Protein AF-A0A6C0F715-F1 (afdb_monomer_lite)

Organism: NCBI:txid1070528

Sequence (875 aa):
MSTIGTTNIKFSEIYNVINDNDHNGTDNIAISDFRGTDYYVGGAVPNTGAISIGTHFKNKNFQLAFSSHTFKSCGASKLETSGSSTGGRRYGPTLAECRAEYTPTWVDDDANFNIVTPGIQEWTVPETGIYKIIAKGAAGGYAGKSTSKEGGFGAVIEGNFSLIMNQKIQILVGQLGETYRDIYNIAGGGGGGGTFVVKKNSGGLSSTTINDVLIVAGGGGGSNHHGSDQTTPDMNAILGNTTSTVGGSTVSYGSGGGGGLIGNGIGAGKGYSFIGGGVGGIGGHSNNTLNYRNYGGFGGGGGNGAHAGGGGGGMSGGSTTQFQNYQGGYGGGSYNTGTSQSAIVNTTVADGEVTITLITNLYVFSSHTFKSCGASKLETSGSLTGGRRYGPTLAECRAEYTPTWVDDDANFNIVTPGIQEWTVPETGIYKIIAKGAAGGYAGKSTSKEGGFGAVIEGNFSLIMNQKIQILVGQLGETYRDIYNIAGGGGGGGTFVVKKNSGGLSSTTINDVLIVAGGGGGSNHHGSDQTTPDMNAILGNTTSTVGGSTVSYGSGGGGGLIGNGIGAGKGYSFIGGGVGGIGGHSNNTLNYRNYGGFGGGGGNGAHAGGGGGGMSGGSTTQFQNYQGGYGGGSYNTGTSQSAIVNTTVADGEVIITLIESGNLPGDISVIQNYGAHDIAYINCTSVTDFNNRTFLGYISKFGVTGTSTNNDSTQWQNGYSGTSATPISYDAKPLKSGNDYFLDNGDYGLRFIHGDGSADGPDWCVIDFGPLNNGDFDGLYQNTKGRFFGGENTASGGGGGIYTSSSNKGMLWGFNNSDGWKLLYQLPLGVRDSNYNKSTGKWFTSGGTYVTSGDGKRAEYDTMVLTHVGFSVGTP

InterPro domains:
  IPR055163 ALK/LTK-like, glycine-rich domain [PF12810] (127-340)

pLDDT: mean 75.3, std 18.55, range [21.02, 98.62]

Radius of gyration: 35.05 Å; chains: 1; bounding box: 97×72×90 Å

Structure (mmCIF, N/CA/C/O backbone):
data_AF-A0A6C0F715-F1
#
_entry.id   AF-A0A6C0F715-F1
#
loop_
_atom_site.group_PDB
_atom_site.id
_atom_site.type_symbol
_atom_site.label_atom_id
_atom_site.label_alt_id
_atom_site.label_comp_id
_atom_site.label_asym_id
_atom_site.label_entity_id
_atom_site.label_seq_id
_atom_site.pdbx_PDB_ins_code
_atom_site.Cartn_x
_atom_site.Cartn_y
_atom_site.Cartn_z
_atom_site.occupancy
_atom_site.B_iso_or_equiv
_atom_site.auth_seq_id
_atom_site.auth_comp_id
_atom_site.auth_asym_id
_atom_site.auth_atom_id
_atom_site.pdbx_PDB_model_num
ATOM 1 N N . MET A 1 1 ? -2.308 -1.753 43.679 1.00 34.59 1 MET A N 1
ATOM 2 C CA . MET A 1 1 ? -1.398 -2.458 44.607 1.00 34.59 1 MET A CA 1
ATOM 3 C C . MET A 1 1 ? -1.950 -3.846 44.880 1.00 34.59 1 MET A C 1
ATOM 5 O O . MET A 1 1 ? -2.945 -3.960 45.579 1.00 34.59 1 MET A O 1
ATOM 9 N N . SER A 1 2 ? -1.296 -4.869 44.342 1.00 21.02 2 SER A N 1
ATOM 10 C CA . SER A 1 2 ? -1.199 -6.218 44.908 1.00 21.02 2 SER A CA 1
ATOM 11 C C . SER A 1 2 ? 0.040 -6.852 44.269 1.00 21.02 2 SER A C 1
ATOM 13 O O . SER A 1 2 ? 0.192 -6.876 43.051 1.00 21.02 2 SER A O 1
ATOM 15 N N . THR A 1 3 ? 1.006 -7.216 45.102 1.00 24.25 3 THR A N 1
ATOM 16 C CA . THR A 1 3 ? 2.307 -7.782 44.730 1.00 24.25 3 THR A CA 1
ATOM 17 C C . THR A 1 3 ? 2.171 -9.259 44.348 1.00 24.25 3 THR A C 1
ATOM 19 O O . THR A 1 3 ? 1.438 -9.995 45.002 1.00 24.25 3 THR A O 1
ATOM 22 N N . ILE A 1 4 ? 2.914 -9.709 43.328 1.00 26.42 4 ILE A N 1
ATOM 23 C CA . ILE A 1 4 ? 3.040 -11.128 42.942 1.00 26.42 4 ILE A CA 1
ATOM 24 C C . ILE A 1 4 ? 4.401 -11.662 43.421 1.00 26.42 4 ILE A C 1
ATOM 26 O O . ILE A 1 4 ? 5.445 -11.087 43.112 1.00 26.42 4 ILE A O 1
ATOM 30 N N . GLY A 1 5 ? 4.364 -12.751 44.198 1.00 28.16 5 GLY A N 1
ATOM 31 C CA . GLY A 1 5 ? 5.509 -13.516 44.703 1.00 28.16 5 GLY A CA 1
ATOM 32 C C . GLY A 1 5 ? 5.964 -14.653 43.773 1.00 28.16 5 GLY A C 1
ATOM 33 O O . GLY A 1 5 ? 5.428 -14.876 42.695 1.00 28.16 5 GLY A O 1
ATOM 34 N N . THR A 1 6 ? 7.000 -15.366 44.200 1.00 35.28 6 THR A N 1
ATOM 35 C CA . THR A 1 6 ? 8.005 -16.078 43.395 1.00 35.28 6 THR A CA 1
ATOM 36 C C . THR A 1 6 ? 7.673 -17.497 42.880 1.00 35.28 6 THR A C 1
ATOM 38 O O . THR A 1 6 ? 8.613 -18.246 42.620 1.00 35.28 6 THR A O 1
ATOM 41 N N . THR A 1 7 ? 6.418 -17.895 42.625 1.00 38.41 7 THR A N 1
ATOM 42 C CA . THR A 1 7 ? 6.123 -19.242 42.060 1.00 38.41 7 THR A CA 1
ATOM 43 C C . THR A 1 7 ? 4.975 -19.289 41.031 1.00 38.41 7 THR A C 1
ATOM 45 O O . THR A 1 7 ? 3.850 -18.932 41.360 1.00 38.41 7 THR A O 1
ATOM 48 N N . ASN A 1 8 ? 5.286 -19.871 39.855 1.00 30.38 8 ASN A N 1
ATOM 49 C CA . ASN A 1 8 ? 4.435 -20.506 38.815 1.00 30.38 8 ASN A CA 1
ATOM 50 C C . ASN A 1 8 ? 3.892 -19.691 37.605 1.00 30.38 8 ASN A C 1
ATOM 52 O O . ASN A 1 8 ? 3.823 -18.469 37.614 1.00 30.38 8 ASN A O 1
ATOM 56 N N . ILE A 1 9 ? 3.632 -20.436 36.517 1.00 29.22 9 ILE A N 1
ATOM 57 C CA . ILE A 1 9 ? 3.453 -20.083 35.084 1.00 29.22 9 ILE A CA 1
ATOM 58 C C . ILE A 1 9 ? 2.005 -19.651 34.735 1.00 29.22 9 ILE A C 1
ATOM 60 O O . ILE A 1 9 ? 1.097 -19.864 35.526 1.00 29.22 9 ILE A O 1
ATOM 64 N N . LYS A 1 10 ? 1.845 -19.045 33.541 1.00 42.38 10 LYS A N 1
ATOM 65 C CA . LYS A 1 10 ? 0.753 -18.248 32.920 1.00 42.38 10 LYS A CA 1
ATOM 66 C C . LYS A 1 10 ? -0.640 -18.906 32.758 1.00 42.38 10 LYS A C 1
ATOM 68 O O . LYS A 1 10 ? -0.777 -20.120 32.772 1.00 42.38 10 LYS A O 1
ATOM 73 N N . PHE A 1 11 ? -1.671 -18.076 32.520 1.00 37.41 11 PHE A N 1
ATOM 74 C CA . PHE A 1 11 ? -3.095 -18.457 32.611 1.00 37.41 11 PHE A CA 1
ATOM 75 C C . PHE A 1 11 ? -3.720 -19.141 31.375 1.00 37.41 11 PHE A C 1
ATOM 77 O O . PHE A 1 11 ? -4.473 -20.093 31.551 1.00 37.41 11 PHE A O 1
ATOM 84 N N . SER A 1 12 ? -3.409 -18.752 30.133 1.00 35.66 12 SER A N 1
ATOM 85 C CA . SER A 1 12 ? -4.009 -19.397 28.942 1.00 35.66 12 SER A CA 1
ATOM 86 C C . SER A 1 12 ? -3.572 -20.858 28.732 1.00 35.66 12 SER A C 1
ATOM 88 O O . SER A 1 12 ? -4.209 -21.589 27.983 1.00 35.66 12 SER A O 1
ATOM 90 N N . GLU A 1 13 ? -2.528 -21.311 29.432 1.00 36.50 13 GLU A N 1
ATOM 91 C CA . GLU A 1 13 ? -1.945 -22.659 29.317 1.00 36.50 13 GLU A CA 1
ATOM 92 C C . GLU A 1 13 ? -2.236 -23.574 30.521 1.00 36.50 13 GLU A C 1
ATOM 94 O O . GLU A 1 13 ? -1.845 -24.735 30.518 1.00 36.50 13 GLU A O 1
ATOM 99 N N . ILE A 1 14 ? -2.981 -23.105 31.526 1.00 42.59 14 ILE A N 1
ATOM 100 C CA . ILE A 1 14 ? -3.722 -24.002 32.434 1.00 42.59 14 ILE A CA 1
ATOM 101 C C . ILE A 1 14 ? -5.156 -24.199 31.912 1.00 42.59 14 ILE A C 1
ATOM 103 O O . ILE A 1 14 ? -5.772 -25.240 32.126 1.00 42.59 14 ILE A O 1
ATOM 107 N N . TYR A 1 15 ? -5.693 -23.213 31.193 1.00 39.12 15 TYR A N 1
ATOM 108 C CA . TYR A 1 15 ? -7.131 -23.104 30.984 1.00 39.12 15 TYR A CA 1
ATOM 109 C C . TYR A 1 15 ? -7.725 -24.100 29.966 1.00 39.12 15 TYR A C 1
ATOM 111 O O . TYR A 1 15 ? -8.793 -24.642 30.232 1.00 39.12 15 TYR A O 1
ATOM 119 N N . ASN A 1 16 ? -7.036 -24.419 28.860 1.00 35.25 16 ASN A N 1
ATOM 120 C CA . ASN A 1 16 ? -7.559 -25.346 27.834 1.00 35.25 16 ASN A CA 1
ATOM 121 C C . ASN A 1 16 ? -7.245 -26.837 28.076 1.00 35.25 16 ASN A C 1
ATOM 123 O O . ASN A 1 16 ? -7.830 -27.681 27.413 1.00 35.25 16 ASN A O 1
ATOM 127 N N . VAL A 1 17 ? -6.359 -27.185 29.017 1.00 36.75 17 VAL A N 1
ATOM 128 C CA . VAL A 1 17 ? -5.997 -28.594 29.314 1.00 36.75 17 VAL A CA 1
ATOM 129 C C . VAL A 1 17 ? -6.802 -29.160 30.499 1.00 36.75 17 VAL A C 1
ATOM 131 O O . VAL A 1 17 ? -6.931 -30.369 30.637 1.00 36.75 17 VAL A O 1
ATOM 134 N N . ILE A 1 18 ? -7.387 -28.300 31.345 1.00 35.75 18 ILE A N 1
ATOM 135 C CA . ILE A 1 18 ? -8.217 -28.701 32.501 1.00 35.75 18 ILE A CA 1
ATOM 136 C C . ILE A 1 18 ? -9.719 -28.780 32.162 1.00 35.75 18 ILE A C 1
ATOM 138 O O . ILE A 1 18 ? -10.459 -29.445 32.881 1.00 35.75 18 ILE A O 1
ATOM 142 N N . ASN A 1 19 ? -10.184 -28.128 31.089 1.00 40.31 19 ASN A N 1
ATOM 143 C CA . ASN A 1 19 ? -11.619 -27.886 30.867 1.00 40.31 19 ASN A CA 1
ATOM 144 C C . ASN A 1 19 ? -12.204 -28.489 29.575 1.00 40.31 19 ASN A C 1
ATOM 146 O O . ASN A 1 19 ? -13.274 -28.055 29.144 1.00 40.31 19 ASN A O 1
ATOM 150 N N . ASP A 1 20 ? -11.563 -29.495 28.974 1.00 37.44 20 ASP A N 1
ATOM 151 C CA . ASP A 1 20 ? -12.309 -30.428 28.121 1.00 37.44 20 ASP A CA 1
ATOM 152 C C . ASP A 1 20 ? -13.061 -31.422 29.021 1.00 37.44 20 ASP A C 1
ATOM 154 O O . ASP A 1 20 ? -12.493 -32.002 29.948 1.00 37.44 20 ASP A O 1
ATOM 158 N N . ASN A 1 21 ? -14.359 -31.588 28.779 1.00 41.34 21 ASN A N 1
ATOM 159 C CA . ASN A 1 21 ? -15.237 -32.419 29.599 1.00 41.34 21 ASN A CA 1
ATOM 160 C C . ASN A 1 21 ? -15.067 -33.930 29.341 1.00 41.34 21 ASN A C 1
ATOM 162 O O . ASN A 1 21 ? -15.781 -34.709 29.980 1.00 41.34 21 ASN A O 1
ATOM 166 N N . ASP A 1 22 ? -14.184 -34.365 28.432 1.00 46.69 22 ASP A N 1
ATOM 167 C CA . ASP A 1 22 ? -14.036 -35.784 28.067 1.00 46.69 22 ASP A CA 1
ATOM 168 C C . ASP A 1 22 ? -12.709 -36.469 28.463 1.00 46.69 22 ASP A C 1
ATOM 170 O O . ASP A 1 22 ? -12.593 -37.691 28.318 1.00 46.69 22 ASP A O 1
ATOM 174 N N . HIS A 1 23 ? -11.740 -35.758 29.048 1.00 41.81 23 HIS A N 1
ATOM 175 C CA . HIS A 1 23 ? -10.400 -36.328 29.216 1.00 41.81 23 HIS A CA 1
ATOM 176 C C . HIS A 1 23 ? -10.258 -37.290 30.411 1.00 41.81 23 HIS A C 1
ATOM 178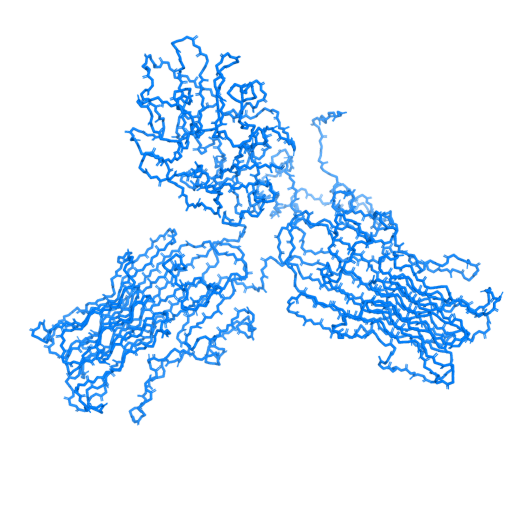 O O . HIS A 1 23 ? -10.208 -36.933 31.591 1.00 41.81 23 HIS A O 1
ATOM 184 N N . ASN A 1 24 ? -10.112 -38.566 30.063 1.00 43.28 24 ASN A N 1
ATOM 185 C CA . ASN A 1 24 ? -9.934 -39.737 30.912 1.00 43.28 24 ASN A CA 1
ATOM 186 C C . ASN A 1 24 ? -8.444 -40.068 31.148 1.00 43.28 24 ASN A C 1
ATOM 188 O O . ASN A 1 24 ? -7.984 -41.170 30.880 1.00 43.28 24 ASN A O 1
ATOM 192 N N . GLY A 1 25 ? -7.686 -39.132 31.722 1.00 37.84 25 GLY A N 1
ATOM 193 C CA . GLY A 1 25 ? -6.441 -39.442 32.442 1.00 37.84 25 GLY A CA 1
ATOM 194 C C . GLY A 1 25 ? -5.248 -40.002 31.645 1.00 37.84 25 GLY A C 1
ATOM 195 O O . GLY A 1 25 ? -4.316 -40.493 32.285 1.00 37.84 25 GLY A O 1
ATOM 196 N N . THR A 1 26 ? -5.223 -39.929 30.307 1.00 38.09 26 THR A N 1
ATOM 197 C CA . THR A 1 26 ? -4.077 -40.397 29.490 1.00 38.09 26 THR A CA 1
ATOM 198 C C . THR A 1 26 ? -3.322 -39.324 28.697 1.00 38.09 26 THR A C 1
ATOM 200 O O . THR A 1 26 ? -2.293 -39.646 28.104 1.00 38.09 26 THR A O 1
ATOM 203 N N . ASP A 1 27 ? -3.732 -38.056 28.731 1.00 42.84 27 ASP A N 1
ATOM 204 C CA . ASP A 1 27 ? -3.170 -37.011 27.861 1.00 42.84 27 ASP A CA 1
ATOM 205 C C . ASP A 1 27 ? -2.243 -36.060 28.631 1.00 42.84 27 ASP A C 1
ATOM 207 O O . ASP A 1 27 ? -2.684 -35.193 29.381 1.00 42.84 27 ASP A O 1
ATOM 211 N N . ASN A 1 28 ? -0.928 -36.236 28.462 1.00 39.66 28 ASN A N 1
ATOM 212 C CA . ASN A 1 28 ? 0.110 -35.404 29.079 1.00 39.66 28 ASN A CA 1
ATOM 213 C C . ASN A 1 28 ? 0.839 -34.576 28.005 1.00 39.66 28 ASN A C 1
ATOM 215 O O . ASN A 1 28 ? 1.662 -35.125 27.274 1.00 39.66 28 ASN A O 1
ATOM 219 N N . ILE A 1 29 ? 0.589 -33.262 27.945 1.00 40.66 29 ILE A N 1
ATOM 220 C CA . ILE A 1 29 ? 1.403 -32.294 27.180 1.00 40.66 29 ILE A CA 1
ATOM 221 C C . ILE A 1 29 ? 2.629 -31.896 28.019 1.00 40.66 29 ILE A C 1
ATOM 223 O O . ILE A 1 29 ? 2.509 -31.617 29.215 1.00 40.66 29 ILE A O 1
ATOM 227 N N . ALA A 1 30 ? 3.816 -31.855 27.410 1.00 47.31 30 ALA A N 1
ATOM 228 C CA . ALA A 1 30 ? 5.085 -31.535 28.061 1.00 47.31 30 ALA A CA 1
ATOM 229 C C . ALA A 1 30 ? 5.643 -30.168 27.612 1.00 47.31 30 ALA A C 1
ATOM 231 O O . ALA A 1 30 ? 5.411 -29.705 26.503 1.00 47.31 30 ALA A O 1
ATOM 232 N N . ILE A 1 31 ? 6.471 -29.518 28.444 1.00 47.16 31 ILE A N 1
ATOM 233 C CA . ILE A 1 31 ? 7.142 -28.232 28.119 1.00 47.16 31 ILE A CA 1
ATOM 234 C C . ILE A 1 31 ? 7.969 -28.315 26.814 1.00 47.16 31 ILE A C 1
ATOM 236 O O . ILE A 1 31 ? 8.204 -27.306 26.150 1.00 47.16 31 ILE A O 1
ATOM 240 N N . SER A 1 32 ? 8.408 -29.520 26.434 1.00 51.16 32 SER A N 1
ATOM 241 C CA . SER A 1 32 ? 9.076 -29.811 25.160 1.00 51.16 32 SER A CA 1
ATOM 242 C C . SER A 1 32 ? 8.231 -29.528 23.923 1.00 51.16 32 SER A C 1
ATOM 244 O O . SER A 1 32 ? 8.804 -29.387 22.846 1.00 51.16 32 SER A O 1
ATOM 246 N N . ASP A 1 33 ? 6.916 -29.432 24.068 1.00 49.19 33 ASP A N 1
ATOM 247 C CA . ASP A 1 33 ? 5.985 -29.308 22.948 1.00 49.19 33 ASP A CA 1
ATOM 248 C C . ASP A 1 33 ? 5.894 -27.853 22.448 1.00 49.19 33 ASP A C 1
ATOM 250 O O . ASP A 1 33 ? 5.390 -27.597 21.361 1.00 49.19 33 ASP A O 1
ATOM 254 N N . PHE A 1 34 ? 6.474 -26.898 23.191 1.00 52.25 34 PHE A N 1
ATOM 255 C CA . PHE A 1 34 ? 6.552 -25.468 22.854 1.00 52.25 34 PHE A CA 1
ATOM 256 C C . PHE A 1 34 ? 7.831 -25.070 22.098 1.00 52.25 34 PHE A C 1
ATOM 258 O O . PHE A 1 34 ? 8.153 -23.886 22.006 1.00 52.25 34 PHE A O 1
ATOM 265 N N . ARG A 1 35 ? 8.624 -26.033 21.611 1.00 58.75 35 ARG A N 1
ATOM 266 C CA . ARG A 1 35 ? 9.853 -25.743 20.851 1.00 58.75 35 ARG A CA 1
ATOM 267 C C . ARG A 1 35 ? 9.525 -25.043 19.533 1.00 58.75 35 ARG A C 1
ATOM 269 O O . ARG A 1 35 ? 8.660 -25.495 18.796 1.00 58.75 35 ARG A O 1
ATOM 276 N N . GLY A 1 36 ? 10.256 -23.972 19.233 1.00 48.44 36 GLY A N 1
ATOM 277 C CA . GLY A 1 36 ? 10.079 -23.179 18.017 1.00 48.44 36 GLY A CA 1
ATOM 278 C C . GLY A 1 36 ? 9.029 -22.065 18.106 1.00 48.44 36 GLY A C 1
ATOM 279 O O . GLY A 1 36 ? 8.896 -21.321 17.144 1.00 48.44 36 GLY A O 1
ATOM 280 N N . THR A 1 37 ? 8.315 -21.905 19.229 1.00 47.84 37 THR A N 1
ATOM 281 C CA . THR A 1 37 ? 7.298 -20.848 19.410 1.00 47.84 37 THR A CA 1
ATOM 282 C C . THR A 1 37 ? 7.923 -19.492 19.767 1.00 47.84 37 THR A C 1
ATOM 284 O O . THR A 1 37 ? 8.790 -19.432 20.645 1.00 47.84 37 THR A O 1
ATOM 287 N N . ASP A 1 38 ? 7.454 -18.410 19.132 1.00 44.44 38 ASP A N 1
ATOM 288 C CA . ASP A 1 38 ? 7.957 -17.032 19.284 1.00 44.44 38 ASP A CA 1
ATOM 289 C C . ASP A 1 38 ? 7.267 -16.203 20.392 1.00 44.44 38 ASP A C 1
ATOM 291 O O . ASP A 1 38 ? 6.131 -16.462 20.798 1.00 44.44 38 ASP A O 1
ATOM 295 N N . TYR A 1 39 ? 7.959 -15.162 20.875 1.00 46.38 39 TYR A N 1
ATOM 296 C CA . TYR A 1 39 ? 7.482 -14.209 21.892 1.00 46.38 39 TYR A CA 1
ATOM 297 C C . TYR A 1 39 ? 7.534 -12.764 21.379 1.00 46.38 39 TYR A C 1
ATOM 299 O O . TYR A 1 39 ? 8.429 -12.422 20.616 1.00 46.38 39 TYR A O 1
ATOM 307 N N . TYR A 1 40 ? 6.678 -11.895 21.932 1.00 34.25 40 TYR A N 1
ATOM 308 C CA . TYR A 1 40 ? 6.685 -10.432 21.752 1.00 34.25 40 TYR A CA 1
ATOM 309 C C . TYR A 1 40 ? 8.032 -9.799 22.163 1.00 34.25 40 TYR A C 1
ATOM 311 O O . TYR A 1 40 ? 8.409 -8.758 21.652 1.00 34.25 40 TYR A O 1
ATOM 319 N N . VAL A 1 41 ? 8.774 -10.434 23.088 1.00 36.69 41 VAL A N 1
ATOM 320 C CA . VAL A 1 41 ? 10.168 -10.098 23.441 1.00 36.69 41 VAL A CA 1
ATOM 321 C C . VAL A 1 41 ? 10.913 -11.378 23.845 1.00 36.69 41 VAL A C 1
ATOM 323 O O . VAL A 1 41 ? 10.457 -12.096 24.736 1.00 36.69 41 VAL A O 1
ATOM 326 N N . GLY A 1 42 ? 12.092 -11.641 23.261 1.00 41.56 42 GLY A N 1
ATOM 327 C CA . GLY A 1 42 ? 13.073 -12.596 23.807 1.00 41.56 42 GLY A CA 1
ATOM 328 C C . GLY A 1 42 ? 13.362 -13.882 23.018 1.00 41.56 42 GLY A C 1
ATOM 329 O O . GLY A 1 42 ? 13.909 -14.800 23.632 1.00 41.56 42 GLY A O 1
ATOM 330 N N . GLY A 1 43 ? 13.034 -13.950 21.721 1.00 45.56 43 GLY A N 1
ATOM 331 C CA . GLY A 1 43 ? 13.411 -15.035 20.793 1.00 45.56 43 GLY A CA 1
ATOM 332 C C . GLY A 1 43 ? 12.713 -16.386 21.025 1.00 45.56 43 GLY A C 1
ATOM 333 O O . GLY A 1 43 ? 12.330 -16.697 22.155 1.00 45.56 43 GLY A O 1
ATOM 334 N N . ALA A 1 44 ? 12.559 -17.180 19.957 1.00 51.03 44 ALA A N 1
ATOM 335 C CA . ALA A 1 44 ? 11.875 -18.477 19.961 1.00 51.03 44 ALA A CA 1
ATOM 336 C C . ALA A 1 44 ? 12.360 -19.431 21.066 1.00 51.03 44 ALA A C 1
ATOM 338 O O . ALA A 1 44 ? 13.539 -19.444 21.438 1.00 51.03 44 ALA A O 1
ATOM 339 N N . VAL A 1 45 ? 11.478 -20.307 21.552 1.00 55.75 45 VAL A N 1
ATOM 340 C CA . VAL A 1 45 ? 11.898 -21.428 22.408 1.00 55.75 45 VAL A CA 1
ATOM 341 C C . VAL A 1 45 ? 12.875 -22.326 21.624 1.00 55.75 45 VAL A C 1
ATOM 343 O O . VAL A 1 45 ? 12.525 -22.781 20.535 1.00 55.75 45 VAL A O 1
ATOM 346 N N . PRO A 1 46 ? 14.080 -22.636 22.145 1.00 57.06 46 PRO A N 1
ATOM 347 C CA . PRO A 1 46 ? 15.093 -23.388 21.408 1.00 57.06 46 PRO A CA 1
ATOM 348 C C . PRO A 1 46 ? 14.599 -24.741 20.877 1.00 57.06 46 PRO A C 1
ATOM 350 O O . PRO A 1 46 ? 14.089 -25.576 21.631 1.00 57.06 46 PRO A O 1
ATOM 353 N N . ASN A 1 47 ? 14.853 -25.000 19.591 1.00 49.31 47 ASN A N 1
ATOM 354 C CA . ASN A 1 47 ? 14.474 -26.242 18.902 1.00 49.31 47 ASN A CA 1
ATOM 355 C C . ASN A 1 47 ? 15.146 -27.502 19.477 1.00 49.31 47 ASN A C 1
ATOM 357 O O . ASN A 1 47 ? 14.669 -28.613 19.269 1.00 49.31 47 ASN A O 1
ATOM 361 N N . THR A 1 48 ? 16.234 -27.348 20.235 1.00 46.94 48 THR A N 1
ATOM 362 C CA . THR A 1 48 ? 16.965 -28.439 20.899 1.00 46.94 48 THR A CA 1
ATOM 363 C C . THR A 1 48 ? 17.556 -27.961 22.230 1.00 46.94 48 THR A C 1
ATOM 365 O O . THR A 1 48 ? 17.824 -26.773 22.388 1.00 46.94 48 THR A O 1
ATOM 368 N N . GLY A 1 49 ? 17.802 -28.870 23.181 1.00 59.53 49 GLY A N 1
ATOM 369 C CA . GLY A 1 49 ? 18.423 -28.553 24.482 1.00 59.53 49 GLY A CA 1
ATOM 370 C C . GLY A 1 49 ? 17.429 -28.340 25.633 1.00 59.53 49 GLY A C 1
ATOM 371 O O . GLY A 1 49 ? 16.218 -28.451 25.447 1.00 59.53 49 GLY A O 1
ATOM 372 N N . ALA A 1 50 ? 17.927 -28.092 26.848 1.00 43.72 50 ALA A N 1
ATOM 373 C CA . ALA A 1 50 ? 17.093 -27.988 28.050 1.00 43.72 50 ALA A CA 1
ATOM 374 C C . ALA A 1 50 ? 16.206 -26.727 28.036 1.00 43.72 50 ALA A C 1
ATOM 376 O O . ALA A 1 50 ? 16.703 -25.617 27.856 1.00 43.72 50 ALA A O 1
ATOM 377 N N . ILE A 1 51 ? 14.900 -26.900 28.263 1.00 50.31 51 ILE A N 1
ATOM 378 C CA . ILE A 1 51 ? 13.925 -25.804 28.341 1.00 50.31 51 ILE A CA 1
ATOM 379 C C . ILE A 1 51 ? 13.632 -25.511 29.814 1.00 50.31 51 ILE A C 1
ATOM 381 O O . ILE A 1 51 ? 13.392 -26.426 30.598 1.00 50.31 51 ILE A O 1
ATOM 385 N N . SER A 1 52 ? 13.638 -24.232 30.191 1.00 53.44 52 SER A N 1
ATOM 386 C CA . SER A 1 52 ? 13.345 -23.791 31.558 1.00 53.44 52 SER A CA 1
ATOM 387 C C . SER A 1 52 ? 12.369 -22.622 31.584 1.00 53.44 52 SER A C 1
ATOM 389 O O . SER A 1 52 ? 12.507 -21.648 30.847 1.00 53.44 52 SER A O 1
ATOM 391 N N . ILE A 1 53 ? 11.416 -22.711 32.503 1.00 47.03 53 ILE A N 1
ATOM 392 C CA . ILE A 1 53 ? 10.339 -21.753 32.756 1.00 47.03 53 ILE A CA 1
ATOM 393 C C . ILE A 1 53 ? 10.864 -20.348 33.066 1.00 47.03 53 ILE A C 1
ATOM 395 O O . ILE A 1 53 ? 10.361 -19.354 32.544 1.00 47.03 53 ILE A O 1
ATOM 399 N N . GLY A 1 54 ? 11.893 -20.265 33.913 1.00 47.47 54 GLY A N 1
ATOM 400 C CA . GLY A 1 54 ? 12.426 -18.994 34.402 1.00 47.47 54 GLY A CA 1
ATOM 401 C C . GLY A 1 54 ? 13.151 -18.182 33.332 1.00 47.47 54 GLY A C 1
ATOM 402 O O . GLY A 1 54 ? 13.139 -16.959 33.400 1.00 47.47 54 GLY A O 1
ATOM 403 N N . THR A 1 55 ? 13.755 -18.852 32.351 1.00 54.91 55 THR A N 1
ATOM 404 C CA . THR A 1 55 ? 14.542 -18.220 31.281 1.00 54.91 55 THR A CA 1
ATOM 405 C C . THR A 1 55 ? 13.772 -18.088 29.971 1.00 54.91 55 THR A C 1
ATOM 407 O O . THR A 1 55 ? 13.972 -17.119 29.240 1.00 54.91 55 THR A O 1
ATOM 410 N N . HIS A 1 56 ? 12.877 -19.031 29.670 1.00 55.84 56 HIS A N 1
ATOM 411 C CA . HIS A 1 56 ? 12.199 -19.076 28.376 1.00 55.84 56 HIS A CA 1
ATOM 412 C C . HIS A 1 56 ? 10.773 -18.525 28.417 1.00 55.84 56 HIS A C 1
ATOM 414 O O . HIS A 1 56 ? 10.332 -18.046 27.387 1.00 55.84 56 HIS A O 1
ATOM 420 N N . PHE A 1 57 ? 10.085 -18.507 29.569 1.00 50.94 57 PHE A N 1
ATOM 421 C CA . PHE A 1 57 ? 8.655 -18.150 29.635 1.00 50.94 57 PHE A CA 1
ATOM 422 C C . PHE A 1 57 ? 8.333 -16.978 30.580 1.00 50.94 57 PHE A C 1
ATOM 424 O O . PHE A 1 57 ? 7.376 -16.239 30.335 1.00 50.94 57 PHE A O 1
ATOM 431 N N . LYS A 1 58 ? 9.102 -16.791 31.661 1.00 44.78 58 LYS A N 1
ATOM 432 C CA . LYS A 1 58 ? 8.879 -15.742 32.673 1.00 44.78 58 LYS A CA 1
ATOM 433 C C . LYS A 1 58 ? 9.087 -14.341 32.075 1.00 44.78 58 LYS A C 1
ATOM 435 O O . LYS A 1 58 ? 10.112 -14.087 31.457 1.00 44.78 58 LYS A O 1
ATOM 440 N N . ASN A 1 59 ? 8.126 -13.435 32.285 1.00 40.75 59 ASN A N 1
ATOM 441 C CA . ASN A 1 59 ? 8.126 -12.035 31.814 1.00 40.75 59 ASN A CA 1
ATOM 442 C C . ASN A 1 59 ? 8.170 -11.822 30.286 1.00 40.75 59 ASN A C 1
ATOM 444 O O . ASN A 1 59 ? 8.362 -10.694 29.844 1.00 40.75 59 ASN A O 1
ATOM 448 N N . LYS A 1 60 ? 7.966 -12.868 29.478 1.00 41.50 60 LYS A N 1
ATOM 449 C CA . LYS A 1 60 ? 7.791 -12.741 28.025 1.00 41.50 60 LYS A CA 1
ATOM 450 C C . LYS A 1 60 ? 6.304 -12.789 27.688 1.00 41.50 60 LYS A C 1
ATOM 452 O O . LYS A 1 60 ? 5.623 -13.703 28.146 1.00 41.50 60 LYS A O 1
ATOM 457 N N . ASN A 1 61 ? 5.782 -11.858 26.897 1.00 39.34 61 ASN A N 1
ATOM 458 C CA . ASN A 1 61 ? 4.418 -11.967 26.370 1.00 39.34 61 ASN A CA 1
ATOM 459 C C . ASN A 1 61 ? 4.458 -12.808 25.098 1.00 39.34 61 ASN A C 1
ATOM 461 O O . ASN A 1 61 ? 5.319 -12.596 24.252 1.00 39.34 61 ASN A O 1
ATOM 465 N N . PHE A 1 62 ? 3.577 -13.796 24.978 1.00 37.31 62 PHE A N 1
ATOM 466 C CA . PHE A 1 62 ? 3.415 -14.485 23.703 1.00 37.31 62 PHE A CA 1
ATOM 467 C C . PHE A 1 62 ? 2.721 -13.530 22.734 1.00 37.31 62 PHE A C 1
ATOM 469 O O . PHE A 1 62 ? 1.754 -12.866 23.109 1.00 37.31 62 PHE A O 1
ATOM 476 N N . GLN A 1 63 ? 3.234 -13.438 21.512 1.00 38.72 63 GLN A N 1
ATOM 477 C CA . GLN A 1 63 ? 2.568 -12.707 20.449 1.00 38.72 63 GLN A CA 1
ATOM 478 C C . GLN A 1 63 ? 1.422 -13.586 19.950 1.00 38.72 63 GLN A C 1
ATOM 480 O O . GLN A 1 63 ? 1.623 -14.505 19.165 1.00 38.72 63 GLN A O 1
ATOM 485 N N . LEU A 1 64 ? 0.203 -13.312 20.403 1.00 41.72 64 LEU A N 1
ATOM 486 C CA . LEU A 1 64 ? -0.960 -13.648 19.591 1.00 41.72 64 LEU A CA 1
ATOM 487 C C . LEU A 1 64 ? -1.073 -12.521 18.570 1.00 41.72 64 LEU A C 1
ATOM 489 O O . LEU A 1 64 ? -1.789 -11.549 18.797 1.00 41.72 64 LEU A O 1
ATOM 493 N N . ALA A 1 65 ? -0.281 -12.607 17.495 1.00 51.53 65 ALA A N 1
ATOM 494 C CA . ALA A 1 65 ? -0.459 -11.739 16.339 1.00 51.53 65 ALA A CA 1
ATOM 495 C C . ALA A 1 65 ? -1.937 -11.823 15.957 1.00 51.53 65 ALA A C 1
ATOM 497 O O . ALA A 1 65 ? -2.473 -12.929 15.809 1.00 51.53 65 ALA A O 1
ATOM 498 N N . PHE A 1 66 ? -2.617 -10.680 15.871 1.00 62.78 66 PHE A N 1
ATOM 499 C CA . PHE A 1 66 ? -3.987 -10.685 15.389 1.00 62.78 66 PHE A CA 1
ATOM 500 C C . PHE A 1 66 ? -3.916 -11.018 13.903 1.00 62.78 66 PHE A C 1
ATOM 502 O O . PHE A 1 66 ? -3.710 -10.156 13.061 1.00 62.78 66 PHE A O 1
ATOM 509 N N . SER A 1 67 ? -4.033 -12.299 13.578 1.00 71.50 67 SER A N 1
ATOM 510 C CA . SER A 1 67 ? -4.067 -12.758 12.196 1.00 71.50 67 SER A CA 1
ATOM 511 C C . SER A 1 67 ? -5.470 -12.569 11.650 1.00 71.50 67 SER A C 1
ATOM 513 O O . SER A 1 67 ? -5.671 -11.917 10.630 1.00 71.50 67 SER A O 1
ATOM 515 N N . SER A 1 68 ? -6.468 -13.092 12.361 1.00 86.19 68 SER A N 1
ATOM 516 C CA . SER A 1 68 ? -7.865 -12.933 12.004 1.00 86.19 68 SER A CA 1
ATOM 517 C C . SER A 1 68 ? -8.803 -13.183 13.177 1.00 86.19 68 SER A C 1
ATOM 519 O O . SER A 1 68 ? -8.508 -13.961 14.084 1.00 86.19 68 SER A O 1
ATOM 521 N N . HIS A 1 69 ? -9.978 -12.567 13.120 1.00 89.31 69 HIS A N 1
ATOM 522 C CA . HIS A 1 69 ? -11.105 -12.909 13.968 1.00 89.31 69 HIS A CA 1
ATOM 523 C C . HIS A 1 69 ? -12.420 -12.787 13.199 1.00 89.31 69 HIS A C 1
ATOM 525 O O . HIS A 1 69 ? -12.554 -11.937 12.320 1.00 89.31 69 HIS A O 1
ATOM 531 N N . THR A 1 70 ? -13.395 -13.630 13.546 1.00 94.38 70 THR A N 1
ATOM 532 C CA . THR A 1 70 ? -14.754 -13.557 13.002 1.00 94.38 70 THR A CA 1
ATOM 533 C C . THR A 1 70 ? -15.725 -13.136 14.093 1.00 94.38 70 THR A C 1
ATOM 535 O O . THR A 1 70 ? -16.012 -13.913 15.001 1.00 94.38 70 THR A O 1
ATOM 538 N N . PHE A 1 71 ? -16.242 -11.918 13.965 1.00 95.06 71 PHE A N 1
ATOM 539 C CA . PHE A 1 71 ? -17.293 -11.374 14.807 1.00 95.06 71 PHE A CA 1
ATOM 540 C C . PHE A 1 71 ? -18.646 -11.950 14.377 1.00 95.06 71 PHE A C 1
ATOM 542 O O . PHE A 1 71 ? -18.996 -11.946 13.194 1.00 95.06 71 PHE A O 1
ATOM 549 N N . LYS A 1 72 ? -19.411 -12.440 15.346 1.00 92.62 72 LYS A N 1
ATOM 550 C CA . LYS A 1 72 ? -20.685 -13.142 15.190 1.00 92.62 72 LYS A CA 1
ATOM 551 C C . LYS A 1 72 ? -21.783 -12.460 16.003 1.00 92.62 72 LYS A C 1
ATOM 553 O O . LYS A 1 72 ? -21.536 -11.506 16.737 1.00 92.62 72 LYS A O 1
ATOM 558 N N . SER A 1 73 ? -23.002 -12.977 15.902 1.00 89.31 73 SER A N 1
ATOM 559 C CA . SER A 1 73 ? -24.131 -12.599 16.760 1.00 89.31 73 SER A CA 1
ATOM 560 C C . SER A 1 73 ? -23.987 -13.081 18.214 1.00 89.31 73 SER A C 1
ATOM 562 O O . SER A 1 73 ? -24.846 -12.766 19.033 1.00 89.31 73 SER A O 1
ATOM 564 N N . CYS A 1 74 ? -22.913 -13.810 18.546 1.00 86.88 74 CYS A N 1
ATOM 565 C CA . CYS A 1 74 ? -22.554 -14.259 19.894 1.00 86.88 74 CYS A CA 1
ATOM 566 C C . CYS A 1 74 ? -23.670 -15.026 20.626 1.00 86.88 74 CYS A C 1
ATOM 568 O O . CYS A 1 74 ? -23.903 -14.819 21.812 1.00 86.88 74 CYS A O 1
ATOM 570 N N . GLY A 1 75 ? -24.445 -15.849 19.921 1.00 67.62 75 GLY A N 1
ATOM 571 C CA . GLY A 1 75 ? -25.488 -16.644 20.564 1.00 67.62 75 GLY A CA 1
ATOM 572 C C . GLY A 1 75 ? -26.711 -15.847 21.030 1.00 67.62 75 GLY A C 1
ATOM 573 O O . GLY A 1 75 ? -27.577 -16.447 21.667 1.00 67.62 75 GLY A O 1
ATOM 574 N N . ALA A 1 76 ? -26.862 -14.574 20.621 1.00 64.38 76 ALA A N 1
ATOM 575 C CA . ALA A 1 76 ? -28.078 -13.765 20.819 1.00 64.38 76 ALA A CA 1
ATOM 576 C C . ALA A 1 76 ? -29.366 -14.439 20.274 1.00 64.38 76 ALA A C 1
ATOM 578 O O . ALA A 1 76 ? -30.486 -14.001 20.530 1.00 64.38 76 ALA A O 1
ATOM 579 N N . SER A 1 77 ? -29.224 -15.565 19.566 1.00 52.12 77 SER A N 1
ATOM 580 C CA . SER A 1 77 ? -30.300 -16.449 19.138 1.00 52.12 77 SER A CA 1
ATOM 581 C C . SER A 1 77 ? -30.025 -17.911 19.527 1.00 52.12 77 SER A C 1
ATOM 583 O O . SER A 1 77 ? -29.398 -18.656 18.771 1.00 52.12 77 SER A O 1
ATOM 585 N N . LYS A 1 78 ? -30.644 -18.400 20.608 1.00 50.03 78 LYS A N 1
ATOM 586 C CA . LYS A 1 78 ? -31.112 -19.797 20.657 1.00 50.03 78 LYS A CA 1
ATOM 587 C C . LYS A 1 78 ? -32.615 -19.825 20.925 1.00 50.03 78 LYS A C 1
ATOM 589 O O . LYS A 1 78 ? -33.073 -19.279 21.916 1.00 50.03 78 LYS A O 1
ATOM 594 N N . LEU A 1 79 ? -33.328 -20.427 19.964 1.00 46.59 79 LEU A N 1
ATOM 595 C CA . LEU A 1 79 ? -34.745 -20.815 19.924 1.00 46.59 79 LEU A CA 1
ATOM 596 C C . LEU A 1 79 ? -35.639 -20.266 21.050 1.00 46.59 79 LEU A C 1
ATOM 598 O O . LEU A 1 79 ? -35.572 -20.729 22.187 1.00 46.59 79 LEU A O 1
ATOM 602 N N . GLU A 1 80 ? -36.613 -19.426 20.696 1.00 47.97 80 GLU A N 1
ATOM 603 C CA . GLU A 1 80 ? -37.802 -19.327 21.538 1.00 47.97 80 GLU A CA 1
ATOM 604 C C . GLU A 1 80 ? -38.648 -20.584 21.341 1.00 47.97 80 GLU A C 1
ATOM 606 O O . GLU A 1 80 ? -39.290 -20.787 20.311 1.00 47.97 80 GLU A O 1
ATOM 611 N N . THR A 1 81 ? -38.633 -21.453 22.352 1.00 39.94 81 THR A N 1
ATOM 612 C CA . THR A 1 81 ? -39.674 -22.459 22.549 1.00 39.94 81 THR A CA 1
ATOM 613 C C . THR A 1 81 ? -41.036 -21.778 22.470 1.00 39.94 81 THR A C 1
ATOM 615 O O . THR A 1 81 ? -41.262 -20.749 23.114 1.00 39.94 81 THR A O 1
ATOM 618 N N . SER A 1 82 ? -41.932 -22.356 21.671 1.00 38.88 82 SER A N 1
ATOM 619 C CA . SER A 1 82 ? -43.309 -21.909 21.456 1.00 38.88 82 SER A CA 1
ATOM 620 C C . SER A 1 82 ? -43.979 -21.491 22.772 1.00 38.88 82 SER A C 1
ATOM 622 O O . SER A 1 82 ? -44.346 -22.350 23.573 1.00 38.88 82 SER A O 1
ATOM 624 N N . GLY A 1 83 ? -44.115 -20.181 23.004 1.00 42.41 83 GLY A N 1
ATOM 625 C CA . GLY A 1 83 ? -44.787 -19.625 24.183 1.00 42.41 83 GLY A CA 1
ATOM 626 C C . GLY A 1 83 ? -44.074 -18.464 24.884 1.00 42.41 83 GLY A C 1
ATOM 627 O O . GLY A 1 83 ? -44.742 -17.734 25.613 1.00 42.41 83 GLY A O 1
ATOM 628 N N . SER A 1 84 ? -42.773 -18.237 24.662 1.00 41.06 84 SER A N 1
ATOM 629 C CA . SER A 1 84 ? -42.126 -17.007 25.155 1.00 41.06 84 SER A CA 1
ATOM 630 C C . SER A 1 84 ? -42.477 -15.816 24.253 1.00 41.06 84 SER A C 1
ATOM 632 O O . SER A 1 84 ? -42.794 -15.992 23.080 1.00 41.06 84 SER A O 1
ATOM 634 N N . SER A 1 85 ? -42.510 -14.601 24.802 1.00 43.16 85 SER A N 1
ATOM 635 C CA . SER A 1 85 ? -42.905 -13.359 24.116 1.00 43.16 85 SER A CA 1
ATOM 636 C C . SER A 1 85 ? -41.742 -12.370 23.964 1.00 43.16 85 SER A C 1
ATOM 638 O O . SER A 1 85 ? -41.972 -11.164 23.856 1.00 43.16 85 SER A O 1
ATOM 640 N N . THR A 1 86 ? -40.496 -12.843 24.026 1.00 45.91 86 THR A N 1
ATOM 641 C CA . THR A 1 86 ? -39.313 -12.011 24.307 1.00 45.91 86 THR A CA 1
ATOM 642 C C . THR A 1 86 ? -38.322 -11.972 23.146 1.00 45.91 86 THR A C 1
ATOM 644 O O . THR A 1 86 ? -37.166 -12.304 23.341 1.00 45.91 86 THR A O 1
ATOM 647 N N . GLY A 1 87 ? -38.783 -11.538 21.965 1.00 52.22 87 GLY A N 1
ATOM 648 C CA . GLY A 1 87 ? -38.040 -11.246 20.722 1.00 52.22 87 GLY A CA 1
ATOM 649 C C . GLY A 1 87 ? -36.509 -11.399 20.671 1.00 52.22 87 GLY A C 1
ATOM 650 O O . GLY A 1 87 ? -35.836 -10.420 20.350 1.00 52.22 87 GLY A O 1
ATOM 651 N N . GLY A 1 88 ? -35.968 -12.602 20.896 1.00 61.44 88 GLY A N 1
ATOM 652 C CA . GLY A 1 88 ? -34.519 -12.836 21.043 1.00 61.44 88 GLY A CA 1
ATOM 653 C C . GLY A 1 88 ? -33.672 -12.357 19.858 1.00 61.44 88 GLY A C 1
ATOM 654 O O . GLY A 1 88 ? -32.654 -11.707 20.044 1.00 61.44 88 GLY A O 1
ATOM 655 N N . ARG A 1 89 ? -34.163 -12.534 18.625 1.00 76.44 89 ARG A N 1
ATOM 656 C CA . ARG A 1 89 ? -33.455 -12.144 17.385 1.00 76.44 89 ARG A CA 1
ATOM 657 C C . ARG A 1 89 ? -33.465 -10.650 17.068 1.00 76.44 89 ARG A C 1
ATOM 659 O O . ARG A 1 89 ? -32.837 -10.214 16.108 1.00 76.44 89 ARG A O 1
ATOM 666 N N . ARG A 1 90 ? -34.219 -9.859 17.832 1.00 87.06 90 ARG A N 1
ATOM 667 C CA . ARG A 1 90 ? -34.432 -8.425 17.592 1.00 87.06 90 ARG A CA 1
ATOM 668 C C . ARG A 1 90 ? -33.300 -7.564 18.155 1.00 87.06 90 ARG A C 1
ATOM 670 O O . ARG A 1 90 ? -33.090 -6.443 17.685 1.00 87.06 90 ARG A O 1
ATOM 677 N N . TYR A 1 91 ? -32.623 -8.065 19.182 1.00 90.19 91 TYR A N 1
ATOM 678 C CA . TYR A 1 91 ? -31.592 -7.362 19.936 1.00 90.19 91 TYR A CA 1
ATOM 679 C C . TYR A 1 91 ? -30.245 -8.035 19.715 1.00 90.19 91 TYR A C 1
ATOM 681 O O . TYR A 1 91 ? -30.179 -9.251 19.578 1.00 90.19 91 TYR A O 1
ATOM 689 N N . GLY A 1 92 ? -29.181 -7.241 19.652 1.00 89.00 92 GLY A N 1
ATOM 690 C CA . GLY A 1 92 ? -27.831 -7.767 19.518 1.00 89.00 92 GLY A CA 1
ATOM 691 C C . GLY A 1 92 ? -27.299 -8.344 20.828 1.00 89.00 92 GLY A C 1
ATOM 692 O O . GLY A 1 92 ? -27.932 -8.181 21.874 1.00 89.00 92 GLY A O 1
ATOM 693 N N . PRO A 1 93 ? -26.123 -8.980 20.774 1.00 91.31 93 PRO A N 1
ATOM 694 C CA . PRO A 1 93 ? -25.543 -9.640 21.930 1.00 91.31 93 PRO A CA 1
ATOM 695 C C . PRO A 1 93 ? -25.109 -8.680 23.037 1.00 91.31 93 PRO A C 1
ATOM 697 O O . PRO A 1 93 ? -24.783 -7.507 22.831 1.00 91.31 93 PRO A O 1
ATOM 700 N N . THR A 1 94 ? -25.048 -9.229 24.237 1.00 91.12 94 THR A N 1
ATOM 701 C CA . THR A 1 94 ? -24.392 -8.654 25.404 1.00 91.12 94 THR A CA 1
ATOM 702 C C . THR A 1 94 ? -22.892 -8.953 25.388 1.00 91.12 94 THR A C 1
ATOM 704 O O . THR A 1 94 ? -22.417 -9.876 24.726 1.00 91.12 94 THR A O 1
ATOM 707 N N . LEU A 1 95 ? -22.118 -8.180 26.156 1.00 90.00 95 LEU A N 1
ATOM 708 C CA . LEU A 1 95 ? -20.676 -8.411 26.295 1.00 90.00 95 LEU A CA 1
ATOM 709 C C . LEU A 1 95 ? -20.371 -9.821 26.826 1.00 90.00 95 LEU A C 1
ATOM 711 O O . LEU A 1 95 ? -19.433 -10.463 26.364 1.00 90.00 95 LEU A O 1
ATOM 715 N N . ALA A 1 96 ? -21.185 -10.308 27.768 1.00 88.69 96 ALA A N 1
ATOM 716 C CA . ALA A 1 96 ? -21.031 -11.633 28.363 1.00 88.69 96 ALA A CA 1
ATOM 717 C C . ALA A 1 96 ? -21.270 -12.759 27.345 1.00 88.69 96 ALA A C 1
ATOM 719 O O . ALA A 1 96 ? -20.524 -13.731 27.326 1.00 88.69 96 ALA A O 1
ATOM 720 N N . GLU A 1 97 ? -22.271 -12.604 26.478 1.00 88.94 97 GLU A N 1
ATOM 721 C CA . GLU A 1 97 ? -22.553 -13.539 25.386 1.00 88.94 97 GLU A CA 1
ATOM 722 C C . GLU A 1 97 ? -21.379 -13.628 24.399 1.00 88.94 97 GLU A C 1
ATOM 724 O O . GLU A 1 97 ? -20.927 -14.725 24.080 1.00 88.94 97 GLU A O 1
ATOM 729 N N . CYS A 1 98 ? -20.802 -12.490 23.993 1.00 89.25 98 CYS A N 1
ATOM 730 C CA . CYS A 1 98 ? -19.625 -12.496 23.119 1.00 89.25 98 CYS A CA 1
ATOM 731 C C . CYS A 1 98 ? -18.371 -13.063 23.783 1.00 89.25 98 CYS A C 1
ATOM 733 O O . CYS A 1 98 ? -17.651 -13.824 23.145 1.00 89.25 98 CYS A O 1
ATOM 735 N N . ARG A 1 99 ? -18.123 -12.763 25.061 1.00 87.44 99 ARG A N 1
ATOM 736 C CA . ARG A 1 99 ? -16.994 -13.353 25.800 1.00 87.44 99 ARG A CA 1
ATOM 737 C C . ARG A 1 99 ? -17.136 -14.857 26.016 1.00 87.44 99 ARG A C 1
ATOM 739 O O . ARG A 1 99 ? -16.135 -15.552 26.095 1.00 87.44 99 ARG A O 1
ATOM 746 N N . ALA A 1 100 ? -18.364 -15.366 26.094 1.00 85.56 100 ALA A N 1
ATOM 747 C CA . ALA A 1 100 ? -18.610 -16.800 26.188 1.00 85.56 100 ALA A CA 1
ATOM 748 C C . ALA A 1 100 ? -18.441 -17.527 24.841 1.00 85.56 100 ALA A C 1
ATOM 750 O O . ALA A 1 100 ? -18.079 -18.701 24.829 1.00 85.56 100 ALA A O 1
ATOM 751 N N . GLU A 1 101 ? -18.723 -16.863 23.713 1.00 85.62 101 GLU A N 1
ATOM 752 C CA . GLU A 1 101 ? -18.600 -17.467 22.378 1.00 85.62 101 GLU A CA 1
ATOM 753 C C . GLU A 1 101 ? -17.192 -17.337 21.781 1.00 85.62 101 GLU A C 1
ATOM 755 O O . GLU A 1 101 ? -16.712 -18.249 21.103 1.00 85.62 101 GLU A O 1
ATOM 760 N N . TYR A 1 102 ? -16.524 -16.208 22.002 1.00 83.88 102 TYR A N 1
ATOM 761 C CA . TYR A 1 102 ? -15.193 -15.973 21.468 1.00 83.88 102 TYR A CA 1
ATOM 762 C C . TYR A 1 102 ? -14.127 -16.606 22.362 1.00 83.88 102 TYR A C 1
ATOM 764 O O . TYR A 1 102 ? -13.967 -16.256 23.521 1.00 83.88 102 TYR A O 1
ATOM 772 N N . THR A 1 103 ? -13.343 -17.511 21.782 1.00 69.19 103 THR A N 1
ATOM 773 C CA . THR A 1 103 ? -12.221 -18.196 22.435 1.00 69.19 103 THR A CA 1
ATOM 774 C C . THR A 1 103 ? -10.849 -17.474 22.477 1.00 69.19 103 THR A C 1
ATOM 776 O O . THR A 1 103 ? -9.925 -18.058 23.046 1.00 69.19 103 THR A O 1
ATOM 779 N N . PRO A 1 104 ? -10.616 -16.250 21.941 1.00 64.44 104 PRO A N 1
ATOM 780 C CA . PRO A 1 104 ? -9.361 -15.524 22.173 1.00 64.44 104 PRO A CA 1
ATOM 781 C C . PRO A 1 104 ? -9.326 -14.794 23.525 1.00 64.44 104 PRO A C 1
ATOM 783 O O . PRO A 1 104 ? -10.257 -14.079 23.867 1.00 64.44 104 PRO A O 1
ATOM 786 N N . THR A 1 105 ? -8.190 -14.795 24.226 1.00 59.22 105 THR A N 1
ATOM 787 C CA . THR A 1 105 ? -8.048 -14.069 25.509 1.00 59.22 105 THR A CA 1
ATOM 788 C C . THR A 1 105 ? -8.102 -12.541 25.391 1.00 59.22 105 THR A C 1
ATOM 790 O O . THR A 1 105 ? -8.245 -11.856 26.399 1.00 59.22 105 THR A O 1
ATOM 793 N N . TRP A 1 106 ? -7.961 -11.966 24.189 1.00 74.31 106 TRP A N 1
ATOM 794 C CA . TRP A 1 106 ? -8.036 -10.509 24.016 1.00 74.31 106 TRP A CA 1
ATOM 795 C C . TRP A 1 106 ? -9.464 -9.967 24.153 1.00 74.31 106 TRP A C 1
ATOM 797 O O . TRP A 1 106 ? -9.611 -8.782 24.438 1.00 74.31 106 TRP A O 1
ATOM 807 N N . VAL A 1 107 ? -10.508 -10.798 23.999 1.00 73.12 107 VAL A N 1
ATOM 808 C CA . VAL A 1 107 ? -11.907 -10.344 24.140 1.00 73.12 107 VAL A CA 1
ATOM 809 C C . VAL A 1 107 ? -12.303 -10.042 25.593 1.00 73.12 107 VAL A C 1
ATOM 811 O O . VAL A 1 107 ? -13.302 -9.360 25.844 1.00 73.12 107 VAL A O 1
ATOM 814 N N . ASP A 1 108 ? -11.505 -10.513 26.554 1.00 76.56 108 ASP A N 1
ATOM 815 C CA . ASP A 1 108 ? -11.705 -10.288 27.989 1.00 76.56 108 ASP A CA 1
ATOM 816 C C . ASP A 1 108 ? -11.168 -8.933 28.472 1.00 76.56 108 ASP A C 1
ATOM 818 O O . ASP A 1 108 ? -11.506 -8.490 29.570 1.00 76.56 108 ASP A O 1
ATOM 822 N N . ASP A 1 109 ? -10.366 -8.250 27.652 1.00 74.81 109 ASP A N 1
ATOM 823 C CA . ASP A 1 109 ? -9.827 -6.926 27.951 1.00 74.81 109 ASP A CA 1
ATOM 824 C C . ASP A 1 109 ? -10.719 -5.830 27.347 1.00 74.81 109 ASP A C 1
ATOM 826 O O . ASP A 1 109 ? -10.813 -5.693 26.126 1.00 74.81 109 ASP A O 1
ATOM 830 N N . ASP A 1 110 ? -11.334 -5.008 28.205 1.00 77.38 110 ASP A N 1
ATOM 831 C CA . ASP A 1 110 ? -12.181 -3.868 27.817 1.00 77.38 110 ASP A CA 1
ATOM 832 C C . ASP A 1 110 ? -11.455 -2.842 26.920 1.00 77.38 110 ASP A C 1
ATOM 834 O O . ASP A 1 110 ? -12.111 -2.053 26.229 1.00 77.38 110 ASP A O 1
ATOM 838 N N . ALA A 1 111 ? -10.115 -2.815 26.933 1.00 72.75 111 ALA A N 1
ATOM 839 C CA . ALA A 1 111 ? -9.318 -1.981 26.038 1.00 72.75 111 ALA A CA 1
ATOM 840 C C . ALA A 1 111 ? -9.289 -2.521 24.599 1.00 72.75 111 ALA A C 1
ATOM 842 O O . ALA A 1 111 ? -9.209 -1.723 23.662 1.00 72.75 111 ALA A O 1
ATOM 843 N N . ASN A 1 112 ? -9.405 -3.840 24.417 1.00 75.00 112 ASN A N 1
ATOM 844 C CA . ASN A 1 112 ? -9.353 -4.520 23.119 1.00 75.00 112 ASN A CA 1
ATOM 845 C C . ASN A 1 112 ? -10.748 -4.816 22.554 1.00 75.00 112 ASN A C 1
ATOM 847 O O . ASN A 1 112 ? -10.953 -4.725 21.342 1.00 75.00 112 ASN A O 1
ATOM 851 N N . PHE A 1 113 ? -11.700 -5.164 23.423 1.00 88.12 113 PHE A N 1
ATOM 852 C CA . PHE A 1 113 ? -13.062 -5.531 23.050 1.00 88.12 113 PHE A CA 1
ATOM 853 C C . PHE A 1 113 ? -14.090 -5.100 24.096 1.00 88.12 113 PHE A C 1
ATOM 855 O O . PHE A 1 113 ? -13.953 -5.401 25.281 1.00 88.12 113 PHE A O 1
ATOM 862 N N . ASN A 1 114 ? -15.169 -4.447 23.660 1.00 91.88 114 ASN A N 1
ATOM 863 C CA . ASN A 1 114 ? -16.263 -4.051 24.547 1.00 91.88 114 ASN A CA 1
ATOM 864 C C . ASN A 1 114 ? -17.613 -3.980 23.807 1.00 91.88 114 ASN A C 1
ATOM 866 O O . ASN A 1 114 ? -17.659 -3.951 22.583 1.00 91.88 114 ASN A O 1
ATOM 870 N N . ILE A 1 115 ? -18.724 -3.900 24.541 1.00 92.25 115 ILE A N 1
ATOM 871 C CA . ILE A 1 115 ? -20.062 -3.583 24.022 1.00 92.25 115 ILE A CA 1
ATOM 872 C C . ILE A 1 115 ? -20.625 -2.439 24.866 1.00 92.25 115 ILE A C 1
ATOM 874 O O . ILE A 1 115 ? -21.251 -2.653 25.903 1.00 92.25 115 ILE A O 1
ATOM 878 N N . VAL A 1 116 ? -20.378 -1.202 24.427 1.00 86.19 116 VAL A N 1
ATOM 879 C CA . VAL A 1 116 ? -20.865 0.007 25.120 1.00 86.19 116 VAL A CA 1
ATOM 880 C C . VAL A 1 116 ? -22.300 0.335 24.712 1.00 86.19 116 VAL A C 1
ATOM 882 O O . VAL A 1 116 ? -23.102 0.785 25.527 1.00 86.19 116 VAL A O 1
ATOM 885 N N . THR A 1 117 ? -22.633 0.107 23.440 1.00 87.75 117 THR A N 1
ATOM 886 C CA . THR A 1 117 ? -24.003 0.230 22.932 1.00 87.75 117 THR A CA 1
ATOM 887 C C . THR A 1 117 ? -24.592 -1.168 22.796 1.00 87.75 117 THR A C 1
ATOM 889 O O . THR A 1 117 ? -23.939 -2.004 22.174 1.00 87.75 117 THR A O 1
ATOM 892 N N . PRO A 1 118 ? -25.793 -1.448 23.340 1.00 85.62 118 PRO A N 1
ATOM 893 C CA . PRO A 1 118 ? -26.365 -2.792 23.323 1.00 85.62 118 PRO A CA 1
ATOM 894 C C . PRO A 1 118 ? -26.329 -3.426 21.927 1.00 85.62 118 PRO A C 1
ATOM 896 O O . PRO A 1 118 ? -26.846 -2.849 20.970 1.00 85.62 118 PRO A O 1
ATOM 899 N N . GLY A 1 119 ? -25.706 -4.601 21.814 1.00 89.12 119 GLY A N 1
ATOM 900 C CA . GLY A 1 119 ? -25.605 -5.348 20.564 1.00 89.12 119 GLY A CA 1
ATOM 901 C C . GLY A 1 119 ? -24.500 -4.936 19.593 1.00 89.12 119 GLY A C 1
ATOM 902 O O . GLY A 1 119 ? -24.282 -5.648 18.614 1.00 89.12 119 GLY A O 1
ATOM 903 N N . ILE A 1 120 ? -23.805 -3.819 19.828 1.00 95.38 120 ILE A N 1
ATOM 904 C CA . ILE A 1 120 ? -22.768 -3.304 18.926 1.00 95.38 120 ILE A CA 1
ATOM 905 C C . ILE A 1 120 ? -21.402 -3.504 19.563 1.00 95.38 120 ILE A C 1
ATOM 907 O O . ILE A 1 120 ? -21.080 -2.927 20.602 1.00 95.38 120 ILE A O 1
ATOM 911 N N . GLN A 1 121 ? -20.606 -4.325 18.897 1.00 96.56 121 GLN A N 1
ATOM 912 C CA . GLN A 1 121 ? -19.279 -4.722 19.322 1.00 96.56 121 GLN A CA 1
ATOM 913 C C . GLN A 1 121 ? -18.278 -3.617 18.995 1.00 96.56 121 GLN A C 1
ATOM 915 O O . GLN A 1 121 ? -18.305 -3.052 17.907 1.00 96.56 121 GLN A O 1
ATOM 920 N N . GLU A 1 122 ? -17.403 -3.285 19.936 1.00 95.06 122 GLU A N 1
ATOM 921 C CA . GLU A 1 122 ? -16.312 -2.335 19.757 1.00 95.06 122 GLU A CA 1
ATOM 922 C C . GLU A 1 122 ? -14.991 -3.086 19.831 1.00 95.06 122 GLU A C 1
ATOM 924 O O . GLU A 1 122 ? -14.644 -3.621 20.880 1.00 95.06 122 GLU A O 1
ATOM 929 N N . TRP A 1 123 ? -14.261 -3.112 18.723 1.00 94.62 123 TRP A N 1
ATOM 930 C CA . TRP A 1 123 ? -12.937 -3.711 18.628 1.00 94.62 123 TRP A CA 1
ATOM 931 C C . TRP A 1 123 ? -11.879 -2.624 18.466 1.00 94.62 123 TRP A C 1
ATOM 933 O O . TRP A 1 123 ? -12.054 -1.690 17.678 1.00 94.62 123 TRP A O 1
ATOM 943 N N . THR A 1 124 ? -10.787 -2.740 19.212 1.00 82.62 124 THR A N 1
ATOM 944 C CA . THR A 1 124 ? -9.627 -1.858 19.090 1.00 82.62 124 THR A CA 1
ATOM 945 C C . THR A 1 124 ? -8.589 -2.520 18.198 1.00 82.62 124 THR A C 1
ATOM 947 O O . THR A 1 124 ? -8.149 -3.636 18.463 1.00 82.62 124 THR A O 1
ATOM 950 N N . VAL A 1 125 ? -8.186 -1.813 17.146 1.00 77.25 125 VAL A N 1
ATOM 951 C CA . VAL A 1 125 ? -7.186 -2.281 16.185 1.00 77.25 125 VAL A CA 1
ATOM 952 C C . VAL A 1 125 ? -5.849 -2.515 16.913 1.00 77.25 125 VAL A C 1
ATOM 954 O O . VAL A 1 125 ? -5.298 -1.562 17.473 1.00 77.25 125 VAL A O 1
ATOM 957 N N . PRO A 1 126 ? -5.320 -3.752 16.930 1.00 65.94 126 PRO A N 1
ATOM 958 C CA . PRO A 1 126 ? -4.148 -4.110 17.727 1.00 65.94 126 PRO A CA 1
ATOM 959 C C . PRO A 1 126 ? -2.834 -3.625 17.109 1.00 65.94 126 PRO A C 1
ATOM 961 O O . PRO A 1 126 ? -1.870 -3.400 17.836 1.00 65.94 126 PRO A O 1
ATOM 964 N N . GLU A 1 127 ? -2.796 -3.426 15.789 1.00 60.66 127 GLU A N 1
ATOM 965 C CA . GLU A 1 127 ? -1.621 -2.945 15.063 1.00 60.66 127 GLU A CA 1
ATOM 966 C C . GLU A 1 127 ? -2.012 -2.154 13.809 1.00 60.66 127 GLU A C 1
ATOM 968 O O . GLU A 1 127 ? -3.076 -2.353 13.229 1.00 60.66 127 GLU A O 1
ATOM 973 N N . THR A 1 128 ? -1.176 -1.200 13.402 1.00 65.56 128 THR A N 1
ATOM 974 C CA . THR A 1 128 ? -1.412 -0.449 12.163 1.00 65.56 128 THR A CA 1
ATOM 975 C C . THR A 1 128 ? -1.132 -1.362 10.978 1.00 65.56 128 THR A C 1
ATOM 977 O O . THR A 1 128 ? -0.063 -1.959 10.898 1.00 65.56 128 THR A O 1
ATOM 980 N N . GLY A 1 129 ? -2.059 -1.447 10.030 1.00 62.97 129 GLY A N 1
ATOM 981 C CA . GLY A 1 129 ? -1.886 -2.318 8.877 1.00 62.97 129 GLY A CA 1
ATOM 982 C C . GLY A 1 129 ? -3.052 -2.272 7.906 1.00 62.97 129 GLY A C 1
ATOM 983 O O . GLY A 1 129 ? -4.024 -1.532 8.082 1.00 62.97 129 GLY A O 1
ATOM 984 N N . ILE A 1 130 ? -2.948 -3.081 6.855 1.00 71.12 130 ILE A N 1
ATOM 985 C CA . ILE A 1 130 ? -4.065 -3.313 5.945 1.00 71.12 130 ILE A CA 1
ATOM 986 C C . ILE A 1 130 ? -4.856 -4.502 6.462 1.00 71.12 130 ILE A C 1
ATOM 988 O O . ILE A 1 130 ? -4.303 -5.566 6.704 1.00 71.12 130 ILE A O 1
ATOM 992 N N . TYR A 1 131 ? -6.159 -4.331 6.592 1.00 84.12 131 TYR A N 1
ATOM 993 C CA . TYR A 1 131 ? -7.075 -5.360 7.036 1.00 84.12 131 TYR A CA 1
ATOM 994 C C . TYR A 1 131 ? -8.032 -5.719 5.912 1.00 84.12 131 TYR A C 1
ATOM 996 O O . TYR A 1 131 ? -8.716 -4.854 5.361 1.00 84.12 131 TYR A O 1
ATOM 1004 N N . LYS A 1 132 ? -8.110 -7.008 5.601 1.00 90.25 132 LYS A N 1
ATOM 1005 C CA . LYS A 1 132 ? -9.191 -7.565 4.799 1.00 90.25 132 LYS A CA 1
ATOM 1006 C C . LYS A 1 132 ? -10.416 -7.711 5.691 1.00 90.25 132 LYS A C 1
ATOM 1008 O O . LYS A 1 132 ? -10.337 -8.347 6.742 1.00 90.25 132 LYS A O 1
ATOM 1013 N N . ILE A 1 133 ? -11.539 -7.135 5.278 1.00 96.75 133 ILE A N 1
ATOM 1014 C CA . ILE A 1 133 ? -12.812 -7.250 5.988 1.00 96.75 133 ILE A CA 1
ATOM 1015 C C . ILE A 1 133 ? -13.838 -7.878 5.052 1.00 96.75 133 ILE A C 1
ATOM 1017 O O . ILE A 1 133 ? -14.112 -7.351 3.974 1.00 96.75 133 ILE A O 1
ATOM 1021 N N . ILE A 1 134 ? -14.414 -8.998 5.484 1.00 96.50 134 ILE A N 1
ATOM 1022 C CA . ILE A 1 134 ? -15.533 -9.673 4.826 1.00 96.50 134 ILE A CA 1
ATOM 1023 C C . ILE A 1 134 ? -16.744 -9.537 5.743 1.00 96.50 134 ILE A C 1
ATOM 1025 O O . ILE A 1 134 ? -16.736 -10.069 6.850 1.00 96.50 134 ILE A O 1
ATOM 1029 N N . ALA A 1 135 ? -17.781 -8.840 5.292 1.00 97.38 135 ALA A N 1
ATOM 1030 C CA . ALA A 1 135 ? -19.041 -8.689 6.010 1.00 97.38 135 ALA A CA 1
ATOM 1031 C C . ALA A 1 135 ? -20.144 -9.492 5.313 1.00 97.38 135 ALA A C 1
ATOM 1033 O O . ALA A 1 135 ? -20.346 -9.361 4.105 1.00 97.38 135 ALA A O 1
ATOM 1034 N N . LYS A 1 136 ? -20.890 -10.291 6.077 1.00 97.38 136 LYS A N 1
ATOM 1035 C CA . LYS A 1 136 ? -22.081 -11.010 5.614 1.00 97.38 136 LYS A CA 1
ATOM 1036 C C . LYS A 1 136 ? -23.320 -10.441 6.282 1.00 97.38 136 LYS A C 1
ATOM 1038 O O . LYS A 1 136 ? -23.359 -10.347 7.506 1.00 97.38 136 LYS A O 1
ATOM 1043 N N . GLY A 1 137 ? -24.321 -10.058 5.500 1.00 96.19 137 GLY A N 1
ATOM 1044 C CA . GLY A 1 137 ? -25.647 -9.694 5.985 1.00 96.19 137 GLY A CA 1
ATOM 1045 C C . GLY A 1 137 ? -26.476 -10.940 6.283 1.00 96.19 137 GLY A C 1
ATOM 1046 O O . GLY A 1 137 ? -26.252 -12.003 5.695 1.00 96.19 137 GLY A O 1
ATOM 1047 N N . ALA A 1 138 ? -27.443 -10.811 7.185 1.00 94.88 138 ALA A N 1
ATOM 1048 C CA . ALA A 1 138 ? -28.286 -11.933 7.573 1.00 94.88 138 ALA A CA 1
ATOM 1049 C C . ALA A 1 138 ? -29.413 -12.189 6.565 1.00 94.88 138 ALA A C 1
ATOM 1051 O O . ALA A 1 138 ? -29.894 -11.269 5.897 1.00 94.88 138 ALA A O 1
ATOM 1052 N N . ALA A 1 139 ? -29.875 -13.434 6.480 1.00 92.62 139 ALA A N 1
ATOM 1053 C CA . ALA A 1 139 ? -31.049 -13.775 5.679 1.00 92.62 139 ALA A CA 1
ATOM 1054 C C . ALA A 1 139 ? -32.364 -13.326 6.353 1.00 92.62 139 ALA A C 1
ATOM 1056 O O . ALA A 1 139 ? -32.430 -13.082 7.562 1.00 92.62 139 ALA A O 1
ATOM 1057 N N . GLY A 1 140 ? -33.427 -13.205 5.561 1.00 90.12 140 GLY A N 1
ATOM 1058 C CA . GLY A 1 140 ? -34.793 -13.033 6.044 1.00 90.12 140 GLY A CA 1
ATOM 1059 C C . GLY A 1 140 ? -35.416 -14.354 6.503 1.00 90.12 140 GLY A C 1
ATOM 1060 O O . GLY A 1 140 ? -34.992 -15.440 6.112 1.00 90.12 140 GLY A O 1
ATOM 1061 N N . GLY A 1 141 ? -36.453 -14.267 7.333 1.00 86.44 141 GLY A N 1
ATOM 1062 C CA . GLY A 1 141 ? -37.198 -15.426 7.820 1.00 86.44 141 GLY A CA 1
ATOM 1063 C C . GLY A 1 141 ? -38.147 -16.027 6.776 1.00 86.44 141 GLY A C 1
ATOM 1064 O O . GLY A 1 141 ? -38.630 -15.335 5.867 1.00 86.44 141 GLY A O 1
ATOM 1065 N N . TYR A 1 142 ? -38.461 -17.317 6.936 1.00 79.38 142 TYR A N 1
ATOM 1066 C CA . TYR A 1 142 ? -39.455 -18.019 6.116 1.00 79.38 142 TYR A CA 1
ATOM 1067 C C . TYR A 1 142 ? -40.884 -17.898 6.690 1.00 79.38 142 TYR A C 1
ATOM 1069 O O . TYR A 1 142 ? -41.083 -17.598 7.872 1.00 79.38 142 TYR A O 1
ATOM 1077 N N . ALA A 1 143 ? -41.894 -18.090 5.840 1.00 72.62 143 ALA A N 1
ATOM 1078 C CA . ALA A 1 143 ? -43.310 -17.946 6.176 1.00 72.62 143 ALA A CA 1
ATOM 1079 C C . ALA A 1 143 ? -44.019 -19.311 6.234 1.00 72.62 143 ALA A C 1
ATOM 1081 O O . ALA A 1 143 ? -43.965 -20.102 5.291 1.00 72.62 143 ALA A O 1
ATOM 1082 N N . GLY A 1 144 ? -44.764 -19.558 7.317 1.00 59.91 144 GLY A N 1
ATOM 1083 C CA . GLY A 1 144 ? -45.535 -20.791 7.527 1.00 59.91 144 GLY A CA 1
ATOM 1084 C C . GLY A 1 144 ? -44.698 -22.065 7.753 1.00 59.91 144 GLY A C 1
ATOM 1085 O O . GLY A 1 144 ? -43.479 -22.011 7.871 1.00 59.91 144 GLY A O 1
ATOM 1086 N N . LYS A 1 145 ? -45.356 -23.236 7.832 1.00 53.09 145 LYS A N 1
ATOM 1087 C CA . LYS A 1 145 ? -44.713 -24.553 8.087 1.00 53.09 145 LYS A CA 1
ATOM 1088 C C . LYS A 1 145 ? -43.871 -25.120 6.924 1.00 53.09 145 LYS A C 1
ATOM 1090 O O . LYS A 1 145 ? -43.344 -26.221 7.062 1.00 53.09 145 LYS A O 1
ATOM 1095 N N . SER A 1 146 ? -43.786 -24.445 5.773 1.00 49.66 146 SER A N 1
ATOM 1096 C CA . SER A 1 146 ? -43.063 -24.976 4.606 1.00 49.66 146 SER A CA 1
ATOM 1097 C C . SER A 1 146 ? -41.622 -24.483 4.577 1.00 49.66 146 SER A C 1
ATOM 1099 O O . SER A 1 146 ? -41.384 -23.281 4.507 1.00 49.66 146 SER A O 1
ATOM 1101 N N . THR A 1 147 ? -40.669 -25.413 4.531 1.00 50.16 147 THR A N 1
ATOM 1102 C CA . THR A 1 147 ? -39.237 -25.133 4.333 1.00 50.16 147 THR A CA 1
ATOM 1103 C C . THR A 1 147 ? -38.898 -24.701 2.902 1.00 50.16 147 THR A C 1
ATOM 1105 O O . THR A 1 147 ? -37.757 -24.362 2.636 1.00 50.16 147 THR A O 1
ATOM 1108 N N . SER A 1 148 ? -39.865 -24.699 1.974 1.00 51.06 148 SER A N 1
ATOM 1109 C CA . SER A 1 148 ? -39.669 -24.263 0.580 1.00 51.06 148 SER A CA 1
ATOM 1110 C C . SER A 1 148 ? -39.878 -22.753 0.352 1.00 51.06 148 SER A C 1
ATOM 1112 O O . SER A 1 148 ? -39.763 -22.274 -0.772 1.00 51.06 148 SER A O 1
ATOM 1114 N N . LYS A 1 149 ? -40.210 -21.987 1.405 1.00 61.28 149 LYS A N 1
ATOM 1115 C CA . LYS A 1 149 ? -40.546 -20.550 1.343 1.00 61.28 149 LYS A CA 1
ATOM 1116 C C . LYS A 1 149 ? -39.489 -19.675 2.023 1.00 61.28 149 LYS A C 1
ATOM 1118 O O . LYS A 1 149 ? -39.815 -18.907 2.928 1.00 61.28 149 LYS A O 1
ATOM 1123 N N . GLU A 1 150 ? -38.228 -19.834 1.636 1.00 72.69 150 GLU A N 1
ATOM 1124 C CA . GLU A 1 150 ? -37.110 -19.103 2.242 1.00 72.69 150 GLU A CA 1
ATOM 1125 C C . GLU A 1 150 ? -37.260 -17.581 2.085 1.00 72.69 150 GLU A C 1
ATOM 1127 O O . GLU A 1 150 ? -37.801 -17.080 1.095 1.00 72.69 150 GLU A O 1
ATOM 1132 N N . GLY A 1 151 ? -36.826 -16.835 3.105 1.00 81.25 151 GLY A N 1
ATOM 1133 C CA . GLY A 1 151 ? -36.633 -15.395 2.971 1.00 81.25 151 GLY A CA 1
ATOM 1134 C C . GLY A 1 151 ? -35.470 -15.099 2.028 1.00 81.25 151 GLY A C 1
ATOM 1135 O O . GLY A 1 151 ? -34.686 -15.980 1.685 1.00 81.25 151 GLY A O 1
ATOM 1136 N N . GLY A 1 152 ? -35.343 -13.844 1.616 1.00 88.75 152 GLY A N 1
ATOM 1137 C CA . GLY A 1 152 ? -34.198 -13.428 0.824 1.00 88.75 152 GLY A CA 1
ATOM 1138 C C . GLY A 1 152 ? -32.894 -13.567 1.599 1.00 88.75 152 GLY A C 1
ATOM 1139 O O . GLY A 1 152 ? -32.854 -13.448 2.826 1.00 88.75 152 GLY A O 1
ATOM 1140 N N . PHE A 1 153 ? -31.807 -13.787 0.878 1.00 91.81 153 PHE A N 1
ATOM 1141 C CA . PHE A 1 153 ? -30.484 -13.893 1.461 1.00 91.81 153 PHE A CA 1
ATOM 1142 C C . PHE A 1 153 ? -29.836 -12.523 1.688 1.00 91.81 153 PHE A C 1
ATOM 1144 O O . PHE A 1 153 ? -30.099 -11.561 0.962 1.00 91.81 153 PHE A O 1
ATOM 1151 N N . GLY A 1 154 ? -28.951 -12.436 2.682 1.00 93.62 154 GLY A N 1
ATOM 1152 C CA . GLY A 1 154 ? -28.093 -11.265 2.868 1.00 93.62 154 GLY A CA 1
ATOM 1153 C C . GLY A 1 154 ? -26.985 -11.164 1.813 1.00 93.62 154 GLY A C 1
ATOM 1154 O O . GLY A 1 154 ? -26.809 -12.053 0.984 1.00 93.62 154 GLY A O 1
ATOM 1155 N N . ALA A 1 155 ? -26.218 -10.078 1.833 1.00 95.19 155 ALA A N 1
ATOM 1156 C CA . ALA A 1 155 ? -25.057 -9.893 0.962 1.00 95.19 155 ALA A CA 1
ATOM 1157 C C . ALA A 1 155 ? -23.778 -10.437 1.614 1.00 95.19 155 ALA A C 1
ATOM 1159 O O . ALA A 1 155 ? -23.683 -10.483 2.834 1.00 95.19 155 ALA A O 1
ATOM 1160 N N . VAL A 1 156 ? -22.772 -10.783 0.818 1.00 96.25 156 VAL A N 1
ATOM 1161 C CA . VAL A 1 156 ? -21.379 -10.958 1.247 1.00 96.25 156 VAL A CA 1
ATOM 1162 C C . VAL A 1 156 ? -20.560 -9.897 0.533 1.00 96.25 156 VAL A C 1
ATOM 1164 O O . VAL A 1 156 ? -20.483 -9.908 -0.694 1.00 96.25 156 VAL A O 1
ATOM 1167 N N . ILE A 1 157 ? -19.982 -8.975 1.296 1.00 95.50 157 ILE A N 1
ATOM 1168 C CA . ILE A 1 157 ? -19.187 -7.859 0.786 1.00 95.50 157 ILE A CA 1
ATOM 1169 C C . ILE A 1 157 ? -17.771 -7.986 1.343 1.00 95.50 157 ILE A C 1
ATOM 1171 O O . ILE A 1 157 ? -17.590 -8.257 2.529 1.00 95.50 157 ILE A O 1
ATOM 1175 N N . GLU A 1 158 ? -16.770 -7.769 0.499 1.00 94.56 158 GLU A N 1
ATOM 1176 C CA . GLU A 1 158 ? -15.348 -7.879 0.832 1.00 94.56 158 GLU A CA 1
ATOM 1177 C C . GLU A 1 158 ? -14.588 -6.626 0.393 1.00 94.56 158 GLU A C 1
ATOM 1179 O O . GLU A 1 158 ? -14.829 -6.112 -0.700 1.00 94.56 158 GLU A O 1
ATOM 1184 N N . GLY A 1 159 ? -13.641 -6.158 1.210 1.00 86.81 159 GLY A N 1
ATOM 1185 C CA . GLY A 1 159 ? -12.677 -5.129 0.818 1.00 86.81 159 GLY A CA 1
ATOM 1186 C C . GLY A 1 159 ? -11.465 -5.044 1.749 1.00 86.81 159 GLY A C 1
ATOM 1187 O O . GLY A 1 159 ? -11.476 -5.583 2.857 1.00 86.81 159 GLY A O 1
ATOM 1188 N N . ASN A 1 160 ? -10.431 -4.338 1.294 1.00 84.19 160 ASN A N 1
ATOM 1189 C CA . ASN A 1 160 ? -9.210 -4.063 2.052 1.00 84.19 160 ASN A CA 1
ATOM 1190 C C . ASN A 1 160 ? -9.207 -2.625 2.592 1.00 84.19 160 ASN A C 1
ATOM 1192 O O . ASN A 1 160 ? -9.526 -1.678 1.867 1.00 84.19 160 ASN A O 1
ATOM 1196 N N . PHE A 1 161 ? -8.810 -2.458 3.855 1.00 83.75 161 PHE A N 1
ATOM 1197 C CA . PHE A 1 161 ? -8.884 -1.198 4.597 1.00 83.75 161 PHE A CA 1
ATOM 1198 C C . PHE A 1 161 ? -7.581 -0.912 5.337 1.00 83.75 161 PHE A C 1
ATOM 1200 O O . PHE A 1 161 ? -7.060 -1.785 6.018 1.00 83.75 161 PHE A O 1
ATOM 1207 N N . SER A 1 162 ? -7.076 0.319 5.257 1.00 75.62 162 SER A N 1
ATOM 1208 C CA . SER A 1 162 ? -5.976 0.760 6.122 1.00 75.62 162 SER A CA 1
ATOM 1209 C C . SER A 1 162 ? -6.532 1.166 7.482 1.00 75.62 162 SER A C 1
ATOM 1211 O O . SER A 1 162 ? -7.322 2.113 7.559 1.00 75.62 162 SER A O 1
ATOM 1213 N N . LEU A 1 163 ? -6.157 0.434 8.531 1.00 74.94 163 LEU A N 1
ATOM 1214 C CA . LEU A 1 163 ? -6.545 0.715 9.911 1.00 74.94 163 LEU A CA 1
ATOM 1215 C C . LEU A 1 163 ? -5.312 1.061 10.739 1.00 74.94 163 LEU A C 1
ATOM 1217 O O . LEU A 1 163 ? -4.216 0.555 10.502 1.00 74.94 163 LEU A O 1
ATOM 1221 N N . ILE A 1 164 ? -5.506 1.934 11.721 1.00 66.06 164 ILE A N 1
ATOM 1222 C CA . ILE A 1 164 ? -4.430 2.445 12.571 1.00 66.06 164 ILE A CA 1
ATOM 1223 C C . ILE A 1 164 ? -4.542 1.797 13.949 1.00 66.06 164 ILE A C 1
ATOM 1225 O O . ILE A 1 164 ? -5.644 1.684 14.482 1.00 66.06 164 ILE A O 1
ATOM 1229 N N . MET A 1 165 ? -3.414 1.410 14.548 1.00 61.78 165 MET A N 1
ATOM 1230 C CA . MET A 1 165 ? -3.363 0.911 15.924 1.00 61.78 165 MET A CA 1
ATOM 1231 C C . MET A 1 165 ? -4.153 1.823 16.877 1.00 61.78 165 MET A C 1
ATOM 1233 O O . MET A 1 165 ? -4.086 3.050 16.786 1.00 61.78 165 MET A O 1
ATOM 1237 N N . ASN A 1 166 ? -4.878 1.222 17.820 1.00 65.81 166 ASN A N 1
ATOM 1238 C CA . ASN A 1 166 ? -5.754 1.882 18.794 1.00 65.81 166 ASN A CA 1
ATOM 1239 C C . ASN A 1 166 ? -7.005 2.558 18.206 1.00 65.81 166 ASN A C 1
ATOM 1241 O O . ASN A 1 166 ? -7.822 3.100 18.957 1.00 65.81 166 ASN A O 1
ATOM 1245 N N . GLN A 1 167 ? -7.206 2.514 16.886 1.00 76.88 167 GLN A N 1
ATOM 1246 C CA . GLN A 1 167 ? -8.462 2.936 16.283 1.00 76.88 167 GLN A CA 1
ATOM 1247 C C . GLN A 1 167 ? -9.588 2.001 16.734 1.00 76.88 167 GLN A C 1
ATOM 1249 O O . GLN A 1 167 ? -9.440 0.780 16.733 1.00 76.88 167 GLN A O 1
ATOM 1254 N N . LYS A 1 168 ? -10.732 2.576 17.113 1.00 86.50 168 LYS A N 1
ATOM 1255 C CA . LYS A 1 168 ? -11.910 1.808 17.530 1.00 86.50 168 LYS A CA 1
ATOM 1256 C C . LYS A 1 168 ? -12.857 1.590 16.358 1.00 86.50 168 LYS A C 1
ATOM 1258 O O . LYS A 1 168 ? -13.243 2.546 15.683 1.00 86.50 168 LYS A O 1
ATOM 1263 N N . ILE A 1 169 ? -13.265 0.345 16.161 1.00 96.50 169 ILE A N 1
ATOM 1264 C CA . ILE A 1 169 ? -14.179 -0.095 15.109 1.00 96.50 169 ILE A CA 1
ATOM 1265 C C . ILE A 1 169 ? -15.464 -0.608 15.760 1.00 96.50 169 ILE A C 1
ATOM 1267 O O . ILE A 1 169 ? -15.418 -1.450 16.652 1.00 96.50 169 ILE A O 1
ATOM 1271 N N . GLN A 1 170 ? -16.607 -0.088 15.320 1.00 97.38 170 GLN A N 1
ATOM 1272 C CA . GLN A 1 170 ? -17.939 -0.535 15.714 1.00 97.38 170 GLN A CA 1
ATOM 1273 C C . GLN A 1 170 ? -18.457 -1.562 14.712 1.00 97.38 170 GLN A C 1
ATOM 1275 O O . GLN A 1 170 ? -18.510 -1.302 13.509 1.00 97.38 170 GLN A O 1
ATOM 1280 N N . ILE A 1 171 ? -18.842 -2.723 15.228 1.00 98.12 171 ILE A N 1
ATOM 1281 C CA . ILE A 1 171 ? -19.232 -3.902 14.471 1.00 98.12 171 ILE A CA 1
ATOM 1282 C C . ILE A 1 171 ? -20.627 -4.317 14.931 1.00 98.12 171 ILE A C 1
ATOM 1284 O O . ILE A 1 171 ? -20.841 -4.715 16.077 1.00 98.12 171 ILE A O 1
ATOM 1288 N N . LEU A 1 172 ? -21.592 -4.210 14.025 1.00 97.56 172 LEU A N 1
ATOM 1289 C CA . LEU A 1 172 ? -22.948 -4.701 14.221 1.00 97.56 172 LEU A CA 1
ATOM 1290 C C . LEU A 1 172 ? -23.131 -5.905 13.307 1.00 97.56 172 LEU A C 1
ATOM 1292 O O . LEU A 1 172 ? -23.121 -5.753 12.090 1.00 97.56 172 LEU A O 1
ATOM 1296 N N . VAL A 1 173 ? -23.308 -7.088 13.888 1.00 97.31 173 VAL A N 1
ATOM 1297 C CA . VAL A 1 173 ? -23.557 -8.316 13.129 1.00 97.31 173 VAL A CA 1
ATOM 1298 C C . VAL A 1 173 ? -25.060 -8.528 12.987 1.00 97.31 173 VAL A C 1
ATOM 1300 O O . VAL A 1 173 ? -25.765 -8.655 13.990 1.00 97.31 173 VAL A O 1
ATOM 1303 N N . GLY A 1 174 ? -25.552 -8.530 11.747 1.00 95.75 174 GLY A N 1
ATOM 1304 C CA . GLY A 1 174 ? -26.964 -8.737 11.455 1.00 95.75 174 GLY A CA 1
ATOM 1305 C C . GLY A 1 174 ? -27.440 -10.113 11.924 1.00 95.75 174 GLY A C 1
ATOM 1306 O O . GLY A 1 174 ? -26.695 -11.086 11.859 1.00 95.75 174 GLY A O 1
ATOM 1307 N N . GLN A 1 175 ? -28.686 -10.218 12.372 1.00 93.94 175 GLN A N 1
ATOM 1308 C CA . GLN A 1 175 ? -29.308 -11.484 12.763 1.00 93.94 175 GLN A CA 1
ATOM 1309 C C . GLN A 1 175 ? -30.399 -11.897 11.782 1.00 93.94 175 GLN A C 1
ATOM 1311 O O . GLN A 1 175 ? -31.047 -11.057 11.147 1.00 93.94 175 GLN A O 1
ATOM 1316 N N . LEU A 1 176 ? -30.595 -13.208 11.666 1.00 91.50 176 LEU A N 1
ATOM 1317 C CA . LEU A 1 176 ? -31.610 -13.827 10.830 1.00 91.50 176 LEU A CA 1
ATOM 1318 C C . LEU A 1 176 ? -33.001 -13.344 11.246 1.00 91.50 176 LEU A C 1
ATOM 1320 O O . LEU A 1 176 ? -33.360 -13.367 12.427 1.00 91.50 176 LEU A O 1
ATOM 1324 N N . GLY A 1 177 ? -33.805 -12.952 10.259 1.00 89.31 177 GLY A N 1
ATOM 1325 C CA . GLY A 1 177 ? -35.210 -12.623 10.474 1.00 89.31 177 GLY A CA 1
ATOM 1326 C C . GLY A 1 177 ? -35.955 -13.777 11.148 1.00 89.31 177 GLY A C 1
ATOM 1327 O O . GLY A 1 177 ? -35.689 -14.959 10.902 1.00 89.31 177 GLY A O 1
ATOM 1328 N N . GLU A 1 178 ? -36.884 -13.460 12.044 1.00 83.88 178 GLU A N 1
ATOM 1329 C CA . GLU A 1 178 ? -37.621 -14.503 12.737 1.00 83.88 178 GLU A CA 1
ATOM 1330 C C . GLU A 1 178 ? -38.498 -15.293 11.774 1.00 83.88 178 GLU A C 1
ATOM 1332 O O . GLU A 1 178 ? -39.057 -14.775 10.801 1.00 83.88 178 GLU A O 1
ATOM 1337 N N . THR A 1 179 ? -38.626 -16.570 12.108 1.00 76.50 179 THR A N 1
ATOM 1338 C CA . THR A 1 179 ? -39.494 -17.492 11.418 1.00 76.50 179 THR A CA 1
ATOM 1339 C C . THR A 1 179 ? -40.519 -18.103 12.369 1.00 76.50 179 THR A C 1
ATOM 1341 O O . THR A 1 179 ? -40.168 -18.523 13.466 1.00 76.50 179 THR A O 1
ATOM 1344 N N . TYR A 1 180 ? -41.756 -18.223 11.884 1.00 61.41 180 TYR A N 1
ATOM 1345 C CA . TYR A 1 180 ? -42.785 -19.143 12.366 1.00 61.41 180 TYR A CA 1
ATOM 1346 C C . TYR A 1 180 ? -43.093 -19.065 13.877 1.00 61.41 180 TYR A C 1
ATOM 1348 O O . TYR A 1 180 ? -42.763 -19.966 14.646 1.00 61.41 180 TYR A O 1
ATOM 1356 N N . ARG A 1 181 ? -43.847 -18.033 14.292 1.00 56.38 181 ARG A N 1
ATOM 1357 C CA . ARG A 1 181 ? -44.636 -18.048 15.552 1.00 56.38 181 ARG A CA 1
ATOM 1358 C C . ARG A 1 181 ? -46.153 -18.137 15.380 1.00 56.38 181 ARG A C 1
ATOM 1360 O O . ARG A 1 181 ? -46.886 -18.108 16.366 1.00 56.38 181 ARG A O 1
ATOM 1367 N N . ASP A 1 182 ? -46.651 -18.181 14.152 1.00 54.81 182 ASP A N 1
ATOM 1368 C CA . ASP A 1 182 ? -48.084 -18.038 13.901 1.00 54.81 182 ASP A CA 1
ATOM 1369 C C . ASP A 1 182 ? -48.848 -19.360 14.105 1.00 54.81 182 ASP A C 1
ATOM 1371 O O . ASP A 1 182 ? -48.548 -20.376 13.477 1.00 54.81 182 ASP A O 1
ATOM 1375 N N . ILE A 1 183 ? -49.873 -19.326 14.962 1.00 54.62 183 ILE A N 1
ATOM 1376 C CA . ILE A 1 183 ? -50.805 -20.436 15.226 1.00 54.62 183 ILE A CA 1
ATOM 1377 C C . ILE A 1 183 ? -51.750 -20.650 14.023 1.00 54.62 183 ILE A C 1
ATOM 1379 O O . ILE A 1 183 ? -52.240 -21.757 13.802 1.00 54.62 183 ILE A O 1
ATOM 1383 N N . TYR A 1 184 ? -51.970 -19.609 13.215 1.00 58.72 184 TYR A N 1
ATOM 1384 C CA . TYR A 1 184 ? -52.870 -19.569 12.061 1.00 58.72 184 TYR A CA 1
ATOM 1385 C C . TYR A 1 184 ? -52.160 -19.759 10.714 1.00 58.72 184 TYR A C 1
ATOM 1387 O O . TYR A 1 184 ? -52.836 -19.857 9.692 1.00 58.72 184 TYR A O 1
ATOM 1395 N N . ASN A 1 185 ? -50.825 -19.883 10.704 1.00 63.94 185 ASN A N 1
ATOM 1396 C CA . ASN A 1 185 ? -50.015 -20.179 9.516 1.00 63.94 185 ASN A CA 1
ATOM 1397 C C . ASN A 1 185 ? -50.199 -19.175 8.359 1.00 63.94 185 ASN A C 1
ATOM 1399 O O . ASN A 1 185 ? -50.062 -19.584 7.215 1.00 63.94 185 ASN A O 1
ATOM 1403 N N . ILE A 1 186 ? -50.496 -17.897 8.627 1.00 66.44 186 ILE A N 1
ATOM 1404 C CA . ILE A 1 186 ? -50.695 -16.866 7.592 1.00 66.44 186 ILE A CA 1
ATOM 1405 C C . ILE A 1 186 ? -49.630 -15.763 7.573 1.00 66.44 186 ILE A C 1
ATOM 1407 O O . ILE A 1 186 ? -49.527 -15.063 6.571 1.00 66.44 186 ILE A O 1
ATOM 1411 N N . ALA A 1 187 ? -48.821 -15.627 8.627 1.00 74.00 187 ALA A N 1
ATOM 1412 C CA . ALA A 1 187 ? -47.788 -14.599 8.766 1.00 74.00 187 ALA A CA 1
ATOM 1413 C C . ALA A 1 187 ? -46.606 -14.739 7.781 1.00 74.00 187 ALA A C 1
ATOM 1415 O O . ALA A 1 187 ? -46.030 -15.819 7.630 1.00 74.00 187 ALA A O 1
ATOM 1416 N N . GLY A 1 188 ? -46.191 -13.614 7.181 1.00 79.62 188 GLY A N 1
ATOM 1417 C CA . GLY A 1 188 ? -44.920 -13.499 6.446 1.00 79.62 188 GLY A CA 1
ATOM 1418 C C . GLY A 1 188 ? -43.692 -13.549 7.367 1.00 79.62 188 GLY A C 1
ATOM 1419 O O . GLY A 1 188 ? -43.823 -13.408 8.582 1.00 79.62 188 GLY A O 1
ATOM 1420 N N . GLY A 1 189 ? -42.494 -13.731 6.815 1.00 84.75 189 GLY A N 1
ATOM 1421 C CA . GLY A 1 189 ? -41.240 -13.758 7.579 1.00 84.75 189 GLY A CA 1
ATOM 1422 C C . GLY A 1 189 ? -40.733 -12.369 7.987 1.00 84.75 189 GLY A C 1
ATOM 1423 O O . GLY A 1 189 ? -41.033 -11.363 7.338 1.00 84.75 189 GLY A O 1
ATOM 1424 N N . GLY A 1 190 ? -39.947 -12.295 9.064 1.00 88.94 190 GLY A N 1
ATOM 1425 C CA . GLY A 1 190 ? -39.222 -11.069 9.421 1.00 88.94 190 GLY A CA 1
ATOM 1426 C C . GLY A 1 190 ? -38.066 -10.792 8.454 1.00 88.94 190 GLY A C 1
ATOM 1427 O O . GLY A 1 190 ? -37.476 -11.723 7.912 1.00 88.94 190 GLY A O 1
ATOM 1428 N N . GLY A 1 191 ? -37.722 -9.526 8.228 1.00 92.50 191 GLY A N 1
ATOM 1429 C CA . GLY A 1 191 ? -36.529 -9.153 7.463 1.00 92.50 191 GLY A CA 1
ATOM 1430 C C . GLY A 1 191 ? -35.246 -9.451 8.241 1.00 92.50 191 GLY A C 1
ATOM 1431 O O . GLY A 1 191 ? -35.217 -9.312 9.465 1.00 92.50 191 GLY A O 1
ATOM 1432 N N . GLY A 1 192 ? -34.191 -9.854 7.539 1.00 94.38 192 GLY A N 1
ATOM 1433 C CA . GLY A 1 192 ? -32.850 -10.040 8.086 1.00 94.38 192 GLY A CA 1
ATOM 1434 C C . GLY A 1 192 ? -32.165 -8.710 8.372 1.00 94.38 192 GLY A C 1
ATOM 1435 O O . GLY A 1 192 ? -32.424 -7.697 7.716 1.00 94.38 192 GLY A O 1
ATOM 1436 N N . GLY A 1 193 ? -31.290 -8.693 9.370 1.00 96.38 193 GLY A N 1
ATOM 1437 C CA . GLY A 1 193 ? -30.493 -7.516 9.688 1.00 96.38 193 GLY A CA 1
ATOM 1438 C C . GLY A 1 193 ? -29.320 -7.283 8.744 1.00 96.38 193 GLY A C 1
ATOM 1439 O O . GLY A 1 193 ? -28.696 -8.228 8.258 1.00 96.38 193 GLY A O 1
ATOM 1440 N N . GLY A 1 194 ? -28.990 -6.009 8.533 1.00 97.12 194 GLY A N 1
ATOM 1441 C CA . GLY A 1 194 ? -27.736 -5.614 7.903 1.00 97.12 194 GLY A CA 1
ATOM 1442 C C . GLY A 1 194 ? -26.555 -5.763 8.862 1.00 97.12 194 GLY A C 1
ATOM 1443 O O . GLY A 1 194 ? -26.708 -5.620 10.076 1.00 97.12 194 GLY A O 1
ATOM 1444 N N . THR A 1 195 ? -25.376 -6.015 8.302 1.00 98.12 195 THR A N 1
ATOM 1445 C CA . THR A 1 195 ? -24.111 -6.103 9.039 1.00 98.12 195 THR A CA 1
ATOM 1446 C C . THR A 1 195 ? -23.262 -4.876 8.736 1.00 98.12 195 THR A C 1
ATOM 1448 O O . THR A 1 195 ? -23.031 -4.572 7.568 1.00 98.12 195 THR A O 1
ATOM 1451 N N . PHE A 1 196 ? -22.798 -4.171 9.769 1.00 98.19 196 PHE A N 1
ATOM 1452 C CA . PHE A 1 196 ? -22.108 -2.884 9.661 1.00 98.19 196 PHE A CA 1
ATOM 1453 C C . PHE A 1 196 ? -20.724 -2.947 10.301 1.00 98.19 196 PHE A C 1
ATOM 1455 O O . PHE A 1 196 ? -20.582 -3.436 11.421 1.00 98.19 196 PHE A O 1
ATOM 1462 N N . VAL A 1 197 ? -19.732 -2.373 9.623 1.00 98.38 197 VAL A N 1
ATOM 1463 C CA . VAL A 1 197 ? -18.391 -2.125 10.158 1.00 98.38 197 VAL A CA 1
ATOM 1464 C C . VAL A 1 197 ? -18.055 -0.653 9.939 1.00 98.38 197 VAL A C 1
ATOM 1466 O O . VAL A 1 197 ? -17.943 -0.177 8.804 1.00 98.38 197 VAL A O 1
ATOM 1469 N N . VAL A 1 198 ? -17.934 0.090 11.035 1.00 97.00 198 VAL A N 1
ATOM 1470 C CA . VAL A 1 198 ? -17.883 1.557 11.036 1.00 97.00 198 VAL A CA 1
ATOM 1471 C C . VAL A 1 198 ? -16.786 2.037 11.981 1.00 97.00 198 VAL A C 1
ATOM 1473 O O . VAL A 1 198 ? -16.637 1.521 13.084 1.00 97.00 198 VAL A O 1
ATOM 1476 N N . LYS A 1 199 ? -16.009 3.043 11.581 1.00 93.50 199 LYS A N 1
ATOM 1477 C CA . LYS A 1 199 ? -15.047 3.710 12.469 1.00 93.50 199 LYS A CA 1
ATOM 1478 C C . LYS A 1 199 ? -15.797 4.446 13.580 1.00 93.50 199 LYS A C 1
ATOM 1480 O O . LYS A 1 199 ? -16.731 5.198 13.312 1.00 93.50 199 LYS A O 1
ATOM 1485 N N . LYS A 1 200 ? -15.380 4.264 14.833 1.00 89.62 200 LYS A N 1
ATOM 1486 C CA . LYS A 1 200 ? -15.968 4.992 15.961 1.00 89.62 200 LYS A CA 1
ATOM 1487 C C . LYS A 1 200 ? -15.492 6.443 15.963 1.00 89.62 200 LYS A C 1
ATOM 1489 O O . LYS A 1 200 ? -14.295 6.700 16.062 1.00 89.62 200 LYS A O 1
ATOM 1494 N N . ASN A 1 201 ? -16.439 7.376 15.974 1.00 79.69 201 ASN A N 1
ATOM 1495 C CA . ASN A 1 201 ? -16.167 8.795 16.194 1.00 79.69 201 ASN A CA 1
ATOM 1496 C C . ASN A 1 201 ? -16.303 9.192 17.666 1.00 79.69 201 ASN A C 1
ATOM 1498 O O . ASN A 1 201 ? -17.028 8.565 18.443 1.00 79.69 201 ASN A O 1
ATOM 1502 N N . SER A 1 202 ? -15.646 10.292 18.038 1.00 74.38 202 SER A N 1
ATOM 1503 C CA . SER A 1 202 ? -15.689 10.861 19.393 1.00 74.38 202 SER A CA 1
ATOM 1504 C C . SER A 1 202 ? -17.097 11.279 19.838 1.00 74.38 202 SER A C 1
ATOM 1506 O O . SER A 1 202 ? -17.388 11.244 21.029 1.00 74.38 202 SER A O 1
ATOM 1508 N N . GLY A 1 203 ? -17.993 11.608 18.899 1.00 74.56 203 GLY A N 1
ATOM 1509 C CA . GLY A 1 203 ? -19.403 11.923 19.166 1.00 74.56 203 GLY A CA 1
ATOM 1510 C C . GLY A 1 203 ? -20.323 10.704 19.336 1.00 74.56 203 GLY A C 1
ATOM 1511 O O . GLY A 1 203 ? -21.538 10.868 19.458 1.00 74.56 203 GLY A O 1
ATOM 1512 N N . GLY A 1 204 ? -19.782 9.479 19.316 1.00 80.94 204 GLY A N 1
ATOM 1513 C CA . GLY A 1 204 ? -20.553 8.240 19.443 1.00 80.94 204 GLY A CA 1
ATOM 1514 C C . GLY A 1 204 ? -21.469 7.956 18.244 1.00 80.94 204 GLY A C 1
ATOM 1515 O O . GLY A 1 204 ? -21.366 8.598 17.196 1.00 80.94 204 GLY A O 1
ATOM 1516 N N . LEU A 1 205 ? -22.398 7.003 18.403 1.00 85.00 205 LEU A N 1
ATOM 1517 C CA . LEU A 1 205 ? -23.229 6.495 17.300 1.00 85.00 205 LEU A CA 1
ATOM 1518 C C . LEU A 1 205 ? -24.014 7.584 16.568 1.00 85.00 205 LEU A C 1
ATOM 1520 O O . LEU A 1 205 ? -24.072 7.572 15.342 1.00 85.00 205 LEU A O 1
ATOM 1524 N N . SER A 1 206 ? -24.588 8.538 17.303 1.00 87.19 206 SER A N 1
ATOM 1525 C CA . SER A 1 206 ? -25.432 9.595 16.729 1.00 87.19 206 SER A CA 1
ATOM 1526 C C . SER A 1 206 ? -24.692 10.545 15.779 1.00 87.19 206 SER A C 1
ATOM 1528 O O . SER A 1 206 ? -25.333 11.218 14.979 1.00 87.19 206 SER A O 1
ATOM 1530 N N . SER A 1 207 ? -23.355 10.582 15.850 1.00 87.31 207 SER A N 1
ATOM 1531 C CA . SER A 1 207 ? -22.498 11.375 14.958 1.00 87.31 207 SER A CA 1
ATOM 1532 C C . SER A 1 207 ? -21.993 10.609 13.733 1.00 87.31 207 SER A C 1
ATOM 1534 O O . SER A 1 207 ? -21.244 11.169 12.938 1.00 87.31 207 SER A O 1
ATOM 1536 N N . THR A 1 208 ? -22.373 9.337 13.581 1.00 90.00 208 THR A N 1
ATOM 1537 C CA . THR A 1 208 ? -21.928 8.501 12.460 1.00 90.00 208 THR A CA 1
ATOM 1538 C C . THR A 1 208 ? -22.437 9.059 11.138 1.00 90.00 208 THR A C 1
ATOM 1540 O O . THR A 1 208 ? -23.634 9.292 10.957 1.00 90.00 208 THR A O 1
ATOM 1543 N N . THR A 1 209 ? -21.526 9.209 10.186 1.00 89.81 209 THR A N 1
ATOM 1544 C CA . THR A 1 209 ? -21.799 9.615 8.811 1.00 89.81 209 THR A CA 1
ATOM 1545 C C . THR A 1 209 ? -21.372 8.523 7.834 1.00 89.81 209 THR A C 1
ATOM 1547 O O . THR A 1 209 ? -20.726 7.541 8.197 1.00 89.81 209 THR A O 1
ATOM 1550 N N . ILE A 1 210 ? -21.689 8.706 6.552 1.00 88.50 210 ILE A N 1
ATOM 1551 C CA . ILE A 1 210 ? -21.249 7.792 5.491 1.00 88.50 210 ILE A CA 1
ATOM 1552 C C . ILE A 1 210 ? -19.714 7.680 5.373 1.00 88.50 210 ILE A C 1
ATOM 1554 O O . ILE A 1 210 ? -19.220 6.641 4.950 1.00 88.50 210 ILE A O 1
ATOM 1558 N N . ASN A 1 211 ? -18.949 8.700 5.784 1.00 87.31 211 ASN A N 1
ATOM 1559 C CA . ASN A 1 211 ? -17.477 8.711 5.691 1.00 87.31 211 ASN A CA 1
ATOM 1560 C C . ASN A 1 211 ? -16.790 7.824 6.744 1.00 87.31 211 ASN A C 1
ATOM 1562 O O . ASN A 1 211 ? -15.601 7.493 6.637 1.00 87.31 211 ASN A O 1
ATOM 1566 N N . ASP A 1 212 ? -17.540 7.444 7.773 1.00 91.94 212 ASP A N 1
ATOM 1567 C CA . ASP A 1 212 ? -17.061 6.597 8.860 1.00 91.94 212 ASP A CA 1
ATOM 1568 C C . ASP A 1 212 ? -17.214 5.116 8.521 1.00 91.94 212 ASP A C 1
ATOM 1570 O O . ASP A 1 212 ? -16.541 4.265 9.103 1.00 91.94 212 ASP A O 1
ATOM 1574 N N . VAL A 1 213 ? -18.072 4.808 7.550 1.00 94.94 213 VAL A N 1
ATOM 1575 C CA . VAL A 1 213 ? -18.385 3.450 7.125 1.00 94.94 213 VAL A CA 1
ATOM 1576 C C . VAL A 1 213 ? -17.204 2.841 6.371 1.00 94.94 213 VAL A C 1
ATOM 1578 O O . VAL A 1 213 ? -16.749 3.371 5.355 1.00 94.94 213 VAL A O 1
ATOM 1581 N N . LEU A 1 214 ? -16.738 1.689 6.854 1.00 95.75 214 LEU A N 1
ATOM 1582 C CA . LEU A 1 214 ? -15.800 0.846 6.120 1.00 95.75 214 LEU A CA 1
ATOM 1583 C C . LEU A 1 214 ? -16.587 -0.024 5.137 1.00 95.75 214 LEU A C 1
ATOM 1585 O O . LEU A 1 214 ? -16.425 0.078 3.920 1.00 95.75 214 LEU A O 1
ATOM 1589 N N . ILE A 1 215 ? -17.507 -0.829 5.670 1.00 97.56 215 ILE A N 1
ATOM 1590 C CA . ILE A 1 215 ? -18.259 -1.808 4.890 1.00 97.56 215 ILE A CA 1
ATOM 1591 C C . ILE A 1 215 ? -19.616 -2.112 5.534 1.00 97.56 215 ILE A C 1
ATOM 1593 O O . ILE A 1 215 ? -19.746 -2.154 6.759 1.00 97.56 215 ILE A O 1
ATOM 1597 N N . VAL A 1 216 ? -20.638 -2.307 4.702 1.00 98.00 216 VAL A N 1
ATOM 1598 C CA . VAL A 1 216 ? -21.989 -2.716 5.096 1.00 98.00 216 VAL A CA 1
ATOM 1599 C C . VAL A 1 216 ? -22.479 -3.788 4.140 1.00 98.00 216 VAL A C 1
ATOM 1601 O O . VAL A 1 216 ? -22.523 -3.570 2.929 1.00 98.00 216 VAL A O 1
ATOM 1604 N N . ALA A 1 217 ? -22.902 -4.920 4.689 1.00 97.62 217 ALA A N 1
ATOM 1605 C CA . ALA A 1 217 ? -23.580 -5.968 3.945 1.00 97.62 217 ALA A CA 1
ATOM 1606 C C . ALA A 1 217 ? -25.078 -5.922 4.257 1.00 97.62 217 ALA A C 1
ATOM 1608 O O . ALA A 1 217 ? -25.484 -6.076 5.412 1.00 97.62 217 ALA A O 1
ATOM 1609 N N . GLY A 1 218 ? -25.901 -5.681 3.235 1.00 97.25 218 GLY A N 1
ATOM 1610 C CA . GLY A 1 218 ? -27.354 -5.648 3.388 1.00 97.25 218 GLY A CA 1
ATOM 1611 C C . GLY A 1 218 ? -27.914 -7.000 3.842 1.00 97.25 218 GLY A C 1
ATOM 1612 O O . GLY A 1 218 ? -27.402 -8.054 3.465 1.00 97.25 218 GLY A O 1
ATOM 1613 N N . GLY A 1 219 ? -28.965 -6.973 4.653 1.00 96.12 219 GLY A N 1
ATOM 1614 C CA . GLY A 1 219 ? -29.754 -8.139 5.034 1.00 96.12 219 GLY A CA 1
ATOM 1615 C C . GLY A 1 219 ? -30.839 -8.447 4.003 1.00 96.12 219 GLY A C 1
ATOM 1616 O O . GLY A 1 219 ? -31.312 -7.558 3.291 1.00 96.12 219 GLY A O 1
ATOM 1617 N N . GLY A 1 220 ? -31.245 -9.708 3.917 1.00 93.88 220 GLY A N 1
ATOM 1618 C CA . GLY A 1 220 ? -32.328 -10.136 3.035 1.00 93.88 220 GLY A CA 1
ATOM 1619 C C . GLY A 1 220 ? -33.713 -9.785 3.584 1.00 93.88 220 GLY A C 1
ATOM 1620 O O . GLY A 1 220 ? -33.918 -9.659 4.790 1.00 93.88 220 GLY A O 1
ATOM 1621 N N . GLY A 1 221 ? -34.687 -9.601 2.703 1.00 91.56 221 GLY A N 1
ATOM 1622 C CA . GLY A 1 221 ? -36.079 -9.364 3.067 1.00 91.56 221 GLY A CA 1
ATOM 1623 C C . GLY A 1 221 ? -36.805 -10.641 3.495 1.00 91.56 221 GLY A C 1
ATOM 1624 O O . GLY A 1 221 ? -36.447 -11.754 3.117 1.00 91.56 221 GLY A O 1
ATOM 1625 N N . GLY A 1 222 ? -37.841 -10.493 4.315 1.00 89.25 222 GLY A N 1
ATOM 1626 C CA . GLY A 1 222 ? -38.664 -11.606 4.775 1.00 89.25 222 GLY A CA 1
ATOM 1627 C C . GLY A 1 222 ? -39.559 -12.158 3.666 1.00 89.25 222 GLY A C 1
ATOM 1628 O O . GLY A 1 222 ? -40.055 -11.414 2.820 1.00 89.25 222 GLY A O 1
ATOM 1629 N N . SER A 1 223 ? -39.809 -13.461 3.691 1.00 83.50 223 SER A N 1
ATOM 1630 C CA . SER A 1 223 ? -40.724 -14.127 2.751 1.00 83.50 223 SER A CA 1
ATOM 1631 C C . SER A 1 223 ? -42.200 -13.755 2.981 1.00 83.50 223 SER A C 1
ATOM 1633 O O . SER A 1 223 ? -42.586 -13.213 4.021 1.00 83.50 223 SER A O 1
ATOM 1635 N N . ASN A 1 224 ? -43.057 -14.076 2.012 1.00 79.25 224 ASN A N 1
ATOM 1636 C CA . ASN A 1 224 ? -44.509 -13.910 2.113 1.00 79.25 224 ASN A CA 1
ATOM 1637 C C . ASN A 1 224 ? -45.237 -15.247 2.351 1.00 79.25 224 ASN A C 1
ATOM 1639 O O . ASN A 1 224 ? -44.677 -16.323 2.160 1.00 79.25 224 ASN A O 1
ATOM 1643 N N . HIS A 1 225 ? -46.518 -15.176 2.718 1.00 69.25 225 HIS A N 1
ATOM 1644 C CA . HIS A 1 225 ? -47.340 -16.362 2.982 1.00 69.25 225 HIS A CA 1
ATOM 1645 C C . HIS A 1 225 ? -47.954 -17.038 1.735 1.00 69.25 225 HIS A C 1
ATOM 1647 O O . HIS A 1 225 ? -48.096 -18.267 1.711 1.00 69.25 225 HIS A O 1
ATOM 1653 N N . HIS A 1 226 ? -48.335 -16.275 0.707 1.00 61.72 226 HIS A N 1
ATOM 1654 C CA . HIS A 1 226 ? -49.138 -16.743 -0.429 1.00 61.72 226 HIS A CA 1
ATOM 1655 C C . HIS A 1 226 ? -48.305 -16.782 -1.722 1.00 61.72 226 HIS A C 1
ATOM 1657 O O . HIS A 1 226 ? -48.048 -15.735 -2.291 1.00 61.72 226 HIS A O 1
ATOM 1663 N N . GLY A 1 227 ? -47.960 -17.970 -2.233 1.00 49.81 227 GLY A N 1
ATOM 1664 C CA . GLY A 1 227 ? -47.348 -18.136 -3.565 1.00 49.81 227 GLY A CA 1
ATOM 1665 C C . GLY A 1 227 ? -46.155 -19.096 -3.585 1.00 49.81 227 GLY A C 1
ATOM 1666 O O . GLY A 1 227 ? -45.365 -19.127 -2.650 1.00 49.81 227 GLY A O 1
ATOM 1667 N N . SER A 1 228 ? -46.081 -19.923 -4.626 1.00 43.25 228 SER A N 1
ATOM 1668 C CA . SER A 1 228 ? -45.106 -20.999 -4.885 1.00 43.25 228 SER A CA 1
ATOM 1669 C C . SER A 1 228 ? -43.649 -20.531 -4.942 1.00 43.25 228 SER A C 1
ATOM 1671 O O . SER A 1 228 ? -43.414 -19.539 -5.622 1.00 43.25 228 SER A O 1
ATOM 1673 N N . ASP A 1 229 ? -42.716 -21.271 -4.323 1.00 47.91 229 ASP A N 1
ATOM 1674 C CA . ASP A 1 229 ? -41.245 -21.251 -4.500 1.00 47.91 229 ASP A CA 1
ATOM 1675 C C . ASP A 1 229 ? -40.691 -20.006 -5.232 1.00 47.91 229 ASP A C 1
ATOM 1677 O O . ASP A 1 229 ? -40.190 -20.082 -6.353 1.00 47.91 229 ASP A O 1
ATOM 1681 N N . GLN A 1 230 ? -40.837 -18.818 -4.635 1.00 50.00 230 GLN A N 1
ATOM 1682 C CA . GLN A 1 230 ? -40.312 -17.580 -5.213 1.00 50.00 230 GLN A CA 1
ATOM 1683 C C . GLN A 1 230 ? -38.885 -17.384 -4.695 1.00 50.00 230 GLN A C 1
ATOM 1685 O O . GLN A 1 230 ? -38.681 -16.763 -3.661 1.00 50.00 230 GLN A O 1
ATOM 1690 N N . THR A 1 231 ? -37.876 -17.863 -5.419 1.00 46.25 231 THR A N 1
ATOM 1691 C CA . THR A 1 231 ? -36.463 -17.499 -5.194 1.00 46.25 231 THR A CA 1
ATOM 1692 C C . THR A 1 231 ? -36.120 -16.157 -5.862 1.00 46.25 231 THR A C 1
ATOM 1694 O O . THR A 1 231 ? -35.053 -16.008 -6.461 1.00 46.25 231 THR A O 1
ATOM 1697 N N . THR A 1 232 ? -37.049 -15.192 -5.880 1.00 52.78 232 THR A N 1
ATOM 1698 C CA . THR A 1 232 ? -36.887 -13.969 -6.683 1.00 52.78 232 THR A CA 1
ATOM 1699 C C . THR A 1 232 ? -35.724 -13.119 -6.156 1.00 52.78 232 THR A C 1
ATOM 1701 O O . THR A 1 232 ? -35.701 -12.847 -4.952 1.00 52.78 232 THR A O 1
ATOM 1704 N N . PRO A 1 233 ? -34.810 -12.637 -7.027 1.00 51.59 233 PRO A N 1
ATOM 1705 C CA . PRO A 1 233 ? -33.656 -11.810 -6.646 1.00 51.59 233 PRO A CA 1
ATOM 1706 C C . PRO A 1 233 ? -34.003 -10.594 -5.779 1.00 51.59 233 PRO A C 1
ATOM 1708 O O . PRO A 1 233 ? -33.188 -10.166 -4.970 1.00 51.59 233 PRO A O 1
ATOM 1711 N N . ASP A 1 234 ? -35.222 -10.081 -5.917 1.00 57.03 234 ASP A N 1
ATOM 1712 C CA . ASP A 1 234 ? -35.714 -8.868 -5.267 1.00 57.03 234 ASP A CA 1
ATOM 1713 C C . ASP A 1 234 ? -35.818 -8.973 -3.735 1.00 57.03 234 ASP A C 1
ATOM 1715 O O . ASP A 1 234 ? -35.795 -7.959 -3.041 1.00 57.03 234 ASP A O 1
ATOM 1719 N N . MET A 1 235 ? -35.900 -10.187 -3.180 1.00 74.44 235 MET A N 1
ATOM 1720 C CA . MET A 1 235 ? -35.880 -10.379 -1.725 1.00 74.44 235 MET A CA 1
ATOM 1721 C C . MET A 1 235 ? -34.455 -10.382 -1.162 1.00 74.44 235 MET A C 1
ATOM 1723 O O . MET A 1 235 ? -34.270 -10.136 0.027 1.00 74.44 235 MET A O 1
ATOM 1727 N N . ASN A 1 236 ? -33.441 -10.643 -1.987 1.00 90.06 236 ASN A N 1
ATOM 1728 C CA . ASN A 1 236 ? -32.055 -10.656 -1.534 1.00 90.06 236 ASN A CA 1
ATOM 1729 C C . ASN A 1 236 ? -31.559 -9.235 -1.255 1.00 90.06 236 ASN A C 1
ATOM 1731 O O . ASN A 1 236 ? -32.112 -8.241 -1.727 1.00 90.06 236 ASN A O 1
ATOM 1735 N N . ALA A 1 237 ? -30.481 -9.142 -0.488 1.00 91.25 237 ALA A N 1
ATOM 1736 C CA . ALA A 1 237 ? -29.773 -7.892 -0.293 1.00 91.25 237 ALA A CA 1
ATOM 1737 C C . ALA A 1 237 ? -29.259 -7.310 -1.617 1.00 91.25 237 ALA A C 1
ATOM 1739 O O . ALA A 1 237 ? -28.836 -8.025 -2.530 1.00 91.25 237 ALA A O 1
ATOM 1740 N N . ILE A 1 238 ? -29.238 -5.983 -1.691 1.00 92.12 238 ILE A N 1
ATOM 1741 C CA . ILE A 1 238 ? -28.739 -5.249 -2.850 1.00 92.12 238 ILE A CA 1
ATOM 1742 C C . ILE A 1 238 ? -27.213 -5.171 -2.737 1.00 92.12 238 ILE A C 1
ATOM 1744 O O . ILE A 1 238 ? -26.684 -4.615 -1.774 1.00 92.12 238 ILE A O 1
ATOM 1748 N N . LEU A 1 239 ? -26.501 -5.713 -3.727 1.00 88.19 239 LEU A N 1
ATOM 1749 C CA . LEU A 1 239 ? -25.031 -5.803 -3.732 1.00 88.19 239 LEU A CA 1
ATOM 1750 C C . LEU A 1 239 ? -24.317 -4.494 -4.106 1.00 88.19 239 LEU A C 1
ATOM 1752 O O . LEU A 1 239 ? -23.126 -4.349 -3.850 1.00 88.19 239 LEU A O 1
ATOM 1756 N N . GLY A 1 240 ? -25.020 -3.552 -4.742 1.00 75.62 240 GLY A N 1
ATOM 1757 C CA . GLY A 1 240 ? -24.429 -2.301 -5.219 1.00 75.62 240 GLY A CA 1
ATOM 1758 C C . GLY A 1 240 ? -24.084 -1.327 -4.091 1.00 75.62 240 GLY A C 1
ATOM 1759 O O . GLY A 1 240 ? -24.771 -1.303 -3.071 1.00 75.62 240 GLY A O 1
ATOM 1760 N N . ASN A 1 241 ? -23.068 -0.482 -4.321 1.00 83.19 241 ASN A N 1
ATOM 1761 C CA . ASN A 1 241 ? -22.655 0.603 -3.422 1.00 83.19 241 ASN A CA 1
ATOM 1762 C C . ASN A 1 241 ? -23.764 1.651 -3.271 1.00 83.19 241 ASN A C 1
ATOM 1764 O O . ASN A 1 241 ? -23.831 2.651 -3.985 1.00 83.19 241 ASN A O 1
ATOM 1768 N N . THR A 1 242 ? -24.660 1.400 -2.327 1.00 84.75 242 THR A N 1
ATOM 1769 C CA . THR A 1 242 ? -25.824 2.234 -2.079 1.00 84.75 242 THR A CA 1
ATOM 1770 C C . THR A 1 242 ? -25.409 3.422 -1.227 1.00 84.75 242 THR A C 1
ATOM 1772 O O . THR A 1 242 ? -24.983 3.257 -0.093 1.00 84.75 242 THR A O 1
ATOM 1775 N N . THR A 1 243 ? -25.549 4.638 -1.749 1.00 86.44 243 THR A N 1
ATOM 1776 C CA . THR A 1 243 ? -25.248 5.868 -0.991 1.00 86.44 243 THR A CA 1
ATOM 1777 C C . THR A 1 243 ? -26.437 6.370 -0.173 1.00 86.44 243 THR A C 1
ATOM 1779 O O . THR A 1 243 ? -26.282 7.235 0.687 1.00 86.44 243 THR A O 1
ATOM 1782 N N . SER A 1 244 ? -27.632 5.825 -0.422 1.00 90.81 244 SER A N 1
ATOM 1783 C CA . SER A 1 244 ? -28.826 6.097 0.374 1.00 90.81 244 SER A CA 1
ATOM 1784 C C . SER A 1 244 ? -28.663 5.535 1.786 1.00 90.81 244 SER A C 1
ATOM 1786 O O . SER A 1 244 ? -28.368 4.355 1.951 1.00 90.81 244 SER A O 1
ATOM 1788 N N . THR A 1 245 ? -28.885 6.377 2.794 1.00 92.88 245 THR A N 1
ATOM 1789 C CA . THR A 1 245 ? -28.743 6.043 4.223 1.00 92.88 245 THR A CA 1
ATOM 1790 C C . THR A 1 245 ? -30.085 5.917 4.951 1.00 92.88 245 THR A C 1
ATOM 1792 O O . THR A 1 245 ? -30.126 5.773 6.179 1.00 92.88 245 THR A O 1
ATOM 1795 N N . VAL A 1 246 ? -31.199 6.033 4.220 1.00 93.81 246 VAL A N 1
ATOM 1796 C CA . VAL A 1 246 ? -32.554 6.040 4.787 1.00 93.81 246 VAL A CA 1
ATOM 1797 C C . VAL A 1 246 ? -33.100 4.625 4.977 1.00 93.81 246 VAL A C 1
ATOM 1799 O O . VAL A 1 246 ? -32.645 3.673 4.344 1.00 93.81 246 VAL A O 1
ATOM 1802 N N . GLY A 1 247 ? -34.094 4.485 5.853 1.00 92.12 247 GLY A N 1
ATOM 1803 C CA . GLY A 1 247 ? -34.821 3.232 6.022 1.00 92.12 247 GLY A CA 1
ATOM 1804 C C . GLY A 1 247 ? -35.807 2.969 4.884 1.00 92.12 247 GLY A C 1
ATOM 1805 O O . GLY A 1 247 ? -36.139 3.860 4.099 1.00 92.12 247 GLY A O 1
ATOM 1806 N N . GLY A 1 248 ? -36.286 1.733 4.814 1.00 90.25 248 GLY A N 1
ATOM 1807 C CA . GLY A 1 248 ? -37.229 1.284 3.800 1.00 90.25 248 GLY A CA 1
ATOM 1808 C C . GLY A 1 248 ? -38.658 1.755 4.053 1.00 90.25 248 GLY A C 1
ATOM 1809 O O . GLY A 1 248 ? -39.075 1.991 5.193 1.00 90.25 248 GLY A O 1
ATOM 1810 N N . SER A 1 249 ? -39.429 1.865 2.972 1.00 88.50 249 SER A N 1
ATOM 1811 C CA . SER A 1 249 ? -40.830 2.285 3.006 1.00 88.50 249 SER A CA 1
ATOM 1812 C C . SER A 1 249 ? -41.780 1.123 3.328 1.00 88.50 249 SER A C 1
ATOM 1814 O O . SER A 1 249 ? -41.423 -0.053 3.207 1.00 88.50 249 SER A O 1
ATOM 1816 N N . THR A 1 250 ? -43.015 1.455 3.712 1.00 78.00 250 THR A N 1
ATOM 1817 C CA . THR A 1 250 ? -44.104 0.491 3.931 1.00 78.00 250 THR A CA 1
ATOM 1818 C C . THR A 1 250 ? -45.282 0.769 3.003 1.00 78.00 250 THR A C 1
ATOM 1820 O O . THR A 1 250 ? -45.633 1.923 2.760 1.00 78.00 250 THR A O 1
ATOM 1823 N N . VAL A 1 251 ? -45.907 -0.292 2.493 1.00 68.25 251 VAL A N 1
ATOM 1824 C CA . VAL A 1 251 ? -47.107 -0.222 1.635 1.00 68.25 251 VAL A CA 1
ATOM 1825 C C . VAL A 1 251 ? -48.177 -1.250 2.030 1.00 68.25 251 VAL A C 1
ATOM 1827 O O . VAL A 1 251 ? -49.155 -1.419 1.306 1.00 68.25 251 VAL A O 1
ATOM 1830 N N . SER A 1 252 ? -48.012 -1.954 3.159 1.00 63.47 252 SER A N 1
ATOM 1831 C CA . SER A 1 252 ? -48.884 -3.068 3.561 1.00 63.47 252 SER A CA 1
ATOM 1832 C C . SER A 1 252 ? -49.248 -3.036 5.050 1.00 63.47 252 SER A C 1
ATOM 1834 O O . SER A 1 252 ? -48.517 -2.499 5.883 1.00 63.47 252 SER A O 1
ATOM 1836 N N . TYR A 1 253 ? -50.418 -3.593 5.379 1.00 63.06 253 TYR A N 1
ATOM 1837 C CA . TYR A 1 253 ? -51.080 -3.530 6.686 1.00 63.06 253 TYR A CA 1
ATOM 1838 C C . TYR A 1 253 ? -50.280 -4.247 7.795 1.00 63.06 253 TYR A C 1
ATOM 1840 O O . TYR A 1 253 ? -50.538 -5.404 8.127 1.00 63.06 253 TYR A O 1
ATOM 1848 N N . GLY A 1 254 ? -49.310 -3.544 8.389 1.00 65.50 254 GLY A N 1
ATOM 1849 C CA . GLY A 1 254 ? -48.587 -3.964 9.599 1.00 65.50 254 GLY A CA 1
ATOM 1850 C C . GLY A 1 254 ? -47.107 -4.313 9.406 1.00 65.50 254 GLY A C 1
ATOM 1851 O O . GLY A 1 254 ? -46.355 -4.247 10.375 1.00 65.50 254 GLY A O 1
ATOM 1852 N N . SER A 1 255 ? -46.652 -4.582 8.176 1.00 81.94 255 SER A N 1
ATOM 1853 C CA . SER A 1 255 ? -45.236 -4.859 7.889 1.00 81.94 255 SER A CA 1
ATOM 1854 C C . SER A 1 255 ? -44.372 -3.600 7.989 1.00 81.94 255 SER A C 1
ATOM 1856 O O . SER A 1 255 ? -44.793 -2.500 7.613 1.00 81.94 255 SER A O 1
ATOM 1858 N N . GLY A 1 256 ? -43.141 -3.758 8.472 1.00 89.44 256 GLY A N 1
ATOM 1859 C CA . GLY A 1 256 ? -42.173 -2.669 8.562 1.00 89.44 256 GLY A CA 1
ATOM 1860 C C . GLY A 1 256 ? -41.085 -2.727 7.502 1.00 89.44 256 GLY A C 1
ATOM 1861 O O . GLY A 1 256 ? -40.585 -3.802 7.169 1.00 89.44 256 GLY A O 1
ATOM 1862 N N . GLY A 1 257 ? -40.681 -1.553 7.018 1.00 93.31 257 GLY A N 1
ATOM 1863 C CA . GLY A 1 257 ? -39.426 -1.407 6.287 1.00 93.31 257 GLY A CA 1
ATOM 1864 C C . GLY A 1 257 ? -38.215 -1.624 7.200 1.00 93.31 257 GLY A C 1
ATOM 1865 O O . GLY A 1 257 ? -38.303 -1.446 8.423 1.00 93.31 257 GLY A O 1
ATOM 1866 N N . GLY A 1 258 ? -37.089 -2.004 6.602 1.00 95.44 258 GLY A N 1
ATOM 1867 C CA . GLY A 1 258 ? -35.817 -2.132 7.308 1.00 95.44 258 GLY A CA 1
ATOM 1868 C C . GLY A 1 258 ? -35.205 -0.773 7.667 1.00 95.44 258 GLY A C 1
ATOM 1869 O O . GLY A 1 258 ? -35.541 0.252 7.074 1.00 95.44 258 GLY A O 1
ATOM 1870 N N . GLY A 1 259 ? -34.309 -0.746 8.647 1.00 96.88 259 GLY A N 1
ATOM 1871 C CA . GLY A 1 259 ? -33.485 0.407 8.996 1.00 96.88 259 GLY A CA 1
ATOM 1872 C C . GLY A 1 259 ? -32.291 0.561 8.051 1.00 96.88 259 GLY A C 1
ATOM 1873 O O . GLY A 1 259 ? -31.721 -0.429 7.595 1.00 96.88 259 GLY A O 1
ATOM 1874 N N . GLY A 1 260 ? -31.935 1.813 7.759 1.00 96.56 260 GLY A N 1
ATOM 1875 C CA . GLY A 1 260 ? -30.715 2.191 7.044 1.00 96.56 260 GLY A CA 1
ATOM 1876 C C . GLY A 1 260 ? -29.537 2.462 7.992 1.00 96.56 260 GLY A C 1
ATOM 1877 O O . GLY A 1 260 ? -29.596 2.168 9.188 1.00 96.56 260 GLY A O 1
ATOM 1878 N N . LEU A 1 261 ? -28.496 3.140 7.499 1.00 96.31 261 LEU A N 1
ATOM 1879 C CA . LEU A 1 261 ? -27.435 3.692 8.352 1.00 96.31 261 LEU A CA 1
ATOM 1880 C C . LEU A 1 261 ? -27.986 4.762 9.311 1.00 96.31 261 LEU A C 1
ATOM 1882 O O . LEU A 1 261 ? -27.746 4.706 10.516 1.00 96.31 261 LEU A O 1
ATOM 1886 N N . ILE A 1 262 ? -28.750 5.724 8.776 1.00 94.94 262 ILE A N 1
ATOM 1887 C CA . ILE A 1 262 ? -29.232 6.911 9.502 1.00 94.94 262 ILE A CA 1
ATOM 1888 C C . ILE A 1 262 ? -30.738 6.809 9.767 1.00 94.94 262 ILE A C 1
ATOM 1890 O O . ILE A 1 262 ? -31.194 6.983 10.899 1.00 94.94 262 ILE A O 1
ATOM 1894 N N . GLY A 1 263 ? -31.530 6.509 8.735 1.00 95.19 263 GLY A N 1
ATOM 1895 C CA . GLY A 1 263 ? -32.991 6.518 8.823 1.00 95.19 263 GLY A CA 1
ATOM 1896 C C . GLY A 1 263 ? -33.579 5.194 9.310 1.00 95.19 263 GLY A C 1
ATOM 1897 O O . GLY A 1 263 ? -33.261 4.136 8.772 1.00 95.19 263 GLY A O 1
ATOM 1898 N N . ASN A 1 264 ? -34.479 5.245 10.293 1.00 96.25 264 ASN A N 1
ATOM 1899 C CA . ASN A 1 264 ? -35.303 4.089 10.661 1.00 96.25 264 ASN A CA 1
ATOM 1900 C C . ASN A 1 264 ? -36.238 3.705 9.505 1.00 96.25 264 ASN A C 1
ATOM 1902 O O . ASN A 1 264 ? -36.610 4.558 8.696 1.00 96.25 264 ASN A O 1
ATOM 1906 N N . GLY A 1 265 ? -36.671 2.447 9.470 1.00 92.88 265 GLY A N 1
ATOM 1907 C CA . GLY A 1 265 ? -37.727 2.011 8.564 1.00 92.88 265 GLY A CA 1
ATOM 1908 C C . GLY A 1 265 ? -39.068 2.692 8.851 1.00 92.88 265 GLY A C 1
ATOM 1909 O O . GLY A 1 265 ? -39.289 3.293 9.909 1.00 92.88 265 GLY A O 1
ATOM 1910 N N . ILE A 1 266 ? -39.998 2.574 7.908 1.00 90.75 266 ILE A N 1
ATOM 1911 C CA . ILE A 1 266 ? -41.356 3.117 8.022 1.00 90.75 266 ILE A CA 1
ATOM 1912 C C . ILE A 1 266 ? -42.344 1.972 8.306 1.00 90.75 266 ILE A C 1
ATOM 1914 O O . ILE A 1 266 ? -42.173 0.856 7.819 1.00 90.75 266 ILE A O 1
ATOM 1918 N N . GLY A 1 267 ? -43.384 2.239 9.106 1.00 83.56 267 GLY A N 1
ATOM 1919 C CA . GLY A 1 267 ? -44.454 1.286 9.439 1.00 83.56 267 GLY A CA 1
ATOM 1920 C C . GLY A 1 267 ? -44.481 0.842 10.904 1.00 83.56 267 GLY A C 1
ATOM 1921 O O . GLY A 1 267 ? -43.592 1.172 11.690 1.00 83.56 267 GLY A O 1
ATOM 1922 N N . ALA A 1 268 ? -45.533 0.107 11.280 1.00 77.06 268 ALA A N 1
ATOM 1923 C CA . ALA A 1 268 ? -45.748 -0.358 12.655 1.00 77.06 268 ALA A CA 1
ATOM 1924 C C . ALA A 1 268 ? -44.666 -1.352 13.115 1.00 77.06 268 ALA A C 1
ATOM 1926 O O . ALA A 1 268 ? -44.237 -1.299 14.265 1.00 77.06 268 ALA A O 1
ATOM 1927 N N . GLY A 1 269 ? -44.174 -2.190 12.199 1.00 83.12 269 GLY A N 1
ATOM 1928 C CA . GLY A 1 269 ? -43.072 -3.116 12.441 1.00 83.12 269 GLY A CA 1
ATOM 1929 C C . GLY A 1 269 ? -41.701 -2.620 11.995 1.00 83.12 269 GLY A C 1
ATOM 1930 O O . GLY A 1 269 ? -40.873 -3.442 11.626 1.00 83.12 269 GLY A O 1
ATOM 1931 N N . LYS A 1 270 ? -41.450 -1.307 11.938 1.00 91.62 270 LYS A N 1
ATOM 1932 C CA . LYS A 1 270 ? -40.178 -0.757 11.433 1.00 91.62 270 LYS A CA 1
ATOM 1933 C C . LYS A 1 270 ? -38.939 -1.303 12.154 1.00 91.62 270 LYS A C 1
ATOM 1935 O O . LYS A 1 270 ? -38.934 -1.401 13.382 1.00 91.62 270 LYS A O 1
ATOM 1940 N N . GLY A 1 271 ? -37.883 -1.581 11.393 1.00 94.50 271 GLY A N 1
ATOM 1941 C CA . GLY A 1 271 ? -36.535 -1.763 11.932 1.00 94.50 271 GLY A CA 1
ATOM 1942 C C . GLY A 1 271 ? -35.874 -0.418 12.250 1.00 94.50 271 GLY A C 1
ATOM 1943 O O . GLY A 1 271 ? -36.13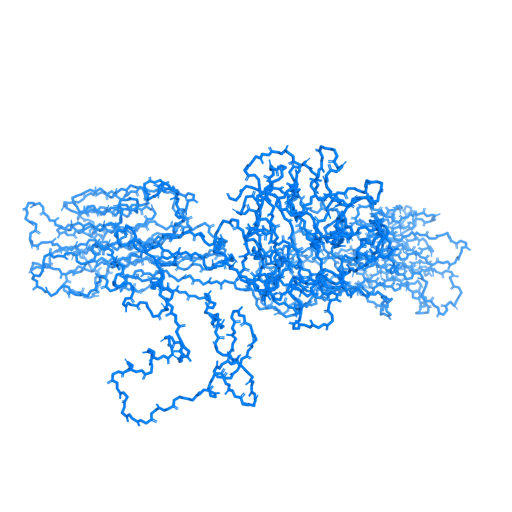9 0.591 11.589 1.00 94.50 271 GLY A O 1
ATOM 1944 N N . TYR A 1 272 ? -35.027 -0.385 13.275 1.00 96.00 272 TYR A N 1
ATOM 1945 C CA . TYR A 1 272 ? -34.246 0.797 13.637 1.00 96.00 272 TYR A CA 1
ATOM 1946 C C . TYR A 1 272 ? -32.928 0.845 12.859 1.00 96.00 272 TYR A C 1
ATOM 1948 O O . TYR A 1 272 ? -32.359 -0.191 12.525 1.00 96.00 272 TYR A O 1
ATOM 1956 N N . SER A 1 273 ? -32.458 2.053 12.552 1.00 97.00 273 SER A N 1
ATOM 1957 C CA . SER A 1 273 ? -31.193 2.282 11.848 1.00 97.00 273 SER A CA 1
ATOM 1958 C C . SER A 1 273 ? -29.979 1.922 12.696 1.00 97.00 273 SER A C 1
ATOM 1960 O O . SER A 1 273 ? -30.096 1.800 13.915 1.00 97.00 273 SER A O 1
ATOM 1962 N N . PHE A 1 274 ? -28.799 1.828 12.075 1.00 96.69 274 PHE A N 1
ATOM 1963 C CA . PHE A 1 274 ? -27.533 1.638 12.794 1.00 96.69 274 PHE A CA 1
ATOM 1964 C C . PHE A 1 274 ? -27.350 2.678 13.910 1.00 96.69 274 PHE A C 1
ATOM 1966 O O . PHE A 1 274 ? -27.159 2.300 15.063 1.00 96.69 274 PHE A O 1
ATOM 1973 N N . ILE A 1 275 ? -27.520 3.976 13.616 1.00 95.00 275 ILE A N 1
ATOM 1974 C CA . ILE A 1 275 ? -27.415 5.031 14.645 1.00 95.00 275 ILE A CA 1
ATOM 1975 C C . ILE A 1 275 ? -28.518 4.949 15.712 1.00 95.00 275 ILE A C 1
ATOM 1977 O O . ILE A 1 275 ? -28.343 5.445 16.822 1.00 95.00 275 ILE A O 1
ATOM 1981 N N . GLY A 1 276 ? -29.651 4.322 15.379 1.00 93.75 276 GLY A N 1
ATOM 1982 C CA . GLY A 1 276 ? -30.744 3.997 16.294 1.00 93.75 276 GLY A CA 1
ATOM 1983 C C . GLY A 1 276 ? -30.531 2.696 17.077 1.00 93.75 276 GLY A C 1
ATOM 1984 O O . GLY A 1 276 ? -31.469 2.219 17.714 1.00 93.75 276 GLY A O 1
ATOM 1985 N N . GLY A 1 277 ? -29.333 2.105 17.013 1.00 93.19 277 GLY A N 1
ATOM 1986 C CA . GLY A 1 277 ? -28.962 0.870 17.701 1.00 93.19 277 GLY A CA 1
ATOM 1987 C C . GLY A 1 277 ? -29.313 -0.413 16.945 1.00 93.19 277 GLY A C 1
ATOM 1988 O O . GLY A 1 277 ? -29.182 -1.488 17.510 1.00 93.19 277 GLY A O 1
ATOM 1989 N N . GLY A 1 278 ? -29.792 -0.330 15.700 1.00 94.44 278 GLY A N 1
ATOM 1990 C CA . GLY A 1 278 ? -30.026 -1.480 14.817 1.00 94.44 278 GLY A CA 1
ATOM 1991 C C . GLY A 1 278 ? -31.085 -2.474 15.300 1.00 94.44 278 GLY A C 1
ATOM 1992 O O . GLY A 1 278 ? -31.124 -3.607 14.831 1.00 94.44 278 GLY A O 1
ATOM 1993 N N . VAL A 1 279 ? -31.946 -2.097 16.243 1.00 94.81 279 VAL A N 1
ATOM 1994 C CA . VAL A 1 279 ? -32.969 -2.997 16.789 1.00 94.81 279 VAL A CA 1
ATOM 1995 C C . VAL A 1 279 ? -33.942 -3.430 15.686 1.00 94.81 279 VAL A C 1
ATOM 1997 O O . VAL A 1 279 ? -34.461 -2.599 14.941 1.00 94.81 279 VAL A O 1
ATOM 2000 N N . GLY A 1 280 ? -34.232 -4.727 15.600 1.00 93.19 280 GLY A N 1
ATOM 2001 C CA . GLY A 1 280 ? -35.190 -5.260 14.632 1.00 93.19 280 GLY A CA 1
ATOM 2002 C C . GLY A 1 280 ? -36.622 -4.740 14.832 1.00 93.19 280 GLY A C 1
ATOM 2003 O O . GLY A 1 280 ? -36.973 -4.120 15.840 1.00 93.19 280 GLY A O 1
ATOM 2004 N N . GLY A 1 281 ? -37.496 -4.987 13.868 1.00 90.25 281 GLY A N 1
ATOM 2005 C CA . GLY A 1 281 ? -38.894 -4.576 13.894 1.00 90.25 281 GLY A CA 1
ATOM 2006 C C . GLY A 1 281 ? -39.810 -5.548 14.632 1.00 90.25 281 GLY A C 1
ATOM 2007 O O . GLY A 1 281 ? -39.541 -6.745 14.701 1.00 90.25 281 GLY A O 1
ATOM 2008 N N . ILE A 1 282 ? -40.915 -5.043 15.187 1.00 86.19 282 ILE A N 1
ATOM 2009 C CA . ILE A 1 282 ? -41.949 -5.870 15.832 1.00 86.19 282 ILE A CA 1
ATOM 2010 C C . ILE A 1 282 ? -42.997 -6.268 14.794 1.00 86.19 282 ILE A C 1
ATOM 2012 O O . ILE A 1 282 ? -43.704 -5.407 14.285 1.00 86.19 282 ILE A O 1
ATOM 2016 N N . GLY A 1 283 ? -43.110 -7.562 14.493 1.00 77.19 283 GLY A N 1
ATOM 2017 C CA . GLY A 1 283 ? -44.149 -8.075 13.596 1.00 77.19 283 GLY A CA 1
ATOM 2018 C C . GLY A 1 283 ? -45.563 -7.984 14.184 1.00 77.19 283 GLY A C 1
ATOM 2019 O O . GLY A 1 283 ? -45.732 -8.013 15.408 1.00 77.19 283 GLY A O 1
ATOM 2020 N N . GLY A 1 284 ? -46.588 -7.892 13.331 1.00 69.81 284 GLY A N 1
ATOM 2021 C CA . GLY A 1 284 ? -47.994 -7.957 13.753 1.00 69.81 284 GLY A CA 1
ATOM 2022 C C . GLY A 1 284 ? -49.002 -7.259 12.831 1.00 69.81 284 GLY A C 1
ATOM 2023 O O . GLY A 1 284 ? -48.652 -6.445 11.980 1.00 69.81 284 GLY A O 1
ATOM 2024 N N . HIS A 1 285 ? -50.288 -7.561 13.041 1.00 61.41 285 HIS A N 1
ATOM 2025 C CA . HIS A 1 285 ? -51.434 -6.932 12.371 1.00 61.41 285 HIS A CA 1
ATOM 2026 C C . HIS A 1 285 ? -52.311 -6.186 13.396 1.00 61.41 285 HIS A C 1
ATOM 2028 O O . HIS A 1 285 ? -52.411 -6.618 14.544 1.00 61.41 285 HIS A O 1
ATOM 2034 N N . SER A 1 286 ? -52.918 -5.066 12.981 1.00 53.34 286 SER A N 1
ATOM 2035 C CA . SER A 1 286 ? -53.777 -4.143 13.755 1.00 53.34 286 SER A CA 1
ATOM 2036 C C . SER A 1 286 ? -54.307 -4.682 15.098 1.00 53.34 286 SER A C 1
ATOM 2038 O O . SER A 1 286 ? -55.095 -5.628 15.120 1.00 53.34 286 SER A O 1
ATOM 2040 N N . ASN A 1 287 ? -53.929 -4.031 16.205 1.00 47.59 287 ASN A N 1
ATOM 2041 C CA . ASN A 1 287 ? -54.493 -4.134 17.567 1.00 47.59 287 ASN A CA 1
ATOM 2042 C C . ASN A 1 287 ? -54.382 -5.509 18.258 1.00 47.59 287 ASN A C 1
ATOM 2044 O O . ASN A 1 287 ? -54.459 -5.576 19.481 1.00 47.59 287 ASN A O 1
ATOM 2048 N N . ASN A 1 288 ? -54.192 -6.598 17.513 1.00 50.91 288 ASN A N 1
ATOM 2049 C CA . ASN A 1 288 ? -54.080 -7.957 18.023 1.00 50.91 288 ASN A CA 1
ATOM 2050 C C . ASN A 1 288 ? -52.645 -8.425 17.846 1.00 50.91 288 ASN A C 1
ATOM 2052 O O . ASN A 1 288 ? -52.274 -9.129 16.907 1.00 50.91 288 ASN A O 1
ATOM 2056 N N . THR A 1 289 ? -51.819 -7.967 18.773 1.00 52.19 289 THR A N 1
ATOM 2057 C CA . THR A 1 289 ? -50.392 -8.174 18.678 1.00 52.19 289 THR A CA 1
ATOM 2058 C C . THR A 1 289 ? -50.040 -9.648 18.910 1.00 52.19 289 THR A C 1
ATOM 2060 O O . THR A 1 289 ? -49.062 -10.083 18.348 1.00 52.19 289 THR A O 1
ATOM 2063 N N . LEU A 1 290 ? -50.797 -10.469 19.641 1.00 54.59 290 LEU A N 1
ATOM 2064 C CA . LEU A 1 290 ? -50.311 -11.785 20.104 1.00 54.59 290 LEU A CA 1
ATOM 2065 C C . LEU A 1 290 ? -50.313 -12.931 19.070 1.00 54.59 290 LEU A C 1
ATOM 2067 O O . LEU A 1 290 ? -49.694 -13.952 19.343 1.00 54.59 290 LEU A O 1
ATOM 2071 N N . ASN A 1 291 ? -50.965 -12.786 17.910 1.00 53.59 291 ASN A N 1
ATOM 2072 C CA . ASN A 1 291 ? -51.265 -13.931 17.033 1.00 53.59 291 ASN A CA 1
ATOM 2073 C C . ASN A 1 291 ? -50.492 -13.983 15.693 1.00 53.59 291 ASN A C 1
ATOM 2075 O O . ASN A 1 291 ? -50.506 -15.029 15.064 1.00 53.59 291 ASN A O 1
ATOM 2079 N N . TYR A 1 292 ? -49.791 -12.916 15.266 1.00 59.50 292 TYR A N 1
ATOM 2080 C CA . TYR A 1 292 ? -49.154 -12.822 13.928 1.00 59.50 292 TYR A CA 1
ATOM 2081 C C . TYR A 1 292 ? -47.733 -12.214 13.949 1.00 59.50 292 TYR A C 1
ATOM 2083 O O . TYR A 1 292 ? -47.449 -11.295 13.177 1.00 59.50 292 TYR A O 1
ATOM 2091 N N . ARG A 1 293 ? -46.847 -12.640 14.865 1.00 74.19 293 ARG A N 1
ATOM 2092 C CA . ARG A 1 293 ? -45.547 -11.968 15.089 1.00 74.19 293 ARG A CA 1
ATOM 2093 C C . ARG A 1 293 ? -44.339 -12.775 14.621 1.00 74.19 293 ARG A C 1
ATOM 2095 O O . ARG A 1 293 ? -43.967 -13.731 15.281 1.00 74.19 293 ARG A O 1
ATOM 2102 N N . ASN A 1 294 ? -43.669 -12.298 13.584 1.00 79.19 294 ASN A N 1
ATOM 2103 C CA . ASN A 1 294 ? -42.277 -12.605 13.284 1.00 79.19 294 ASN A CA 1
ATOM 2104 C C . ASN A 1 294 ? -41.465 -11.297 13.361 1.00 79.19 294 ASN A C 1
ATOM 2106 O O . ASN A 1 294 ? -41.692 -10.339 12.612 1.00 79.19 294 ASN A O 1
ATOM 2110 N N . TYR A 1 295 ? -40.541 -11.233 14.315 1.00 87.44 295 TYR A N 1
ATOM 2111 C CA . TYR A 1 295 ? -39.623 -10.114 14.499 1.00 87.44 295 TYR A CA 1
ATOM 2112 C C . TYR A 1 295 ? -38.639 -9.987 13.332 1.00 87.44 295 TYR A C 1
ATOM 2114 O O . TYR A 1 295 ? -38.150 -10.975 12.787 1.00 87.44 295 TYR A O 1
ATOM 2122 N N . GLY A 1 296 ? -38.310 -8.749 12.976 1.00 90.88 296 GLY A N 1
ATOM 2123 C CA . GLY A 1 296 ? -37.133 -8.493 12.157 1.00 90.88 296 GLY A CA 1
ATOM 2124 C C . GLY A 1 296 ? -35.858 -8.745 12.960 1.00 90.88 296 GLY A C 1
ATOM 2125 O O . GLY A 1 296 ? -35.844 -8.566 14.181 1.00 90.88 296 GLY A O 1
ATOM 2126 N N . GLY A 1 297 ? -34.799 -9.161 12.276 1.00 93.38 297 GLY A N 1
ATOM 2127 C CA . GLY A 1 297 ? -33.498 -9.400 12.886 1.00 93.38 297 GLY A CA 1
ATOM 2128 C C . GLY A 1 297 ? -32.805 -8.109 13.329 1.00 93.38 297 GLY A C 1
ATOM 2129 O O . GLY A 1 297 ? -32.983 -7.044 12.729 1.00 93.38 297 GLY A O 1
ATOM 2130 N N . PHE A 1 298 ? -31.995 -8.200 14.381 1.00 95.19 298 PHE A N 1
ATOM 2131 C CA . PHE A 1 298 ? -31.042 -7.164 14.777 1.00 95.19 298 PHE A CA 1
ATOM 2132 C C . PHE A 1 298 ? -30.120 -6.802 13.609 1.00 95.19 298 PHE A C 1
ATOM 2134 O O . PHE A 1 298 ? -29.753 -7.678 12.841 1.00 95.19 298 PHE A O 1
ATOM 2141 N N . GLY A 1 299 ? -29.754 -5.532 13.462 1.00 95.94 299 GLY A N 1
ATOM 2142 C CA . GLY A 1 299 ? -29.237 -4.951 12.216 1.00 95.94 299 GLY A CA 1
ATOM 2143 C C . GLY A 1 299 ? -30.309 -4.227 11.402 1.00 95.94 299 GLY A C 1
ATOM 2144 O O . GLY A 1 299 ? -30.099 -3.926 10.230 1.00 95.94 299 GLY A O 1
ATOM 2145 N N . GLY A 1 300 ? -31.461 -3.949 12.016 1.00 95.69 300 GLY A N 1
ATOM 2146 C CA . GLY A 1 300 ? -32.524 -3.133 11.444 1.00 95.69 300 GLY A CA 1
ATOM 2147 C C . GLY A 1 300 ? -33.492 -3.882 10.533 1.00 95.69 300 GLY A C 1
ATOM 2148 O O . GLY A 1 300 ? -34.181 -3.236 9.755 1.00 95.69 300 GLY A O 1
ATOM 2149 N N . GLY A 1 301 ? -33.594 -5.209 10.600 1.00 95.50 301 GLY A N 1
ATOM 2150 C CA . GLY A 1 301 ? -34.619 -5.940 9.851 1.00 95.50 301 GLY A CA 1
ATOM 2151 C C . GLY A 1 301 ? -36.030 -5.500 10.260 1.00 95.50 301 GLY A C 1
ATOM 2152 O O . GLY A 1 301 ? -36.300 -5.276 11.438 1.00 95.50 301 GLY A O 1
ATOM 2153 N N . GLY A 1 302 ? -36.946 -5.350 9.309 1.00 92.88 302 GLY A N 1
ATOM 2154 C CA . GLY A 1 302 ? -38.352 -5.033 9.561 1.00 92.88 302 GLY A CA 1
ATOM 2155 C C . GLY A 1 302 ? -39.150 -6.250 10.039 1.00 92.88 302 GLY A C 1
ATOM 2156 O O . GLY A 1 302 ? -38.859 -7.385 9.672 1.00 92.88 302 GLY A O 1
ATOM 2157 N N . GLY A 1 303 ? -40.176 -6.030 10.857 1.00 89.00 303 GLY A N 1
ATOM 2158 C CA . GLY A 1 303 ? -41.136 -7.059 11.259 1.00 89.00 303 GLY A CA 1
ATOM 2159 C C . GLY A 1 303 ? -42.153 -7.362 10.156 1.00 89.00 303 GLY A C 1
ATOM 2160 O O . GLY A 1 303 ? -42.426 -6.520 9.292 1.00 89.00 303 GLY A O 1
ATOM 2161 N N . ASN A 1 304 ? -42.735 -8.559 10.194 1.00 82.88 304 ASN A N 1
ATOM 2162 C CA . ASN A 1 304 ? -43.751 -8.973 9.228 1.00 82.88 304 ASN A CA 1
ATOM 2163 C C . ASN A 1 304 ? -45.115 -8.289 9.449 1.00 82.88 304 ASN A C 1
ATOM 2165 O O . ASN A 1 304 ? -45.435 -7.806 10.536 1.00 82.88 304 ASN A O 1
ATOM 2169 N N . GLY A 1 305 ? -45.955 -8.331 8.414 1.00 76.56 305 GLY A N 1
ATOM 2170 C CA . GLY A 1 305 ? -47.400 -8.105 8.515 1.00 76.56 305 GLY A CA 1
ATOM 2171 C C . GLY A 1 305 ? -48.187 -9.417 8.413 1.00 76.56 305 GLY A C 1
ATOM 2172 O O . GLY A 1 305 ? -47.605 -10.502 8.342 1.00 76.56 305 GLY A O 1
ATOM 2173 N N . ALA A 1 306 ? -49.520 -9.325 8.336 1.00 69.88 306 ALA A N 1
ATOM 2174 C CA . ALA A 1 306 ? -50.395 -10.503 8.250 1.00 69.88 306 ALA A CA 1
ATOM 2175 C C . ALA A 1 306 ? -50.068 -11.438 7.076 1.00 69.88 306 ALA A C 1
ATOM 2177 O O . ALA A 1 306 ? -50.289 -12.624 7.220 1.00 69.88 306 ALA A O 1
ATOM 2178 N N . HIS A 1 307 ? -49.537 -10.924 5.957 1.00 72.19 307 HIS A N 1
ATOM 2179 C CA . HIS A 1 307 ? -49.183 -11.721 4.767 1.00 72.19 307 HIS A CA 1
ATOM 2180 C C . HIS A 1 307 ? -47.855 -11.317 4.105 1.00 72.19 307 HIS A C 1
ATOM 2182 O O . HIS A 1 307 ? -47.273 -12.112 3.367 1.00 72.19 307 HIS A O 1
ATOM 2188 N N . ALA A 1 308 ? -47.389 -10.088 4.353 1.00 79.44 308 ALA A N 1
ATOM 2189 C CA . ALA A 1 308 ? -46.178 -9.523 3.764 1.00 79.44 308 ALA A CA 1
ATOM 2190 C C . ALA A 1 308 ? -44.969 -9.710 4.688 1.00 79.44 308 ALA A C 1
ATOM 2192 O O . ALA A 1 308 ? -45.091 -9.586 5.913 1.00 79.44 308 ALA A O 1
ATOM 2193 N N . GLY A 1 309 ? -43.809 -9.966 4.088 1.00 84.88 309 GLY A N 1
ATOM 2194 C CA . GLY A 1 309 ? -42.541 -10.021 4.803 1.00 84.88 309 GLY A CA 1
ATOM 2195 C C . GLY A 1 309 ? -42.008 -8.635 5.169 1.00 84.88 309 GLY A C 1
ATOM 2196 O O . GLY A 1 309 ? -42.357 -7.627 4.547 1.00 84.88 309 GLY A O 1
ATOM 2197 N N . GLY A 1 310 ? -41.173 -8.580 6.204 1.00 89.88 310 GLY A N 1
ATOM 2198 C CA . GLY A 1 310 ? -40.467 -7.356 6.590 1.00 89.88 310 GLY A CA 1
ATOM 2199 C C . GLY A 1 310 ? -39.301 -7.035 5.650 1.00 89.88 310 GLY A C 1
ATOM 2200 O O . GLY A 1 310 ? -38.711 -7.935 5.059 1.00 89.88 310 GLY A O 1
ATOM 2201 N N . GLY A 1 311 ? -38.952 -5.757 5.503 1.00 93.12 311 GLY A N 1
ATOM 2202 C CA . GLY A 1 311 ? -37.791 -5.354 4.697 1.00 93.12 311 GLY A CA 1
ATOM 2203 C C . GLY A 1 311 ? -36.451 -5.650 5.383 1.00 93.12 311 GLY A C 1
ATOM 2204 O O . GLY A 1 311 ? -36.367 -5.590 6.609 1.00 93.12 311 GLY A O 1
ATOM 2205 N N . GLY A 1 312 ? -35.401 -5.957 4.621 1.00 95.12 312 GLY A N 1
ATOM 2206 C CA . GLY A 1 312 ? -34.055 -6.202 5.163 1.00 95.12 312 GLY A CA 1
ATOM 2207 C C . GLY A 1 312 ? -33.370 -4.926 5.674 1.00 95.12 312 GLY A C 1
ATOM 2208 O O . GLY A 1 312 ? -33.607 -3.840 5.150 1.00 95.12 312 GLY A O 1
ATOM 2209 N N . GLY A 1 313 ? -32.529 -5.021 6.702 1.00 96.88 313 GLY A N 1
ATOM 2210 C CA . GLY A 1 313 ? -31.694 -3.900 7.162 1.00 96.88 313 GLY A CA 1
ATOM 2211 C C . GLY A 1 313 ? -30.454 -3.696 6.283 1.00 96.88 313 GLY A C 1
ATOM 2212 O O . GLY A 1 313 ? -30.050 -4.608 5.568 1.00 96.88 313 GLY A O 1
ATOM 2213 N N . GLY A 1 314 ? -29.819 -2.526 6.310 1.00 96.88 314 GLY A N 1
ATOM 2214 C CA . GLY A 1 314 ? -28.600 -2.292 5.524 1.00 96.88 314 GLY A CA 1
ATOM 2215 C C . GLY A 1 314 ? -28.166 -0.834 5.485 1.00 96.88 314 GLY A C 1
ATOM 2216 O O . GLY A 1 314 ? -28.607 -0.022 6.291 1.00 96.88 314 GLY A O 1
ATOM 2217 N N . MET A 1 315 ? -27.312 -0.484 4.524 1.00 96.12 315 MET A N 1
ATOM 2218 C CA . MET A 1 315 ? -26.919 0.904 4.272 1.00 96.12 315 MET A CA 1
ATOM 2219 C C . MET A 1 315 ? -28.156 1.759 3.974 1.00 96.12 315 MET A C 1
ATOM 2221 O O . MET A 1 315 ? -28.381 2.781 4.624 1.00 96.12 315 MET A O 1
ATOM 2225 N N . SER A 1 316 ? -29.016 1.252 3.089 1.00 95.50 316 SER A N 1
ATOM 2226 C CA . SER A 1 316 ? -30.431 1.620 3.036 1.00 95.50 316 SER A CA 1
ATOM 2227 C C . SER A 1 316 ? -31.286 0.447 3.498 1.00 95.50 316 SER A C 1
ATOM 2229 O O . SER A 1 316 ? -30.918 -0.714 3.305 1.00 95.50 316 SER A O 1
ATOM 2231 N N . GLY A 1 317 ? -32.431 0.745 4.101 1.00 94.69 317 GLY A N 1
ATOM 2232 C CA . GLY A 1 317 ? -33.393 -0.281 4.478 1.00 94.69 317 GLY A CA 1
ATOM 2233 C C . GLY A 1 317 ? -34.224 -0.765 3.288 1.00 94.69 317 GLY A C 1
ATOM 2234 O O . GLY A 1 317 ? -34.666 0.027 2.455 1.00 94.69 317 GLY A O 1
ATOM 2235 N N . GLY A 1 318 ? -34.497 -2.064 3.244 1.00 93.50 318 GLY A N 1
ATOM 2236 C CA . GLY A 1 318 ? -35.406 -2.687 2.292 1.00 93.50 318 GLY A CA 1
ATOM 2237 C C . GLY A 1 318 ? -36.862 -2.308 2.561 1.00 93.50 318 GLY A C 1
ATOM 2238 O O . GLY A 1 318 ? -37.286 -2.151 3.710 1.00 93.50 318 GLY A O 1
ATOM 2239 N N . SER A 1 319 ? -37.644 -2.137 1.496 1.00 91.69 319 SER A N 1
ATOM 2240 C CA . SER A 1 319 ? -39.067 -1.780 1.590 1.00 91.69 319 SER A CA 1
ATOM 2241 C C . SER A 1 319 ? -39.966 -3.019 1.651 1.00 91.69 319 SER A C 1
ATOM 2243 O O . SER A 1 319 ? -39.582 -4.103 1.222 1.00 91.69 319 SER A O 1
ATOM 2245 N N . THR A 1 320 ? -41.189 -2.870 2.155 1.00 84.56 320 THR A N 1
ATOM 2246 C CA . THR A 1 320 ? -42.213 -3.932 2.071 1.00 84.56 320 THR A CA 1
ATOM 2247 C C . THR A 1 320 ? -42.932 -3.880 0.719 1.00 84.56 320 THR A C 1
ATOM 2249 O O . THR A 1 320 ? -42.939 -2.829 0.078 1.00 84.56 320 THR A O 1
ATOM 2252 N N . THR A 1 321 ? -43.621 -4.947 0.322 1.00 73.88 321 THR A N 1
ATOM 2253 C CA . THR A 1 321 ? -44.447 -5.007 -0.901 1.00 73.88 321 THR A CA 1
ATOM 2254 C C . THR A 1 321 ? -45.948 -5.024 -0.583 1.00 73.88 321 THR A C 1
ATOM 2256 O O . THR A 1 321 ? -46.360 -5.252 0.558 1.00 73.88 321 THR A O 1
ATOM 2259 N N . GLN A 1 322 ? -46.794 -4.725 -1.577 1.00 67.88 322 GLN A N 1
ATOM 2260 C CA . GLN A 1 322 ? -48.253 -4.776 -1.418 1.00 67.88 322 GLN A CA 1
ATOM 2261 C C . GLN A 1 322 ? -48.756 -6.224 -1.337 1.00 67.88 322 GLN A C 1
ATOM 2263 O O . GLN A 1 322 ? -48.283 -7.093 -2.065 1.00 67.88 322 GLN A O 1
ATOM 2268 N N . PHE A 1 323 ? -49.783 -6.470 -0.512 1.00 60.00 323 PHE A N 1
ATOM 2269 C CA . PHE A 1 323 ? -50.327 -7.818 -0.276 1.00 60.00 323 PHE A CA 1
ATOM 2270 C C . PHE A 1 323 ? -50.860 -8.521 -1.539 1.00 60.00 323 PHE A C 1
ATOM 2272 O O . PHE A 1 323 ? -50.847 -9.746 -1.599 1.00 60.00 323 PHE A O 1
ATOM 2279 N N . GLN A 1 324 ? -51.323 -7.757 -2.537 1.00 59.16 324 GLN A N 1
ATOM 2280 C CA . GLN A 1 324 ? -51.874 -8.266 -3.803 1.00 59.16 324 GLN A CA 1
ATOM 2281 C C . GLN A 1 324 ? -50.800 -8.884 -4.712 1.00 59.16 324 GLN A C 1
ATOM 2283 O O . GLN A 1 324 ? -51.128 -9.669 -5.595 1.00 59.16 324 GLN A O 1
ATOM 2288 N N . ASN A 1 325 ? -49.525 -8.535 -4.501 1.00 59.69 325 ASN A N 1
ATOM 2289 C CA . ASN A 1 325 ? -48.436 -8.902 -5.407 1.00 59.69 325 ASN A CA 1
ATOM 2290 C C . ASN A 1 325 ? -47.726 -10.198 -5.012 1.00 59.69 325 ASN A C 1
ATOM 2292 O O . ASN A 1 325 ? -46.849 -10.631 -5.750 1.00 59.69 325 ASN A O 1
ATOM 2296 N N . TYR A 1 326 ? -48.079 -10.813 -3.875 1.00 61.03 326 TYR A N 1
ATOM 2297 C CA . TYR A 1 326 ? -47.514 -12.103 -3.453 1.00 61.03 326 TYR A CA 1
ATOM 2298 C C . TYR A 1 326 ? -45.970 -12.127 -3.400 1.00 61.03 326 TYR A C 1
ATOM 2300 O O . TYR A 1 326 ? -45.343 -13.160 -3.626 1.00 61.03 326 TYR A O 1
ATOM 2308 N N . GLN A 1 327 ? -45.349 -10.980 -3.107 1.00 68.38 327 GLN A N 1
ATOM 2309 C CA . GLN A 1 327 ? -43.897 -10.811 -2.998 1.00 68.38 327 GLN A CA 1
ATOM 2310 C C . GLN A 1 327 ? -43.484 -10.671 -1.528 1.00 68.38 327 GLN A C 1
ATOM 2312 O O . GLN A 1 327 ? -44.261 -10.204 -0.695 1.00 68.38 327 GLN A O 1
ATOM 2317 N N . GLY A 1 328 ? -42.269 -11.107 -1.183 1.00 75.81 328 GLY A N 1
ATOM 2318 C CA . GLY A 1 328 ? -41.685 -10.827 0.134 1.00 75.81 328 GLY A CA 1
ATOM 2319 C C . GLY A 1 328 ? -41.279 -9.358 0.293 1.00 75.81 328 GLY A C 1
ATOM 2320 O O . GLY A 1 328 ? -41.577 -8.519 -0.559 1.00 75.81 328 GLY A O 1
ATOM 2321 N N . GLY A 1 329 ? -40.622 -9.035 1.404 1.00 85.69 329 GLY A N 1
ATOM 2322 C CA . GLY A 1 329 ? -39.946 -7.749 1.571 1.00 85.69 329 GLY A CA 1
ATOM 2323 C C . GLY A 1 329 ? -38.691 -7.675 0.700 1.00 85.69 329 GLY A C 1
ATOM 2324 O O . GLY A 1 329 ? -38.073 -8.699 0.420 1.00 85.69 329 GLY A O 1
ATOM 2325 N N . TYR A 1 330 ? -38.301 -6.469 0.291 1.00 91.62 330 TYR A N 1
ATOM 2326 C CA . TYR A 1 330 ? -37.027 -6.241 -0.393 1.00 91.62 330 TYR A CA 1
ATOM 2327 C C . TYR A 1 330 ? -35.858 -6.313 0.599 1.00 91.62 330 TYR A C 1
ATOM 2329 O O . TYR A 1 330 ? -36.016 -5.968 1.777 1.00 91.62 330 TYR A O 1
ATOM 2337 N N . GLY A 1 331 ? -34.680 -6.725 0.128 1.00 92.75 331 GLY A N 1
ATOM 2338 C CA . GLY A 1 331 ? -33.447 -6.674 0.917 1.00 92.75 331 GLY A CA 1
ATOM 2339 C C . GLY A 1 331 ? -32.896 -5.254 1.098 1.00 92.75 331 GLY A C 1
ATOM 2340 O O . GLY A 1 331 ? -33.307 -4.309 0.423 1.00 92.75 331 GLY A O 1
ATOM 2341 N N . GLY A 1 332 ? -31.971 -5.098 2.044 1.00 94.88 332 GLY A N 1
ATOM 2342 C CA . GLY A 1 332 ? -31.279 -3.839 2.317 1.00 94.88 332 GLY A CA 1
ATOM 2343 C C . GLY A 1 332 ? -30.098 -3.576 1.376 1.00 94.88 332 GLY A C 1
ATOM 2344 O O . GLY A 1 332 ? -29.557 -4.488 0.751 1.00 94.88 332 GLY A O 1
ATOM 2345 N N . GLY A 1 333 ? -29.685 -2.309 1.293 1.00 95.31 333 GLY A N 1
ATOM 2346 C CA . GLY A 1 333 ? -28.528 -1.850 0.516 1.00 95.31 333 GLY A CA 1
ATOM 2347 C C . GLY A 1 333 ? -27.182 -2.225 1.134 1.00 95.31 333 GLY A C 1
ATOM 2348 O O . GLY A 1 333 ? -27.032 -2.167 2.352 1.00 95.31 333 GLY A O 1
ATOM 2349 N N . SER A 1 334 ? -26.187 -2.531 0.301 1.00 96.50 334 SER A N 1
ATOM 2350 C CA . SER A 1 334 ? -24.789 -2.732 0.717 1.00 96.50 334 SER A CA 1
ATOM 2351 C C . SER A 1 334 ? -23.918 -1.505 0.413 1.00 96.50 334 SER A C 1
ATOM 2353 O O . SER A 1 334 ? -24.328 -0.617 -0.338 1.00 96.50 334 SER A O 1
ATOM 2355 N N . TYR A 1 335 ? -22.729 -1.420 1.014 1.00 95.56 335 TYR A N 1
ATOM 2356 C CA . TYR A 1 335 ? -21.766 -0.336 0.786 1.00 95.56 335 TYR A CA 1
ATOM 2357 C C . TYR A 1 335 ? -20.332 -0.760 1.134 1.00 95.56 335 TYR A C 1
ATOM 2359 O O . TYR A 1 335 ? -20.123 -1.484 2.102 1.00 95.56 335 TYR A O 1
ATOM 2367 N N . ASN A 1 336 ? -19.342 -0.308 0.368 1.00 93.75 336 ASN A N 1
ATOM 2368 C CA . ASN A 1 336 ? -17.935 -0.674 0.507 1.00 93.75 336 ASN A CA 1
ATOM 2369 C C . ASN A 1 336 ? -17.017 0.473 0.056 1.00 93.75 336 ASN A C 1
ATOM 2371 O O . ASN A 1 336 ? -17.079 0.910 -1.098 1.00 93.75 336 ASN A O 1
ATOM 2375 N N . THR A 1 337 ? -16.150 0.940 0.960 1.00 89.12 337 THR A N 1
ATOM 2376 C CA . THR A 1 337 ? -15.143 1.985 0.688 1.00 89.12 337 THR A CA 1
ATOM 2377 C C . THR A 1 337 ? -13.724 1.441 0.509 1.00 89.12 337 THR A C 1
ATOM 2379 O O . THR A 1 337 ? -12.814 2.212 0.207 1.00 89.12 337 THR A O 1
ATOM 2382 N N . GLY A 1 338 ? -13.525 0.131 0.683 1.00 79.06 338 GLY A N 1
ATOM 2383 C CA . GLY A 1 338 ? -12.221 -0.523 0.599 1.00 79.06 338 GLY A CA 1
ATOM 2384 C C . GLY A 1 338 ? -11.738 -0.727 -0.836 1.00 79.06 338 GLY A C 1
ATOM 2385 O O . GLY A 1 338 ? -12.477 -0.526 -1.800 1.00 79.06 338 GLY A O 1
ATOM 2386 N N . THR A 1 339 ? -10.485 -1.147 -0.994 1.00 76.25 339 THR A N 1
ATOM 2387 C CA . THR A 1 339 ? -9.946 -1.621 -2.282 1.00 76.25 339 THR A CA 1
ATOM 2388 C C . THR A 1 339 ? -10.202 -3.122 -2.457 1.00 76.25 339 THR A C 1
ATOM 2390 O O . THR A 1 339 ? -10.677 -3.778 -1.530 1.00 76.25 339 THR A O 1
ATOM 2393 N N . SER A 1 340 ? -9.925 -3.671 -3.649 1.00 75.25 340 SER A N 1
ATOM 2394 C CA . SER A 1 340 ? -10.118 -5.103 -3.959 1.00 75.25 340 SER A CA 1
ATOM 2395 C C . SER A 1 340 ? -11.545 -5.589 -3.669 1.00 75.25 340 SER A C 1
ATOM 2397 O O . SER A 1 340 ? -11.754 -6.623 -3.040 1.00 75.25 340 SER A O 1
ATOM 2399 N N . GLN A 1 341 ? -12.535 -4.793 -4.084 1.00 85.38 341 GLN A N 1
ATOM 2400 C CA . GLN A 1 341 ? -13.932 -5.019 -3.728 1.00 85.38 341 GLN A CA 1
ATOM 2401 C C . GLN A 1 341 ? -14.496 -6.279 -4.389 1.00 85.38 341 GLN A C 1
ATOM 2403 O O . GLN A 1 341 ? -14.341 -6.480 -5.594 1.00 85.38 341 GLN A O 1
ATOM 2408 N N . SER A 1 342 ? -15.237 -7.067 -3.616 1.00 87.81 342 SER A N 1
ATOM 2409 C CA . SER A 1 342 ? -16.090 -8.144 -4.122 1.00 87.81 342 SER A CA 1
ATOM 2410 C C . SER A 1 342 ? -17.452 -8.096 -3.431 1.00 87.81 342 SER A C 1
ATOM 2412 O O . SER A 1 342 ? -17.553 -7.705 -2.267 1.00 87.81 342 SER A O 1
ATOM 2414 N N . ALA A 1 343 ? -18.509 -8.451 -4.161 1.00 88.75 343 ALA A N 1
ATOM 2415 C CA . ALA A 1 343 ? -19.875 -8.472 -3.655 1.00 88.75 343 ALA A CA 1
ATOM 2416 C C . ALA A 1 343 ? -20.666 -9.612 -4.306 1.00 88.75 343 ALA A C 1
ATOM 2418 O O . ALA A 1 343 ? -20.808 -9.656 -5.528 1.00 88.75 343 ALA A O 1
ATOM 2419 N N . ILE A 1 344 ? -21.202 -10.520 -3.490 1.00 90.31 344 ILE A N 1
ATOM 2420 C CA . ILE A 1 344 ? -22.047 -11.639 -3.930 1.00 90.31 344 ILE A CA 1
ATOM 2421 C C . ILE A 1 344 ? -23.252 -11.791 -2.999 1.00 90.31 344 ILE A C 1
ATOM 2423 O O . ILE A 1 344 ? -23.229 -11.338 -1.857 1.00 90.31 344 ILE A O 1
ATOM 2427 N N . VAL A 1 345 ? -24.319 -12.438 -3.468 1.00 84.12 345 VAL A N 1
ATOM 2428 C CA . VAL A 1 345 ? -25.435 -12.823 -2.593 1.00 84.12 345 VAL A CA 1
ATOM 2429 C C . VAL A 1 345 ? -24.975 -13.981 -1.704 1.00 84.12 345 VAL A C 1
ATOM 2431 O O . VAL A 1 345 ? -24.363 -14.932 -2.195 1.00 84.12 345 VAL A O 1
ATOM 2434 N N . ASN A 1 346 ? -25.246 -13.907 -0.402 1.00 79.88 346 ASN A N 1
ATOM 2435 C CA . ASN A 1 346 ? -25.019 -15.020 0.511 1.00 79.88 346 ASN A CA 1
ATOM 2436 C C . ASN A 1 346 ? -25.953 -16.174 0.117 1.00 79.88 346 ASN A C 1
ATOM 2438 O O . ASN A 1 346 ? -27.106 -15.941 -0.194 1.00 79.88 346 ASN A O 1
ATOM 2442 N N . THR A 1 347 ? -25.499 -17.420 0.095 1.00 81.44 347 THR A N 1
ATOM 2443 C CA . THR A 1 347 ? -26.368 -18.564 -0.260 1.00 81.44 347 THR A CA 1
ATOM 2444 C C . THR A 1 347 ? -26.806 -19.360 0.964 1.00 81.44 347 THR A C 1
ATOM 2446 O O . THR A 1 347 ? -27.424 -20.413 0.838 1.00 81.44 347 THR A O 1
ATOM 2449 N N . THR A 1 348 ? -26.489 -18.862 2.164 1.00 81.62 348 THR A N 1
ATOM 2450 C CA . THR A 1 348 ? -26.829 -19.503 3.432 1.00 81.62 348 THR A CA 1
ATOM 2451 C C . THR A 1 348 ? -27.927 -18.738 4.168 1.00 81.62 348 THR A C 1
ATOM 2453 O O . THR A 1 348 ? -27.896 -17.511 4.291 1.00 81.62 348 THR A O 1
ATOM 2456 N N . VAL A 1 349 ? -28.906 -19.477 4.699 1.00 85.31 349 VAL A N 1
ATOM 2457 C CA . VAL A 1 349 ? -29.916 -18.940 5.621 1.00 85.31 349 VAL A CA 1
ATOM 2458 C C . VAL A 1 349 ? -29.310 -18.892 7.022 1.00 85.31 349 VAL A C 1
ATOM 2460 O O . VAL A 1 349 ? -29.420 -19.840 7.799 1.00 85.31 349 VAL A O 1
ATOM 2463 N N . ALA A 1 350 ? -28.615 -17.802 7.328 1.00 88.25 350 ALA A N 1
ATOM 2464 C CA . ALA A 1 350 ? -27.889 -17.639 8.582 1.00 88.25 350 ALA A CA 1
ATOM 2465 C C . ALA A 1 350 ? -27.932 -16.192 9.088 1.00 88.25 350 ALA A C 1
ATOM 2467 O O . ALA A 1 350 ? -28.370 -15.272 8.385 1.00 88.25 350 ALA A O 1
ATOM 2468 N N . ASP A 1 351 ? -27.458 -16.016 10.322 1.00 92.38 351 ASP A N 1
ATOM 2469 C CA . ASP A 1 351 ? -27.013 -14.717 10.813 1.00 92.38 351 ASP A CA 1
ATOM 2470 C C . ASP A 1 351 ? -25.870 -14.186 9.932 1.00 92.38 351 ASP A C 1
ATOM 2472 O O . ASP A 1 351 ? -25.244 -14.912 9.153 1.00 92.38 351 ASP A O 1
ATOM 2476 N N . GLY A 1 352 ? -25.603 -12.895 10.063 1.00 93.94 352 GLY A N 1
ATOM 2477 C CA . GLY A 1 352 ? -24.416 -12.284 9.507 1.00 93.94 352 GLY A CA 1
ATOM 2478 C C . GLY A 1 352 ? -23.150 -12.705 10.248 1.00 93.94 352 GLY A C 1
ATOM 2479 O O . GLY A 1 352 ? -23.179 -13.315 11.317 1.00 93.94 352 GLY A O 1
ATOM 2480 N N . GLU A 1 353 ? -22.019 -12.303 9.691 1.00 95.88 353 GLU A N 1
ATOM 2481 C CA . GLU A 1 353 ? -20.711 -12.398 10.335 1.00 95.88 353 GLU A CA 1
ATOM 2482 C C . GLU A 1 353 ? -19.779 -11.332 9.759 1.00 95.88 353 GLU A C 1
ATOM 2484 O O . GLU A 1 353 ? -19.996 -10.840 8.649 1.00 95.88 353 GLU A O 1
ATOM 2489 N N . VAL A 1 354 ? -18.741 -10.969 10.507 1.00 98.06 354 VAL A N 1
ATOM 2490 C CA . VAL A 1 354 ? -17.661 -10.108 10.019 1.00 98.06 354 VAL A CA 1
ATOM 2491 C C . VAL A 1 354 ? -16.336 -10.794 10.279 1.00 98.06 354 VAL A C 1
ATOM 2493 O O . VAL A 1 354 ? -15.924 -10.908 11.427 1.00 98.06 354 VAL A O 1
ATOM 2496 N N . THR A 1 355 ? -15.636 -11.206 9.231 1.00 96.75 355 THR A N 1
ATOM 2497 C CA . THR A 1 355 ? -14.255 -11.678 9.345 1.00 96.75 355 THR A CA 1
ATOM 2498 C C . THR A 1 355 ? -13.313 -10.517 9.071 1.00 96.75 355 THR A C 1
ATOM 2500 O O . THR A 1 355 ? -13.360 -9.919 7.998 1.00 96.75 355 THR A O 1
ATOM 2503 N N . ILE A 1 356 ? -12.460 -10.200 10.042 1.00 95.19 356 ILE A N 1
ATOM 2504 C CA . ILE A 1 356 ? -11.365 -9.240 9.904 1.00 95.19 356 ILE A CA 1
ATOM 2505 C C . ILE A 1 356 ? -10.061 -10.031 9.904 1.00 95.19 356 ILE A C 1
ATOM 2507 O O . ILE A 1 356 ? -9.847 -10.867 10.782 1.00 95.19 356 ILE A O 1
ATOM 2511 N N . THR A 1 357 ? -9.194 -9.781 8.931 1.00 88.00 357 THR A N 1
ATOM 2512 C CA . THR A 1 357 ? -7.891 -10.439 8.782 1.00 88.00 357 THR A CA 1
ATOM 2513 C C . THR A 1 357 ? -6.828 -9.374 8.559 1.00 88.00 357 THR A C 1
ATOM 2515 O O . THR A 1 357 ? -6.971 -8.567 7.642 1.00 88.00 357 THR A O 1
ATOM 2518 N N . LEU A 1 358 ? -5.774 -9.352 9.374 1.00 80.88 358 LEU A N 1
ATOM 2519 C CA . LEU A 1 358 ? -4.611 -8.517 9.097 1.00 80.88 358 LEU A CA 1
ATOM 2520 C C . LEU A 1 358 ? -3.859 -9.093 7.897 1.00 80.88 358 LEU A C 1
ATOM 2522 O O . LEU A 1 358 ? -3.509 -10.272 7.869 1.00 80.88 358 LEU A O 1
ATOM 2526 N N . ILE A 1 359 ? -3.597 -8.244 6.912 1.00 71.00 359 ILE A N 1
ATOM 2527 C CA . ILE A 1 359 ? -2.738 -8.555 5.780 1.00 71.00 359 ILE A CA 1
ATOM 2528 C C . ILE A 1 359 ? -1.315 -8.165 6.173 1.00 71.00 359 ILE A C 1
ATOM 2530 O O . ILE A 1 359 ? -0.965 -6.987 6.194 1.00 71.00 359 ILE A O 1
ATOM 2534 N N . THR A 1 360 ? -0.500 -9.169 6.480 1.00 64.38 360 THR A N 1
ATOM 2535 C CA . THR A 1 360 ? 0.942 -9.007 6.721 1.00 64.38 360 THR A CA 1
ATOM 2536 C C . THR A 1 360 ? 1.719 -8.853 5.416 1.00 64.38 360 THR A C 1
ATOM 2538 O O . THR A 1 360 ? 2.767 -8.222 5.392 1.00 64.38 360 THR A O 1
ATOM 2541 N N . ASN A 1 361 ? 1.176 -9.376 4.314 1.00 71.06 361 ASN A N 1
ATOM 2542 C CA . ASN A 1 361 ? 1.738 -9.256 2.977 1.00 71.06 361 ASN A CA 1
ATOM 2543 C C . ASN A 1 361 ? 0.629 -9.326 1.909 1.00 71.06 361 ASN A C 1
ATOM 2545 O O . ASN A 1 361 ? -0.211 -10.223 1.944 1.00 71.06 361 ASN A O 1
ATOM 2549 N N . LEU A 1 362 ? 0.620 -8.400 0.943 1.00 72.69 362 LEU A N 1
ATOM 2550 C CA . LEU A 1 362 ? -0.381 -8.329 -0.139 1.00 72.69 362 LEU A CA 1
ATOM 2551 C C . LEU A 1 362 ? -0.399 -9.601 -1.000 1.00 72.69 362 LEU A C 1
ATOM 2553 O O . LEU A 1 362 ? -1.441 -10.009 -1.507 1.00 72.69 362 LEU A O 1
ATOM 2557 N N . TYR A 1 363 ? 0.771 -10.214 -1.175 1.00 79.19 363 TYR A N 1
ATOM 2558 C CA . TYR A 1 363 ? 0.982 -11.482 -1.863 1.00 79.19 363 TYR A CA 1
ATOM 2559 C C . TYR A 1 363 ? 2.297 -12.104 -1.385 1.00 79.19 363 TYR A C 1
ATOM 2561 O O . TYR A 1 363 ? 3.138 -11.440 -0.775 1.00 79.19 363 TYR A O 1
ATOM 2569 N N . VAL A 1 364 ? 2.478 -13.402 -1.624 1.00 77.31 364 VAL A N 1
ATOM 2570 C CA . VAL A 1 364 ? 3.714 -14.102 -1.253 1.00 77.31 364 VAL A CA 1
ATOM 2571 C C . VAL A 1 364 ? 4.855 -13.603 -2.136 1.00 77.31 364 VAL A C 1
ATOM 2573 O O . VAL A 1 364 ? 4.790 -13.711 -3.363 1.00 77.31 364 VAL A O 1
ATOM 2576 N N . PHE A 1 365 ? 5.904 -13.072 -1.512 1.00 84.88 365 PHE A N 1
ATOM 2577 C CA . PHE A 1 365 ? 7.065 -12.543 -2.213 1.00 84.88 365 PHE A CA 1
ATOM 2578 C C . PHE A 1 365 ? 8.345 -12.850 -1.445 1.00 84.88 365 PHE A C 1
ATOM 2580 O O . PHE A 1 365 ? 8.484 -12.501 -0.280 1.00 84.88 365 PHE A O 1
ATOM 2587 N N . SER A 1 366 ? 9.295 -13.487 -2.121 1.00 86.12 366 SER A N 1
ATOM 2588 C CA . SER A 1 366 ? 10.645 -13.717 -1.601 1.00 86.12 366 SER A CA 1
ATOM 2589 C C . SER A 1 366 ? 11.676 -13.022 -2.479 1.00 86.12 366 SER A C 1
ATOM 2591 O O . SER A 1 366 ? 12.500 -12.253 -1.992 1.00 86.12 366 SER A O 1
ATOM 2593 N N . SER A 1 367 ? 11.604 -13.244 -3.791 1.00 95.12 367 SER A N 1
ATOM 2594 C CA . SER A 1 367 ? 12.455 -12.595 -4.779 1.00 95.12 367 SER A CA 1
ATOM 2595 C C . SER A 1 367 ? 11.768 -12.527 -6.140 1.00 95.12 367 SER A C 1
ATOM 2597 O O . SER A 1 367 ? 10.979 -13.408 -6.490 1.00 95.12 367 SER A O 1
ATOM 2599 N N . HIS A 1 368 ? 12.089 -11.504 -6.926 1.00 97.19 368 HIS A N 1
ATOM 2600 C CA . HIS A 1 368 ? 11.691 -11.413 -8.326 1.00 97.19 368 HIS A CA 1
ATOM 2601 C C . HIS A 1 368 ? 12.751 -10.693 -9.164 1.00 97.19 368 HIS A C 1
ATOM 2603 O O . HIS A 1 368 ? 13.405 -9.758 -8.694 1.00 97.19 368 HIS A O 1
ATOM 2609 N N . THR A 1 369 ? 12.895 -11.121 -10.420 1.00 97.69 369 THR A N 1
ATOM 2610 C CA . THR A 1 369 ? 13.781 -10.497 -11.408 1.00 97.69 369 THR A CA 1
ATOM 2611 C C . THR A 1 369 ? 12.947 -9.774 -12.456 1.00 97.69 369 THR A C 1
ATOM 2613 O O . THR A 1 369 ? 12.355 -10.412 -13.325 1.00 97.69 369 THR A O 1
ATOM 2616 N N . PHE A 1 370 ? 12.948 -8.446 -12.398 1.00 97.50 370 PHE A N 1
ATOM 2617 C CA . PHE A 1 370 ? 12.361 -7.592 -13.420 1.00 97.50 370 PHE A CA 1
ATOM 2618 C C . PHE A 1 370 ? 13.307 -7.501 -14.619 1.00 97.50 370 PHE A C 1
ATOM 2620 O O . PHE A 1 370 ? 14.499 -7.216 -14.470 1.00 97.50 370 PHE A O 1
ATOM 2627 N N . LYS A 1 371 ? 12.768 -7.735 -15.813 1.00 94.19 371 LYS A N 1
ATOM 2628 C CA . LYS A 1 371 ? 13.492 -7.847 -17.082 1.00 94.19 371 LYS A CA 1
ATOM 2629 C C . LYS A 1 371 ? 12.941 -6.873 -18.121 1.00 94.19 371 LYS A C 1
ATOM 2631 O O . LYS A 1 371 ? 11.956 -6.180 -17.884 1.00 94.19 371 LYS A O 1
ATOM 2636 N N . SER A 1 372 ? 13.552 -6.857 -19.302 1.00 90.88 372 SER A N 1
ATOM 2637 C CA . SER A 1 372 ? 13.041 -6.157 -20.487 1.00 90.88 372 SER A CA 1
ATOM 2638 C C . SER A 1 372 ? 11.790 -6.813 -21.103 1.00 90.88 372 SER A C 1
ATOM 2640 O O . SER A 1 372 ? 11.253 -6.281 -22.071 1.00 90.88 372 SER A O 1
ATOM 2642 N N . CYS A 1 373 ? 11.313 -7.938 -20.555 1.00 88.50 373 CYS A N 1
ATOM 2643 C CA . CYS A 1 373 ? 10.096 -8.656 -20.951 1.00 88.50 373 CYS A CA 1
ATOM 2644 C C . CYS A 1 373 ? 10.002 -8.985 -22.456 1.00 88.50 373 CYS A C 1
ATOM 2646 O O . CYS A 1 373 ? 8.948 -8.844 -23.070 1.00 88.50 373 CYS A O 1
ATOM 2648 N N . GLY A 1 374 ? 11.118 -9.312 -23.108 1.00 68.38 374 GLY A N 1
ATOM 2649 C CA . GLY A 1 374 ? 11.116 -9.607 -24.542 1.00 68.38 374 GLY A CA 1
ATOM 2650 C C . GLY A 1 374 ? 10.917 -8.397 -25.468 1.00 68.38 374 GLY A C 1
ATOM 2651 O O . GLY A 1 374 ? 10.818 -8.603 -26.679 1.00 68.38 374 GLY A O 1
ATOM 2652 N N . ALA A 1 375 ? 10.958 -7.151 -24.964 1.00 62.19 375 ALA A N 1
ATOM 2653 C CA . ALA A 1 375 ? 11.113 -5.949 -25.806 1.00 62.19 375 ALA A CA 1
ATOM 2654 C C . ALA A 1 375 ? 12.400 -6.010 -26.666 1.00 62.19 375 ALA A C 1
ATOM 2656 O O . ALA A 1 375 ? 12.492 -5.426 -27.746 1.00 62.19 375 ALA A O 1
ATOM 2657 N N . SER A 1 376 ? 13.346 -6.856 -26.245 1.00 54.22 376 SER A N 1
ATOM 2658 C CA . SER A 1 376 ? 14.558 -7.283 -26.948 1.00 54.22 376 SER A CA 1
ATOM 2659 C C . SER A 1 376 ? 14.303 -8.189 -28.166 1.00 54.22 376 SER A C 1
ATOM 2661 O O . SER A 1 376 ? 15.089 -9.096 -28.455 1.00 54.22 376 SER A O 1
ATOM 2663 N N . LYS A 1 377 ? 13.220 -7.991 -28.929 1.00 53.28 377 LYS A N 1
ATOM 2664 C CA . LYS A 1 377 ? 13.087 -8.694 -30.213 1.00 53.28 377 LYS A CA 1
ATOM 2665 C C . LYS A 1 377 ? 14.186 -8.192 -31.141 1.00 53.28 377 LYS A C 1
ATOM 2667 O O . LYS A 1 377 ? 14.172 -7.055 -31.607 1.00 53.28 377 LYS A O 1
ATOM 2672 N N . LEU A 1 378 ? 15.171 -9.064 -31.362 1.00 48.31 378 LEU A N 1
ATOM 2673 C CA . LEU A 1 378 ? 16.178 -8.921 -32.399 1.00 48.31 378 LEU A CA 1
ATOM 2674 C C . LEU A 1 378 ? 15.422 -8.694 -33.706 1.00 48.31 378 LEU A C 1
ATOM 2676 O O . LEU A 1 378 ? 14.658 -9.557 -34.143 1.00 48.31 378 LEU A O 1
ATOM 2680 N N . GLU A 1 379 ? 15.572 -7.518 -34.300 1.00 51.78 379 GLU A N 1
ATOM 2681 C CA . GLU A 1 379 ? 14.895 -7.255 -35.555 1.00 51.78 379 GLU A CA 1
ATOM 2682 C C . GLU A 1 379 ? 15.558 -8.105 -36.633 1.00 51.78 379 GLU A C 1
ATOM 2684 O O . GLU A 1 379 ? 16.699 -7.872 -37.031 1.00 51.78 379 GLU A O 1
ATOM 2689 N N . THR A 1 380 ? 14.845 -9.130 -37.092 1.00 41.22 380 THR A N 1
ATOM 2690 C CA . THR A 1 380 ? 15.202 -9.850 -38.309 1.00 41.22 380 THR A CA 1
ATOM 2691 C C . THR A 1 380 ? 15.371 -8.838 -39.434 1.00 41.22 380 THR A C 1
ATOM 2693 O O . THR A 1 380 ? 14.495 -7.999 -39.661 1.00 41.22 380 THR A O 1
ATOM 2696 N N . SER A 1 381 ? 16.517 -8.921 -40.108 1.00 41.41 381 SER A N 1
ATOM 2697 C CA . SER A 1 381 ? 16.947 -8.084 -41.226 1.00 41.41 381 SER A CA 1
ATOM 2698 C C . SER A 1 381 ? 15.801 -7.816 -42.213 1.00 41.41 381 SER A C 1
ATOM 2700 O O . SER A 1 381 ? 15.507 -8.658 -43.059 1.00 41.41 381 SER A O 1
ATOM 2702 N N . GLY A 1 382 ? 15.129 -6.666 -42.086 1.00 42.19 382 GLY A N 1
ATOM 2703 C CA . GLY A 1 382 ? 14.036 -6.270 -42.981 1.00 42.19 382 GLY A CA 1
ATOM 2704 C C . GLY A 1 382 ? 12.939 -5.395 -42.364 1.00 42.19 382 GLY A C 1
ATOM 2705 O O . GLY A 1 382 ? 12.336 -4.616 -43.095 1.00 42.19 382 GLY A O 1
ATOM 2706 N N . SER A 1 383 ? 12.698 -5.456 -41.047 1.00 42.62 383 SER A N 1
ATOM 2707 C CA . SER A 1 383 ? 11.785 -4.518 -40.361 1.00 42.62 383 SER A CA 1
ATOM 2708 C C . SER A 1 383 ? 12.570 -3.321 -39.817 1.00 42.62 383 SER A C 1
ATOM 2710 O O . SER A 1 383 ? 13.682 -3.496 -39.335 1.00 42.62 383 SER A O 1
ATOM 2712 N N . LEU A 1 384 ? 12.045 -2.097 -39.938 1.00 49.62 384 LEU A N 1
ATOM 2713 C CA . LEU A 1 384 ? 12.686 -0.833 -39.519 1.00 49.62 384 LEU A CA 1
ATOM 2714 C C . LEU A 1 384 ? 12.101 -0.303 -38.193 1.00 49.62 384 LEU A C 1
ATOM 2716 O O . LEU A 1 384 ? 11.960 0.905 -38.007 1.00 49.62 384 LEU A O 1
ATOM 2720 N N . THR A 1 385 ? 11.699 -1.188 -37.284 1.00 50.78 385 THR A N 1
ATOM 2721 C CA . THR A 1 385 ? 10.744 -0.871 -36.210 1.00 50.78 385 THR A CA 1
ATOM 2722 C C . THR A 1 385 ? 11.370 -0.653 -34.831 1.00 50.78 385 THR A C 1
ATOM 2724 O O . THR A 1 385 ? 10.667 -0.743 -33.839 1.00 50.78 385 THR A O 1
ATOM 2727 N N . GLY A 1 386 ? 12.656 -0.302 -34.726 1.00 55.31 386 GLY A N 1
ATOM 2728 C CA . GLY A 1 386 ? 13.239 0.285 -33.507 1.00 55.31 386 GLY A CA 1
ATOM 2729 C C . GLY A 1 386 ? 12.997 -0.451 -32.175 1.00 55.31 386 GLY A C 1
ATOM 2730 O O . GLY A 1 386 ? 12.986 0.218 -31.142 1.00 55.31 386 GLY A O 1
ATOM 2731 N N . GLY A 1 387 ? 12.812 -1.779 -32.169 1.00 64.75 387 GLY A N 1
ATOM 2732 C CA . GLY A 1 387 ? 12.351 -2.544 -30.996 1.00 64.75 387 GLY A CA 1
ATOM 2733 C C . GLY A 1 387 ? 13.126 -2.302 -29.691 1.00 64.75 387 GLY A C 1
ATOM 2734 O O . GLY A 1 387 ? 12.522 -2.100 -28.646 1.00 64.75 387 GLY A O 1
ATOM 2735 N N . ARG A 1 388 ? 14.459 -2.176 -29.749 1.00 77.81 388 ARG A N 1
ATOM 2736 C CA . ARG A 1 388 ? 15.323 -1.971 -28.561 1.00 77.81 388 ARG A CA 1
ATOM 2737 C C . ARG A 1 388 ? 15.247 -0.578 -27.936 1.00 77.81 388 ARG A C 1
ATOM 2739 O O . ARG A 1 388 ? 15.786 -0.347 -26.857 1.00 77.81 388 ARG A O 1
ATOM 2746 N N . ARG A 1 389 ? 14.610 0.369 -28.625 1.00 87.88 389 ARG A N 1
ATOM 2747 C CA . ARG A 1 389 ? 14.492 1.773 -28.215 1.00 87.88 389 ARG A CA 1
ATOM 2748 C C . ARG A 1 389 ? 13.373 1.987 -27.194 1.00 87.88 389 ARG A C 1
ATOM 2750 O O . ARG A 1 389 ? 13.421 2.952 -26.428 1.00 87.88 389 ARG A O 1
ATOM 2757 N N . TYR A 1 390 ? 12.362 1.124 -27.222 1.00 90.50 390 TYR A N 1
ATOM 2758 C CA . TYR A 1 390 ? 11.143 1.223 -26.428 1.00 90.50 390 TYR A CA 1
ATOM 2759 C C . TYR A 1 390 ? 11.093 0.080 -25.426 1.00 90.50 390 TYR A C 1
ATOM 2761 O O . TYR A 1 390 ? 11.450 -1.043 -25.764 1.00 90.50 390 TYR A O 1
ATOM 2769 N N . GLY A 1 391 ? 10.681 0.362 -24.193 1.00 89.75 391 GLY A N 1
ATOM 2770 C CA . GLY A 1 391 ? 10.517 -0.678 -23.185 1.00 89.75 391 GLY A CA 1
ATOM 2771 C C . GLY A 1 391 ? 9.260 -1.522 -23.414 1.00 89.75 391 GLY A C 1
ATOM 2772 O O . GLY A 1 391 ? 8.467 -1.224 -24.311 1.00 89.75 391 GLY A O 1
ATOM 2773 N N . PRO A 1 392 ? 9.069 -2.562 -22.592 1.00 91.56 392 PRO A N 1
ATOM 2774 C CA . PRO A 1 392 ? 7.994 -3.523 -22.781 1.00 91.56 392 PRO A CA 1
ATOM 2775 C C . PRO A 1 392 ? 6.596 -2.959 -22.530 1.00 91.56 392 PRO A C 1
ATOM 2777 O O . PRO A 1 392 ? 6.384 -2.001 -21.780 1.00 91.56 392 PRO A O 1
ATOM 2780 N N . THR A 1 393 ? 5.618 -3.622 -23.133 1.00 92.06 393 THR A N 1
ATOM 2781 C CA . THR A 1 393 ? 4.195 -3.481 -22.822 1.00 92.06 393 THR A CA 1
ATOM 2782 C C . THR A 1 393 ? 3.794 -4.360 -21.634 1.00 92.06 393 THR A C 1
ATOM 2784 O O . THR A 1 393 ? 4.463 -5.340 -21.304 1.00 92.06 393 THR A O 1
ATOM 2787 N N . LEU A 1 394 ? 2.660 -4.044 -20.994 1.00 93.38 394 LEU A N 1
ATOM 2788 C CA . LEU A 1 394 ? 2.125 -4.854 -19.890 1.00 93.38 394 LEU A CA 1
ATOM 2789 C C . LEU A 1 394 ? 1.894 -6.315 -20.312 1.00 93.38 394 LEU A C 1
ATOM 2791 O O . LEU A 1 394 ? 2.206 -7.234 -19.560 1.00 93.38 394 LEU A O 1
ATOM 2795 N N . ALA A 1 395 ? 1.386 -6.522 -21.531 1.00 92.12 395 ALA A N 1
ATOM 2796 C CA . ALA A 1 395 ? 1.122 -7.849 -22.081 1.00 92.12 395 ALA A CA 1
ATOM 2797 C C . ALA A 1 395 ? 2.408 -8.664 -22.282 1.00 92.12 395 ALA A C 1
ATOM 2799 O O . ALA A 1 395 ? 2.421 -9.861 -22.014 1.00 92.12 395 ALA A O 1
ATOM 2800 N N . GLU A 1 396 ? 3.492 -8.019 -22.716 1.00 91.25 396 GLU A N 1
ATOM 2801 C CA . GLU A 1 396 ? 4.799 -8.662 -22.860 1.00 91.25 396 GLU A CA 1
ATOM 2802 C C . GLU A 1 396 ? 5.356 -9.117 -21.505 1.00 91.25 396 GLU A C 1
ATOM 2804 O O . GLU A 1 396 ? 5.771 -10.266 -21.375 1.00 91.25 396 GLU A O 1
ATOM 2809 N N . CYS A 1 397 ? 5.273 -8.279 -20.465 1.00 93.12 397 CYS A N 1
ATOM 2810 C CA . CYS A 1 397 ? 5.702 -8.682 -19.122 1.00 93.12 397 CYS A CA 1
ATOM 2811 C C . CYS A 1 397 ? 4.832 -9.783 -18.511 1.00 93.12 397 CYS A C 1
ATOM 2813 O O . CYS A 1 397 ? 5.375 -10.720 -17.932 1.00 93.12 397 CYS A O 1
ATOM 2815 N N . ARG A 1 398 ? 3.505 -9.736 -18.681 1.00 93.19 398 ARG A N 1
ATOM 2816 C CA . ARG A 1 398 ? 2.608 -10.805 -18.202 1.00 93.19 398 ARG A CA 1
ATOM 2817 C C . ARG A 1 398 ? 2.809 -12.135 -18.924 1.00 93.19 398 ARG A C 1
ATOM 2819 O O . ARG A 1 398 ? 2.554 -13.182 -18.348 1.00 93.19 398 ARG A O 1
ATOM 2826 N N . ALA A 1 399 ? 3.275 -12.109 -20.171 1.00 91.56 399 ALA A N 1
ATOM 2827 C CA . ALA A 1 399 ? 3.617 -13.328 -20.895 1.00 91.56 399 ALA A CA 1
ATOM 2828 C C . ALA A 1 399 ? 4.956 -13.939 -20.440 1.00 91.56 399 ALA A C 1
ATOM 2830 O O . ALA A 1 399 ? 5.141 -15.148 -20.570 1.00 91.56 399 ALA A O 1
ATOM 2831 N N . GLU A 1 400 ? 5.896 -13.126 -19.941 1.00 92.56 400 GLU A N 1
ATOM 2832 C CA . GLU A 1 400 ? 7.215 -13.596 -19.494 1.00 92.56 400 GLU A CA 1
ATOM 2833 C C . GLU A 1 400 ? 7.253 -13.973 -18.005 1.00 92.56 400 GLU A C 1
ATOM 2835 O O . GLU A 1 400 ? 7.940 -14.923 -17.620 1.00 92.56 400 GLU A O 1
ATOM 2840 N N . TYR A 1 401 ? 6.540 -13.241 -17.150 1.00 94.19 401 TYR A N 1
ATOM 2841 C CA . TYR A 1 401 ? 6.538 -13.488 -15.714 1.00 94.19 401 TYR A CA 1
ATOM 2842 C C . TYR A 1 401 ? 5.541 -14.578 -15.320 1.00 94.19 401 TYR A C 1
ATOM 2844 O O . TYR A 1 401 ? 4.403 -14.606 -15.769 1.00 94.19 401 TYR A O 1
ATOM 2852 N N . THR A 1 402 ? 5.977 -15.474 -14.436 1.00 88.62 402 THR A N 1
ATOM 2853 C CA . THR A 1 402 ? 5.187 -16.618 -13.957 1.00 88.62 402 THR A CA 1
ATOM 2854 C C . THR A 1 402 ? 4.414 -16.413 -12.643 1.00 88.62 402 THR A C 1
ATOM 2856 O O . THR A 1 402 ? 3.472 -17.174 -12.422 1.00 88.62 402 THR A O 1
ATOM 2859 N N . PRO A 1 403 ? 4.776 -15.494 -11.717 1.00 89.44 403 PRO A N 1
ATOM 2860 C CA . PRO A 1 403 ? 4.012 -15.324 -10.478 1.00 89.44 403 PRO A CA 1
ATOM 2861 C C . PRO A 1 403 ? 2.632 -14.703 -10.717 1.00 89.44 403 PRO A C 1
ATOM 2863 O O . PRO A 1 403 ? 2.539 -13.675 -11.371 1.00 89.44 403 PRO A O 1
ATOM 2866 N N . THR A 1 404 ? 1.577 -15.232 -10.093 1.00 86.38 404 THR A N 1
ATOM 2867 C CA . THR A 1 404 ? 0.186 -14.771 -10.308 1.00 86.38 404 THR A CA 1
ATOM 2868 C C . THR A 1 404 ? -0.087 -13.338 -9.849 1.00 86.38 404 THR A C 1
ATOM 2870 O O . THR A 1 404 ? -1.061 -12.728 -10.276 1.00 86.38 404 THR A O 1
ATOM 2873 N N . TRP A 1 405 ? 0.748 -12.768 -8.974 1.00 90.25 405 TRP A N 1
ATOM 2874 C CA . TRP A 1 405 ? 0.582 -11.376 -8.550 1.00 90.25 405 TRP A CA 1
ATOM 2875 C C . TRP A 1 405 ? 0.839 -10.381 -9.693 1.00 90.25 405 TRP A C 1
ATOM 2877 O O . TRP A 1 405 ? 0.386 -9.246 -9.593 1.00 90.25 405 TRP A O 1
ATOM 2887 N N . VAL A 1 406 ? 1.500 -10.781 -10.790 1.00 91.62 406 VAL A N 1
ATOM 2888 C CA . VAL A 1 406 ? 1.708 -9.910 -11.966 1.00 91.62 406 VAL A C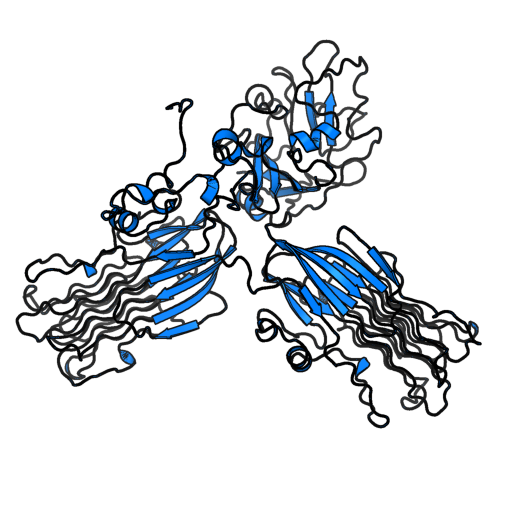A 1
ATOM 2889 C C . VAL A 1 406 ? 0.426 -9.669 -12.774 1.00 91.62 406 VAL A C 1
ATOM 2891 O O . VAL A 1 406 ? 0.352 -8.715 -13.555 1.00 91.62 406 VAL A O 1
ATOM 2894 N N . ASP A 1 407 ? -0.587 -10.518 -12.585 1.00 89.19 407 ASP A N 1
ATOM 2895 C CA . ASP A 1 407 ? -1.868 -10.451 -13.293 1.00 89.19 407 ASP A CA 1
ATOM 2896 C C . ASP A 1 407 ? -2.839 -9.438 -12.669 1.00 89.19 407 ASP A C 1
ATOM 2898 O O . ASP A 1 407 ? -3.801 -9.024 -13.314 1.00 89.19 407 ASP A O 1
ATOM 2902 N N . ASP A 1 408 ? -2.568 -8.998 -11.439 1.00 86.88 408 ASP A N 1
ATOM 2903 C CA . ASP A 1 408 ? -3.349 -7.983 -10.735 1.00 86.88 408 ASP A CA 1
ATOM 2904 C C . ASP A 1 408 ? -2.761 -6.582 -10.983 1.00 86.88 408 ASP A C 1
ATOM 2906 O O . ASP A 1 408 ? -1.647 -6.274 -10.554 1.00 86.88 408 ASP A O 1
ATOM 2910 N N . ASP A 1 409 ? -3.534 -5.710 -11.641 1.00 88.75 409 ASP A N 1
ATOM 2911 C CA . ASP A 1 409 ? -3.179 -4.312 -11.931 1.00 88.75 409 ASP A CA 1
ATOM 2912 C C . ASP A 1 409 ? -2.856 -3.483 -10.667 1.00 88.75 409 ASP A C 1
ATOM 2914 O O . ASP A 1 409 ? -2.199 -2.438 -10.762 1.00 88.75 409 ASP A O 1
ATOM 2918 N N . ALA A 1 410 ? -3.318 -3.909 -9.483 1.00 85.00 410 ALA A N 1
ATOM 2919 C CA . ALA A 1 410 ? -2.974 -3.284 -8.209 1.00 85.00 410 ALA A CA 1
ATOM 2920 C C . ALA A 1 410 ? -1.545 -3.627 -7.751 1.00 85.00 410 ALA A C 1
ATOM 2922 O O . ALA A 1 410 ? -0.901 -2.797 -7.103 1.00 85.00 410 ALA A O 1
ATOM 2923 N N . ASN A 1 411 ? -1.039 -4.807 -8.118 1.00 89.94 411 ASN A N 1
ATOM 2924 C CA . ASN A 1 411 ? 0.274 -5.320 -7.719 1.00 89.94 411 ASN A CA 1
ATOM 2925 C C . ASN A 1 411 ? 1.355 -5.030 -8.767 1.00 89.94 411 ASN A C 1
ATOM 2927 O O . ASN A 1 411 ? 2.491 -4.708 -8.405 1.00 89.94 411 ASN A O 1
ATOM 2931 N N . PHE A 1 412 ? 1.002 -5.125 -10.052 1.00 96.50 412 PHE A N 1
ATOM 2932 C CA . PHE A 1 412 ? 1.907 -4.898 -11.172 1.00 96.50 412 PHE A CA 1
ATOM 2933 C C . PHE A 1 412 ? 1.196 -4.255 -12.367 1.00 96.50 412 PHE A C 1
ATOM 2935 O O . PHE A 1 412 ? 0.179 -4.755 -12.846 1.00 96.50 412 PHE A O 1
ATOM 2942 N N . ASN A 1 413 ? 1.754 -3.161 -12.890 1.00 95.81 413 ASN A N 1
ATOM 2943 C CA . ASN A 1 413 ? 1.198 -2.467 -14.054 1.00 95.81 413 ASN A CA 1
ATOM 2944 C C . ASN A 1 413 ? 2.290 -1.766 -14.886 1.00 95.81 413 ASN A C 1
ATOM 2946 O O . ASN A 1 413 ? 3.408 -1.569 -14.421 1.00 95.81 413 ASN A O 1
ATOM 2950 N N . ILE A 1 414 ? 1.965 -1.344 -16.109 1.00 94.69 414 ILE A N 1
ATOM 2951 C CA . ILE A 1 414 ? 2.792 -0.472 -16.954 1.00 94.69 414 ILE A CA 1
ATOM 2952 C C . ILE A 1 414 ? 1.911 0.681 -17.432 1.00 94.69 414 ILE A C 1
ATOM 2954 O O . ILE A 1 414 ? 1.225 0.584 -18.449 1.00 94.69 414 ILE A O 1
ATOM 2958 N N . VAL A 1 415 ? 1.915 1.779 -16.671 1.00 91.25 415 VAL A N 1
ATOM 2959 C CA . VAL A 1 415 ? 1.149 2.993 -17.006 1.00 91.25 415 VAL A CA 1
ATOM 2960 C C . VAL A 1 415 ? 1.929 3.873 -17.982 1.00 91.25 415 VAL A C 1
ATOM 2962 O O . VAL A 1 415 ? 1.377 4.359 -18.968 1.00 91.25 415 VAL A O 1
ATOM 2965 N N . THR A 1 416 ? 3.227 4.059 -17.728 1.00 90.44 416 THR A N 1
ATOM 2966 C CA . THR A 1 416 ? 4.142 4.697 -18.680 1.00 90.44 416 THR A CA 1
ATOM 2967 C C . THR A 1 416 ? 4.784 3.609 -19.535 1.00 90.44 416 THR A C 1
ATOM 2969 O O . THR A 1 416 ? 5.351 2.680 -18.959 1.00 90.44 416 THR A O 1
ATOM 2972 N N . PRO A 1 417 ? 4.762 3.712 -20.877 1.00 87.62 417 PRO A N 1
ATOM 2973 C CA . PRO A 1 417 ? 5.347 2.701 -21.754 1.00 87.62 417 PRO A CA 1
ATOM 2974 C C . PRO A 1 417 ? 6.767 2.301 -21.334 1.00 87.62 417 PRO A C 1
ATOM 2976 O O . PRO A 1 417 ? 7.647 3.155 -21.212 1.00 87.62 417 PRO A O 1
ATOM 2979 N N . GLY A 1 418 ? 6.983 1.005 -21.102 1.00 90.88 418 GLY A N 1
ATOM 2980 C CA . GLY A 1 418 ? 8.279 0.446 -20.730 1.00 90.88 418 GLY A CA 1
ATOM 2981 C C . GLY A 1 418 ? 8.700 0.571 -19.265 1.00 90.88 418 GLY A C 1
ATOM 2982 O O . GLY A 1 418 ? 9.687 -0.057 -18.885 1.00 90.88 418 GLY A O 1
ATOM 2983 N N . ILE A 1 419 ? 7.987 1.345 -18.440 1.00 96.19 419 ILE A N 1
ATOM 2984 C CA . ILE A 1 419 ? 8.294 1.498 -17.012 1.00 96.19 419 ILE A CA 1
ATOM 2985 C C . ILE A 1 419 ? 7.325 0.642 -16.207 1.00 96.19 419 ILE A C 1
ATOM 2987 O O . ILE A 1 419 ? 6.120 0.892 -16.172 1.00 96.19 419 ILE A O 1
ATOM 2991 N N . GLN A 1 420 ? 7.882 -0.363 -15.547 1.00 97.69 420 GLN A N 1
ATOM 2992 C CA . GLN A 1 420 ? 7.156 -1.309 -14.717 1.00 97.69 420 GLN A CA 1
ATOM 2993 C C . GLN A 1 420 ? 6.838 -0.676 -13.366 1.00 97.69 420 GLN A C 1
ATOM 2995 O O . GLN A 1 420 ? 7.705 -0.080 -12.737 1.00 97.69 420 GLN A O 1
ATOM 3000 N N . GLU A 1 421 ? 5.595 -0.790 -12.916 1.00 96.94 421 GLU A N 1
ATOM 3001 C CA . GLU A 1 421 ? 5.152 -0.340 -11.602 1.00 96.94 421 GLU A CA 1
ATOM 3002 C C . GLU A 1 421 ? 4.862 -1.553 -10.732 1.00 96.94 421 GLU A C 1
ATOM 3004 O O . GLU A 1 421 ? 3.944 -2.315 -11.019 1.00 96.94 421 GLU A O 1
ATOM 3009 N N . TRP A 1 422 ? 5.644 -1.714 -9.672 1.00 97.94 422 TRP A N 1
ATOM 3010 C CA . TRP A 1 422 ? 5.523 -2.796 -8.706 1.00 97.94 422 TRP A CA 1
ATOM 3011 C C . TRP A 1 422 ? 5.058 -2.245 -7.360 1.00 97.94 422 TRP A C 1
ATOM 3013 O O . TRP A 1 422 ? 5.614 -1.265 -6.861 1.00 97.94 422 TRP A O 1
ATOM 3023 N N . THR A 1 423 ? 4.039 -2.863 -6.773 1.00 94.31 423 THR A N 1
ATOM 3024 C CA . THR A 1 423 ? 3.545 -2.511 -5.438 1.00 94.31 423 THR A CA 1
ATOM 3025 C C . THR A 1 423 ? 4.199 -3.414 -4.405 1.00 94.31 423 THR A C 1
ATOM 3027 O O . THR A 1 423 ? 4.013 -4.627 -4.448 1.00 94.31 423 THR A O 1
ATOM 3030 N N . VAL A 1 424 ? 4.932 -2.827 -3.462 1.00 91.31 424 VAL A N 1
ATOM 3031 C CA . VAL A 1 424 ? 5.637 -3.549 -2.397 1.00 91.31 424 VAL A CA 1
ATOM 3032 C C . VAL A 1 424 ? 4.635 -4.390 -1.584 1.00 91.31 424 VAL A C 1
ATOM 3034 O O . VAL A 1 424 ? 3.686 -3.822 -1.031 1.00 91.31 424 VAL A O 1
ATOM 3037 N N . PRO A 1 425 ? 4.815 -5.723 -1.509 1.00 86.25 425 PRO A N 1
ATOM 3038 C CA . PRO A 1 425 ? 3.850 -6.627 -0.889 1.00 86.25 425 PRO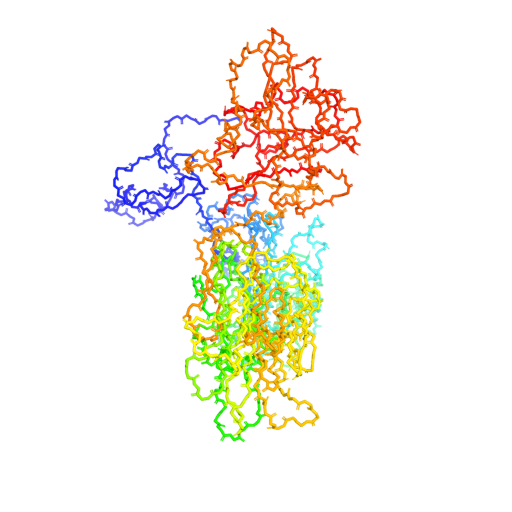 A CA 1
ATOM 3039 C C . PRO A 1 425 ? 3.848 -6.535 0.627 1.00 86.25 425 PRO A C 1
ATOM 3041 O O . PRO A 1 425 ? 2.809 -6.727 1.238 1.00 86.25 425 PRO A O 1
ATOM 3044 N N . GLU A 1 426 ? 4.993 -6.261 1.234 1.00 77.12 426 GLU A N 1
ATOM 3045 C CA . GLU A 1 426 ? 5.170 -6.306 2.680 1.00 77.12 426 GLU A CA 1
ATOM 3046 C C . GLU A 1 426 ? 6.194 -5.259 3.106 1.00 77.12 426 GLU A C 1
ATOM 3048 O O . GLU A 1 426 ? 7.161 -4.991 2.389 1.00 77.12 426 GLU A O 1
ATOM 3053 N N . THR A 1 427 ? 5.976 -4.646 4.265 1.00 75.62 427 THR A N 1
ATOM 3054 C CA . THR A 1 427 ? 6.942 -3.720 4.853 1.00 75.62 427 THR A CA 1
ATOM 3055 C C . THR A 1 427 ? 8.179 -4.513 5.281 1.00 75.62 427 THR A C 1
ATOM 3057 O O . THR A 1 427 ? 8.058 -5.546 5.936 1.00 75.62 427 THR A O 1
ATOM 3060 N N . GLY A 1 428 ? 9.370 -4.058 4.896 1.00 72.56 428 GLY A N 1
ATOM 3061 C CA . GLY A 1 428 ? 10.597 -4.771 5.235 1.00 72.56 428 GLY A CA 1
ATOM 3062 C C . GLY A 1 428 ? 11.860 -4.203 4.601 1.00 72.56 428 GLY A C 1
ATOM 3063 O O . GLY A 1 428 ? 11.859 -3.147 3.958 1.00 72.56 428 GLY A O 1
ATOM 3064 N N . ILE A 1 429 ? 12.962 -4.926 4.786 1.00 73.44 429 ILE A N 1
ATOM 3065 C CA . ILE A 1 429 ? 14.244 -4.652 4.143 1.00 73.44 429 ILE A CA 1
ATOM 3066 C C . ILE A 1 429 ? 14.364 -5.498 2.880 1.00 73.44 429 ILE A C 1
ATOM 3068 O O . ILE A 1 429 ? 14.302 -6.728 2.906 1.00 73.44 429 ILE A O 1
ATOM 3072 N N . TYR A 1 430 ? 14.596 -4.813 1.767 1.00 88.19 430 TYR A N 1
ATOM 3073 C CA . TYR A 1 430 ? 14.748 -5.392 0.448 1.00 88.19 430 TYR A CA 1
ATOM 3074 C C . TYR A 1 430 ? 16.167 -5.191 -0.056 1.00 88.19 430 TYR A C 1
ATOM 3076 O O . TYR A 1 430 ? 16.659 -4.066 -0.148 1.00 88.19 430 TYR A O 1
ATOM 3084 N N . LYS A 1 431 ? 16.807 -6.285 -0.449 1.00 92.00 431 LYS A N 1
ATOM 3085 C CA . LYS A 1 431 ? 18.026 -6.245 -1.245 1.00 92.00 431 LYS A CA 1
ATOM 3086 C C . LYS A 1 431 ? 17.652 -5.999 -2.702 1.00 92.00 431 LYS A C 1
ATOM 3088 O O . LYS A 1 431 ? 16.894 -6.782 -3.277 1.00 92.00 431 LYS A O 1
ATOM 3093 N N . ILE A 1 432 ? 18.197 -4.945 -3.301 1.00 98.25 432 ILE A N 1
ATOM 3094 C CA . ILE A 1 432 ? 17.987 -4.611 -4.712 1.00 98.25 432 ILE A CA 1
ATOM 3095 C C . ILE A 1 432 ? 19.328 -4.643 -5.439 1.00 98.25 432 ILE A C 1
ATOM 3097 O O . ILE A 1 432 ? 20.269 -3.952 -5.051 1.00 98.25 432 ILE A O 1
ATOM 3101 N N . ILE A 1 433 ? 19.395 -5.429 -6.512 1.00 97.94 433 ILE A N 1
ATOM 3102 C CA . ILE A 1 433 ? 20.520 -5.477 -7.447 1.00 97.94 433 ILE A CA 1
ATOM 3103 C C . ILE A 1 433 ? 20.018 -4.960 -8.791 1.00 97.94 433 ILE A C 1
ATOM 3105 O O . ILE A 1 433 ? 19.180 -5.601 -9.420 1.00 97.94 433 ILE A O 1
ATOM 3109 N N . ALA A 1 434 ? 20.530 -3.819 -9.239 1.00 98.12 434 ALA A N 1
ATOM 3110 C CA . ALA A 1 434 ? 20.251 -3.259 -10.554 1.00 98.12 434 ALA A CA 1
ATOM 3111 C C . ALA A 1 434 ? 21.440 -3.508 -11.488 1.00 98.12 434 ALA A C 1
ATOM 3113 O O . ALA A 1 434 ? 22.583 -3.206 -11.143 1.00 98.12 434 ALA A O 1
ATOM 3114 N N . LYS A 1 435 ? 21.174 -4.027 -12.686 1.00 97.94 435 LYS A N 1
ATOM 3115 C CA . LYS A 1 435 ? 22.165 -4.200 -13.753 1.00 97.94 435 LYS A CA 1
ATOM 3116 C C . LYS A 1 435 ? 21.823 -3.286 -14.917 1.00 97.94 435 LYS A C 1
ATOM 3118 O O . LYS A 1 435 ? 20.713 -3.360 -15.435 1.00 97.94 435 LYS A O 1
ATOM 3123 N N . GLY A 1 436 ? 22.749 -2.425 -15.318 1.00 96.69 436 GLY A N 1
ATOM 3124 C CA . GLY A 1 436 ? 22.650 -1.618 -16.528 1.00 96.69 436 GLY A CA 1
ATOM 3125 C C . GLY A 1 436 ? 22.972 -2.452 -17.765 1.00 96.69 436 GLY A C 1
ATOM 3126 O O . GLY A 1 436 ? 23.707 -3.444 -17.685 1.00 96.69 436 GLY A O 1
ATOM 3127 N N . ALA A 1 437 ? 22.429 -2.044 -18.909 1.00 95.19 437 ALA A N 1
ATOM 3128 C CA . ALA A 1 437 ? 22.639 -2.747 -20.166 1.00 95.19 437 ALA A CA 1
ATOM 3129 C C . ALA A 1 437 ? 23.972 -2.370 -20.822 1.00 95.19 437 ALA A C 1
ATOM 3131 O O . ALA A 1 437 ? 24.488 -1.264 -20.634 1.00 95.19 437 ALA A O 1
ATOM 3132 N N . ALA A 1 438 ? 24.521 -3.273 -21.630 1.00 93.19 438 ALA A N 1
ATOM 3133 C CA . ALA A 1 438 ? 25.717 -2.984 -22.417 1.00 93.19 438 ALA A CA 1
ATOM 3134 C C . ALA A 1 438 ? 25.413 -2.098 -23.648 1.00 93.19 438 ALA A C 1
ATOM 3136 O O . ALA A 1 438 ? 24.269 -1.957 -24.094 1.00 93.19 438 ALA A O 1
ATOM 3137 N N . GLY A 1 439 ? 26.449 -1.476 -24.205 1.00 90.56 439 GLY A N 1
ATOM 3138 C CA . GLY A 1 439 ? 26.392 -0.813 -25.506 1.00 90.56 439 GLY A CA 1
ATOM 3139 C C . GLY A 1 439 ? 26.503 -1.801 -26.670 1.00 90.56 439 GLY A C 1
ATOM 3140 O O . GLY A 1 439 ? 26.990 -2.921 -26.524 1.00 90.56 439 GLY A O 1
ATOM 3141 N N . GLY A 1 440 ? 26.067 -1.375 -27.854 1.00 87.25 440 GLY A N 1
ATOM 3142 C CA . GLY A 1 440 ? 26.185 -2.147 -29.090 1.00 87.25 440 GLY A CA 1
ATOM 3143 C C . GLY A 1 440 ? 27.610 -2.160 -29.660 1.00 87.25 440 GLY A C 1
ATOM 3144 O O . GLY A 1 440 ? 28.394 -1.220 -29.460 1.00 87.25 440 GLY A O 1
ATOM 3145 N N . TYR A 1 441 ? 27.937 -3.212 -30.418 1.00 80.56 441 TYR A N 1
ATOM 3146 C CA . TYR A 1 441 ? 29.210 -3.321 -31.145 1.00 80.56 441 TYR A CA 1
ATOM 3147 C C . TYR A 1 441 ? 29.149 -2.657 -32.539 1.00 80.56 441 TYR A C 1
ATOM 3149 O O . TYR A 1 441 ? 28.070 -2.446 -33.101 1.00 80.56 441 TYR A O 1
ATOM 3157 N N . ALA A 1 442 ? 30.309 -2.293 -33.093 1.00 76.12 442 ALA A N 1
ATOM 3158 C CA . ALA A 1 442 ? 30.443 -1.563 -34.354 1.00 76.12 442 ALA A CA 1
ATOM 3159 C C . ALA A 1 442 ? 30.986 -2.470 -35.472 1.00 76.12 442 ALA A C 1
ATOM 3161 O O . ALA A 1 442 ? 32.007 -3.140 -35.315 1.00 76.12 442 ALA A O 1
ATOM 3162 N N . GLY A 1 443 ? 30.346 -2.436 -36.646 1.00 64.88 443 GLY A N 1
ATOM 3163 C CA . GLY A 1 443 ? 30.724 -3.246 -37.816 1.00 64.88 443 GLY A CA 1
ATOM 3164 C C . GLY A 1 443 ? 30.560 -4.771 -37.643 1.00 64.88 443 GLY A C 1
ATOM 3165 O O . GLY A 1 443 ? 29.993 -5.244 -36.664 1.00 64.88 443 GLY A O 1
ATOM 3166 N N . LYS A 1 444 ? 31.065 -5.559 -38.608 1.00 57.00 444 LYS A N 1
ATOM 3167 C CA . LYS A 1 444 ? 31.031 -7.044 -38.604 1.00 57.00 444 LYS A CA 1
ATOM 3168 C C . LYS A 1 444 ? 31.976 -7.725 -37.597 1.00 57.00 444 LYS A C 1
ATOM 3170 O O . LYS A 1 444 ? 31.992 -8.953 -37.544 1.00 57.00 444 LYS A O 1
ATOM 3175 N N . SER A 1 445 ? 32.799 -6.977 -36.857 1.00 53.47 445 SER A N 1
ATOM 3176 C CA . SER A 1 445 ? 33.795 -7.582 -35.964 1.00 53.47 445 SER A CA 1
ATOM 3177 C C . SER A 1 445 ? 33.244 -7.759 -34.555 1.00 53.47 445 SER A C 1
ATOM 3179 O O . SER A 1 445 ? 32.920 -6.780 -33.888 1.00 53.47 445 SER A O 1
ATOM 3181 N N . THR A 1 446 ? 33.224 -8.999 -34.070 1.00 52.66 446 THR A N 1
ATOM 3182 C CA . THR A 1 446 ? 32.894 -9.335 -32.675 1.00 52.66 446 THR A CA 1
ATOM 3183 C C . THR A 1 446 ? 33.975 -8.894 -31.682 1.00 52.66 446 THR A C 1
ATOM 3185 O O . THR A 1 446 ? 33.762 -8.990 -30.485 1.00 52.66 446 THR A O 1
ATOM 3188 N N . SER A 1 447 ? 35.127 -8.395 -32.153 1.00 51.97 447 SER A N 1
ATOM 3189 C CA . SER A 1 447 ? 36.197 -7.841 -31.307 1.00 51.97 447 SER A CA 1
ATOM 3190 C C . SER A 1 447 ? 35.972 -6.385 -30.868 1.00 51.97 447 SER A C 1
ATOM 3192 O O . SER A 1 447 ? 36.806 -5.841 -30.152 1.00 51.97 447 SER A O 1
ATOM 3194 N N . LYS A 1 448 ? 34.879 -5.735 -31.301 1.00 62.62 448 LYS A N 1
ATOM 3195 C CA . LYS A 1 448 ? 34.579 -4.310 -31.048 1.00 62.62 448 LYS A CA 1
ATOM 3196 C C . LYS A 1 448 ? 33.370 -4.126 -30.130 1.00 62.62 448 LYS A C 1
ATOM 3198 O O . LYS A 1 448 ? 32.427 -3.420 -30.487 1.00 62.62 448 LYS A O 1
ATOM 3203 N N . GLU A 1 449 ? 33.365 -4.811 -28.988 1.00 72.00 449 GLU A N 1
ATOM 3204 C CA . GLU A 1 449 ? 32.258 -4.757 -28.027 1.00 72.00 449 GLU A CA 1
ATOM 3205 C C . GLU A 1 449 ? 32.006 -3.327 -27.525 1.00 72.00 449 GLU A C 1
ATOM 3207 O O . GLU A 1 449 ? 32.931 -2.530 -27.357 1.00 72.00 449 GLU A O 1
ATOM 3212 N N . GLY A 1 450 ? 30.730 -2.984 -27.328 1.00 82.31 450 GLY A N 1
ATOM 3213 C CA . GLY A 1 450 ? 30.373 -1.768 -26.604 1.00 82.31 450 GLY A CA 1
ATOM 3214 C C . GLY A 1 450 ? 30.766 -1.878 -25.132 1.00 82.31 450 GLY A C 1
ATOM 3215 O O . GLY A 1 450 ? 31.042 -2.963 -24.623 1.00 82.31 450 GLY A O 1
ATOM 3216 N N . GLY A 1 451 ? 30.761 -0.747 -24.435 1.00 88.81 451 GLY A N 1
ATOM 3217 C CA . GLY A 1 451 ? 30.990 -0.712 -23.001 1.00 88.81 451 GLY A CA 1
ATOM 3218 C C . GLY A 1 451 ? 29.956 -1.549 -22.253 1.00 88.81 451 GLY A C 1
ATOM 3219 O O . GLY A 1 451 ? 28.786 -1.636 -22.635 1.00 88.81 451 GLY A O 1
ATOM 3220 N N . PHE A 1 452 ? 30.378 -2.139 -21.147 1.00 92.12 452 PHE A N 1
ATOM 3221 C CA . PHE A 1 452 ? 29.515 -2.867 -20.232 1.00 92.12 452 PHE A CA 1
ATOM 3222 C C . PHE A 1 452 ? 28.681 -1.926 -19.357 1.00 92.12 452 PHE A C 1
ATOM 3224 O O . PHE A 1 452 ? 29.122 -0.831 -19.001 1.00 92.12 452 PHE A O 1
ATOM 3231 N N . GLY A 1 453 ? 27.484 -2.364 -18.964 1.00 94.44 453 GLY A N 1
ATOM 3232 C CA . GLY A 1 453 ? 26.702 -1.679 -17.933 1.00 94.44 453 GLY A CA 1
ATOM 3233 C C . GLY A 1 453 ? 27.298 -1.848 -16.530 1.00 94.44 453 GLY A C 1
ATOM 3234 O O . GLY A 1 453 ? 28.285 -2.557 -16.336 1.00 94.44 453 GLY A O 1
ATOM 3235 N N . ALA A 1 454 ? 26.704 -1.207 -15.528 1.00 96.00 454 ALA A N 1
ATOM 3236 C CA . ALA A 1 454 ? 27.070 -1.391 -14.123 1.00 96.00 454 ALA A CA 1
ATOM 3237 C C . ALA A 1 454 ? 26.220 -2.488 -13.462 1.00 96.00 454 ALA A C 1
ATOM 3239 O O . ALA A 1 454 ? 25.103 -2.746 -13.893 1.00 96.00 454 ALA A O 1
ATOM 3240 N N . VAL A 1 455 ? 26.712 -3.094 -12.385 1.00 97.31 455 VAL A N 1
ATOM 3241 C CA . VAL A 1 455 ? 25.917 -3.852 -11.411 1.00 97.31 455 VAL A CA 1
ATOM 3242 C C . VAL A 1 455 ? 26.027 -3.117 -10.087 1.00 97.31 455 VAL A C 1
ATOM 3244 O O . VAL A 1 455 ? 27.122 -3.022 -9.533 1.00 97.31 455 VAL A O 1
ATOM 3247 N N . ILE A 1 456 ? 24.910 -2.585 -9.603 1.00 97.19 456 ILE A N 1
ATOM 3248 C CA . ILE A 1 456 ? 24.831 -1.822 -8.358 1.00 97.19 456 ILE A CA 1
ATOM 3249 C C . ILE A 1 456 ? 23.899 -2.568 -7.410 1.00 97.19 456 ILE A C 1
ATOM 3251 O O . ILE A 1 456 ? 22.810 -2.983 -7.802 1.00 97.19 456 ILE A O 1
ATOM 3255 N N . GLU A 1 457 ? 24.322 -2.737 -6.165 1.00 96.06 457 GLU A N 1
ATOM 3256 C CA . GLU A 1 457 ? 23.602 -3.472 -5.126 1.00 96.06 457 GLU A CA 1
ATOM 3257 C C . GLU A 1 457 ? 23.456 -2.616 -3.869 1.00 96.06 457 GLU A C 1
ATOM 3259 O O . GLU A 1 457 ? 24.403 -1.934 -3.477 1.00 96.06 457 GLU A O 1
ATOM 3264 N N . GLY A 1 458 ? 22.298 -2.678 -3.211 1.00 86.12 458 GLY A N 1
ATOM 3265 C CA . GLY A 1 458 ? 22.086 -2.095 -1.887 1.00 86.12 458 GLY A CA 1
ATOM 3266 C C . GLY A 1 458 ? 20.853 -2.659 -1.181 1.00 86.12 458 GLY A C 1
ATOM 3267 O O . GLY A 1 458 ? 20.002 -3.301 -1.801 1.00 86.12 458 GLY A O 1
ATOM 3268 N N . ASN A 1 459 ? 20.756 -2.397 0.121 1.00 83.31 459 ASN A N 1
ATOM 3269 C CA . ASN A 1 459 ? 19.608 -2.741 0.956 1.00 83.31 459 ASN A CA 1
ATOM 3270 C C . ASN A 1 459 ? 18.737 -1.505 1.210 1.00 83.31 459 ASN A C 1
ATOM 3272 O O . ASN A 1 459 ? 19.247 -0.430 1.534 1.00 83.31 459 ASN A O 1
ATOM 3276 N N . PHE A 1 460 ? 17.421 -1.678 1.094 1.00 82.31 460 PHE A N 1
ATOM 3277 C CA . PHE A 1 460 ? 16.434 -0.605 1.121 1.00 82.31 460 PHE A CA 1
ATOM 3278 C C . PHE A 1 460 ? 15.255 -0.948 2.020 1.00 82.31 460 PHE A C 1
ATOM 3280 O O . PHE A 1 460 ? 14.697 -2.037 1.952 1.00 82.31 460 PHE A O 1
ATOM 3287 N N . SER A 1 461 ? 14.833 0.025 2.812 1.00 76.12 461 SER A N 1
ATOM 3288 C CA . SER A 1 461 ? 13.598 -0.031 3.587 1.00 76.12 461 SER A CA 1
ATOM 3289 C C . SER A 1 461 ? 12.413 0.337 2.692 1.00 76.12 461 SER A C 1
ATOM 3291 O O . SER A 1 461 ? 12.293 1.500 2.299 1.00 76.12 461 SER A O 1
ATOM 3293 N N . LEU A 1 462 ? 11.553 -0.634 2.365 1.00 79.69 462 LEU A N 1
ATOM 3294 C CA . LEU A 1 462 ? 10.330 -0.416 1.583 1.00 79.69 462 LEU A CA 1
ATOM 3295 C C . LEU A 1 462 ? 9.072 -0.731 2.393 1.00 79.69 462 LEU A C 1
ATOM 3297 O O . LEU A 1 462 ? 9.025 -1.714 3.127 1.00 79.69 462 LEU A O 1
ATOM 3301 N N . ILE A 1 463 ? 8.043 0.098 2.236 1.00 74.44 463 ILE A N 1
ATOM 3302 C CA . ILE A 1 463 ? 6.790 -0.007 2.995 1.00 74.44 463 ILE A CA 1
ATOM 3303 C C . ILE A 1 463 ? 5.729 -0.706 2.139 1.00 74.44 463 ILE A C 1
ATOM 3305 O O . ILE A 1 463 ? 5.630 -0.427 0.945 1.00 74.44 463 ILE A O 1
ATOM 3309 N N . MET A 1 464 ? 4.911 -1.581 2.730 1.00 76.75 464 MET A N 1
ATOM 3310 C CA . MET A 1 464 ? 3.776 -2.207 2.040 1.00 76.75 464 MET A CA 1
ATOM 3311 C C . MET A 1 464 ? 2.898 -1.156 1.332 1.00 76.75 464 MET A C 1
ATOM 3313 O O . MET A 1 464 ? 2.669 -0.068 1.857 1.00 76.75 464 MET A O 1
ATOM 3317 N N . ASN A 1 465 ? 2.386 -1.483 0.142 1.00 77.56 465 ASN A N 1
ATOM 3318 C CA . ASN A 1 465 ? 1.659 -0.586 -0.776 1.00 77.56 465 ASN A CA 1
ATOM 3319 C C . ASN A 1 465 ? 2.481 0.542 -1.415 1.00 77.56 465 ASN A C 1
ATOM 3321 O O . ASN A 1 465 ? 1.958 1.264 -2.271 1.00 77.56 465 ASN A O 1
ATOM 3325 N N . GLN A 1 466 ? 3.754 0.712 -1.061 1.00 82.31 466 GLN A N 1
ATOM 3326 C CA . GLN A 1 466 ? 4.611 1.653 -1.767 1.00 82.31 466 GLN A CA 1
ATOM 3327 C C . GLN A 1 466 ? 4.768 1.207 -3.223 1.00 82.31 466 GLN A C 1
ATOM 3329 O O . GLN A 1 466 ? 5.076 0.051 -3.504 1.00 82.31 466 GLN A O 1
ATOM 3334 N N . LYS A 1 467 ? 4.561 2.131 -4.164 1.00 92.19 467 LYS A N 1
ATOM 3335 C CA . LYS A 1 467 ? 4.751 1.861 -5.592 1.00 92.19 467 LYS A CA 1
ATOM 3336 C C . LYS A 1 467 ? 6.174 2.194 -6.011 1.00 92.19 467 LYS A C 1
ATOM 3338 O O . LYS A 1 467 ? 6.660 3.294 -5.747 1.00 92.19 467 LYS A O 1
ATOM 3343 N N . ILE A 1 468 ? 6.814 1.264 -6.703 1.00 97.50 468 ILE A N 1
ATOM 3344 C CA . ILE A 1 468 ? 8.174 1.378 -7.220 1.00 97.50 468 ILE A CA 1
ATOM 3345 C C . ILE A 1 468 ? 8.115 1.349 -8.745 1.00 97.50 468 ILE A C 1
ATOM 3347 O O . ILE A 1 468 ? 7.519 0.452 -9.334 1.00 97.50 468 ILE A O 1
ATOM 3351 N N . GLN A 1 469 ? 8.723 2.346 -9.379 1.00 97.88 469 GLN A N 1
ATOM 3352 C CA . GLN A 1 469 ? 8.930 2.421 -10.818 1.00 97.88 469 GLN A CA 1
ATOM 3353 C C . GLN A 1 469 ? 10.274 1.792 -11.171 1.00 97.88 469 GLN A C 1
ATOM 3355 O O . GLN A 1 469 ? 11.320 2.195 -10.659 1.00 97.88 469 GLN A O 1
ATOM 3360 N N . ILE A 1 470 ? 10.226 0.806 -12.057 1.00 98.50 470 ILE A N 1
ATOM 3361 C CA . ILE A 1 470 ? 11.354 -0.011 -12.473 1.00 98.50 470 ILE A CA 1
ATOM 3362 C C . ILE A 1 470 ? 11.494 0.130 -13.984 1.00 98.50 470 ILE A C 1
ATOM 3364 O O . ILE A 1 470 ? 10.626 -0.278 -14.756 1.00 98.50 470 ILE A O 1
ATOM 3368 N N . LEU A 1 471 ? 12.600 0.727 -14.409 1.00 97.94 471 LEU A N 1
ATOM 3369 C CA . LEU A 1 471 ? 12.986 0.808 -15.809 1.00 97.94 471 LEU A CA 1
ATOM 3370 C C . LEU A 1 471 ? 14.189 -0.102 -16.000 1.00 97.94 471 LEU A C 1
ATOM 3372 O O . LEU A 1 471 ? 15.255 0.163 -15.451 1.00 97.94 471 LEU A O 1
ATOM 3376 N N . VAL A 1 472 ? 14.025 -1.160 -16.786 1.00 97.62 472 VAL A N 1
ATOM 3377 C CA . VAL A 1 472 ? 15.116 -2.077 -17.120 1.00 97.62 472 VAL A CA 1
ATOM 3378 C C . VAL A 1 472 ? 15.773 -1.625 -18.419 1.00 97.62 472 VAL A C 1
ATOM 3380 O O . VAL A 1 472 ? 15.117 -1.572 -19.461 1.00 97.62 472 VAL A O 1
ATOM 3383 N N . GLY A 1 473 ? 17.057 -1.268 -18.351 1.00 96.00 473 GLY A N 1
ATOM 3384 C CA . GLY A 1 473 ? 17.819 -0.839 -19.516 1.00 96.00 473 GLY A CA 1
ATOM 3385 C C . GLY A 1 473 ? 17.906 -1.947 -20.566 1.00 96.00 473 GLY A C 1
ATOM 3386 O O . GLY A 1 473 ? 18.023 -3.121 -20.225 1.00 96.00 473 GLY A O 1
ATOM 3387 N N . GLN A 1 474 ? 17.872 -1.593 -21.847 1.00 94.25 474 GLN A N 1
ATOM 3388 C CA . GLN A 1 474 ? 18.046 -2.536 -22.954 1.00 94.25 474 GLN A CA 1
ATOM 3389 C C . GLN A 1 474 ? 19.405 -2.359 -23.628 1.00 94.25 474 GLN A C 1
ATOM 3391 O O . GLN A 1 474 ? 19.977 -1.264 -23.639 1.00 94.25 474 GLN A O 1
ATOM 3396 N N . LEU A 1 475 ? 19.920 -3.451 -24.190 1.00 91.75 475 LEU A N 1
ATOM 3397 C CA . LEU A 1 475 ? 21.174 -3.490 -24.930 1.00 91.75 475 LEU A CA 1
ATOM 3398 C C . LEU A 1 475 ? 21.107 -2.526 -26.122 1.00 91.75 475 LEU A C 1
ATOM 3400 O O . LEU A 1 475 ? 20.144 -2.544 -26.897 1.00 91.75 475 LEU A O 1
ATOM 3404 N N . GLY A 1 476 ? 22.153 -1.714 -26.294 1.00 89.75 476 GLY A N 1
ATOM 3405 C CA . GLY A 1 476 ? 22.296 -0.854 -27.468 1.00 89.75 476 GLY A CA 1
ATOM 3406 C C . GLY A 1 476 ? 22.206 -1.660 -28.767 1.00 89.75 476 GLY A C 1
ATOM 3407 O O . GLY A 1 476 ? 22.596 -2.829 -28.825 1.00 89.75 476 GLY A O 1
ATOM 3408 N N . GLU A 1 477 ? 21.645 -1.073 -29.822 1.00 85.50 477 GLU A N 1
ATOM 3409 C CA . GLU A 1 477 ? 21.550 -1.783 -31.090 1.00 85.50 477 GLU A CA 1
ATOM 3410 C C . GLU A 1 477 ? 22.925 -1.971 -31.720 1.00 85.50 477 GLU A C 1
ATOM 3412 O O . GLU A 1 477 ? 23.818 -1.117 -31.639 1.00 85.50 477 GLU A O 1
ATOM 3417 N N . THR A 1 478 ? 23.037 -3.099 -32.407 1.00 77.88 478 THR A N 1
ATOM 3418 C CA . THR A 1 478 ? 24.222 -3.478 -33.133 1.00 77.88 478 THR A CA 1
ATOM 3419 C C . THR A 1 478 ? 23.944 -3.664 -34.624 1.00 77.88 478 THR A C 1
ATOM 3421 O O . THR A 1 478 ? 22.976 -4.321 -34.996 1.00 77.88 478 THR A O 1
ATOM 3424 N N . TYR A 1 479 ? 24.871 -3.164 -35.448 1.00 67.00 479 TYR A N 1
ATOM 3425 C CA . TYR A 1 479 ? 25.121 -3.551 -36.838 1.00 67.00 479 TYR A CA 1
ATOM 3426 C C . TYR A 1 479 ? 23.877 -3.656 -37.744 1.00 67.00 479 TYR A C 1
ATOM 3428 O O . TYR A 1 479 ? 23.419 -4.743 -38.093 1.00 67.00 479 TYR A O 1
ATOM 3436 N N . ARG A 1 480 ? 23.400 -2.498 -38.222 1.00 61.16 480 ARG A N 1
ATOM 3437 C CA . ARG A 1 480 ? 22.402 -2.376 -39.309 1.00 61.16 480 ARG A CA 1
ATOM 3438 C C . ARG A 1 480 ? 22.884 -1.697 -40.593 1.00 61.16 480 ARG A C 1
ATOM 3440 O O . ARG A 1 480 ? 22.101 -1.495 -41.519 1.00 61.16 480 ARG A O 1
ATOM 3447 N N . ASP A 1 481 ? 24.146 -1.300 -40.659 1.00 60.50 481 ASP A N 1
ATOM 3448 C CA . ASP A 1 481 ? 24.653 -0.508 -41.777 1.00 60.50 481 ASP A CA 1
ATOM 3449 C C . ASP A 1 481 ? 25.125 -1.374 -42.962 1.00 60.50 481 ASP A C 1
ATOM 3451 O O . ASP A 1 481 ? 25.955 -2.272 -42.801 1.00 60.50 481 ASP A O 1
ATOM 3455 N N . ILE A 1 482 ? 24.645 -1.041 -44.167 1.00 58.59 482 ILE A N 1
ATOM 3456 C CA . ILE A 1 482 ? 25.055 -1.628 -45.455 1.00 58.59 482 ILE A CA 1
ATOM 3457 C C . ILE A 1 482 ? 26.540 -1.336 -45.745 1.00 58.59 482 ILE A C 1
ATOM 3459 O O . ILE A 1 482 ? 27.218 -2.144 -46.378 1.00 58.59 482 ILE A O 1
ATOM 3463 N N . TYR A 1 483 ? 27.060 -0.207 -45.253 1.00 61.47 483 TYR A N 1
ATOM 3464 C CA . TYR A 1 483 ? 28.421 0.267 -45.512 1.00 61.47 483 TYR A CA 1
ATOM 3465 C C . TYR A 1 483 ? 29.445 -0.151 -44.447 1.00 61.47 483 TYR A C 1
ATOM 3467 O O . TYR A 1 483 ? 30.635 0.083 -44.636 1.00 61.47 483 TYR A O 1
ATOM 3475 N N . ASN A 1 484 ? 29.017 -0.832 -43.375 1.00 66.12 484 ASN A N 1
ATOM 3476 C CA . ASN A 1 484 ? 29.886 -1.388 -42.331 1.00 66.12 484 ASN A CA 1
ATOM 3477 C C . ASN A 1 484 ? 30.775 -0.352 -41.607 1.00 66.12 484 ASN A C 1
ATOM 3479 O O . ASN A 1 484 ? 31.837 -0.727 -41.115 1.00 66.12 484 ASN A O 1
ATOM 3483 N N . ILE A 1 485 ? 30.361 0.919 -41.518 1.00 68.94 485 ILE A N 1
ATOM 3484 C CA . ILE A 1 485 ? 31.162 1.979 -40.871 1.00 68.94 485 ILE A CA 1
ATOM 3485 C C . ILE A 1 485 ? 30.509 2.628 -39.643 1.00 68.94 485 ILE A C 1
ATOM 3487 O O . ILE A 1 485 ? 31.155 3.428 -38.971 1.00 68.94 485 ILE A O 1
ATOM 3491 N N . ALA A 1 486 ? 29.270 2.251 -39.316 1.00 76.44 486 ALA A N 1
ATOM 3492 C CA . ALA A 1 486 ? 28.513 2.776 -38.180 1.00 76.44 486 ALA A CA 1
ATOM 3493 C C . ALA A 1 486 ? 29.047 2.331 -36.802 1.00 76.44 486 ALA A C 1
ATOM 3495 O O . ALA A 1 486 ? 29.313 1.145 -36.582 1.00 76.44 486 ALA A O 1
ATOM 3496 N N . GLY A 1 487 ? 29.123 3.279 -35.859 1.00 81.12 487 GLY A N 1
ATOM 3497 C CA . GLY A 1 487 ? 29.346 3.002 -34.431 1.00 81.12 487 GLY A CA 1
ATOM 3498 C C . GLY A 1 487 ? 28.140 2.328 -33.762 1.00 81.12 487 GLY A C 1
ATOM 3499 O O . GLY A 1 487 ? 27.038 2.344 -34.310 1.00 81.12 487 GLY A O 1
ATOM 3500 N N . GLY A 1 488 ? 28.322 1.742 -32.580 1.00 85.69 488 GLY A N 1
ATOM 3501 C CA . GLY A 1 488 ? 27.247 1.084 -31.828 1.00 85.69 488 GLY A CA 1
ATOM 3502 C C . GLY A 1 488 ? 26.323 2.059 -31.087 1.00 85.69 488 GLY A C 1
ATOM 3503 O O . GLY A 1 488 ? 26.725 3.170 -30.729 1.00 85.69 488 GLY A O 1
ATOM 3504 N N . GLY A 1 489 ? 25.078 1.652 -30.831 1.00 89.56 489 GLY A N 1
ATOM 3505 C CA . GLY A 1 489 ? 24.178 2.394 -29.941 1.00 89.56 489 GLY A CA 1
ATOM 3506 C C . GLY A 1 489 ? 24.610 2.285 -28.474 1.00 89.56 489 GLY A C 1
ATOM 3507 O O . GLY A 1 489 ? 25.163 1.267 -28.064 1.00 89.56 489 GLY A O 1
ATOM 3508 N N . GLY A 1 490 ? 24.362 3.315 -27.667 1.00 92.88 490 GLY A N 1
ATOM 3509 C CA . GLY A 1 490 ? 24.591 3.263 -26.221 1.00 92.88 490 GLY A CA 1
ATOM 3510 C C . GLY A 1 490 ? 23.582 2.355 -25.516 1.00 92.88 490 GLY A C 1
ATOM 3511 O O . GLY A 1 490 ? 22.423 2.273 -25.930 1.00 92.88 490 GLY A O 1
ATOM 3512 N N . GLY A 1 491 ? 24.015 1.681 -24.455 1.00 94.44 491 GLY A N 1
ATOM 3513 C CA . GLY A 1 491 ? 23.171 0.856 -23.596 1.00 94.44 491 GLY A CA 1
ATOM 3514 C C . GLY A 1 491 ? 22.279 1.687 -22.683 1.00 94.44 491 GLY A C 1
ATOM 3515 O O . GLY A 1 491 ? 22.625 2.800 -22.279 1.00 94.44 491 GLY A O 1
ATOM 3516 N N . GLY A 1 492 ? 21.115 1.143 -22.349 1.00 96.56 492 GLY A N 1
ATOM 3517 C CA . GLY A 1 492 ? 20.194 1.736 -21.391 1.00 96.56 492 GLY A CA 1
ATOM 3518 C C . GLY A 1 492 ? 20.669 1.685 -19.944 1.00 96.56 492 GLY A C 1
ATOM 3519 O O . GLY A 1 492 ? 21.196 0.666 -19.495 1.00 96.56 492 GLY A O 1
ATOM 3520 N N . GLY A 1 493 ? 20.407 2.755 -19.194 1.00 97.50 493 GLY A N 1
ATOM 3521 C CA . GLY A 1 493 ? 20.468 2.721 -17.736 1.00 97.50 493 GLY A CA 1
ATOM 3522 C C . GLY A 1 493 ? 19.277 1.965 -17.145 1.00 97.50 493 GLY A C 1
ATOM 3523 O O . GLY A 1 493 ? 18.183 1.978 -17.711 1.00 97.50 493 GLY A O 1
ATOM 3524 N N . THR A 1 494 ? 19.490 1.334 -15.995 1.00 98.38 494 THR A N 1
ATOM 3525 C CA . THR A 1 494 ? 18.452 0.633 -15.232 1.00 98.38 494 THR A CA 1
ATOM 3526 C C . THR A 1 494 ? 18.136 1.420 -13.970 1.00 98.38 494 THR A C 1
ATOM 3528 O O . THR A 1 494 ? 19.045 1.725 -13.201 1.00 98.38 494 THR A O 1
ATOM 3531 N N . PHE A 1 495 ? 16.863 1.746 -13.750 1.00 98.56 495 PHE A N 1
ATOM 3532 C CA . PHE A 1 495 ? 16.401 2.642 -12.691 1.00 98.56 495 PHE A CA 1
ATOM 3533 C C . PHE A 1 495 ? 15.399 1.939 -11.783 1.00 98.56 495 PHE A C 1
ATOM 3535 O O . PHE A 1 495 ? 14.475 1.284 -12.264 1.00 98.56 495 PHE A O 1
ATOM 3542 N N . VAL A 1 496 ? 15.542 2.151 -10.477 1.00 98.62 496 VAL A N 1
ATOM 3543 C CA . VAL A 1 496 ? 14.559 1.770 -9.464 1.00 98.62 496 VAL A CA 1
ATOM 3544 C C . VAL A 1 496 ? 14.261 3.002 -8.616 1.00 98.62 496 VAL A C 1
ATOM 3546 O O . VAL A 1 496 ? 15.131 3.525 -7.914 1.00 98.62 496 VAL A O 1
ATOM 3549 N N . VAL A 1 497 ? 13.033 3.501 -8.721 1.00 97.19 497 VAL A N 1
ATOM 3550 C CA . VAL A 1 497 ? 12.627 4.813 -8.205 1.00 97.19 497 VAL A CA 1
ATOM 3551 C C . VAL A 1 497 ? 11.287 4.688 -7.490 1.00 97.19 497 VAL A C 1
ATOM 3553 O O . VAL A 1 497 ? 10.382 4.014 -7.969 1.00 97.19 497 VAL A O 1
ATOM 3556 N N . LYS A 1 498 ? 11.123 5.342 -6.342 1.00 93.56 498 LYS A N 1
ATOM 3557 C CA . LYS A 1 498 ? 9.827 5.448 -5.664 1.00 93.56 498 LYS A CA 1
ATOM 3558 C C . LYS A 1 498 ? 8.866 6.256 -6.537 1.00 93.56 498 LYS A C 1
ATOM 3560 O O . LYS A 1 498 ? 9.210 7.331 -7.026 1.00 93.56 498 LYS A O 1
ATOM 3565 N N . LYS A 1 499 ? 7.642 5.766 -6.722 1.00 90.75 499 LYS A N 1
ATOM 3566 C CA . LYS A 1 499 ? 6.610 6.514 -7.441 1.00 90.75 499 LYS A CA 1
ATOM 3567 C C . LYS A 1 499 ? 6.061 7.631 -6.555 1.00 90.75 499 LYS A C 1
ATOM 3569 O O . LYS A 1 499 ? 5.518 7.359 -5.487 1.00 90.75 499 LYS A O 1
ATOM 3574 N N . ASN A 1 500 ? 6.102 8.861 -7.058 1.00 80.00 500 ASN A N 1
ATOM 3575 C CA . ASN A 1 500 ? 5.455 10.009 -6.427 1.00 80.00 500 ASN A CA 1
ATOM 3576 C C . ASN A 1 500 ? 4.038 10.243 -6.958 1.00 80.00 500 ASN A C 1
ATOM 3578 O O . ASN A 1 500 ? 3.707 9.895 -8.095 1.00 80.00 500 ASN A O 1
ATOM 3582 N N . SER A 1 501 ? 3.210 10.905 -6.148 1.00 75.19 501 SER A N 1
ATOM 3583 C CA . SER A 1 501 ? 1.835 11.287 -6.501 1.00 75.19 501 SER A CA 1
ATOM 3584 C C . SER A 1 501 ? 1.755 12.238 -7.702 1.00 75.19 501 SER A C 1
ATOM 3586 O O . SER A 1 501 ? 0.772 12.205 -8.436 1.00 75.19 501 SER A O 1
ATOM 3588 N N . GLY A 1 502 ? 2.802 13.034 -7.951 1.00 76.56 502 GLY A N 1
ATOM 3589 C CA . GLY A 1 502 ? 2.922 13.903 -9.127 1.00 76.56 502 GLY A CA 1
ATOM 3590 C C . GLY A 1 502 ? 3.327 13.183 -10.420 1.00 76.56 502 GLY A C 1
ATOM 3591 O O . GLY A 1 502 ? 3.521 13.836 -11.446 1.00 76.56 502 GLY A O 1
ATOM 3592 N N . GLY A 1 503 ? 3.480 11.855 -10.390 1.00 81.38 503 GLY A N 1
ATOM 3593 C CA . GLY A 1 503 ? 3.882 11.057 -11.544 1.00 81.38 503 GLY A CA 1
ATOM 3594 C C . GLY A 1 503 ? 5.348 11.251 -11.942 1.00 81.38 503 GLY A C 1
ATOM 3595 O O . GLY A 1 503 ? 6.145 11.854 -11.222 1.00 81.38 503 GLY A O 1
ATOM 3596 N N . LEU A 1 504 ? 5.702 10.729 -13.116 1.00 86.38 504 LEU A N 1
ATOM 3597 C CA . LEU A 1 504 ? 7.088 10.592 -13.571 1.00 86.38 504 LEU A CA 1
ATOM 3598 C C . LEU A 1 504 ? 7.827 11.938 -13.728 1.00 86.38 504 LEU A C 1
ATOM 3600 O O . LEU A 1 504 ? 9.011 12.041 -13.434 1.00 86.38 504 LEU A O 1
ATOM 3604 N N . SER A 1 505 ? 7.128 13.002 -14.132 1.00 88.38 505 SER A N 1
ATOM 3605 C CA . SER A 1 505 ? 7.710 14.344 -14.288 1.00 88.38 505 SER A CA 1
ATOM 3606 C C . SER A 1 505 ? 8.077 15.021 -12.964 1.00 88.38 505 SER A C 1
ATOM 3608 O O . SER A 1 505 ? 8.787 16.022 -12.975 1.00 88.38 505 SER A O 1
ATOM 3610 N N . SER A 1 506 ? 7.571 14.508 -11.837 1.00 87.06 506 SER A N 1
ATOM 3611 C CA . SER A 1 506 ? 7.859 15.027 -10.494 1.00 87.06 506 SER A CA 1
ATOM 3612 C C . SER A 1 506 ? 9.010 14.302 -9.793 1.00 87.06 506 SER A C 1
ATOM 3614 O O . SER A 1 506 ? 9.361 14.664 -8.673 1.00 87.06 506 SER A O 1
ATOM 3616 N N . THR A 1 507 ? 9.590 13.280 -10.430 1.00 90.12 507 THR A N 1
ATOM 3617 C CA . THR A 1 507 ? 10.706 12.517 -9.872 1.00 90.12 507 THR A CA 1
ATOM 3618 C C . THR A 1 507 ? 11.926 13.407 -9.650 1.00 90.12 507 THR A C 1
ATOM 3620 O O . THR A 1 507 ? 12.401 14.101 -10.551 1.00 90.12 507 THR A O 1
ATOM 3623 N N . THR A 1 508 ? 12.472 13.321 -8.445 1.00 88.44 508 THR A N 1
ATOM 3624 C CA . THR A 1 508 ? 13.709 13.964 -8.014 1.00 88.44 508 THR A CA 1
ATOM 3625 C C . THR A 1 508 ? 14.746 12.911 -7.630 1.00 88.44 508 THR A C 1
ATOM 3627 O O . THR A 1 508 ? 14.459 11.717 -7.556 1.00 88.44 508 THR A O 1
ATOM 3630 N N . ILE A 1 509 ? 15.971 13.351 -7.342 1.00 86.56 509 ILE A N 1
ATOM 3631 C CA . ILE A 1 509 ? 17.033 12.461 -6.855 1.00 86.56 509 ILE A CA 1
ATOM 3632 C C . ILE A 1 509 ? 16.667 11.742 -5.541 1.00 86.56 509 ILE A C 1
ATOM 3634 O O . ILE A 1 509 ? 17.084 10.608 -5.344 1.00 86.56 509 ILE A O 1
ATOM 3638 N N . ASN A 1 510 ? 15.843 12.348 -4.677 1.00 85.50 510 ASN A N 1
ATOM 3639 C CA . ASN A 1 510 ? 15.468 11.773 -3.375 1.00 85.50 510 ASN A CA 1
ATOM 3640 C C . ASN A 1 510 ? 14.532 10.559 -3.492 1.00 85.50 510 ASN A C 1
ATOM 3642 O O . ASN A 1 510 ? 14.381 9.777 -2.550 1.00 85.50 510 ASN A O 1
ATOM 3646 N N . ASP A 1 511 ? 13.897 10.406 -4.651 1.00 89.81 511 ASP A N 1
ATOM 3647 C CA . ASP A 1 511 ? 12.991 9.298 -4.939 1.00 89.81 511 ASP A CA 1
ATOM 3648 C C . ASP A 1 511 ? 13.749 8.074 -5.453 1.00 89.81 511 ASP A C 1
ATOM 3650 O O . ASP A 1 511 ? 13.221 6.963 -5.461 1.00 89.81 511 ASP A O 1
ATOM 3654 N N . VAL A 1 512 ? 14.997 8.264 -5.883 1.00 94.19 512 VAL A N 1
ATOM 3655 C CA . VAL A 1 512 ? 15.823 7.213 -6.463 1.00 94.19 512 VAL A CA 1
ATOM 3656 C C . VAL A 1 512 ? 16.326 6.277 -5.367 1.00 94.19 512 VAL A C 1
ATOM 3658 O O . VAL A 1 512 ? 17.001 6.691 -4.424 1.00 94.19 512 VAL A O 1
ATOM 3661 N N . LEU A 1 513 ? 16.025 4.987 -5.518 1.00 94.94 513 LEU A N 1
ATOM 3662 C CA . LEU A 1 513 ? 16.622 3.938 -4.695 1.00 94.94 513 LEU A CA 1
ATOM 3663 C C . LEU A 1 513 ? 18.001 3.590 -5.262 1.00 94.94 513 LEU A C 1
ATOM 3665 O O . LEU A 1 513 ? 19.027 3.746 -4.601 1.00 94.94 513 LEU A O 1
ATOM 3669 N N . ILE A 1 514 ? 18.028 3.169 -6.526 1.00 97.75 514 ILE A N 1
ATOM 3670 C CA . ILE A 1 514 ? 19.242 2.677 -7.172 1.00 97.75 514 ILE A CA 1
ATOM 3671 C C . ILE A 1 514 ? 19.172 2.862 -8.688 1.00 97.75 514 ILE A C 1
ATOM 3673 O O . ILE A 1 514 ? 18.115 2.705 -9.303 1.00 97.75 514 ILE A O 1
ATOM 3677 N N . VAL A 1 515 ? 20.305 3.212 -9.293 1.00 98.44 515 VAL A N 1
ATOM 3678 C CA . VAL A 1 515 ? 20.480 3.327 -10.742 1.00 98.44 515 VAL A CA 1
ATOM 3679 C C . VAL A 1 515 ? 21.787 2.667 -11.132 1.00 98.44 515 VAL A C 1
ATOM 3681 O O . VAL A 1 515 ? 22.846 3.029 -10.623 1.00 98.44 515 VAL A O 1
ATOM 3684 N N . ALA A 1 516 ? 21.717 1.743 -12.080 1.00 98.06 516 ALA A N 1
ATOM 3685 C CA . ALA A 1 516 ? 22.886 1.170 -12.720 1.00 98.06 516 ALA A CA 1
ATOM 3686 C C . ALA A 1 516 ? 23.052 1.789 -14.109 1.00 98.06 516 ALA A C 1
ATOM 3688 O O . ALA A 1 516 ? 22.175 1.653 -14.965 1.00 98.06 516 ALA A O 1
ATOM 3689 N N . GLY A 1 517 ? 24.168 2.488 -14.326 1.00 97.69 517 GLY A N 1
ATOM 3690 C CA . GLY A 1 517 ? 24.471 3.093 -15.620 1.00 97.69 517 GLY A CA 1
ATOM 3691 C C . GLY A 1 517 ? 24.585 2.045 -16.732 1.00 97.69 517 GLY A C 1
ATOM 3692 O O . GLY A 1 517 ? 25.050 0.926 -16.506 1.00 97.69 517 GLY A O 1
ATOM 3693 N N . GLY A 1 518 ? 24.161 2.408 -17.937 1.00 96.62 518 GLY A N 1
ATOM 3694 C CA . GLY A 1 518 ? 24.370 1.644 -19.161 1.00 96.62 518 GLY A CA 1
ATOM 3695 C C . GLY A 1 518 ? 25.742 1.927 -19.770 1.00 96.62 518 GLY A C 1
ATOM 3696 O O . GLY A 1 518 ? 26.310 3.007 -19.591 1.00 96.62 518 GLY A O 1
ATOM 3697 N N . GLY A 1 519 ? 26.291 0.958 -20.493 1.00 94.06 519 GLY A N 1
ATOM 3698 C CA . GLY A 1 519 ? 27.575 1.107 -21.172 1.00 94.06 519 GLY A CA 1
ATOM 3699 C C . GLY A 1 519 ? 27.485 1.936 -22.455 1.00 94.06 519 GLY A C 1
ATOM 3700 O O . GLY A 1 519 ? 26.426 2.048 -23.075 1.00 94.06 519 GLY A O 1
ATOM 3701 N N . GLY A 1 520 ? 28.592 2.554 -22.859 1.00 91.44 520 GLY A N 1
ATOM 3702 C CA . GLY A 1 520 ? 28.646 3.333 -24.093 1.00 91.44 520 GLY A CA 1
ATOM 3703 C C . GLY A 1 520 ? 28.717 2.472 -25.358 1.00 91.44 520 GLY A C 1
ATOM 3704 O O . GLY A 1 520 ? 29.173 1.334 -25.335 1.00 91.44 520 GLY A O 1
ATOM 3705 N N . GLY A 1 521 ? 28.259 3.003 -26.489 1.00 89.31 521 GLY A N 1
ATOM 3706 C CA . GLY A 1 521 ? 28.367 2.331 -27.782 1.00 89.31 521 GLY A CA 1
ATOM 3707 C C . GLY A 1 521 ? 29.803 2.336 -28.310 1.00 89.31 521 GLY A C 1
ATOM 3708 O O . GLY A 1 521 ? 30.539 3.305 -28.131 1.00 89.31 521 GLY A O 1
ATOM 3709 N N . SER A 1 522 ? 30.205 1.278 -29.000 1.00 84.12 522 SER A N 1
ATOM 3710 C CA . SER A 1 522 ? 31.550 1.165 -29.589 1.00 84.12 522 SER A CA 1
ATOM 3711 C C . SER A 1 522 ? 31.774 2.079 -30.808 1.00 84.12 522 SER A C 1
ATOM 3713 O O . SER A 1 522 ? 30.834 2.558 -31.452 1.00 84.12 522 SER A O 1
ATOM 3715 N N . ASN A 1 523 ? 33.043 2.307 -31.154 1.00 79.44 523 ASN A N 1
ATOM 3716 C CA . ASN A 1 523 ? 33.472 3.054 -32.341 1.00 79.44 523 ASN A CA 1
ATOM 3717 C C . ASN A 1 523 ? 33.828 2.110 -33.503 1.00 79.44 523 ASN A C 1
ATOM 3719 O O . ASN A 1 523 ? 34.339 1.011 -33.297 1.00 79.44 523 ASN A O 1
ATOM 3723 N N . HIS A 1 524 ? 33.624 2.558 -34.742 1.00 71.19 524 HIS A N 1
ATOM 3724 C CA . HIS A 1 524 ? 34.030 1.812 -35.933 1.00 71.19 524 HIS A CA 1
ATOM 3725 C C . HIS A 1 524 ? 35.556 1.747 -36.171 1.00 71.19 524 HIS A C 1
ATOM 3727 O O . HIS A 1 524 ? 36.053 0.719 -36.632 1.00 71.19 524 HIS A O 1
ATOM 3733 N N . HIS A 1 525 ? 36.315 2.802 -35.865 1.00 64.44 525 HIS A N 1
ATOM 3734 C CA . HIS A 1 525 ? 37.728 2.951 -36.242 1.00 64.44 525 HIS A CA 1
ATOM 3735 C C . HIS A 1 525 ? 38.750 2.464 -35.200 1.00 64.44 525 HIS A C 1
ATOM 3737 O O . HIS A 1 525 ? 39.946 2.538 -35.471 1.00 64.44 525 HIS A O 1
ATOM 3743 N N . GLY A 1 526 ? 38.326 1.947 -34.042 1.00 53.44 526 GLY A N 1
ATOM 3744 C CA . GLY A 1 526 ? 39.252 1.384 -33.052 1.00 53.44 526 GLY A CA 1
ATOM 3745 C C . GLY A 1 526 ? 40.038 0.198 -33.628 1.00 53.44 526 GLY A C 1
ATOM 3746 O O . GLY A 1 526 ? 39.443 -0.792 -34.062 1.00 53.44 526 GLY A O 1
ATOM 3747 N N . SER A 1 527 ? 41.366 0.314 -33.680 1.00 43.34 527 SER A N 1
ATOM 3748 C CA . SER A 1 527 ? 42.296 -0.787 -33.958 1.00 43.34 527 SER A CA 1
ATOM 3749 C C . SER A 1 527 ? 42.243 -1.785 -32.805 1.00 43.34 527 SER A C 1
ATOM 3751 O O . SER A 1 527 ? 42.520 -1.337 -31.702 1.00 43.34 527 SER A O 1
ATOM 3753 N N . ASP A 1 528 ? 41.904 -3.060 -33.040 1.00 46.00 528 ASP A N 1
ATOM 3754 C CA . ASP A 1 528 ? 41.990 -4.209 -32.106 1.00 46.00 528 ASP A CA 1
ATOM 3755 C C . ASP A 1 528 ? 42.324 -3.858 -30.637 1.00 46.00 528 ASP A C 1
ATOM 3757 O O . ASP A 1 528 ? 43.385 -4.201 -30.117 1.00 46.00 528 ASP A O 1
ATOM 3761 N N . GLN A 1 529 ? 41.429 -3.123 -29.967 1.00 44.75 529 GLN A N 1
ATOM 3762 C CA . GLN A 1 529 ? 41.561 -2.796 -28.550 1.00 44.75 529 GLN A CA 1
ATOM 3763 C C . GLN A 1 529 ? 40.954 -3.971 -27.795 1.00 44.75 529 GLN A C 1
ATOM 3765 O O . GLN A 1 529 ? 39.766 -4.257 -27.910 1.00 44.75 529 GLN A O 1
ATOM 3770 N N . THR A 1 530 ? 41.771 -4.684 -27.032 1.00 39.84 530 THR A N 1
ATOM 3771 C CA . THR A 1 530 ? 41.380 -5.888 -26.288 1.00 39.84 530 THR A CA 1
ATOM 3772 C C . THR A 1 530 ? 40.572 -5.582 -25.016 1.00 39.84 530 THR A C 1
ATOM 3774 O O . THR A 1 530 ? 40.518 -6.419 -24.117 1.00 39.84 530 THR A O 1
ATOM 3777 N N . THR A 1 531 ? 39.981 -4.387 -24.894 1.00 40.66 531 THR A N 1
ATOM 3778 C CA . THR A 1 531 ? 39.207 -3.952 -23.722 1.00 40.66 531 THR A CA 1
ATOM 3779 C C . THR A 1 531 ? 37.925 -3.231 -24.152 1.00 40.66 531 THR A C 1
ATOM 3781 O O . THR A 1 531 ? 38.018 -2.334 -24.987 1.00 40.66 531 THR A O 1
ATOM 3784 N N . PRO A 1 532 ? 36.749 -3.571 -23.588 1.00 50.84 532 PRO A N 1
ATOM 3785 C CA . PRO A 1 532 ? 35.503 -2.860 -23.860 1.00 50.84 532 PRO A CA 1
ATOM 3786 C C . PRO A 1 532 ? 35.652 -1.389 -23.476 1.00 50.84 532 PRO A C 1
ATOM 3788 O O . PRO A 1 532 ? 35.899 -1.051 -22.314 1.00 50.84 532 PRO A O 1
ATOM 3791 N N . ASP A 1 533 ? 35.538 -0.511 -24.467 1.00 58.59 533 ASP A N 1
ATOM 3792 C CA . ASP A 1 533 ? 35.645 0.922 -24.252 1.00 58.59 533 ASP A CA 1
ATOM 3793 C C . ASP A 1 533 ? 34.431 1.421 -23.455 1.00 58.59 533 ASP A C 1
ATOM 3795 O O . ASP A 1 533 ? 33.279 1.270 -23.855 1.00 58.59 533 ASP A O 1
ATOM 3799 N N . MET A 1 534 ? 34.726 2.109 -22.350 1.00 77.00 534 MET A N 1
ATOM 3800 C CA . MET A 1 534 ? 33.847 3.088 -21.701 1.00 77.00 534 MET A CA 1
ATOM 3801 C C . MET A 1 534 ? 32.564 2.501 -21.097 1.00 77.00 534 MET A C 1
ATOM 3803 O O . MET A 1 534 ? 31.439 2.942 -21.359 1.00 77.00 534 MET A O 1
ATOM 3807 N N . ASN A 1 535 ? 32.783 1.517 -20.223 1.00 89.44 535 ASN A N 1
ATOM 3808 C CA . ASN A 1 535 ? 31.791 0.972 -19.301 1.00 89.44 535 ASN A CA 1
ATOM 3809 C C . ASN A 1 535 ? 31.024 2.072 -18.550 1.00 89.44 535 ASN A C 1
ATOM 3811 O O . ASN A 1 535 ? 31.463 3.220 -18.430 1.00 89.44 535 ASN A O 1
ATOM 3815 N N . ALA A 1 536 ? 29.889 1.687 -17.986 1.00 91.00 536 ALA A N 1
ATOM 3816 C CA . ALA A 1 536 ? 29.160 2.510 -17.041 1.00 91.00 536 ALA A CA 1
ATOM 3817 C C . ALA A 1 536 ? 30.050 2.990 -15.886 1.00 91.00 536 ALA A C 1
ATOM 3819 O O . ALA A 1 536 ? 30.941 2.287 -15.401 1.00 91.00 536 ALA A O 1
ATOM 3820 N N . ILE A 1 537 ? 29.770 4.201 -15.417 1.00 91.56 537 ILE A N 1
ATOM 3821 C CA . ILE A 1 537 ? 30.479 4.812 -14.300 1.00 91.56 537 ILE A CA 1
ATOM 3822 C C . ILE A 1 537 ? 29.879 4.250 -13.009 1.00 91.56 537 ILE A C 1
ATOM 3824 O O . ILE A 1 537 ? 28.696 4.443 -12.731 1.00 91.56 537 ILE A O 1
ATOM 3828 N N . LEU A 1 538 ? 30.701 3.565 -12.212 1.00 88.38 538 LEU A N 1
ATOM 3829 C CA . LEU A 1 538 ? 30.285 2.925 -10.954 1.00 88.38 538 LEU A CA 1
ATOM 3830 C C . LEU A 1 538 ? 30.103 3.914 -9.791 1.00 88.38 538 LEU A C 1
ATOM 3832 O O . LEU A 1 538 ? 29.502 3.572 -8.777 1.00 88.38 538 LEU A O 1
ATOM 3836 N N . GLY A 1 539 ? 30.652 5.127 -9.916 1.00 76.50 539 GLY A N 1
ATOM 3837 C CA . GLY A 1 539 ? 30.610 6.144 -8.868 1.00 76.50 539 GLY A CA 1
ATOM 3838 C C . GLY A 1 539 ? 29.200 6.683 -8.629 1.00 76.50 539 GLY A C 1
ATOM 3839 O O . GLY A 1 539 ? 28.445 6.869 -9.580 1.00 76.50 539 GLY A O 1
ATOM 3840 N N . ASN A 1 540 ? 28.889 6.970 -7.361 1.00 83.25 540 ASN A N 1
ATOM 3841 C CA . ASN A 1 540 ? 27.603 7.493 -6.903 1.00 83.25 540 ASN A CA 1
ATOM 3842 C C . ASN A 1 540 ? 27.423 8.957 -7.357 1.00 83.25 540 ASN A C 1
ATOM 3844 O O . ASN A 1 540 ? 27.752 9.894 -6.628 1.00 83.25 540 ASN A O 1
ATOM 3848 N N . THR A 1 541 ? 26.990 9.172 -8.601 1.00 87.19 541 THR A N 1
ATOM 3849 C CA . THR A 1 541 ? 26.868 10.524 -9.161 1.00 87.19 541 THR A CA 1
ATOM 3850 C C . THR A 1 541 ? 25.555 11.175 -8.746 1.00 87.19 541 THR A C 1
ATOM 3852 O O . THR A 1 541 ? 24.489 10.584 -8.864 1.00 87.19 541 THR A O 1
ATOM 3855 N N . THR A 1 542 ? 25.612 12.428 -8.302 1.00 88.06 542 THR A N 1
ATOM 3856 C CA . THR A 1 542 ? 24.415 13.245 -8.044 1.00 88.06 542 THR A CA 1
ATOM 3857 C C . THR A 1 542 ? 23.979 14.050 -9.268 1.00 88.06 542 THR A C 1
ATOM 3859 O O . THR A 1 542 ? 22.961 14.741 -9.233 1.00 88.06 542 THR A O 1
ATOM 3862 N N . SER A 1 543 ? 24.739 13.973 -10.365 1.00 92.88 543 SER A N 1
ATOM 3863 C CA . SER A 1 543 ? 24.399 14.637 -11.617 1.00 92.88 543 SER A CA 1
ATOM 3864 C C . SER A 1 543 ? 23.234 13.920 -12.291 1.00 92.88 543 SER A C 1
ATOM 3866 O O . SER A 1 543 ? 23.300 12.722 -12.539 1.00 92.88 543 SER A O 1
ATOM 3868 N N . THR A 1 544 ? 22.178 14.665 -12.609 1.00 94.94 544 THR A N 1
ATOM 3869 C CA . THR A 1 544 ? 20.939 14.145 -13.214 1.00 94.94 544 THR A CA 1
ATOM 3870 C C . THR A 1 544 ? 20.789 14.515 -14.692 1.00 94.94 544 THR A C 1
ATOM 3872 O O . THR A 1 544 ? 19.735 14.283 -15.297 1.00 94.94 544 THR A O 1
ATOM 3875 N N . VAL A 1 545 ? 21.812 15.145 -15.277 1.00 95.56 545 VAL A N 1
ATOM 3876 C CA . VAL A 1 545 ? 21.786 15.672 -16.649 1.00 95.56 545 VAL A CA 1
ATOM 3877 C C . VAL A 1 545 ? 22.099 14.588 -17.679 1.00 95.56 545 VAL A C 1
ATOM 3879 O O . VAL A 1 545 ? 22.739 13.583 -17.372 1.00 95.56 545 VAL A O 1
ATOM 3882 N N . GLY A 1 546 ? 21.667 14.803 -18.920 1.00 93.81 546 GLY A N 1
ATOM 3883 C CA . GLY A 1 546 ? 22.053 13.951 -20.040 1.00 93.81 546 GLY A CA 1
ATOM 3884 C C . GLY A 1 546 ? 23.475 14.231 -20.521 1.00 93.81 546 GLY A C 1
ATOM 3885 O O . GLY A 1 546 ? 24.074 15.262 -20.210 1.00 93.81 546 GLY A O 1
ATOM 3886 N N . GLY A 1 547 ? 24.008 13.303 -21.306 1.00 91.06 547 GLY A N 1
ATOM 3887 C CA . GLY A 1 547 ? 25.343 13.397 -21.876 1.00 91.06 547 GLY A CA 1
ATOM 3888 C C . GLY A 1 547 ? 25.427 14.383 -23.037 1.00 91.06 547 GLY A C 1
ATOM 3889 O O . GLY A 1 547 ? 24.454 14.621 -23.760 1.00 91.06 547 GLY A O 1
ATOM 3890 N N . SER A 1 548 ? 26.620 14.940 -23.237 1.00 89.25 548 SER A N 1
ATOM 3891 C CA . SER A 1 548 ? 26.900 15.895 -24.309 1.00 89.25 548 SER A CA 1
ATOM 3892 C C . SER A 1 548 ? 27.189 15.203 -25.648 1.00 89.25 548 SER A C 1
ATOM 3894 O O . SER A 1 548 ? 27.521 14.015 -25.700 1.00 89.25 548 SER A O 1
ATOM 3896 N N . THR A 1 549 ? 27.093 15.966 -26.739 1.00 79.12 549 THR A N 1
ATOM 3897 C CA . THR A 1 549 ? 27.460 15.541 -28.100 1.00 79.12 549 THR A CA 1
ATOM 3898 C C . THR A 1 549 ? 28.636 16.363 -28.618 1.00 79.12 549 THR A C 1
ATOM 3900 O O . THR A 1 549 ? 28.729 17.558 -28.336 1.00 79.12 549 THR A O 1
ATOM 3903 N N . VAL A 1 550 ? 29.538 15.734 -29.375 1.00 65.31 550 VAL A N 1
ATOM 3904 C CA . VAL A 1 550 ? 30.747 16.398 -29.896 1.00 65.31 550 VAL A CA 1
ATOM 3905 C C . VAL A 1 550 ? 30.991 16.130 -31.393 1.00 65.31 550 VAL A C 1
ATOM 3907 O O . VAL A 1 550 ? 31.838 16.796 -31.987 1.00 65.31 550 VAL A O 1
ATOM 3910 N N . SER A 1 551 ? 30.296 15.185 -32.053 1.00 63.03 551 SER A N 1
ATOM 3911 C CA . SER A 1 551 ? 30.628 14.826 -33.449 1.00 63.03 551 SER A CA 1
ATOM 3912 C C . SER A 1 551 ? 29.535 14.103 -34.256 1.00 63.03 551 SER A C 1
ATOM 3914 O O . SER A 1 551 ? 28.810 13.272 -33.727 1.00 63.03 551 SER A O 1
ATOM 3916 N N . TYR A 1 552 ? 29.474 14.380 -35.568 1.00 63.31 552 TYR A N 1
ATOM 3917 C CA . TYR A 1 552 ? 28.865 13.566 -36.645 1.00 63.31 552 TYR A CA 1
ATOM 3918 C C . TYR A 1 552 ? 27.515 12.863 -36.363 1.00 63.31 552 TYR A C 1
ATOM 3920 O O . TYR A 1 552 ? 27.269 11.760 -36.856 1.00 63.31 552 TYR A O 1
ATOM 3928 N N . GLY A 1 553 ? 26.619 13.506 -35.609 1.00 65.62 553 GLY A N 1
ATOM 3929 C CA . GLY A 1 553 ? 25.233 13.056 -35.421 1.00 65.62 553 GLY A CA 1
ATOM 3930 C C . GLY A 1 553 ? 24.985 12.075 -34.270 1.00 65.62 553 GLY A C 1
ATOM 3931 O O . GLY A 1 553 ? 23.820 11.772 -34.015 1.00 65.62 553 GLY A O 1
ATOM 3932 N N . SER A 1 554 ? 26.018 11.635 -33.536 1.00 82.88 554 SER A N 1
ATOM 3933 C CA . SER A 1 554 ? 25.832 10.763 -32.368 1.00 82.88 554 SER A CA 1
ATOM 3934 C C . SER A 1 554 ? 25.116 11.484 -31.224 1.00 82.88 554 SER A C 1
ATOM 3936 O O . SER A 1 554 ? 25.234 12.702 -31.033 1.00 82.88 554 SER A O 1
ATOM 3938 N N . GLY A 1 555 ? 24.339 10.722 -30.455 1.00 89.88 555 GLY A N 1
ATOM 3939 C CA . GLY A 1 555 ? 23.597 11.233 -29.311 1.00 89.88 555 GLY A CA 1
ATOM 3940 C C . GLY A 1 555 ? 24.245 10.902 -27.978 1.00 89.88 555 GLY A C 1
ATOM 3941 O O . GLY A 1 555 ? 24.692 9.775 -27.757 1.00 89.88 555 GLY A O 1
ATOM 3942 N N . GLY A 1 556 ? 24.229 11.868 -27.062 1.00 93.56 556 GLY A N 1
ATOM 3943 C CA . GLY A 1 556 ? 24.463 11.597 -25.648 1.00 93.56 556 GLY A CA 1
ATOM 3944 C C . GLY A 1 556 ? 23.326 10.770 -25.041 1.00 93.56 556 GLY A C 1
ATOM 3945 O O . GLY A 1 556 ? 22.190 10.793 -25.533 1.00 93.56 556 GLY A O 1
ATOM 3946 N N . GLY A 1 557 ? 23.634 10.045 -23.968 1.00 95.94 557 GLY A N 1
ATOM 3947 C CA . GLY A 1 557 ? 22.639 9.309 -23.193 1.00 95.94 557 GLY A CA 1
ATOM 3948 C C . GLY A 1 557 ? 21.752 10.233 -22.353 1.00 95.94 557 GLY A C 1
ATOM 3949 O O . GLY A 1 557 ? 22.128 11.363 -22.043 1.00 95.94 557 GLY A O 1
ATOM 3950 N N . GLY A 1 558 ? 20.564 9.770 -21.983 1.00 97.31 558 GLY A N 1
ATOM 3951 C CA . GLY A 1 558 ? 19.676 10.419 -21.025 1.00 97.31 558 GLY A CA 1
ATOM 3952 C C . GLY A 1 558 ? 20.122 10.174 -19.582 1.00 97.31 558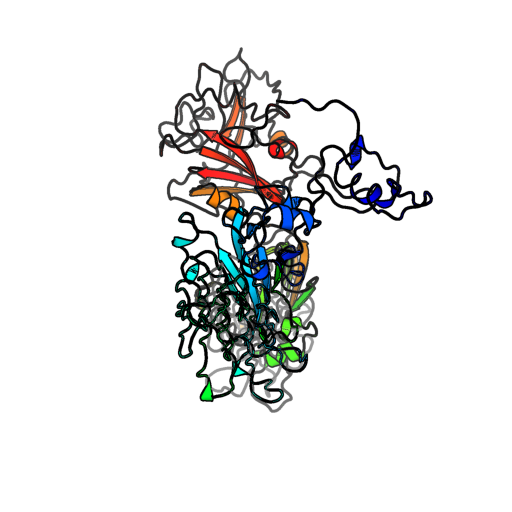 GLY A C 1
ATOM 3953 O O . GLY A 1 558 ? 20.610 9.093 -19.253 1.00 97.31 558 GLY A O 1
ATOM 3954 N N . GLY A 1 559 ? 19.956 11.193 -18.738 1.00 97.31 559 GLY A N 1
ATOM 3955 C CA . GLY A 1 559 ? 20.109 11.101 -17.286 1.00 97.31 559 GLY A CA 1
ATOM 3956 C C . GLY A 1 559 ? 18.795 10.734 -16.583 1.00 97.31 559 GLY A C 1
ATOM 3957 O O . GLY A 1 559 ? 17.818 10.329 -17.218 1.00 97.31 559 GLY A O 1
ATOM 3958 N N . LEU A 1 560 ? 18.713 10.989 -15.276 1.00 96.88 560 LEU A N 1
ATOM 3959 C CA . LEU A 1 560 ? 17.445 10.954 -14.538 1.00 96.88 560 LEU A CA 1
ATOM 3960 C C . LEU A 1 560 ? 16.475 12.034 -15.048 1.00 96.88 560 LEU A C 1
ATOM 3962 O O . LEU A 1 560 ? 15.330 11.735 -15.382 1.00 96.88 560 LEU A O 1
ATOM 3966 N N . ILE A 1 561 ? 16.946 13.285 -15.135 1.00 96.06 561 ILE A N 1
ATOM 3967 C CA . ILE A 1 561 ? 16.129 14.469 -15.452 1.00 96.06 561 ILE A CA 1
ATOM 3968 C C . ILE A 1 561 ? 16.406 14.949 -16.880 1.00 96.06 561 ILE A C 1
ATOM 3970 O O . ILE A 1 561 ? 15.488 15.114 -17.684 1.00 96.06 561 ILE A O 1
ATOM 3974 N N . GLY A 1 562 ? 17.678 15.173 -17.216 1.00 96.12 562 GLY A N 1
ATOM 3975 C CA . GLY A 1 562 ? 18.076 15.764 -18.491 1.00 96.12 562 GLY A CA 1
ATOM 3976 C C . GLY A 1 562 ? 18.159 14.744 -19.624 1.00 96.12 562 GLY A C 1
ATOM 3977 O O . GLY A 1 562 ? 18.827 13.720 -19.496 1.00 96.12 562 GLY A O 1
ATOM 3978 N N . ASN A 1 563 ? 17.524 15.038 -20.759 1.00 96.88 563 ASN A N 1
ATOM 3979 C CA . ASN A 1 563 ? 17.751 14.285 -21.996 1.00 96.88 563 ASN A CA 1
ATOM 3980 C C . ASN A 1 563 ? 19.201 14.457 -22.465 1.00 96.88 563 ASN A C 1
ATOM 3982 O O . ASN A 1 563 ? 19.828 15.482 -22.188 1.00 96.88 563 ASN A O 1
ATOM 3986 N N . GLY A 1 564 ? 19.703 13.494 -23.235 1.00 93.94 564 GLY A N 1
ATOM 3987 C CA . GLY A 1 564 ? 20.972 13.649 -23.933 1.00 93.94 564 GLY A CA 1
ATOM 3988 C C . GLY A 1 564 ? 20.940 14.794 -24.948 1.00 93.94 564 GLY A C 1
ATOM 3989 O O . GLY A 1 564 ? 19.880 15.287 -25.352 1.00 93.94 564 GLY A O 1
ATOM 3990 N N . ILE A 1 565 ? 22.117 15.211 -25.398 1.00 91.44 565 ILE A N 1
ATOM 3991 C CA . ILE A 1 565 ? 22.276 16.241 -26.428 1.00 91.44 565 ILE A CA 1
ATOM 3992 C C . ILE A 1 565 ? 22.623 15.569 -27.767 1.00 91.44 565 ILE A C 1
ATOM 3994 O O . ILE A 1 565 ? 23.284 14.533 -27.798 1.00 91.44 565 ILE A O 1
ATOM 3998 N N . GLY A 1 566 ? 22.162 16.146 -28.882 1.00 84.44 566 GLY A N 1
ATOM 3999 C CA . GLY A 1 566 ? 22.431 15.667 -30.246 1.00 84.44 566 GLY A CA 1
ATOM 4000 C C . GLY A 1 566 ? 21.200 15.121 -30.974 1.00 84.44 566 GLY A C 1
ATOM 4001 O O . GLY A 1 566 ? 20.131 14.950 -30.386 1.00 84.44 566 GLY A O 1
ATOM 4002 N N . ALA A 1 567 ? 21.344 14.872 -32.280 1.00 78.12 567 ALA A N 1
ATOM 4003 C CA . ALA A 1 567 ? 20.256 14.388 -33.137 1.00 78.12 567 ALA A CA 1
ATOM 4004 C C . ALA A 1 567 ? 19.780 12.982 -32.732 1.00 78.12 567 ALA A C 1
ATOM 4006 O O . ALA A 1 567 ? 18.581 12.710 -32.749 1.00 78.12 567 ALA A O 1
ATOM 4007 N N . GLY A 1 568 ? 20.707 12.129 -32.290 1.00 84.38 568 GLY A N 1
ATOM 4008 C CA . GLY A 1 568 ? 20.415 10.799 -31.764 1.00 84.38 568 GLY A CA 1
ATOM 4009 C C . GLY A 1 568 ? 20.286 10.714 -30.247 1.00 84.38 568 GLY A C 1
ATOM 4010 O O . GLY A 1 568 ? 20.571 9.660 -29.694 1.00 84.38 568 GLY A O 1
ATOM 4011 N N . LYS A 1 569 ? 19.937 11.796 -29.543 1.00 92.19 569 LYS A N 1
ATOM 4012 C CA . LYS A 1 569 ? 19.871 11.805 -28.070 1.00 92.19 569 LYS A CA 1
ATOM 4013 C C . LYS A 1 569 ? 18.976 10.708 -27.484 1.00 92.19 569 LYS A C 1
ATOM 4015 O O . LYS A 1 569 ? 17.878 10.470 -27.990 1.00 92.19 569 LYS A O 1
ATOM 4020 N N . GLY A 1 570 ? 19.419 10.108 -26.383 1.00 95.00 570 GLY A N 1
ATOM 4021 C CA . GLY A 1 570 ? 18.557 9.319 -25.505 1.00 95.00 570 GLY A CA 1
ATOM 4022 C C . GLY A 1 570 ? 17.686 10.223 -24.628 1.00 95.00 570 GLY A C 1
ATOM 4023 O O . GLY A 1 570 ? 18.109 11.312 -24.225 1.00 95.00 570 GLY A O 1
ATOM 4024 N N . TYR A 1 571 ? 16.461 9.793 -24.344 1.00 96.56 571 TYR A N 1
ATOM 4025 C CA . TYR A 1 571 ? 15.567 10.488 -23.420 1.00 96.56 571 TYR A CA 1
ATOM 4026 C C . TYR A 1 571 ? 15.856 10.076 -21.975 1.00 96.56 571 TYR A C 1
ATOM 4028 O O . TYR A 1 571 ? 16.241 8.939 -21.710 1.00 96.56 571 TYR A O 1
ATOM 4036 N N . SER A 1 572 ? 15.693 11.014 -21.045 1.00 97.56 572 SER A N 1
ATOM 4037 C CA . SER A 1 572 ? 15.883 10.779 -19.613 1.00 97.56 572 SER A CA 1
ATOM 4038 C C . SER A 1 572 ? 14.829 9.845 -19.034 1.00 97.56 572 SER A C 1
ATOM 4040 O O . SER A 1 572 ? 13.787 9.629 -19.656 1.00 97.56 572 SER A O 1
ATOM 4042 N N . PHE A 1 573 ? 15.054 9.345 -17.815 1.00 97.44 573 PHE A N 1
ATOM 4043 C CA . PHE A 1 573 ? 14.046 8.579 -17.073 1.00 97.44 573 PHE A CA 1
ATOM 4044 C C . PHE A 1 573 ? 12.708 9.328 -17.014 1.00 97.44 573 PHE A C 1
ATOM 4046 O O . PHE A 1 573 ? 11.685 8.764 -17.400 1.00 97.44 573 PHE A O 1
ATOM 4053 N N . ILE A 1 574 ? 12.712 10.622 -16.658 1.00 95.94 574 ILE A N 1
ATOM 4054 C CA . ILE A 1 574 ? 11.464 11.403 -16.617 1.00 95.94 574 ILE A CA 1
ATOM 4055 C C . ILE A 1 574 ? 10.835 11.637 -17.998 1.00 95.94 574 ILE A C 1
ATOM 4057 O O . ILE A 1 574 ? 9.630 11.851 -18.111 1.00 95.94 574 ILE A O 1
ATOM 4061 N N . GLY A 1 575 ? 11.650 11.580 -19.055 1.00 94.69 575 GLY A N 1
ATOM 4062 C CA . GLY A 1 575 ? 11.227 11.609 -20.454 1.00 94.69 575 GLY A CA 1
ATOM 4063 C C . GLY A 1 575 ? 10.769 10.248 -20.990 1.00 94.69 575 GLY A C 1
ATOM 4064 O O . GLY A 1 575 ? 10.600 10.107 -22.201 1.00 94.69 575 GLY A O 1
ATOM 4065 N N . GLY A 1 576 ? 10.602 9.246 -20.121 1.00 94.38 576 GLY A N 1
ATOM 4066 C CA . GLY A 1 576 ? 10.179 7.891 -20.472 1.00 94.38 576 GLY A CA 1
ATOM 4067 C C . GLY A 1 576 ? 11.315 6.961 -20.902 1.00 94.38 576 GLY A C 1
ATOM 4068 O O . GLY A 1 576 ? 11.041 5.861 -21.359 1.00 94.38 576 GLY A O 1
ATOM 4069 N N . GLY A 1 577 ? 12.579 7.384 -20.804 1.00 95.19 577 GLY A N 1
ATOM 4070 C CA . GLY A 1 577 ? 13.761 6.546 -21.040 1.00 95.19 577 GLY A CA 1
ATOM 4071 C C . GLY A 1 577 ? 13.924 6.028 -22.470 1.00 95.19 577 GLY A C 1
ATOM 4072 O O . GLY A 1 577 ? 14.681 5.089 -22.701 1.00 95.19 577 GLY A O 1
ATOM 4073 N N . VAL A 1 578 ? 13.222 6.599 -23.448 1.00 95.12 578 VAL A N 1
ATOM 4074 C CA . VAL A 1 578 ? 13.291 6.150 -24.844 1.00 95.12 578 VAL A CA 1
ATOM 4075 C C . VAL A 1 578 ? 14.721 6.291 -25.377 1.00 95.12 578 VAL A C 1
ATOM 4077 O O . VAL A 1 578 ? 15.342 7.347 -25.248 1.00 95.12 578 VAL A O 1
ATOM 4080 N N . GLY A 1 579 ? 15.240 5.242 -26.012 1.00 93.75 579 GLY A N 1
ATOM 4081 C CA . GLY A 1 579 ? 16.567 5.268 -26.625 1.00 93.75 579 GLY A CA 1
ATOM 4082 C C . GLY A 1 579 ? 16.697 6.303 -27.751 1.00 93.75 579 GLY A C 1
ATOM 4083 O O . GLY A 1 579 ? 15.718 6.855 -28.264 1.00 93.75 579 GLY A O 1
ATOM 4084 N N . GLY A 1 580 ? 17.919 6.591 -28.170 1.00 90.88 580 GLY A N 1
ATOM 4085 C CA . GLY A 1 580 ? 18.218 7.538 -29.234 1.00 90.88 580 GLY A CA 1
ATOM 4086 C C . GLY A 1 580 ? 18.073 6.953 -30.635 1.00 90.88 580 GLY A C 1
ATOM 4087 O O . GLY A 1 580 ? 18.247 5.754 -30.846 1.00 90.88 580 GLY A O 1
ATOM 4088 N N . ILE A 1 581 ? 17.761 7.802 -31.616 1.00 86.69 581 ILE A N 1
ATOM 4089 C CA . ILE A 1 581 ? 17.728 7.407 -33.033 1.00 86.69 581 ILE A CA 1
ATOM 4090 C C . ILE A 1 581 ? 19.124 7.564 -33.633 1.00 86.69 581 ILE A C 1
ATOM 4092 O O . ILE A 1 581 ? 19.633 8.675 -33.698 1.00 86.69 581 ILE A O 1
ATOM 4096 N N . GLY A 1 582 ? 19.730 6.467 -34.087 1.00 78.25 582 GLY A N 1
ATOM 4097 C CA . GLY A 1 582 ? 21.009 6.516 -34.797 1.00 78.25 582 GLY A CA 1
ATOM 4098 C C . GLY A 1 582 ? 20.903 7.126 -36.200 1.00 78.25 582 GLY A C 1
ATOM 4099 O O . GLY A 1 582 ? 19.840 7.070 -36.832 1.00 78.25 582 GLY A O 1
ATOM 4100 N N . GLY A 1 583 ? 22.007 7.681 -36.704 1.00 70.75 583 GLY A N 1
ATOM 4101 C CA . GLY A 1 583 ? 22.121 8.154 -38.088 1.00 70.75 583 GLY A CA 1
ATOM 4102 C C . GLY A 1 583 ? 23.122 9.295 -38.293 1.00 70.75 583 GLY A C 1
ATOM 4103 O O . GLY A 1 583 ? 23.613 9.907 -37.347 1.00 70.75 583 GLY A O 1
ATOM 4104 N N . HIS A 1 584 ? 23.407 9.604 -39.561 1.00 66.75 584 HIS A N 1
ATOM 4105 C CA . HIS A 1 584 ? 24.290 10.700 -39.964 1.00 66.75 584 HIS A CA 1
ATOM 4106 C C . HIS A 1 584 ? 23.634 11.576 -41.039 1.00 66.75 584 HIS A C 1
ATOM 4108 O O . HIS A 1 584 ? 23.245 11.069 -42.090 1.00 66.75 584 HIS A O 1
ATOM 4114 N N . SER A 1 585 ? 23.570 12.891 -40.775 1.00 54.84 585 SER A N 1
ATOM 4115 C CA . SER A 1 585 ? 22.925 13.917 -41.616 1.00 54.84 585 SER A CA 1
ATOM 4116 C C . SER A 1 585 ? 21.493 13.542 -42.050 1.00 54.84 585 SER A C 1
ATOM 4118 O O . SER A 1 585 ? 20.880 12.632 -41.502 1.00 54.84 585 SER A O 1
ATOM 4120 N N . ASN A 1 586 ? 20.888 14.292 -42.972 1.00 49.41 586 ASN A N 1
ATOM 4121 C CA . ASN A 1 586 ? 19.467 14.230 -43.361 1.00 49.41 586 ASN A CA 1
ATOM 4122 C C . ASN A 1 586 ? 19.036 12.868 -43.959 1.00 49.41 586 ASN A C 1
ATOM 4124 O O . ASN A 1 586 ? 17.910 12.735 -44.437 1.00 49.41 586 ASN A O 1
ATOM 4128 N N . ASN A 1 587 ? 19.936 11.880 -43.996 1.00 50.38 587 ASN A N 1
ATOM 4129 C CA . ASN A 1 587 ? 19.729 10.562 -44.563 1.00 50.38 587 ASN A CA 1
ATOM 4130 C C . ASN A 1 587 ? 19.573 9.525 -43.445 1.00 50.38 587 ASN A C 1
ATOM 4132 O O . ASN A 1 587 ? 20.529 8.968 -42.915 1.00 50.38 587 ASN A O 1
ATOM 4136 N N . THR A 1 588 ? 18.320 9.275 -43.097 1.00 53.75 588 THR A N 1
ATOM 4137 C CA . THR A 1 588 ? 17.898 8.456 -41.963 1.00 53.75 588 THR A CA 1
ATOM 4138 C C . THR A 1 588 ? 17.976 6.946 -42.207 1.00 53.75 588 THR A C 1
ATOM 4140 O O . THR A 1 588 ? 17.658 6.187 -41.298 1.00 53.75 588 THR A O 1
ATOM 4143 N N . LEU A 1 589 ? 18.375 6.483 -43.396 1.00 56.12 589 LEU A N 1
ATOM 4144 C CA . LEU A 1 589 ? 18.337 5.058 -43.759 1.00 56.12 589 LEU A CA 1
ATOM 4145 C C . LEU A 1 589 ? 19.712 4.370 -43.766 1.00 56.12 589 LEU A C 1
ATOM 4147 O O . LEU A 1 589 ? 19.764 3.146 -43.696 1.00 56.12 589 LEU A O 1
ATOM 4151 N N . ASN A 1 590 ? 20.807 5.135 -43.782 1.00 56.91 590 ASN A N 1
ATOM 4152 C CA . ASN A 1 590 ? 22.181 4.623 -43.748 1.00 56.91 590 ASN A CA 1
ATOM 4153 C C . ASN A 1 590 ? 22.837 4.994 -42.398 1.00 56.91 590 ASN A C 1
ATOM 4155 O O . ASN A 1 590 ? 22.578 6.077 -41.876 1.00 56.91 590 ASN A O 1
ATOM 4159 N N . TYR A 1 591 ? 23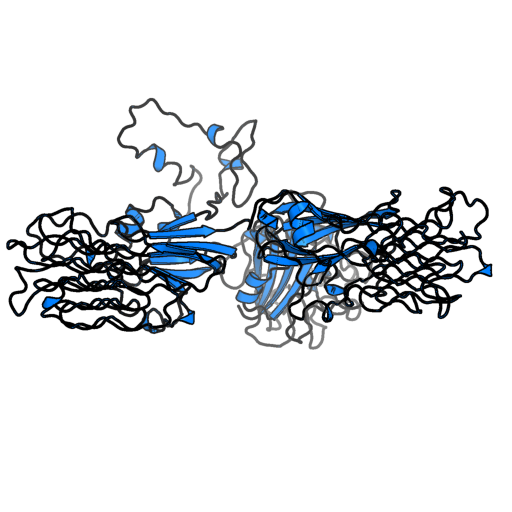.683 4.123 -41.830 1.00 64.94 591 TYR A N 1
ATOM 4160 C CA . TYR A 1 591 ? 24.399 4.341 -40.550 1.00 64.94 591 TYR A CA 1
ATOM 4161 C C . TYR A 1 591 ? 23.558 4.372 -39.260 1.00 64.94 591 TYR A C 1
ATOM 4163 O O . TYR A 1 591 ? 23.872 5.125 -38.338 1.00 64.94 591 TYR A O 1
ATOM 4171 N N . ARG A 1 592 ? 22.486 3.581 -39.163 1.00 76.31 592 ARG A N 1
ATOM 4172 C CA . ARG A 1 592 ? 21.532 3.664 -38.045 1.00 76.31 592 ARG A CA 1
ATOM 4173 C C . ARG A 1 592 ? 21.623 2.474 -37.090 1.00 76.31 592 ARG A C 1
ATOM 4175 O O . ARG A 1 592 ? 21.159 1.399 -37.432 1.00 76.31 592 ARG A O 1
ATOM 4182 N N . ASN A 1 593 ? 22.100 2.723 -35.877 1.00 81.75 593 ASN A N 1
ATOM 4183 C CA . ASN A 1 593 ? 21.989 1.863 -34.703 1.00 81.75 593 ASN A CA 1
ATOM 4184 C C . ASN A 1 593 ? 21.312 2.656 -33.565 1.00 81.75 593 ASN A C 1
ATOM 4186 O O . ASN A 1 593 ? 21.803 3.696 -33.112 1.00 81.75 593 ASN A O 1
ATOM 4190 N N . TYR A 1 594 ? 20.147 2.189 -33.122 1.00 88.12 594 TYR A N 1
ATOM 4191 C CA . TYR A 1 594 ? 19.404 2.788 -32.016 1.00 88.12 594 TYR A CA 1
ATOM 4192 C C . TYR A 1 594 ? 20.136 2.641 -30.679 1.00 88.12 594 TYR A C 1
ATOM 4194 O O . TYR A 1 594 ? 20.763 1.622 -30.390 1.00 88.12 594 TYR A O 1
ATOM 4202 N N . GLY A 1 595 ? 20.007 3.654 -29.826 1.00 91.56 595 GLY A N 1
ATOM 4203 C CA . GLY A 1 595 ? 20.325 3.495 -28.413 1.00 91.56 595 GLY A CA 1
ATOM 4204 C C . GLY A 1 595 ? 19.279 2.623 -27.720 1.00 91.56 595 GLY A C 1
ATOM 4205 O O . GLY A 1 595 ? 18.110 2.611 -28.118 1.00 91.56 595 GLY A O 1
ATOM 4206 N N . GLY A 1 596 ? 19.699 1.898 -26.690 1.00 93.50 596 GLY A N 1
ATOM 4207 C CA . GLY A 1 596 ? 18.812 1.070 -25.884 1.00 93.50 596 GLY A CA 1
ATOM 4208 C C . GLY A 1 596 ? 17.847 1.904 -25.038 1.00 93.50 596 GLY A C 1
ATOM 4209 O O . GLY A 1 596 ? 18.175 3.005 -24.584 1.00 93.50 596 GLY A O 1
ATOM 4210 N N . PHE A 1 597 ? 16.645 1.378 -24.810 1.00 95.56 597 PHE A N 1
ATOM 4211 C CA . PHE A 1 597 ? 15.713 1.889 -23.805 1.00 95.56 597 PHE A CA 1
ATOM 4212 C C . PHE A 1 597 ? 16.385 1.978 -22.432 1.00 95.56 597 PHE A C 1
ATOM 4214 O O . PHE A 1 597 ? 17.214 1.140 -22.113 1.00 95.56 597 PHE A O 1
ATOM 4221 N N . GLY A 1 598 ? 16.034 2.971 -21.622 1.00 96.56 598 GLY A N 1
ATOM 4222 C CA . GLY A 1 598 ? 16.834 3.432 -20.482 1.00 96.56 598 GLY A CA 1
ATOM 4223 C C . GLY A 1 598 ? 17.732 4.617 -20.829 1.00 96.56 598 GLY A C 1
ATOM 4224 O O . GLY A 1 598 ? 18.673 4.912 -20.098 1.00 96.56 598 GLY A O 1
ATOM 4225 N N . GLY A 1 599 ? 17.453 5.291 -21.948 1.00 96.12 599 GLY A N 1
ATOM 4226 C CA . GLY A 1 599 ? 18.109 6.529 -22.347 1.00 96.12 599 GLY A CA 1
ATOM 4227 C C . GLY A 1 599 ? 19.449 6.352 -23.053 1.00 96.12 599 GLY A C 1
ATOM 4228 O O . GLY A 1 599 ? 20.211 7.309 -23.110 1.00 96.12 599 GLY A O 1
ATOM 4229 N N . GLY A 1 600 ? 19.770 5.187 -23.613 1.00 95.94 600 GLY A N 1
ATOM 4230 C CA . GLY A 1 600 ? 20.961 5.043 -24.452 1.00 95.94 600 GLY A CA 1
ATOM 4231 C C . GLY A 1 600 ? 20.894 5.969 -25.671 1.00 95.94 600 GLY A C 1
ATOM 4232 O O . GLY A 1 600 ? 19.844 6.108 -26.295 1.00 95.94 600 GLY A O 1
ATOM 4233 N N . GLY A 1 601 ? 21.991 6.630 -26.024 1.00 93.25 601 GLY A N 1
ATOM 4234 C CA . GLY A 1 601 ? 22.105 7.464 -27.219 1.00 93.25 601 GLY A CA 1
ATOM 4235 C C . GLY A 1 601 ? 22.261 6.632 -28.495 1.00 93.25 601 GLY A C 1
ATOM 4236 O O . GLY A 1 601 ? 22.833 5.545 -28.479 1.00 93.25 601 GLY A O 1
ATOM 4237 N N . GLY A 1 602 ? 21.760 7.137 -29.619 1.00 89.62 602 GLY A N 1
ATOM 4238 C CA . GLY A 1 602 ? 21.990 6.561 -30.943 1.00 89.62 602 GLY A CA 1
ATOM 4239 C C . GLY A 1 602 ? 23.398 6.860 -31.458 1.00 89.62 602 GLY A C 1
ATOM 4240 O O . GLY A 1 602 ? 24.031 7.844 -31.057 1.00 89.62 602 GLY A O 1
ATOM 4241 N N . ASN A 1 603 ? 23.890 6.020 -32.363 1.00 84.88 603 ASN A N 1
ATOM 4242 C CA . ASN A 1 603 ? 25.190 6.230 -32.994 1.00 84.88 603 ASN A CA 1
ATOM 4243 C C . ASN A 1 603 ? 25.179 7.395 -34.004 1.00 84.88 603 ASN A C 1
ATOM 4245 O O . ASN A 1 603 ? 24.134 7.799 -34.516 1.00 84.88 603 ASN A O 1
ATOM 4249 N N . GLY A 1 604 ? 26.375 7.880 -34.341 1.00 78.44 604 GLY A N 1
ATOM 4250 C CA . GLY A 1 604 ? 26.633 8.693 -35.535 1.00 78.44 604 GLY A CA 1
ATOM 4251 C C . GLY A 1 604 ? 27.308 7.865 -36.635 1.00 78.44 604 GLY A C 1
ATOM 4252 O O . GLY A 1 604 ? 27.442 6.647 -36.505 1.00 78.44 604 GLY A O 1
ATOM 4253 N N . ALA A 1 605 ? 27.816 8.514 -37.691 1.00 73.31 605 ALA A N 1
ATOM 4254 C CA . ALA A 1 605 ? 28.482 7.811 -38.806 1.00 73.31 605 ALA A CA 1
ATOM 4255 C C . ALA A 1 605 ? 29.595 6.852 -38.359 1.00 73.31 605 ALA A C 1
ATOM 4257 O O . ALA A 1 605 ? 29.768 5.816 -38.979 1.00 73.31 605 ALA A O 1
ATOM 4258 N N . HIS A 1 606 ? 30.310 7.188 -37.281 1.00 75.00 606 HIS A N 1
ATOM 4259 C CA . HIS A 1 606 ? 31.472 6.437 -36.787 1.00 75.00 606 HIS A CA 1
ATOM 4260 C C . HIS A 1 606 ? 31.546 6.355 -35.256 1.00 75.00 606 HIS A C 1
ATOM 4262 O O . HIS A 1 606 ? 32.073 5.387 -34.708 1.00 75.00 606 HIS A O 1
ATOM 4268 N N . ALA A 1 607 ? 31.031 7.380 -34.568 1.00 80.88 607 ALA A N 1
ATOM 4269 C CA . ALA A 1 607 ? 31.039 7.473 -33.114 1.00 80.88 607 ALA A CA 1
ATOM 4270 C C . ALA A 1 607 ? 29.871 6.689 -32.505 1.00 80.88 607 ALA A C 1
ATOM 4272 O O . ALA A 1 607 ? 28.742 6.749 -33.007 1.00 80.88 607 ALA A O 1
ATOM 4273 N N . GLY A 1 608 ? 30.148 6.000 -31.401 1.00 85.62 608 GLY A N 1
ATOM 4274 C CA . GLY A 1 608 ? 29.126 5.328 -30.610 1.00 85.62 608 GLY A CA 1
ATOM 4275 C C . GLY A 1 608 ? 28.254 6.309 -29.824 1.00 85.62 608 GLY A C 1
ATOM 4276 O O . GLY A 1 608 ? 28.661 7.437 -29.524 1.00 85.62 608 GLY A O 1
ATOM 4277 N N . GLY A 1 609 ? 27.034 5.881 -29.511 1.00 90.31 609 GLY A N 1
ATOM 4278 C CA . GLY A 1 609 ? 26.127 6.633 -28.643 1.00 90.31 609 GLY A CA 1
ATOM 4279 C C . GLY A 1 609 ? 26.530 6.549 -27.168 1.00 90.31 609 GLY A C 1
ATOM 4280 O O . GLY A 1 609 ? 27.141 5.572 -26.739 1.00 90.31 609 GLY A O 1
ATOM 4281 N N . GLY A 1 610 ? 26.194 7.565 -26.375 1.00 93.06 610 GLY A N 1
ATOM 4282 C CA . GLY A 1 610 ? 26.447 7.545 -24.929 1.00 93.06 610 GLY A CA 1
ATOM 4283 C C . GLY A 1 610 ? 25.482 6.628 -24.165 1.00 93.06 610 GLY A C 1
ATOM 4284 O O . GLY A 1 610 ? 24.324 6.499 -24.555 1.00 93.06 610 GLY A O 1
ATOM 4285 N N . GLY A 1 611 ? 25.928 5.996 -23.080 1.00 95.38 611 GLY A N 1
ATOM 4286 C CA . GLY A 1 611 ? 25.077 5.153 -22.228 1.00 95.38 611 GLY A CA 1
ATOM 4287 C C . GLY A 1 611 ? 24.077 5.967 -21.397 1.00 95.38 611 GLY A C 1
ATOM 4288 O O . GLY A 1 611 ? 24.362 7.100 -21.012 1.00 95.38 611 GLY A O 1
ATOM 4289 N N . GLY A 1 612 ? 22.895 5.420 -21.119 1.00 97.44 612 GLY A N 1
ATOM 4290 C CA . GLY A 1 612 ? 21.926 6.035 -20.203 1.00 97.44 612 GLY A CA 1
ATOM 4291 C C . GLY A 1 612 ? 22.279 5.792 -18.733 1.00 97.44 612 GLY A C 1
ATOM 4292 O O . GLY A 1 612 ? 23.037 4.877 -18.422 1.00 97.44 612 GLY A O 1
ATOM 4293 N N . GLY A 1 613 ? 21.751 6.580 -17.800 1.00 97.38 613 GLY A N 1
ATOM 4294 C CA . GLY A 1 613 ? 22.026 6.381 -16.372 1.00 97.38 613 GLY A CA 1
ATOM 4295 C C . GLY A 1 613 ? 21.522 7.516 -15.493 1.00 97.38 613 GLY A C 1
ATOM 4296 O O . GLY A 1 613 ? 20.694 8.318 -15.916 1.00 97.38 613 GLY A O 1
ATOM 4297 N N . MET A 1 614 ? 22.037 7.605 -14.267 1.00 96.69 614 MET A N 1
ATOM 4298 C CA . MET A 1 614 ? 21.749 8.723 -13.367 1.00 96.69 614 MET A CA 1
ATOM 4299 C C . MET A 1 614 ? 22.173 10.043 -14.022 1.00 96.69 614 MET A C 1
ATOM 4301 O O . MET A 1 614 ? 21.364 10.961 -14.168 1.00 96.69 614 MET A O 1
ATOM 4305 N N . SER A 1 615 ? 23.405 10.067 -14.534 1.00 96.19 615 SER A N 1
ATOM 4306 C CA . SER A 1 615 ? 23.841 10.986 -15.578 1.00 96.19 615 SER A CA 1
ATOM 4307 C C . SER A 1 615 ? 23.978 10.241 -16.904 1.00 96.19 615 SER A C 1
ATOM 4309 O O . SER A 1 615 ? 24.349 9.065 -16.940 1.00 96.19 615 SER A O 1
ATOM 4311 N N . GLY A 1 616 ? 23.696 10.926 -18.006 1.00 95.25 616 GLY A N 1
ATOM 4312 C CA . GLY A 1 616 ? 23.916 10.375 -19.335 1.00 95.25 616 GLY A CA 1
ATOM 4313 C C . GLY A 1 616 ? 25.391 10.408 -19.739 1.00 95.25 616 GLY A C 1
ATOM 4314 O O . GLY A 1 616 ? 26.103 11.384 -19.495 1.00 95.25 616 GLY A O 1
ATOM 4315 N N . GLY A 1 617 ? 25.844 9.359 -20.416 1.00 93.38 617 GLY A N 1
ATOM 4316 C CA . GLY A 1 617 ? 27.165 9.280 -21.022 1.00 93.38 617 GLY A CA 1
ATOM 4317 C C . GLY A 1 617 ? 27.288 10.189 -22.246 1.00 93.38 617 GLY A C 1
ATOM 4318 O O . GLY A 1 617 ? 26.351 10.331 -23.035 1.00 93.38 617 GLY A O 1
ATOM 4319 N N . SER A 1 618 ? 28.441 10.837 -22.409 1.00 91.19 618 SER A N 1
ATOM 4320 C CA . SER A 1 618 ? 28.711 11.732 -23.545 1.00 91.19 618 SER A CA 1
ATOM 4321 C C . SER A 1 618 ? 29.271 10.980 -24.754 1.00 91.19 618 SER A C 1
ATOM 4323 O O . SER A 1 618 ? 29.838 9.902 -24.621 1.00 91.19 618 SER A O 1
ATOM 4325 N N . THR A 1 619 ? 29.163 11.554 -25.947 1.00 83.06 619 THR A N 1
ATOM 4326 C CA . THR A 1 619 ? 29.840 11.025 -27.147 1.00 83.06 619 THR A CA 1
ATOM 4327 C C . THR A 1 619 ? 31.292 11.511 -27.208 1.00 83.06 619 THR A C 1
ATOM 4329 O O . THR A 1 619 ? 31.600 12.567 -26.658 1.00 83.06 619 THR A O 1
ATOM 4332 N N . THR A 1 620 ? 32.163 10.832 -27.948 1.00 72.81 620 THR A N 1
ATOM 4333 C CA . THR A 1 620 ? 33.558 11.253 -28.181 1.00 72.81 620 THR A CA 1
ATOM 4334 C C . THR A 1 620 ? 33.768 11.855 -29.575 1.00 72.81 620 THR A C 1
ATOM 4336 O O . THR A 1 620 ? 32.923 11.742 -30.468 1.00 72.81 620 THR A O 1
ATOM 4339 N N . GLN A 1 621 ? 34.900 12.540 -29.773 1.00 66.56 621 GLN A N 1
ATOM 4340 C CA . GLN A 1 621 ? 35.317 13.015 -31.095 1.00 66.56 621 GLN A CA 1
ATOM 4341 C C . GLN A 1 621 ? 35.854 11.862 -31.956 1.00 66.56 621 GLN A C 1
ATOM 4343 O O . GLN A 1 621 ? 36.611 11.022 -31.476 1.00 66.56 621 GLN A O 1
ATOM 4348 N N . PHE A 1 622 ? 35.535 11.886 -33.256 1.00 60.28 622 PHE A N 1
ATOM 4349 C CA . PHE A 1 622 ? 35.970 10.888 -34.246 1.00 60.28 622 PHE A CA 1
ATOM 4350 C C . PHE A 1 622 ? 37.485 10.603 -34.239 1.00 60.28 622 PHE A C 1
ATOM 4352 O O . PHE A 1 622 ? 37.893 9.452 -34.347 1.00 60.28 622 PHE A O 1
ATOM 4359 N N . GLN A 1 623 ? 38.309 11.645 -34.082 1.00 58.94 623 GLN A N 1
ATOM 4360 C CA . GLN A 1 623 ? 39.779 11.576 -34.153 1.00 58.94 623 GLN A CA 1
ATOM 4361 C C . GLN A 1 623 ? 40.411 10.752 -33.015 1.00 58.94 623 GLN A C 1
ATOM 4363 O O . GLN A 1 623 ? 41.564 10.349 -33.126 1.00 58.94 623 GLN A O 1
ATOM 4368 N N . ASN A 1 624 ? 39.666 10.498 -31.932 1.00 58.75 624 ASN A N 1
ATOM 4369 C CA . ASN A 1 624 ? 40.191 9.854 -30.728 1.00 58.75 624 ASN A CA 1
ATOM 4370 C C . ASN A 1 624 ? 39.995 8.332 -30.716 1.00 58.75 624 ASN A C 1
ATOM 4372 O O . ASN A 1 624 ? 40.414 7.693 -29.759 1.00 58.75 624 ASN A O 1
ATOM 4376 N N . TYR A 1 625 ? 39.351 7.753 -31.738 1.00 62.97 625 TYR A N 1
ATOM 4377 C CA . TYR A 1 625 ? 39.100 6.307 -31.874 1.00 62.97 625 TYR A CA 1
ATOM 4378 C C . TYR A 1 625 ? 38.333 5.638 -30.710 1.00 62.97 625 TYR A C 1
ATOM 4380 O O . TYR A 1 625 ? 38.204 4.420 -30.699 1.00 62.97 625 TYR A O 1
ATOM 4388 N N . GLN A 1 626 ? 37.780 6.414 -29.771 1.00 70.00 626 GLN A N 1
ATOM 4389 C CA . GLN A 1 626 ? 37.055 5.929 -28.589 1.00 70.00 626 GLN A CA 1
ATOM 4390 C C . GLN A 1 626 ? 35.555 5.747 -28.863 1.00 70.00 626 GLN A C 1
ATOM 4392 O O . GLN A 1 626 ? 34.977 6.468 -29.683 1.00 70.00 626 GLN A O 1
ATOM 4397 N N . GLY A 1 627 ? 34.913 4.809 -28.158 1.00 75.81 627 GLY A N 1
ATOM 4398 C CA . GLY A 1 627 ? 33.448 4.674 -28.090 1.00 75.81 627 GLY A CA 1
ATOM 4399 C C . GLY A 1 627 ? 32.742 5.870 -27.427 1.00 75.81 627 GLY A C 1
ATOM 4400 O O . GLY A 1 627 ? 33.372 6.866 -27.079 1.00 75.81 627 GLY A O 1
ATOM 4401 N N . GLY A 1 628 ? 31.420 5.804 -27.267 1.00 85.12 628 GLY A N 1
ATOM 4402 C CA . GLY A 1 628 ? 30.674 6.714 -26.388 1.00 85.12 628 GLY A CA 1
ATOM 4403 C C . GLY A 1 628 ? 30.952 6.399 -24.915 1.00 85.12 628 GLY A C 1
ATOM 4404 O O . GLY A 1 628 ? 31.298 5.272 -24.594 1.00 85.12 628 GLY A O 1
ATOM 4405 N N . TYR A 1 629 ? 30.819 7.370 -24.009 1.00 91.00 629 TYR A N 1
ATOM 4406 C CA . TYR A 1 629 ? 30.968 7.140 -22.566 1.00 91.00 629 TYR A CA 1
ATOM 4407 C C . TYR A 1 629 ? 29.744 6.410 -22.002 1.00 91.00 629 TYR A C 1
ATOM 4409 O O . TYR A 1 629 ? 28.621 6.659 -22.448 1.00 91.00 629 TYR A O 1
ATOM 4417 N N . GLY A 1 630 ? 29.941 5.550 -21.003 1.00 92.62 630 GLY A N 1
ATOM 4418 C CA . GLY A 1 630 ? 28.853 4.974 -20.214 1.00 92.62 630 GLY A CA 1
ATOM 4419 C C . GLY A 1 630 ? 28.153 6.004 -19.318 1.00 92.62 630 GLY A C 1
ATOM 4420 O O . GLY A 1 630 ? 28.680 7.086 -19.050 1.00 92.62 630 GLY A O 1
ATOM 4421 N N . GLY A 1 631 ? 26.944 5.669 -18.871 1.00 95.06 631 GLY A N 1
ATOM 4422 C CA . GLY A 1 631 ? 26.155 6.488 -17.952 1.00 95.06 631 GLY A CA 1
ATOM 4423 C C . GLY A 1 631 ? 26.592 6.353 -16.492 1.00 95.06 631 GLY A C 1
ATOM 4424 O O . GLY A 1 631 ? 27.258 5.391 -16.104 1.00 95.06 631 GLY A O 1
ATOM 4425 N N . GLY A 1 632 ? 26.204 7.332 -15.675 1.00 95.62 632 GLY A N 1
ATOM 4426 C CA . GLY A 1 632 ? 26.431 7.368 -14.231 1.00 95.62 632 GLY A CA 1
ATOM 4427 C C . GLY A 1 632 ? 25.549 6.407 -13.440 1.00 95.62 632 GLY A C 1
ATOM 4428 O O . GLY A 1 632 ? 24.391 6.193 -13.798 1.00 95.62 632 GLY A O 1
ATOM 4429 N N . SER A 1 633 ? 26.071 5.878 -12.335 1.00 97.31 633 SER A N 1
ATOM 4430 C CA . SER A 1 633 ? 25.320 5.049 -11.383 1.00 97.31 633 SER A CA 1
ATOM 4431 C C . SER A 1 633 ? 24.977 5.822 -10.107 1.00 97.31 633 SER A C 1
ATOM 4433 O O . SER A 1 633 ? 25.588 6.848 -9.806 1.00 97.31 633 SER A O 1
ATOM 4435 N N . TYR A 1 634 ? 23.988 5.344 -9.353 1.00 95.69 634 TYR A N 1
ATOM 4436 C CA . TYR A 1 634 ? 23.576 5.946 -8.084 1.00 95.69 634 TYR A CA 1
ATOM 4437 C C . TYR A 1 634 ? 23.010 4.901 -7.116 1.00 95.69 634 TYR A C 1
ATOM 4439 O O . TYR A 1 634 ? 22.362 3.950 -7.547 1.00 95.69 634 TYR A O 1
ATOM 4447 N N . ASN A 1 635 ? 23.248 5.058 -5.816 1.00 92.19 635 ASN A N 1
ATOM 4448 C CA . ASN A 1 635 ? 22.790 4.146 -4.771 1.00 92.19 635 ASN A CA 1
ATOM 4449 C C . ASN A 1 635 ? 22.594 4.884 -3.438 1.00 92.19 635 ASN A C 1
ATOM 4451 O O . ASN A 1 635 ? 23.540 5.476 -2.907 1.00 92.19 635 ASN A O 1
ATOM 4455 N N . THR A 1 636 ? 21.378 4.821 -2.891 1.00 85.25 636 THR A N 1
ATOM 4456 C CA . THR A 1 636 ? 21.023 5.386 -1.573 1.00 85.25 636 THR A CA 1
ATOM 4457 C C . THR A 1 636 ? 20.888 4.331 -0.474 1.00 85.25 636 THR A C 1
ATOM 4459 O O . THR A 1 636 ? 20.659 4.681 0.681 1.00 85.25 636 THR A O 1
ATOM 4462 N N . GLY A 1 637 ? 21.025 3.048 -0.813 1.00 75.00 637 GLY A N 1
ATOM 4463 C CA . GLY A 1 637 ? 20.859 1.932 0.114 1.00 75.00 637 GLY A CA 1
ATOM 4464 C C . GLY A 1 637 ? 22.072 1.709 1.013 1.00 75.00 637 GLY A C 1
ATOM 4465 O O . GLY A 1 637 ? 23.141 2.286 0.813 1.00 75.00 637 GLY A O 1
ATOM 4466 N N . THR A 1 638 ? 21.926 0.833 2.003 1.00 76.69 638 THR A N 1
ATOM 4467 C CA . THR A 1 638 ? 23.046 0.352 2.832 1.00 76.69 638 THR A CA 1
ATOM 4468 C C . THR A 1 638 ? 23.686 -0.895 2.211 1.00 76.69 638 THR A C 1
ATOM 4470 O O . THR A 1 638 ? 23.188 -1.413 1.211 1.00 76.69 638 THR A O 1
ATOM 4473 N N . SER A 1 639 ? 24.808 -1.374 2.764 1.00 75.81 639 SER A N 1
ATOM 4474 C CA . SER A 1 639 ? 25.522 -2.567 2.261 1.00 75.81 639 SER A CA 1
ATOM 4475 C C . SER A 1 639 ? 25.849 -2.490 0.762 1.00 75.81 639 SER A C 1
ATOM 4477 O O . SER A 1 639 ? 25.641 -3.445 0.018 1.00 75.81 639 SER A O 1
ATOM 4479 N N . GLN A 1 640 ? 26.324 -1.323 0.316 1.00 85.12 640 GLN A N 1
ATOM 4480 C CA . GLN A 1 640 ? 26.498 -1.033 -1.103 1.00 85.12 640 GLN A CA 1
ATOM 4481 C C . GLN A 1 640 ? 27.606 -1.874 -1.746 1.00 85.12 640 GLN A C 1
ATOM 4483 O O . GLN A 1 640 ? 28.685 -2.044 -1.177 1.00 85.12 640 GLN A O 1
ATOM 4488 N N . SER A 1 641 ? 27.368 -2.316 -2.979 1.00 89.69 641 SER A N 1
ATOM 4489 C CA . SER A 1 641 ? 28.389 -2.877 -3.868 1.00 89.69 641 SER A CA 1
ATOM 4490 C C . SER A 1 641 ? 28.198 -2.341 -5.287 1.00 89.69 641 SER A C 1
ATOM 4492 O O . SER A 1 641 ? 27.071 -2.072 -5.710 1.00 89.69 641 SER A O 1
ATOM 4494 N N . ALA A 1 642 ? 29.298 -2.148 -6.015 1.00 91.69 642 ALA A N 1
ATOM 4495 C CA . ALA A 1 642 ? 29.292 -1.650 -7.386 1.00 91.69 642 ALA A CA 1
ATOM 4496 C C . ALA A 1 642 ? 30.418 -2.303 -8.198 1.00 91.69 642 ALA A C 1
ATOM 4498 O O . ALA A 1 642 ? 31.594 -2.159 -7.862 1.00 91.69 642 ALA A O 1
ATOM 4499 N N . ILE A 1 643 ? 30.062 -3.001 -9.277 1.00 91.69 643 ILE A N 1
ATOM 4500 C CA . ILE A 1 643 ? 31.008 -3.652 -10.197 1.00 91.69 643 ILE A CA 1
ATOM 4501 C C . ILE A 1 643 ? 30.578 -3.446 -11.653 1.00 91.69 643 ILE A C 1
ATOM 4503 O O . ILE A 1 643 ? 29.439 -3.082 -11.933 1.00 91.69 643 ILE A O 1
ATOM 4507 N N . VAL A 1 644 ? 31.480 -3.688 -12.601 1.00 85.81 644 VAL A N 1
ATOM 4508 C CA . VAL A 1 644 ? 31.138 -3.692 -14.032 1.00 85.81 644 VAL A CA 1
ATOM 4509 C C . VAL A 1 644 ? 30.384 -4.980 -14.382 1.00 85.81 644 VAL A C 1
ATOM 4511 O O . VAL A 1 644 ? 30.785 -6.067 -13.971 1.00 85.81 644 VAL A O 1
ATOM 4514 N N . ASN A 1 645 ? 29.309 -4.869 -15.164 1.00 84.62 645 ASN A N 1
ATOM 4515 C CA . ASN A 1 645 ? 28.550 -6.001 -15.689 1.00 84.62 645 ASN A CA 1
ATOM 4516 C C . ASN A 1 645 ? 29.288 -6.635 -16.875 1.00 84.62 645 ASN A C 1
ATOM 4518 O O . ASN A 1 645 ? 29.090 -6.226 -18.008 1.00 84.62 645 ASN A O 1
ATOM 4522 N N . THR A 1 646 ? 30.105 -7.661 -16.653 1.00 83.19 646 THR A N 1
ATOM 4523 C CA . THR A 1 646 ? 30.910 -8.311 -17.709 1.00 83.19 646 THR A CA 1
ATOM 4524 C C . THR A 1 646 ? 30.101 -9.124 -18.733 1.00 83.19 646 THR A C 1
ATOM 4526 O O . THR A 1 646 ? 30.670 -9.925 -19.470 1.00 83.19 646 THR A O 1
ATOM 4529 N N . THR A 1 647 ? 28.776 -8.958 -18.775 1.00 83.25 647 THR A N 1
ATOM 4530 C CA . THR A 1 647 ? 27.877 -9.636 -19.714 1.00 83.25 647 THR A CA 1
ATOM 4531 C C . THR A 1 647 ? 27.331 -8.637 -20.732 1.00 83.25 647 THR A C 1
ATOM 4533 O O . THR A 1 647 ? 26.773 -7.604 -20.360 1.00 83.25 647 THR A O 1
ATOM 4536 N N . VAL A 1 648 ? 27.428 -8.963 -22.025 1.00 86.12 648 VAL A N 1
ATOM 4537 C CA . VAL A 1 648 ? 26.767 -8.204 -23.100 1.00 86.12 648 VAL A CA 1
ATOM 4538 C C . VAL A 1 648 ? 25.286 -8.585 -23.141 1.00 86.12 648 VAL A C 1
ATOM 4540 O O . VAL A 1 648 ? 24.881 -9.496 -23.863 1.00 86.12 648 VAL A O 1
ATOM 4543 N N . ALA A 1 649 ? 24.475 -7.916 -22.329 1.00 88.81 649 ALA A N 1
ATOM 4544 C CA . ALA A 1 649 ? 23.050 -8.196 -22.207 1.00 88.81 649 ALA A CA 1
ATOM 4545 C C . ALA A 1 649 ? 22.235 -6.926 -21.934 1.00 88.81 649 ALA A C 1
ATOM 4547 O O . ALA A 1 649 ? 22.782 -5.841 -21.696 1.00 88.81 649 ALA A O 1
ATOM 4548 N N . ASP A 1 650 ? 20.914 -7.096 -21.967 1.00 92.81 650 ASP A N 1
ATOM 4549 C CA . ASP A 1 650 ? 19.990 -6.167 -21.328 1.00 92.81 650 ASP A CA 1
ATOM 4550 C C . ASP A 1 650 ? 20.296 -6.070 -19.824 1.00 92.81 650 ASP A C 1
ATOM 4552 O O . ASP A 1 650 ? 20.991 -6.904 -19.234 1.00 92.81 650 ASP A O 1
ATOM 4556 N N . GLY A 1 651 ? 19.762 -5.029 -19.202 1.00 94.69 651 GLY A N 1
ATOM 4557 C CA . GLY A 1 651 ? 19.732 -4.908 -17.762 1.00 94.69 651 GLY A CA 1
ATOM 4558 C C . GLY A 1 651 ? 18.743 -5.876 -17.117 1.00 94.69 651 GLY A C 1
ATOM 4559 O O . GLY A 1 651 ? 17.942 -6.540 -17.772 1.00 94.69 651 GLY A O 1
ATOM 4560 N N . GLU A 1 652 ? 18.765 -5.895 -15.793 1.00 96.50 652 GLU A N 1
ATOM 4561 C CA . GLU A 1 652 ? 17.764 -6.560 -14.962 1.00 96.50 652 GLU A CA 1
ATOM 4562 C C . GLU A 1 652 ? 17.744 -5.917 -13.575 1.00 96.50 652 GLU A C 1
ATOM 4564 O O . GLU A 1 652 ? 18.719 -5.284 -13.158 1.00 96.50 652 GLU A O 1
ATOM 4569 N N . VAL A 1 653 ? 16.640 -6.082 -12.852 1.00 98.62 653 VAL A N 1
ATOM 4570 C CA . VAL A 1 653 ? 16.538 -5.699 -11.442 1.00 98.62 653 VAL A CA 1
ATOM 4571 C C . VAL A 1 653 ? 16.109 -6.909 -10.637 1.00 98.62 653 VAL A C 1
ATOM 4573 O O . VAL A 1 653 ? 15.033 -7.452 -10.861 1.00 98.62 653 VAL A O 1
ATOM 4576 N N . ILE A 1 654 ? 16.932 -7.320 -9.680 1.00 98.31 654 ILE A N 1
ATOM 4577 C CA . ILE A 1 654 ? 16.611 -8.395 -8.741 1.00 98.31 654 ILE A CA 1
ATOM 4578 C C . ILE A 1 654 ? 16.227 -7.743 -7.420 1.00 98.31 654 ILE A C 1
ATOM 4580 O O . ILE A 1 654 ? 17.048 -7.053 -6.817 1.00 98.31 654 ILE A O 1
ATOM 4584 N N . ILE A 1 655 ? 14.997 -7.968 -6.969 1.00 98.44 655 ILE A N 1
ATOM 4585 C CA . ILE A 1 655 ? 14.505 -7.501 -5.671 1.00 98.44 655 ILE A CA 1
ATOM 4586 C C . ILE A 1 655 ? 14.265 -8.722 -4.795 1.00 98.44 655 ILE A C 1
ATOM 4588 O O . ILE A 1 655 ? 13.557 -9.632 -5.210 1.00 98.44 655 ILE A O 1
ATOM 4592 N N . THR A 1 656 ? 14.851 -8.749 -3.599 1.00 94.44 656 THR A N 1
ATOM 4593 C CA . THR A 1 656 ? 14.711 -9.845 -2.629 1.00 94.44 656 THR A CA 1
ATOM 4594 C C . THR A 1 656 ? 14.312 -9.284 -1.273 1.00 94.44 656 THR A C 1
ATOM 4596 O O . THR A 1 656 ? 15.017 -8.422 -0.751 1.00 94.44 656 THR A O 1
ATOM 4599 N N . LEU A 1 657 ? 13.211 -9.768 -0.699 1.00 85.19 657 LEU A N 1
ATOM 4600 C CA . LEU A 1 657 ? 12.859 -9.494 0.693 1.00 85.19 657 LEU A CA 1
ATOM 4601 C C . LEU A 1 657 ? 13.824 -10.284 1.581 1.00 85.19 657 LEU A C 1
ATOM 4603 O O . LEU A 1 657 ? 13.881 -11.509 1.496 1.00 85.19 657 LEU A O 1
ATOM 4607 N N . ILE A 1 658 ? 14.624 -9.579 2.380 1.00 79.12 658 ILE A N 1
ATOM 4608 C CA . ILE A 1 658 ? 15.620 -10.199 3.267 1.00 79.12 658 ILE A CA 1
ATOM 4609 C C . ILE A 1 658 ? 15.233 -10.104 4.745 1.00 79.12 658 ILE A C 1
ATOM 4611 O O . ILE A 1 658 ? 15.753 -10.874 5.546 1.00 79.12 658 ILE A O 1
ATOM 4615 N N . GLU A 1 659 ? 14.313 -9.202 5.099 1.00 68.81 659 GLU A N 1
ATOM 4616 C CA . GLU A 1 659 ? 13.761 -9.072 6.449 1.00 68.81 659 GLU A CA 1
ATOM 4617 C C . GLU A 1 659 ? 12.350 -8.465 6.397 1.00 68.81 659 GLU A C 1
ATOM 4619 O O . GLU A 1 659 ? 12.168 -7.399 5.811 1.00 68.81 659 GLU A O 1
ATOM 4624 N N . SER A 1 660 ? 11.372 -9.125 7.015 1.00 61.53 660 SER A N 1
ATOM 4625 C CA . SER A 1 660 ? 9.996 -8.635 7.194 1.00 61.53 660 SER A CA 1
ATOM 4626 C C . SER A 1 660 ? 9.871 -7.760 8.443 1.00 61.53 660 SER A C 1
ATOM 4628 O O . SER A 1 660 ? 10.484 -8.074 9.463 1.00 61.53 660 SER A O 1
ATOM 4630 N N . GLY A 1 661 ? 9.049 -6.707 8.403 1.00 61.12 661 GLY A N 1
ATOM 4631 C CA . GLY A 1 661 ? 8.685 -5.945 9.602 1.00 61.12 661 GLY A CA 1
ATOM 4632 C C . GLY A 1 661 ? 8.484 -4.444 9.394 1.00 61.12 661 GLY A C 1
ATOM 4633 O O . GLY A 1 661 ? 8.600 -3.912 8.295 1.00 61.12 661 GLY A O 1
ATOM 4634 N N . ASN A 1 662 ? 8.183 -3.741 10.482 1.00 56.53 662 ASN A N 1
ATOM 4635 C CA . ASN A 1 662 ? 8.113 -2.288 10.556 1.00 56.53 662 ASN A CA 1
ATOM 4636 C C . ASN A 1 662 ? 9.415 -1.626 10.071 1.00 56.53 662 ASN A C 1
ATOM 4638 O O . ASN A 1 662 ? 10.516 -2.148 10.261 1.00 56.53 662 ASN A O 1
ATOM 4642 N N . LEU A 1 663 ? 9.304 -0.398 9.542 1.00 61.19 663 LEU A N 1
ATOM 4643 C CA . LEU A 1 663 ? 10.454 0.431 9.158 1.00 61.19 663 LEU A CA 1
ATOM 4644 C C . LEU A 1 663 ? 10.552 1.737 9.957 1.00 61.19 663 LEU A C 1
ATOM 4646 O O . LEU A 1 663 ? 9.520 2.332 10.262 1.00 61.19 663 LEU A O 1
ATOM 4650 N N . PRO A 1 664 ? 11.770 2.261 10.206 1.00 62.69 664 PRO A N 1
ATOM 4651 C CA . PRO A 1 664 ? 11.963 3.493 10.980 1.00 62.69 664 PRO A CA 1
ATOM 4652 C C . PRO A 1 664 ? 11.308 4.725 10.340 1.00 62.69 664 PRO A C 1
ATOM 4654 O O . PRO A 1 664 ? 10.997 5.698 11.020 1.00 62.69 664 PRO A O 1
ATOM 4657 N N . GLY A 1 665 ? 11.086 4.697 9.023 1.00 60.84 665 GLY A N 1
ATOM 4658 C CA . GLY A 1 665 ? 10.431 5.786 8.298 1.00 60.84 665 GLY A CA 1
ATOM 4659 C C . GLY A 1 665 ? 8.933 5.933 8.592 1.00 60.84 665 GLY A C 1
ATOM 4660 O O . GLY A 1 665 ? 8.387 7.011 8.364 1.00 60.84 665 GLY A O 1
ATOM 4661 N N . ASP A 1 666 ? 8.268 4.895 9.110 1.00 62.41 666 ASP A N 1
ATOM 4662 C CA . ASP A 1 666 ? 6.875 4.994 9.554 1.00 62.41 666 ASP A CA 1
ATOM 4663 C C . ASP A 1 666 ? 6.815 5.627 10.946 1.00 62.41 666 ASP A C 1
ATOM 4665 O O . ASP A 1 666 ? 6.884 4.949 11.962 1.00 62.41 666 ASP A O 1
ATOM 4669 N N . ILE A 1 667 ? 6.688 6.950 10.994 1.00 66.94 667 ILE A N 1
ATOM 4670 C CA . ILE A 1 667 ? 6.614 7.723 12.240 1.00 66.94 667 ILE A CA 1
ATOM 4671 C C . ILE A 1 667 ? 5.183 7.961 12.738 1.00 66.94 667 ILE A C 1
ATOM 4673 O O . ILE A 1 667 ? 4.978 8.827 13.588 1.00 66.94 667 ILE A O 1
ATOM 4677 N N . SER A 1 668 ? 4.183 7.231 12.236 1.00 62.72 668 SER A N 1
ATOM 4678 C CA . SER A 1 668 ? 2.769 7.458 12.581 1.00 62.72 668 SER A CA 1
ATOM 4679 C C . SER A 1 668 ? 2.501 7.378 14.091 1.00 62.72 668 SER A C 1
ATOM 4681 O O . SER A 1 668 ? 1.789 8.218 14.642 1.00 62.72 668 SER A O 1
ATOM 4683 N N . VAL A 1 669 ? 3.146 6.437 14.790 1.00 67.62 669 VAL A N 1
ATOM 4684 C CA . VAL A 1 669 ? 3.084 6.318 16.258 1.00 67.62 669 VAL A CA 1
ATOM 4685 C C . VAL A 1 669 ? 3.600 7.587 16.942 1.00 67.62 669 VAL A C 1
ATOM 4687 O O . VAL A 1 669 ? 2.975 8.084 17.876 1.00 67.62 669 VAL A O 1
ATOM 4690 N N . ILE A 1 670 ? 4.709 8.141 16.448 1.00 76.31 670 ILE A N 1
ATOM 4691 C CA . ILE A 1 670 ? 5.324 9.359 16.989 1.00 76.31 670 ILE A CA 1
ATOM 4692 C C . ILE A 1 670 ? 4.440 10.584 16.696 1.00 76.31 670 ILE A C 1
ATOM 4694 O O . ILE A 1 670 ? 4.262 11.440 17.560 1.00 76.31 670 ILE A O 1
ATOM 4698 N N . GLN A 1 671 ? 3.846 10.659 15.501 1.00 73.50 671 GLN A N 1
ATOM 4699 C CA . GLN A 1 671 ? 2.944 11.742 15.087 1.00 73.50 671 GLN A CA 1
ATOM 4700 C C . GLN A 1 671 ? 1.644 11.768 15.891 1.00 73.50 671 GLN A C 1
ATOM 4702 O O . GLN A 1 671 ? 1.213 12.834 16.325 1.00 73.50 671 GLN A O 1
ATOM 4707 N N . ASN A 1 672 ? 1.035 10.603 16.122 1.00 73.56 672 ASN A N 1
ATOM 4708 C CA . ASN A 1 672 ? -0.183 10.480 16.927 1.00 73.56 672 ASN A CA 1
ATOM 4709 C C . ASN A 1 672 ? 0.048 10.871 18.389 1.00 73.56 672 ASN A C 1
ATOM 4711 O O . ASN A 1 672 ? -0.882 11.291 19.067 1.00 73.56 672 ASN A O 1
ATOM 4715 N N . TYR A 1 673 ? 1.297 10.787 18.845 1.00 76.69 673 TYR A N 1
ATOM 4716 C CA . TYR A 1 673 ? 1.744 11.294 20.138 1.00 76.69 673 TYR A CA 1
ATOM 4717 C C . TYR A 1 673 ? 1.990 12.821 20.125 1.00 76.69 673 TYR A C 1
ATOM 4719 O O . TYR A 1 673 ? 2.687 13.362 20.977 1.00 76.69 673 TYR A O 1
ATOM 4727 N N . GLY A 1 674 ? 1.499 13.531 19.105 1.00 77.38 674 GLY A N 1
ATOM 4728 C CA . GLY A 1 674 ? 1.547 14.989 19.006 1.00 77.38 674 GLY A CA 1
ATOM 4729 C C . GLY A 1 674 ? 2.943 15.582 18.791 1.00 77.38 674 GLY A C 1
ATOM 4730 O O . GLY A 1 674 ? 3.176 16.762 19.080 1.00 77.38 674 GLY A O 1
ATOM 4731 N N . ALA A 1 675 ? 3.887 14.785 18.282 1.00 79.94 675 ALA A N 1
ATOM 4732 C CA . ALA A 1 675 ? 5.198 15.267 17.864 1.00 79.94 675 ALA A CA 1
ATOM 4733 C C . ALA A 1 675 ? 5.109 16.150 16.614 1.00 79.94 675 ALA A C 1
ATOM 4735 O O . ALA A 1 675 ? 4.430 15.808 15.648 1.00 79.94 675 ALA A O 1
ATOM 4736 N N . HIS A 1 676 ? 5.842 17.263 16.616 1.00 79.81 676 HIS A N 1
ATOM 4737 C CA . HIS A 1 676 ? 5.903 18.213 15.501 1.00 79.81 676 HIS A CA 1
ATOM 4738 C C . HIS A 1 676 ? 7.317 18.393 14.921 1.00 79.81 676 HIS A C 1
ATOM 4740 O O . HIS A 1 676 ? 7.444 18.814 13.775 1.00 79.81 676 HIS A O 1
ATOM 4746 N N . ASP A 1 677 ? 8.365 18.004 15.652 1.00 83.44 677 ASP A N 1
ATOM 4747 C CA . ASP A 1 677 ? 9.728 17.833 15.131 1.00 83.44 677 ASP A CA 1
ATOM 4748 C C . ASP A 1 677 ? 10.218 16.418 15.467 1.00 83.44 677 ASP A C 1
ATOM 4750 O O . ASP A 1 677 ? 10.066 15.978 16.611 1.00 83.44 677 ASP A O 1
ATOM 4754 N N . ILE A 1 678 ? 10.799 15.699 14.496 1.00 87.69 678 ILE A N 1
ATOM 4755 C CA . ILE A 1 678 ? 11.298 14.322 14.673 1.00 87.69 678 ILE A CA 1
ATOM 4756 C C . ILE A 1 678 ? 12.601 14.117 13.890 1.00 87.69 678 ILE A C 1
ATOM 4758 O O . ILE A 1 678 ? 12.692 14.488 12.718 1.00 87.69 678 ILE A O 1
ATOM 4762 N N . ALA A 1 679 ? 13.579 13.459 14.509 1.00 87.44 679 ALA A N 1
ATOM 4763 C CA . ALA A 1 679 ? 14.775 12.949 13.843 1.00 87.44 679 ALA A CA 1
ATOM 4764 C C . ALA A 1 679 ? 15.215 11.608 14.444 1.00 87.44 679 ALA A C 1
ATOM 4766 O O . ALA A 1 679 ? 14.916 11.324 15.602 1.00 87.44 679 ALA A O 1
ATOM 4767 N N . TYR A 1 680 ? 15.929 10.781 13.682 1.00 90.00 680 TYR A N 1
ATOM 4768 C CA . TYR A 1 680 ? 16.442 9.503 14.183 1.00 90.00 680 TYR A CA 1
ATOM 4769 C C . TYR A 1 680 ? 17.809 9.129 13.607 1.00 90.00 680 TYR A C 1
ATOM 4771 O O . TYR A 1 680 ? 18.228 9.664 12.580 1.00 90.00 680 TYR A O 1
ATOM 4779 N N . ILE A 1 681 ? 18.499 8.218 14.294 1.00 83.94 681 ILE A N 1
ATOM 4780 C CA . ILE A 1 681 ? 19.836 7.713 13.953 1.00 83.94 681 ILE A CA 1
ATOM 4781 C C . ILE A 1 681 ? 19.894 6.186 13.963 1.00 83.94 681 ILE A C 1
ATOM 4783 O O . ILE A 1 681 ? 19.148 5.530 14.697 1.00 83.94 681 ILE A O 1
ATOM 4787 N N . ASN A 1 682 ? 20.849 5.638 13.214 1.00 79.81 682 ASN A N 1
ATOM 4788 C CA . ASN A 1 682 ? 21.098 4.209 13.139 1.00 79.81 682 ASN A CA 1
ATOM 4789 C C . ASN A 1 682 ? 21.884 3.741 14.362 1.00 79.81 682 ASN A C 1
ATOM 4791 O O . ASN A 1 682 ? 22.868 4.363 14.774 1.00 79.81 682 ASN A O 1
ATOM 4795 N N . CYS A 1 683 ? 21.499 2.592 14.908 1.00 71.00 683 CYS A N 1
ATOM 4796 C CA . CYS A 1 683 ? 22.156 1.989 16.061 1.00 71.00 683 CYS A CA 1
ATOM 4797 C C . CYS A 1 683 ? 22.811 0.630 15.763 1.00 71.00 683 CYS A C 1
ATOM 4799 O O . CYS A 1 683 ? 23.352 -0.007 16.667 1.00 71.00 683 CYS A O 1
ATOM 4801 N N . THR A 1 684 ? 22.845 0.197 14.496 1.00 59.50 684 THR A N 1
ATOM 4802 C CA . THR A 1 684 ? 23.331 -1.133 14.080 1.00 59.50 684 THR A CA 1
ATOM 4803 C C . THR A 1 684 ? 24.851 -1.318 14.140 1.00 59.50 684 THR A C 1
ATOM 4805 O O . THR A 1 684 ? 25.318 -2.449 14.028 1.00 59.50 684 THR A O 1
ATOM 4808 N N . SER A 1 685 ? 25.635 -0.264 14.405 1.00 51.88 685 SER A N 1
ATOM 4809 C CA . SER A 1 685 ? 27.100 -0.350 14.551 1.00 51.88 685 SER A CA 1
ATOM 4810 C C . SER A 1 685 ? 27.571 -1.120 15.800 1.00 51.88 685 SER A C 1
ATOM 4812 O O . SER A 1 685 ? 28.773 -1.245 16.024 1.00 51.88 685 SER A O 1
ATOM 4814 N N . VAL A 1 686 ? 26.651 -1.565 16.659 1.00 49.56 686 VAL A N 1
ATOM 4815 C CA . VAL A 1 686 ? 26.934 -2.378 17.848 1.00 49.56 686 VAL A CA 1
ATOM 4816 C C . VAL A 1 686 ? 26.990 -3.847 17.421 1.00 49.56 686 VAL A C 1
ATOM 4818 O O . VAL A 1 686 ? 25.993 -4.412 16.970 1.00 49.56 686 VAL A O 1
ATOM 4821 N N . THR A 1 687 ? 28.172 -4.454 17.538 1.00 44.09 687 THR A N 1
ATOM 4822 C CA . THR A 1 687 ? 28.480 -5.806 17.037 1.00 44.09 687 THR A CA 1
ATOM 4823 C C . THR A 1 687 ? 27.893 -6.940 17.885 1.00 44.09 687 THR A C 1
ATOM 4825 O O . THR A 1 687 ? 27.852 -8.076 17.418 1.00 44.09 687 THR A O 1
ATOM 4828 N N . ASP A 1 688 ? 27.399 -6.652 19.093 1.00 47.84 688 ASP A N 1
ATOM 4829 C CA . ASP A 1 688 ? 26.721 -7.614 19.970 1.00 47.84 688 ASP A CA 1
ATOM 4830 C C . ASP A 1 688 ? 25.196 -7.435 19.908 1.00 47.84 688 ASP A C 1
ATOM 4832 O O . ASP A 1 688 ? 24.630 -6.485 20.453 1.00 47.84 688 ASP A O 1
ATOM 4836 N N . PHE A 1 689 ? 24.526 -8.376 19.239 1.00 45.31 689 PHE A N 1
ATOM 4837 C CA . PHE A 1 689 ? 23.078 -8.378 19.011 1.00 45.31 689 PHE A CA 1
ATOM 4838 C C . PHE A 1 689 ? 22.263 -8.340 20.318 1.00 45.31 689 PHE A C 1
ATOM 4840 O O . PHE A 1 689 ? 21.185 -7.747 20.333 1.00 45.31 689 PHE A O 1
ATOM 4847 N N . ASN A 1 690 ? 22.776 -8.928 21.409 1.00 42.25 690 ASN A N 1
ATOM 4848 C CA . ASN A 1 690 ? 22.078 -9.031 22.698 1.00 42.25 690 ASN A CA 1
ATOM 4849 C C . ASN A 1 690 ? 22.163 -7.750 23.545 1.00 42.25 690 ASN A C 1
ATOM 4851 O O . ASN A 1 690 ? 21.417 -7.608 24.509 1.00 42.25 690 ASN A O 1
ATOM 4855 N N . ASN A 1 691 ? 23.043 -6.813 23.178 1.00 53.09 691 ASN A N 1
ATOM 4856 C CA . ASN A 1 691 ? 23.276 -5.560 23.901 1.00 53.09 691 ASN A CA 1
ATOM 4857 C C . ASN A 1 691 ? 22.826 -4.314 23.120 1.00 53.09 691 ASN A C 1
ATOM 4859 O O . ASN A 1 691 ? 23.163 -3.192 23.492 1.00 53.09 691 ASN A O 1
ATOM 4863 N N . ARG A 1 692 ? 22.030 -4.472 22.055 1.00 67.31 692 ARG A N 1
ATOM 4864 C CA . ARG A 1 692 ? 21.499 -3.357 21.248 1.00 67.31 692 ARG A CA 1
ATOM 4865 C C . ARG A 1 692 ? 20.347 -2.592 21.910 1.00 67.31 692 ARG A C 1
ATOM 4867 O O . ARG A 1 692 ? 19.400 -2.210 21.244 1.00 67.31 692 ARG A O 1
ATOM 4874 N N . THR A 1 693 ? 20.407 -2.355 23.213 1.00 83.25 693 THR A N 1
ATOM 4875 C CA . THR A 1 693 ? 19.464 -1.466 23.909 1.00 83.25 693 THR A CA 1
ATOM 4876 C C . THR A 1 693 ? 19.905 -0.010 23.763 1.00 83.25 693 THR A C 1
ATOM 4878 O O . THR A 1 693 ? 21.029 0.261 23.334 1.00 83.25 693 THR A O 1
ATOM 4881 N N . PHE A 1 694 ? 19.059 0.955 24.144 1.00 83.38 694 PHE A N 1
ATOM 4882 C CA . PHE A 1 694 ? 19.463 2.368 24.125 1.00 83.38 694 PHE A CA 1
ATOM 4883 C C . PHE A 1 694 ? 20.708 2.605 24.993 1.00 83.38 694 PHE A C 1
ATOM 4885 O O . PHE A 1 694 ? 21.666 3.230 24.541 1.00 83.38 694 PHE A O 1
ATOM 4892 N N . LEU A 1 695 ? 20.729 2.040 26.206 1.00 79.38 695 LEU A N 1
ATOM 4893 C CA . LEU A 1 695 ? 21.875 2.135 27.115 1.00 79.38 695 LEU A CA 1
ATOM 4894 C C . LEU A 1 695 ? 23.136 1.480 26.537 1.00 79.38 695 LEU A C 1
ATOM 4896 O O . LEU A 1 695 ? 24.212 2.067 26.620 1.00 79.38 695 LEU A O 1
ATOM 4900 N N . GLY A 1 696 ? 23.009 0.306 25.911 1.00 78.12 696 GLY A N 1
ATOM 4901 C CA . GLY A 1 696 ? 24.140 -0.352 25.251 1.00 78.12 696 GLY A CA 1
ATOM 4902 C C . GLY A 1 696 ? 24.660 0.419 24.034 1.00 78.12 696 GLY A C 1
ATOM 4903 O O . GLY A 1 696 ? 25.856 0.411 23.750 1.00 78.12 696 GLY A O 1
ATOM 4904 N N . TYR A 1 697 ? 23.787 1.148 23.333 1.00 78.69 697 TYR A N 1
ATOM 4905 C CA . TYR A 1 697 ? 24.201 2.022 22.241 1.00 78.69 697 TYR A CA 1
ATOM 4906 C C . TYR A 1 697 ? 24.983 3.240 22.741 1.00 78.69 697 TYR A C 1
ATOM 4908 O O . TYR A 1 697 ? 26.022 3.560 22.167 1.00 78.69 697 TYR A O 1
ATOM 4916 N N . ILE A 1 698 ? 24.514 3.924 23.791 1.00 75.69 698 ILE A N 1
ATOM 4917 C CA . ILE A 1 698 ? 25.165 5.152 24.273 1.00 75.69 698 ILE A CA 1
ATOM 4918 C C . ILE A 1 698 ? 26.434 4.890 25.092 1.00 75.69 698 ILE A C 1
ATOM 4920 O O . ILE A 1 698 ? 27.301 5.761 25.149 1.00 75.69 698 ILE A O 1
ATOM 4924 N N . SER A 1 699 ? 26.603 3.691 25.664 1.00 72.56 699 SER A N 1
ATOM 4925 C CA . SER A 1 699 ? 27.803 3.341 26.436 1.00 72.56 699 SER A CA 1
ATOM 4926 C C . SER A 1 699 ? 29.084 3.361 25.606 1.00 72.56 699 SER A C 1
ATOM 4928 O O . SER A 1 699 ? 30.166 3.573 26.150 1.00 72.56 699 SER A O 1
ATOM 4930 N N . LYS A 1 700 ? 28.987 3.202 24.278 1.00 70.12 700 LYS A N 1
ATOM 4931 C CA . LYS A 1 700 ? 30.134 3.360 23.367 1.00 70.12 700 LYS A CA 1
ATOM 4932 C C . LYS A 1 700 ? 30.679 4.795 23.329 1.00 70.12 700 LYS A C 1
ATOM 4934 O O . LYS A 1 700 ? 31.799 5.005 22.881 1.00 70.12 700 LYS A O 1
ATOM 4939 N N . PHE A 1 701 ? 29.887 5.761 23.791 1.00 68.06 701 PHE A N 1
ATOM 4940 C CA . PHE A 1 701 ? 30.255 7.167 23.941 1.00 68.06 701 PHE A CA 1
ATOM 4941 C C . PHE A 1 701 ? 30.591 7.513 25.400 1.00 68.06 701 PHE A C 1
ATOM 4943 O O . PHE A 1 701 ? 30.372 8.640 25.824 1.00 68.06 701 PHE A O 1
ATOM 4950 N N . GLY A 1 702 ? 31.018 6.538 26.212 1.00 63.09 702 GLY A N 1
ATOM 4951 C CA . GLY A 1 702 ? 31.419 6.755 27.610 1.00 63.09 702 GLY A CA 1
ATOM 4952 C C . GLY A 1 702 ? 30.267 7.007 28.595 1.00 63.09 702 GLY A C 1
ATOM 4953 O O . GLY A 1 702 ? 30.474 6.968 29.807 1.00 63.09 702 GLY A O 1
ATOM 4954 N N . VAL A 1 703 ? 29.035 7.179 28.104 1.00 65.94 703 VAL A N 1
ATOM 4955 C CA . VAL A 1 703 ? 27.849 7.398 28.940 1.00 65.94 703 VAL A CA 1
ATOM 4956 C C . VAL A 1 703 ? 27.462 6.101 29.648 1.00 65.94 703 VAL A C 1
ATOM 4958 O O . VAL A 1 703 ? 26.900 5.184 29.049 1.00 65.94 703 VAL A O 1
ATOM 4961 N N . THR A 1 704 ? 27.750 6.021 30.945 1.00 59.31 704 THR A N 1
ATOM 4962 C CA . THR A 1 704 ? 27.411 4.872 31.794 1.00 59.31 704 THR A CA 1
ATOM 4963 C C . THR A 1 704 ? 26.561 5.320 32.983 1.00 59.31 704 THR A C 1
ATOM 4965 O O . THR A 1 704 ? 26.663 6.455 33.441 1.00 59.31 704 THR A O 1
ATOM 4968 N N . GLY A 1 705 ? 25.712 4.431 33.511 1.00 53.47 705 GLY A N 1
ATOM 4969 C CA . GLY A 1 705 ? 24.844 4.736 34.662 1.00 53.47 705 GLY A CA 1
ATOM 4970 C C . GLY A 1 705 ? 25.583 5.002 35.983 1.00 53.47 705 GLY A C 1
ATOM 4971 O O . GLY A 1 705 ? 24.948 5.332 36.982 1.00 53.47 705 GLY A O 1
ATOM 4972 N N . THR A 1 706 ? 26.907 4.847 35.995 1.00 50.19 706 THR A N 1
ATOM 4973 C CA . THR A 1 706 ? 27.814 5.141 37.107 1.00 50.19 706 THR A CA 1
ATOM 4974 C C . THR A 1 706 ? 29.114 5.676 36.514 1.00 50.19 706 THR A C 1
ATOM 4976 O O . THR A 1 706 ? 29.995 4.899 36.149 1.00 50.19 706 THR A O 1
ATOM 4979 N N . SER A 1 707 ? 29.225 6.991 36.364 1.00 44.75 707 SER A N 1
ATOM 4980 C CA . SER A 1 707 ? 30.480 7.608 35.944 1.00 44.75 707 SER A CA 1
ATOM 4981 C C . SER A 1 707 ? 31.513 7.504 37.080 1.00 44.75 707 SER A C 1
ATOM 4983 O O . SER A 1 707 ? 31.188 7.699 38.250 1.00 44.75 707 SER A O 1
ATOM 4985 N N . THR A 1 708 ? 32.747 7.123 36.740 1.00 42.03 708 THR A N 1
ATOM 4986 C CA . THR A 1 708 ? 33.934 7.209 37.614 1.00 42.03 708 THR A CA 1
ATOM 4987 C C . THR A 1 708 ? 34.938 8.227 37.071 1.00 42.03 708 THR A C 1
ATOM 4989 O O . THR A 1 708 ? 36.130 8.109 37.347 1.00 42.03 708 THR A O 1
ATOM 4992 N N . ASN A 1 709 ? 34.490 9.163 36.227 1.00 44.81 709 ASN A N 1
ATOM 4993 C CA . ASN A 1 709 ? 35.363 10.179 35.654 1.00 44.81 709 ASN A CA 1
ATOM 4994 C C . ASN A 1 709 ? 35.825 11.131 36.768 1.00 44.81 709 ASN A C 1
ATOM 4996 O O . ASN A 1 709 ? 35.011 11.821 37.367 1.00 44.81 709 ASN A O 1
ATOM 5000 N N . ASN A 1 710 ? 37.120 11.121 37.070 1.00 47.66 710 ASN A N 1
ATOM 5001 C CA . ASN A 1 710 ? 37.763 11.948 38.089 1.00 47.66 710 ASN A CA 1
ATOM 5002 C C . ASN A 1 710 ? 38.766 12.941 37.474 1.00 47.66 710 ASN A C 1
ATOM 5004 O O . ASN A 1 710 ? 39.671 13.412 38.170 1.00 47.66 710 ASN A O 1
ATOM 5008 N N . ASP A 1 711 ? 38.644 13.223 36.175 1.00 45.28 711 ASP A N 1
ATOM 5009 C CA . ASP A 1 711 ? 39.558 14.107 35.464 1.00 45.28 711 ASP A CA 1
ATOM 5010 C C . ASP A 1 711 ? 39.308 15.565 35.875 1.00 45.28 711 ASP A C 1
ATOM 5012 O O . ASP A 1 711 ? 38.270 16.144 35.590 1.00 45.28 711 ASP A O 1
ATOM 5016 N N . SER A 1 712 ? 40.299 16.196 36.508 1.00 44.34 712 SER A N 1
ATOM 5017 C CA . SER A 1 712 ? 40.249 17.570 37.038 1.00 44.34 712 SER A CA 1
ATOM 5018 C C . SER A 1 712 ? 40.227 18.686 35.977 1.00 44.34 712 SER A C 1
ATOM 5020 O O . SER A 1 712 ? 40.515 19.849 36.280 1.00 44.34 712 SER A O 1
ATOM 5022 N N . THR A 1 713 ? 39.934 18.359 34.717 1.00 43.44 713 THR A N 1
ATOM 5023 C CA . THR A 1 713 ? 39.952 19.299 33.593 1.00 43.44 713 THR A CA 1
ATOM 5024 C C . THR A 1 713 ? 38.539 19.681 33.180 1.00 43.44 713 THR A C 1
ATOM 5026 O O . THR A 1 713 ? 37.834 18.904 32.544 1.00 43.44 713 THR A O 1
ATOM 5029 N N . GLN A 1 714 ? 38.178 20.929 33.471 1.00 46.03 714 GLN A N 1
ATOM 5030 C CA . GLN A 1 714 ? 36.957 21.585 33.013 1.00 46.03 714 GLN A CA 1
ATOM 5031 C C . GLN A 1 714 ? 36.713 21.380 31.495 1.00 46.03 714 GLN A C 1
ATOM 5033 O O . GLN A 1 714 ? 37.469 21.880 30.661 1.00 46.03 714 GLN A O 1
ATOM 5038 N N . TRP A 1 715 ? 35.621 20.683 31.157 1.00 51.53 715 TRP A N 1
ATOM 5039 C CA . TRP A 1 715 ? 34.866 20.781 29.890 1.00 51.53 715 TRP A CA 1
ATOM 5040 C C . TRP A 1 715 ? 35.501 20.288 28.571 1.00 51.53 715 TRP A C 1
ATOM 5042 O O . TRP A 1 715 ? 34.972 20.597 27.508 1.00 51.53 715 TRP A O 1
ATOM 5052 N N . GLN A 1 716 ? 36.591 19.509 28.563 1.00 43.25 716 GLN A N 1
ATOM 5053 C CA . GLN A 1 716 ? 37.266 19.174 27.287 1.00 43.25 716 GLN A CA 1
ATOM 5054 C C . GLN A 1 716 ? 36.857 17.861 26.599 1.00 43.25 716 GLN A C 1
ATOM 5056 O O . GLN A 1 716 ? 37.201 17.676 25.433 1.00 43.25 716 GLN A O 1
ATOM 5061 N N . ASN A 1 717 ? 36.093 16.974 27.244 1.00 45.16 717 ASN A N 1
ATOM 5062 C CA . ASN A 1 717 ? 35.825 15.638 26.698 1.00 45.16 717 ASN A CA 1
ATOM 5063 C C . ASN A 1 717 ? 34.322 15.368 26.530 1.00 45.16 717 ASN A C 1
ATOM 5065 O O . ASN A 1 717 ? 33.711 14.647 27.310 1.00 45.16 717 ASN A O 1
ATOM 5069 N N . GLY A 1 718 ? 33.712 15.915 25.475 1.00 49.19 718 GLY A N 1
ATOM 5070 C CA . GLY A 1 718 ? 32.465 15.360 24.945 1.00 49.19 718 GLY A CA 1
ATOM 5071 C C . GLY A 1 718 ? 32.765 13.992 24.327 1.00 49.19 718 GLY A C 1
ATOM 5072 O O . GLY A 1 718 ? 33.406 13.914 23.287 1.00 49.19 718 GLY A O 1
ATOM 5073 N N . TYR A 1 719 ? 32.350 12.898 24.965 1.00 53.47 719 TYR A N 1
ATOM 5074 C CA . TYR A 1 719 ? 32.775 11.541 24.590 1.00 53.47 719 TYR A CA 1
ATOM 5075 C C . TYR A 1 719 ? 32.117 10.958 23.320 1.00 53.47 719 TYR A C 1
ATOM 5077 O O . TYR A 1 719 ? 32.268 9.769 23.022 1.00 53.47 719 TYR A O 1
ATOM 5085 N N . SER A 1 720 ? 31.509 11.787 22.465 1.00 48.66 720 SER A N 1
ATOM 5086 C CA . SER A 1 720 ? 31.367 11.449 21.042 1.00 48.66 720 SER A CA 1
ATOM 5087 C C . SER A 1 720 ? 32.701 11.636 20.296 1.00 48.66 720 SER A C 1
ATOM 5089 O O . SER A 1 720 ? 32.770 12.358 19.309 1.00 48.66 720 SER A O 1
ATOM 5091 N N . GLY A 1 721 ? 33.764 10.977 20.768 1.00 40.22 721 GLY A N 1
ATOM 5092 C CA . GLY A 1 721 ? 35.085 10.977 20.144 1.00 40.22 721 GLY A CA 1
ATOM 5093 C C . GLY A 1 721 ? 35.832 12.313 20.220 1.00 40.22 721 GLY A C 1
ATOM 5094 O O . GLY A 1 721 ? 35.273 13.394 20.320 1.00 40.22 721 GLY A O 1
ATOM 5095 N N . THR A 1 722 ? 37.147 12.238 20.108 1.00 41.09 722 THR A N 1
ATOM 5096 C CA . THR A 1 722 ? 38.118 13.340 20.040 1.00 41.09 722 THR A CA 1
ATOM 5097 C C . THR A 1 722 ? 37.983 14.249 18.798 1.00 41.09 722 THR A C 1
ATOM 5099 O O . THR A 1 722 ? 38.962 14.841 18.346 1.00 41.09 722 THR A O 1
ATOM 5102 N N . SER A 1 723 ? 36.791 14.371 18.209 1.00 43.53 723 SER A N 1
ATOM 5103 C CA . SER A 1 723 ? 36.512 15.193 17.032 1.00 43.53 723 SER A CA 1
ATOM 5104 C C . SER A 1 723 ? 35.293 16.065 17.289 1.00 43.53 723 SER A C 1
ATOM 5106 O O . SER A 1 723 ? 34.238 15.578 17.673 1.00 43.53 723 SER A O 1
ATOM 5108 N N . ALA A 1 724 ? 35.424 17.356 17.007 1.00 50.81 724 ALA A N 1
ATOM 5109 C CA . ALA A 1 724 ? 34.391 18.382 17.104 1.00 50.81 724 ALA A CA 1
ATOM 5110 C C . ALA A 1 724 ? 33.150 18.164 16.193 1.00 50.81 724 ALA A C 1
ATOM 5112 O O . ALA A 1 724 ? 32.417 19.115 15.931 1.00 50.81 724 ALA A O 1
ATOM 5113 N N . THR A 1 725 ? 32.897 16.945 15.697 1.00 61.91 725 THR A N 1
ATOM 5114 C CA . THR A 1 725 ? 31.880 16.648 14.677 1.00 61.91 725 THR A CA 1
ATOM 5115 C C . THR A 1 725 ? 30.677 15.911 15.289 1.00 61.91 725 THR A C 1
ATOM 5117 O O . THR A 1 725 ? 30.857 14.827 15.844 1.00 61.91 725 THR A O 1
ATOM 5120 N N . PRO A 1 726 ? 29.452 16.462 15.211 1.00 69.44 726 PRO A N 1
ATOM 5121 C CA . PRO A 1 726 ? 28.250 15.820 15.742 1.00 69.44 726 PRO A CA 1
ATOM 5122 C C . PRO A 1 726 ? 27.827 14.565 14.955 1.00 69.44 726 PRO A C 1
ATOM 5124 O O . PRO A 1 726 ? 28.208 14.377 13.800 1.00 69.44 726 PRO A O 1
ATOM 5127 N N . ILE A 1 727 ? 27.004 13.711 15.576 1.00 76.75 727 ILE A N 1
ATOM 5128 C CA . ILE A 1 727 ? 26.368 12.561 14.920 1.00 76.75 727 ILE A CA 1
ATOM 5129 C C . ILE A 1 727 ? 25.283 13.083 13.972 1.00 76.75 727 ILE A C 1
ATOM 5131 O O . ILE A 1 727 ? 24.349 13.767 14.406 1.00 76.75 727 ILE A O 1
ATOM 5135 N N . SER A 1 728 ? 25.398 12.731 12.691 1.00 79.25 728 SER A N 1
ATOM 5136 C CA . SER A 1 728 ? 24.387 13.051 11.683 1.00 79.25 728 SER A CA 1
ATOM 5137 C C . SER A 1 728 ? 23.155 12.159 11.805 1.00 79.25 728 SER A C 1
ATOM 5139 O O . SER A 1 728 ? 23.254 10.986 12.165 1.00 79.25 728 SER A O 1
ATOM 5141 N N . TYR A 1 729 ? 21.989 12.719 11.486 1.00 80.12 729 TYR A N 1
ATOM 5142 C CA . TYR A 1 729 ? 20.728 11.974 11.494 1.00 80.12 729 TYR A CA 1
ATOM 5143 C C . TYR A 1 729 ? 20.565 11.160 10.213 1.00 80.12 729 TYR A C 1
ATOM 5145 O O . TYR A 1 729 ? 20.865 11.654 9.127 1.00 80.12 729 TYR A O 1
ATOM 5153 N N . ASP A 1 730 ? 19.992 9.964 10.325 1.00 71.38 730 ASP A N 1
ATOM 5154 C CA . ASP A 1 730 ? 19.634 9.162 9.152 1.00 71.38 730 ASP A CA 1
ATOM 5155 C C . ASP A 1 730 ? 18.484 9.813 8.382 1.00 71.38 730 ASP A C 1
ATOM 5157 O O . ASP A 1 730 ? 18.475 9.845 7.152 1.00 71.38 730 ASP A O 1
ATOM 5161 N N . ALA A 1 731 ? 17.489 10.332 9.112 1.00 73.62 731 ALA A N 1
ATOM 5162 C CA . ALA A 1 731 ? 16.383 11.077 8.532 1.00 73.62 731 ALA A CA 1
ATOM 5163 C C . ALA A 1 731 ? 15.723 12.038 9.529 1.00 73.62 731 ALA A C 1
ATOM 5165 O O . ALA A 1 731 ? 15.854 11.924 10.751 1.00 73.62 731 ALA A O 1
ATOM 5166 N N . LYS A 1 732 ? 14.964 12.981 8.960 1.00 79.88 732 LYS A N 1
ATOM 5167 C CA . LYS A 1 732 ? 14.186 14.011 9.667 1.00 79.88 732 LYS A CA 1
ATOM 5168 C C . LYS A 1 732 ? 12.763 14.066 9.100 1.00 79.88 732 LYS A C 1
ATOM 5170 O O . LYS A 1 732 ? 12.450 14.953 8.307 1.00 79.88 732 LYS A O 1
ATOM 5175 N N . PRO A 1 733 ? 11.923 13.074 9.413 1.00 67.00 733 PRO A N 1
ATOM 5176 C CA . PRO A 1 733 ? 10.655 12.847 8.717 1.00 67.00 733 PRO A CA 1
ATOM 5177 C C . PRO A 1 733 ? 9.557 13.886 9.009 1.00 67.00 733 PRO A C 1
ATOM 5179 O O . PRO A 1 733 ? 8.581 13.948 8.264 1.00 67.00 733 PRO A O 1
ATOM 5182 N N . LEU A 1 734 ? 9.690 14.715 10.053 1.00 71.56 734 LEU A N 1
ATOM 5183 C CA . LEU A 1 734 ? 8.728 15.775 10.376 1.00 71.56 734 LEU A CA 1
ATOM 5184 C C . LEU A 1 734 ? 9.433 17.009 10.945 1.00 71.56 734 LEU A C 1
ATOM 5186 O O . LEU A 1 734 ? 10.323 16.877 11.787 1.00 71.56 734 LEU A O 1
ATOM 5190 N N . LYS A 1 735 ? 9.027 18.199 10.483 1.00 74.56 735 LYS A N 1
ATOM 5191 C CA . LYS A 1 735 ? 9.640 19.477 10.856 1.00 74.56 735 LYS A CA 1
ATOM 5192 C C . LYS A 1 735 ? 8.598 20.597 10.957 1.00 74.56 735 LYS A C 1
ATOM 5194 O O . LYS A 1 735 ? 7.928 20.888 9.968 1.00 74.56 735 LYS A O 1
ATOM 5199 N N . SER A 1 736 ? 8.513 21.283 12.096 1.00 66.94 736 SER A N 1
ATOM 5200 C CA . SER A 1 736 ? 7.534 22.353 12.362 1.00 66.94 736 SER A CA 1
ATOM 5201 C C . SER A 1 736 ? 8.054 23.771 12.088 1.00 66.94 736 SER A C 1
ATOM 5203 O O . SER A 1 736 ? 7.395 24.750 12.431 1.00 66.94 736 SER A O 1
ATOM 5205 N N . GLY A 1 737 ? 9.261 23.899 11.526 1.00 65.88 737 GLY A N 1
ATOM 5206 C CA . GLY A 1 737 ? 9.933 25.185 11.285 1.00 65.88 737 GLY A CA 1
ATOM 5207 C C . GLY A 1 737 ? 10.721 25.743 12.479 1.00 65.88 737 GLY A C 1
ATOM 5208 O O . GLY A 1 737 ? 11.412 26.744 12.323 1.00 65.88 737 GLY A O 1
ATOM 5209 N N . ASN A 1 738 ? 10.689 25.081 13.643 1.00 66.25 738 ASN A N 1
ATOM 5210 C CA . ASN A 1 738 ? 11.474 25.463 14.829 1.00 66.25 738 ASN A CA 1
ATOM 5211 C C . ASN A 1 738 ? 12.936 24.984 14.774 1.00 66.25 738 ASN A C 1
ATOM 5213 O O . ASN A 1 738 ? 13.743 25.324 15.644 1.00 66.25 738 ASN A O 1
ATOM 5217 N N . ASP A 1 739 ? 13.285 24.218 13.734 1.00 73.56 739 ASP A N 1
ATOM 5218 C CA . ASP A 1 739 ? 14.634 23.737 13.453 1.00 73.56 739 ASP A CA 1
ATOM 5219 C C . ASP A 1 739 ? 15.259 22.979 14.636 1.00 73.56 739 ASP A C 1
ATOM 5221 O O . ASP A 1 739 ? 16.454 23.106 14.864 1.00 73.56 739 ASP A O 1
ATOM 5225 N N . TYR A 1 740 ? 14.499 22.199 15.415 1.00 76.88 740 TYR A N 1
ATOM 5226 C CA . TYR A 1 740 ? 15.040 21.583 16.638 1.00 76.88 740 TYR A CA 1
ATOM 5227 C C . TYR A 1 740 ? 16.213 20.623 16.354 1.00 76.88 740 TYR A C 1
ATOM 5229 O O . TYR A 1 740 ? 17.252 20.706 17.005 1.00 76.88 740 TYR A O 1
ATOM 5237 N N . PHE A 1 741 ? 16.099 19.792 15.314 1.00 81.31 741 PHE A N 1
ATOM 5238 C CA . PHE A 1 741 ? 17.118 18.816 14.903 1.00 81.31 741 PHE A CA 1
ATOM 5239 C C . PHE A 1 741 ? 17.900 19.289 13.663 1.00 81.31 741 PHE A C 1
ATOM 5241 O O . PHE A 1 741 ? 17.777 18.722 12.573 1.00 81.31 741 PHE A O 1
ATOM 5248 N N . LEU A 1 742 ? 18.681 20.369 13.777 1.00 77.56 742 LEU A N 1
ATOM 5249 C CA . LEU A 1 742 ? 19.599 20.794 12.703 1.00 77.56 742 LEU A CA 1
ATOM 5250 C C . LEU A 1 742 ? 20.818 19.873 12.611 1.00 77.56 742 LEU A C 1
ATOM 5252 O O . LEU A 1 742 ? 21.201 19.240 13.584 1.00 77.56 742 LEU A O 1
ATOM 5256 N N . ASP A 1 743 ? 21.385 19.781 11.410 1.00 73.12 743 ASP A N 1
ATOM 5257 C CA . ASP A 1 743 ? 22.592 18.999 11.120 1.00 73.12 743 ASP A CA 1
ATOM 5258 C C . ASP A 1 743 ? 23.401 19.780 10.082 1.00 73.12 743 ASP A C 1
ATOM 5260 O O . ASP A 1 743 ? 23.081 19.754 8.892 1.00 73.12 743 ASP A O 1
ATOM 5264 N N . ASN A 1 744 ? 24.314 20.627 10.557 1.00 70.19 744 ASN A N 1
ATOM 5265 C CA . ASN A 1 744 ? 25.115 21.525 9.722 1.00 70.19 744 ASN A CA 1
ATOM 5266 C C . ASN A 1 744 ? 26.403 21.955 10.437 1.00 70.19 744 ASN A C 1
ATOM 5268 O O . ASN A 1 744 ? 26.474 23.058 10.975 1.00 70.19 744 ASN A O 1
ATOM 5272 N N . GLY A 1 745 ? 27.429 21.099 10.406 1.00 67.00 745 GLY A N 1
ATOM 5273 C CA . GLY A 1 745 ? 28.780 21.380 10.916 1.00 67.00 745 GLY A CA 1
ATOM 5274 C C . GLY A 1 745 ? 28.831 21.559 12.435 1.00 67.00 745 GLY A C 1
ATOM 5275 O O . GLY A 1 745 ? 29.297 20.678 13.148 1.00 67.00 745 GLY A O 1
ATOM 5276 N N . ASP A 1 746 ? 28.299 22.679 12.920 1.00 66.81 746 ASP A N 1
ATOM 5277 C CA . ASP A 1 746 ? 28.224 23.034 14.335 1.00 66.81 746 ASP A CA 1
ATOM 5278 C C . ASP A 1 746 ? 27.016 22.396 15.043 1.00 66.81 746 ASP A C 1
ATOM 5280 O O . ASP A 1 746 ? 27.081 22.159 16.249 1.00 66.81 746 ASP A O 1
ATOM 5284 N N . TYR A 1 747 ? 25.932 22.079 14.322 1.00 71.75 747 TYR A N 1
ATOM 5285 C CA . TYR A 1 747 ? 24.722 21.450 14.875 1.00 71.75 747 TYR A CA 1
ATOM 5286 C C . TYR A 1 747 ? 24.649 19.964 14.531 1.00 71.75 747 TYR A C 1
ATOM 5288 O O . TYR A 1 747 ? 24.988 19.571 13.416 1.00 71.75 747 TYR A O 1
ATOM 5296 N N . GLY A 1 748 ? 24.125 19.173 15.464 1.00 74.00 748 GLY A N 1
ATOM 5297 C CA . GLY A 1 748 ? 23.804 17.758 15.298 1.00 74.00 748 GLY A CA 1
ATOM 5298 C C . GLY A 1 748 ? 23.757 17.054 16.656 1.00 74.00 748 GLY A C 1
ATOM 5299 O O . GLY A 1 748 ? 23.867 17.709 17.691 1.00 74.00 748 GLY A O 1
ATOM 5300 N N . LEU A 1 749 ? 23.555 15.737 16.663 1.00 80.31 749 LEU A N 1
ATOM 5301 C CA . LEU A 1 749 ? 23.355 14.968 17.893 1.00 80.31 749 LEU A CA 1
ATOM 5302 C C . LEU A 1 749 ? 24.683 14.680 18.613 1.00 80.31 749 LEU A C 1
ATOM 5304 O O . LEU A 1 749 ? 25.642 14.211 17.999 1.00 80.31 749 LEU A O 1
ATOM 5308 N N . ARG A 1 750 ? 24.715 14.867 19.936 1.00 78.19 750 ARG A N 1
ATOM 5309 C CA . ARG A 1 750 ? 25.830 14.482 20.813 1.00 78.19 750 ARG A CA 1
ATOM 5310 C C . ARG A 1 750 ? 25.316 13.819 22.087 1.00 78.19 750 ARG A C 1
ATOM 5312 O O . ARG A 1 750 ? 24.329 14.257 22.670 1.00 78.19 750 ARG A O 1
ATOM 5319 N N . PHE A 1 751 ? 26.023 12.787 22.534 1.00 76.25 751 PHE A N 1
ATOM 5320 C CA . PHE A 1 751 ? 25.847 12.189 23.857 1.00 76.25 751 PHE A CA 1
ATOM 5321 C C . PHE A 1 751 ? 27.014 12.631 24.736 1.00 76.25 751 PHE A C 1
ATOM 5323 O O . PHE A 1 751 ? 28.168 12.482 24.336 1.00 76.25 751 PHE A O 1
ATOM 5330 N N . ILE A 1 752 ? 26.716 13.208 25.897 1.00 69.69 752 ILE A N 1
ATOM 5331 C CA . ILE A 1 752 ? 27.697 13.921 26.719 1.00 69.69 752 ILE A CA 1
ATOM 5332 C C . ILE A 1 752 ? 27.603 13.427 28.162 1.00 69.69 752 ILE A C 1
ATOM 5334 O O . ILE A 1 752 ? 26.498 13.267 28.683 1.00 69.69 752 ILE A O 1
ATOM 5338 N N . HIS A 1 753 ? 28.758 13.215 28.798 1.00 65.44 753 HIS A N 1
ATOM 5339 C CA . HIS A 1 753 ? 28.900 12.969 30.235 1.00 65.44 753 HIS A CA 1
ATOM 5340 C C . HIS A 1 753 ? 30.091 13.771 30.799 1.00 65.44 753 HIS A C 1
ATOM 5342 O O . HIS A 1 753 ? 31.084 13.928 30.090 1.00 65.44 753 HIS A O 1
ATOM 5348 N N . GLY A 1 754 ? 30.011 14.273 32.041 1.00 57.41 754 GLY A N 1
ATOM 5349 C CA . GLY A 1 754 ? 31.077 15.091 32.653 1.00 57.41 754 GLY A CA 1
ATOM 5350 C C . GLY A 1 754 ? 30.875 15.421 34.142 1.00 57.41 754 GLY A C 1
ATOM 5351 O O . GLY A 1 754 ? 29.841 15.067 34.713 1.00 57.41 754 GLY A O 1
ATOM 5352 N N . ASP A 1 755 ? 31.859 16.096 34.754 1.00 51.16 755 ASP A N 1
ATOM 5353 C CA . ASP A 1 755 ? 31.860 16.643 36.121 1.00 51.16 755 ASP A CA 1
ATOM 5354 C C . ASP A 1 755 ? 31.581 18.160 36.087 1.00 51.16 755 ASP A C 1
ATOM 5356 O O . ASP A 1 755 ? 32.104 18.910 35.270 1.00 51.16 755 ASP A O 1
ATOM 5360 N N . GLY A 1 756 ? 30.585 18.632 36.842 1.00 49.62 756 GLY A N 1
ATOM 5361 C CA . GLY A 1 756 ? 30.118 20.034 36.731 1.00 49.62 756 GLY A CA 1
ATOM 5362 C C . GLY A 1 756 ? 30.998 20.981 37.545 1.00 49.62 756 GLY A C 1
ATOM 5363 O O . GLY A 1 756 ? 30.956 22.200 37.398 1.00 49.62 756 GLY A O 1
ATOM 5364 N N . SER A 1 757 ? 31.779 20.392 38.453 1.00 49.97 757 SER A N 1
ATOM 5365 C CA . SER A 1 757 ? 32.768 20.995 39.339 1.00 49.97 757 SER A CA 1
ATOM 5366 C C . SER A 1 757 ? 33.546 19.871 40.042 1.00 49.97 757 SER A C 1
ATOM 5368 O O . SER A 1 757 ? 33.077 18.734 40.077 1.00 49.97 757 SER A O 1
ATOM 5370 N N . ALA A 1 758 ? 34.688 20.207 40.651 1.00 45.22 758 ALA A N 1
ATOM 5371 C CA . ALA A 1 758 ? 35.650 19.246 41.198 1.00 45.22 758 ALA A CA 1
ATOM 5372 C C . ALA A 1 758 ? 35.138 18.310 42.320 1.00 45.22 758 ALA A C 1
ATOM 5374 O O . ALA A 1 758 ? 35.814 17.329 42.606 1.00 45.22 758 ALA A O 1
ATOM 5375 N N . ASP A 1 759 ? 33.971 18.542 42.939 1.00 53.56 759 ASP A N 1
ATOM 5376 C CA . ASP A 1 759 ? 33.570 17.816 44.159 1.00 53.56 759 ASP A CA 1
ATOM 5377 C C . ASP A 1 759 ? 32.063 17.425 44.221 1.00 53.56 759 ASP A C 1
ATOM 5379 O O . ASP A 1 759 ? 31.482 17.355 45.309 1.00 53.56 759 ASP A O 1
ATOM 5383 N N . GLY A 1 760 ? 31.386 17.173 43.085 1.00 49.00 760 GLY A N 1
ATOM 5384 C CA . GLY A 1 760 ? 29.942 16.843 43.036 1.00 49.00 760 GLY A CA 1
ATOM 5385 C C . GLY A 1 760 ? 29.552 15.677 42.101 1.00 49.00 760 GLY A C 1
ATOM 5386 O O . GLY A 1 760 ? 30.345 15.300 41.252 1.00 49.00 760 GLY A O 1
ATOM 5387 N N . PRO A 1 761 ? 28.343 15.078 42.244 1.00 48.81 761 PRO A N 1
ATOM 5388 C CA . PRO A 1 761 ? 27.893 13.945 41.420 1.00 48.81 761 PRO A CA 1
ATOM 5389 C C . PRO A 1 761 ? 27.680 14.310 39.937 1.00 48.81 761 PRO A C 1
ATOM 5391 O O . PRO A 1 761 ? 27.018 15.305 39.642 1.00 48.81 761 PRO A O 1
ATOM 5394 N N . ASP A 1 762 ? 28.174 13.444 39.048 1.00 54.69 762 ASP A N 1
ATOM 5395 C CA . ASP A 1 762 ? 28.306 13.632 37.589 1.00 54.69 762 ASP A CA 1
ATOM 5396 C C . ASP A 1 762 ? 26.989 13.837 36.804 1.00 54.69 762 ASP A C 1
ATOM 5398 O O . ASP A 1 762 ? 25.913 13.381 37.212 1.00 54.69 762 ASP A O 1
ATOM 5402 N N . TRP A 1 763 ? 27.081 14.495 35.635 1.00 61.53 763 TRP A N 1
ATOM 5403 C CA . TRP A 1 763 ? 25.970 14.831 34.722 1.00 61.53 763 TRP A CA 1
ATOM 5404 C C . TRP A 1 763 ? 26.048 14.082 33.382 1.00 61.53 763 TRP A C 1
ATOM 5406 O O . TRP A 1 763 ? 27.117 13.681 32.926 1.00 61.53 763 TRP A O 1
ATOM 5416 N N . CYS A 1 764 ? 24.889 13.897 32.733 1.00 65.31 764 CYS A N 1
ATOM 5417 C CA . CYS A 1 764 ? 24.765 13.370 31.369 1.00 65.31 764 CYS A CA 1
ATOM 5418 C C . CYS A 1 764 ? 23.662 14.117 30.598 1.00 65.31 764 CYS A C 1
ATOM 5420 O O . CYS A 1 764 ? 22.556 14.297 31.121 1.00 65.31 764 CYS A O 1
ATOM 5422 N N . VAL A 1 765 ? 23.940 14.519 29.354 1.00 71.00 765 VAL A N 1
ATOM 5423 C CA . VAL A 1 765 ? 22.992 15.221 28.468 1.00 71.00 765 VAL A CA 1
ATOM 5424 C C . VAL A 1 765 ? 23.062 14.700 27.027 1.00 71.00 765 VAL A C 1
ATOM 5426 O O . VAL A 1 765 ? 24.086 14.195 26.570 1.00 71.00 765 VAL A O 1
ATOM 5429 N N . ILE A 1 766 ? 21.946 14.815 26.309 1.00 77.50 766 ILE A N 1
ATOM 5430 C CA . ILE A 1 766 ? 21.827 14.622 24.862 1.00 77.50 766 ILE A CA 1
ATOM 5431 C C . ILE A 1 766 ? 21.689 16.010 24.247 1.00 77.50 766 ILE A C 1
ATOM 5433 O O . ILE A 1 766 ? 20.658 16.647 24.440 1.00 77.50 766 ILE A O 1
ATOM 5437 N N . ASP A 1 767 ? 22.702 16.485 23.535 1.00 75.69 767 ASP A N 1
ATOM 5438 C CA . ASP A 1 767 ? 22.723 17.825 22.945 1.00 75.69 767 ASP A CA 1
ATOM 5439 C C . ASP A 1 767 ? 22.457 17.764 21.433 1.00 75.69 767 ASP A C 1
ATOM 5441 O O . ASP A 1 767 ? 22.957 16.884 20.733 1.00 75.69 767 ASP A O 1
ATOM 5445 N N . PHE A 1 768 ? 21.652 18.698 20.938 1.00 78.12 768 PHE A N 1
ATOM 5446 C CA . PHE A 1 768 ? 21.280 18.888 19.535 1.00 78.12 768 PHE A CA 1
ATOM 5447 C C . PHE A 1 768 ? 21.663 20.296 19.021 1.00 78.12 768 PHE A C 1
ATOM 5449 O O . PHE A 1 768 ? 21.364 20.652 17.875 1.00 78.12 768 PHE A O 1
ATOM 5456 N N . GLY A 1 769 ? 22.249 21.137 19.879 1.00 71.12 769 GLY A N 1
ATOM 5457 C CA . GLY A 1 769 ? 22.608 22.529 19.619 1.00 71.12 769 GLY A CA 1
ATOM 5458 C C . GLY A 1 769 ? 24.035 22.740 19.091 1.00 71.12 769 GLY A C 1
ATOM 5459 O O . GLY A 1 769 ? 24.789 21.785 18.882 1.00 71.12 769 GLY A O 1
ATOM 5460 N N . PRO A 1 770 ? 24.409 24.005 18.826 1.00 67.62 770 PRO A N 1
ATOM 5461 C CA . PRO A 1 770 ? 25.765 24.376 18.440 1.00 67.62 770 PRO A CA 1
ATOM 5462 C C . PRO A 1 770 ? 26.711 24.431 19.648 1.00 67.62 770 PRO A C 1
ATOM 5464 O O . PRO A 1 770 ? 26.276 24.619 20.783 1.00 67.62 770 PRO A O 1
ATOM 5467 N N . LEU A 1 771 ? 28.017 24.343 19.386 1.00 61.25 771 LEU A N 1
ATOM 5468 C CA . LEU A 1 771 ? 29.061 24.549 20.397 1.00 61.25 771 LEU A CA 1
ATOM 5469 C C . LEU A 1 771 ? 29.054 26.001 20.909 1.00 61.25 771 LEU A C 1
ATOM 5471 O O . LEU A 1 771 ? 28.957 26.935 20.112 1.00 61.25 771 LEU A O 1
ATOM 5475 N N . ASN A 1 772 ? 29.235 26.207 22.218 1.00 58.06 772 ASN A N 1
ATOM 5476 C CA . ASN A 1 772 ? 29.422 27.538 22.803 1.00 58.06 772 ASN A CA 1
ATOM 5477 C C . ASN A 1 772 ? 30.701 27.580 23.652 1.00 58.06 772 ASN A C 1
ATOM 5479 O O . ASN A 1 772 ? 30.689 27.178 24.807 1.00 58.06 772 ASN A O 1
ATOM 5483 N N . ASN A 1 773 ? 31.819 28.042 23.081 1.00 57.19 773 ASN A N 1
ATOM 5484 C CA . ASN A 1 773 ? 33.119 28.135 23.771 1.00 57.19 773 ASN A CA 1
ATOM 5485 C C . ASN A 1 773 ? 33.601 26.834 24.459 1.00 57.19 773 ASN A C 1
ATOM 5487 O O . ASN A 1 773 ? 34.347 26.895 25.432 1.00 57.19 773 ASN A O 1
ATOM 5491 N N . GLY A 1 774 ? 33.211 25.663 23.943 1.00 53.72 774 GLY A N 1
ATOM 5492 C CA . GLY A 1 774 ? 33.573 24.360 24.522 1.00 53.72 774 GLY A CA 1
ATOM 5493 C C . GLY A 1 774 ? 32.704 23.921 25.704 1.00 53.72 774 GLY A C 1
ATOM 5494 O O . GLY A 1 774 ? 32.962 22.869 26.272 1.00 53.72 774 GLY A O 1
ATOM 5495 N N . ASP A 1 775 ? 31.676 24.696 26.050 1.00 53.09 775 ASP A N 1
ATOM 5496 C CA . ASP A 1 775 ? 30.712 24.369 27.093 1.00 53.09 775 ASP A CA 1
ATOM 5497 C C . ASP A 1 775 ? 29.473 23.668 26.509 1.00 53.09 775 ASP A C 1
ATOM 5499 O O . ASP A 1 775 ? 28.912 24.079 25.484 1.00 53.09 775 ASP A O 1
ATOM 5503 N N . PHE A 1 776 ? 29.066 22.595 27.184 1.00 55.59 776 PHE A N 1
ATOM 5504 C CA . PHE A 1 776 ? 27.988 21.686 26.813 1.00 55.59 776 PHE A CA 1
ATOM 5505 C C . PHE A 1 776 ? 26.803 21.716 27.804 1.00 55.59 776 PHE A C 1
ATOM 5507 O O . PHE A 1 776 ? 25.838 20.978 27.603 1.00 55.59 776 PHE A O 1
ATOM 5514 N N . ASP A 1 777 ? 26.837 22.535 28.867 1.00 51.38 777 ASP A N 1
ATOM 5515 C CA . ASP A 1 777 ? 25.881 22.468 29.992 1.00 51.38 777 ASP A CA 1
ATOM 5516 C C . ASP A 1 777 ? 24.515 23.143 29.775 1.00 51.38 777 ASP A C 1
ATOM 5518 O O . ASP A 1 777 ? 23.642 23.110 30.644 1.00 51.38 777 ASP A O 1
ATOM 5522 N N . GLY A 1 778 ? 24.284 23.751 28.614 1.00 52.09 778 GLY A N 1
ATOM 5523 C CA . GLY A 1 778 ? 23.008 24.386 28.281 1.00 52.09 778 GLY A CA 1
ATOM 5524 C C . GLY A 1 778 ? 22.672 25.655 29.084 1.00 52.09 778 GLY A C 1
ATOM 5525 O O . GLY A 1 778 ? 21.742 26.371 28.699 1.00 52.09 778 GLY A O 1
ATOM 5526 N N . LEU A 1 779 ? 23.427 25.997 30.136 1.00 49.12 779 LEU A N 1
ATOM 5527 C CA . LEU A 1 779 ? 23.180 27.140 31.021 1.00 49.12 779 LEU A CA 1
ATOM 5528 C C . LEU A 1 779 ? 23.612 28.455 30.350 1.00 49.12 779 LEU A C 1
ATOM 5530 O O . LEU A 1 779 ? 22.926 29.478 30.475 1.00 49.12 779 LEU A O 1
ATOM 5534 N N . TYR A 1 780 ? 24.674 28.392 29.539 1.00 49.72 780 TYR A N 1
ATOM 5535 C CA . TYR A 1 780 ? 25.217 29.511 28.759 1.00 49.72 780 TYR A CA 1
ATOM 5536 C C . TYR A 1 780 ? 24.718 29.590 27.306 1.00 49.72 780 TYR A C 1
ATOM 5538 O O . TYR A 1 780 ? 25.029 30.555 26.599 1.00 49.72 780 TYR A O 1
ATOM 5546 N N . GLN A 1 781 ? 23.903 28.632 26.840 1.00 52.22 781 GLN A N 1
ATOM 5547 C CA . GLN A 1 781 ? 23.248 28.701 25.526 1.00 52.22 781 GLN A CA 1
ATOM 5548 C C . GLN A 1 781 ? 22.080 29.707 25.568 1.00 52.22 781 GLN A C 1
ATOM 5550 O O . GLN A 1 781 ? 20.901 29.358 25.672 1.00 52.22 781 GLN A O 1
ATOM 5555 N N . ASN A 1 782 ? 22.405 31.000 25.520 1.00 49.06 782 ASN A N 1
ATOM 5556 C CA . ASN A 1 782 ? 21.440 32.095 25.572 1.00 49.06 782 ASN A CA 1
ATOM 5557 C C . ASN A 1 782 ? 20.333 31.915 24.509 1.00 49.06 782 ASN A C 1
ATOM 5559 O O . ASN A 1 782 ? 20.578 31.951 23.306 1.00 49.06 782 ASN A O 1
ATOM 5563 N N . THR A 1 783 ? 19.086 31.764 24.973 1.00 49.00 783 THR A N 1
ATOM 5564 C CA . THR A 1 783 ? 17.806 31.761 24.224 1.00 49.00 783 THR A CA 1
ATOM 5565 C C . THR A 1 783 ? 17.455 30.561 23.327 1.00 49.00 783 THR A C 1
ATOM 5567 O O . THR A 1 783 ? 16.323 30.521 22.843 1.00 49.00 783 THR A O 1
ATOM 5570 N N . LYS A 1 784 ? 18.330 29.560 23.125 1.00 52.50 784 LYS A N 1
ATOM 5571 C CA . LYS A 1 784 ? 18.054 28.426 22.206 1.00 52.50 784 LYS A CA 1
ATOM 5572 C C . LYS A 1 784 ? 18.625 27.062 22.640 1.00 52.50 784 LYS A C 1
ATOM 5574 O O . LYS A 1 784 ? 19.064 26.310 21.777 1.00 52.50 784 LYS A O 1
ATOM 5579 N N . GLY A 1 785 ? 18.620 26.726 23.931 1.00 59.41 785 GLY A N 1
ATOM 5580 C CA . GLY A 1 785 ? 19.076 25.405 24.396 1.00 59.41 785 GLY A CA 1
ATOM 5581 C C . GLY A 1 785 ? 18.305 24.263 23.722 1.00 59.41 785 GLY A C 1
ATOM 5582 O O . GLY A 1 785 ? 17.079 24.222 23.804 1.00 59.41 785 GLY A O 1
ATOM 5583 N N . ARG A 1 786 ? 18.994 23.353 23.025 1.00 71.56 786 ARG A N 1
ATOM 5584 C CA . ARG A 1 786 ? 18.392 22.195 22.333 1.00 71.56 786 ARG A CA 1
ATOM 5585 C C . ARG A 1 786 ? 19.010 20.918 22.878 1.00 71.56 786 ARG A C 1
ATOM 5587 O O . ARG A 1 786 ? 19.858 20.328 22.232 1.00 71.56 786 ARG A O 1
ATOM 5594 N N . PHE A 1 787 ? 18.601 20.495 24.064 1.00 71.12 787 PHE A N 1
ATOM 5595 C CA . PHE A 1 787 ? 19.151 19.296 24.694 1.00 71.12 787 PHE A CA 1
ATOM 5596 C C . PHE A 1 787 ? 18.100 18.567 25.536 1.00 71.12 787 PHE A C 1
ATOM 5598 O O . PHE A 1 787 ? 17.077 19.152 25.900 1.00 71.12 787 PHE A O 1
ATOM 5605 N N . PHE A 1 788 ? 18.352 17.294 25.843 1.00 73.19 788 PHE A N 1
ATOM 5606 C CA . PHE A 1 788 ? 17.633 16.481 26.828 1.00 73.19 788 PHE A CA 1
ATOM 5607 C C . PHE A 1 788 ? 18.598 16.084 27.962 1.00 73.19 788 PHE A C 1
ATOM 5609 O O . PHE A 1 788 ? 19.709 15.650 27.686 1.00 73.19 788 PHE A O 1
ATOM 5616 N N . GLY A 1 789 ? 18.195 16.194 29.231 1.00 65.81 789 GLY A N 1
ATOM 5617 C CA . GLY A 1 789 ? 19.041 15.859 30.398 1.00 65.81 789 GLY A CA 1
ATOM 5618 C C . GLY A 1 789 ? 19.277 17.047 31.342 1.00 65.81 789 GLY A C 1
ATOM 5619 O O . GLY A 1 789 ? 18.732 18.124 31.106 1.00 65.81 789 GLY A O 1
ATOM 5620 N N . GLY A 1 790 ? 20.018 16.859 32.445 1.00 57.19 790 GLY A N 1
ATOM 5621 C CA . GLY A 1 790 ? 20.278 17.942 33.412 1.00 57.19 790 GLY A CA 1
ATOM 5622 C C . GLY A 1 790 ? 20.973 17.567 34.732 1.00 57.19 790 GLY A C 1
ATOM 5623 O O . GLY A 1 790 ? 20.994 16.395 35.111 1.00 57.19 790 GLY A O 1
ATOM 5624 N N . GLU A 1 791 ? 21.510 18.592 35.416 1.00 51.38 791 GLU A N 1
ATOM 5625 C CA . GLU A 1 791 ? 22.279 18.557 36.678 1.00 51.38 791 GLU A CA 1
ATOM 5626 C C . GLU A 1 791 ? 21.390 18.533 37.954 1.00 51.38 791 GLU A C 1
ATOM 5628 O O . GLU A 1 791 ? 20.172 18.373 37.902 1.00 51.38 791 GLU A O 1
ATOM 5633 N N . ASN A 1 792 ? 22.026 18.619 39.127 1.00 47.03 792 ASN A N 1
ATOM 5634 C CA . ASN A 1 792 ? 21.478 18.516 40.482 1.00 47.03 792 ASN A CA 1
ATOM 5635 C C . ASN A 1 792 ? 20.271 19.435 40.786 1.00 47.03 792 ASN A C 1
ATOM 5637 O O . ASN A 1 792 ? 20.026 20.413 40.097 1.00 47.03 792 ASN A O 1
ATOM 5641 N N . THR A 1 793 ? 19.580 19.186 41.906 1.00 41.62 793 THR A N 1
ATOM 5642 C CA . THR A 1 793 ? 18.392 19.914 42.401 1.00 41.62 793 THR A CA 1
ATOM 5643 C C . THR A 1 793 ? 18.572 21.419 42.677 1.00 41.62 793 THR A C 1
ATOM 5645 O O . THR A 1 793 ? 17.669 22.044 43.226 1.00 41.62 793 THR A O 1
ATOM 5648 N N . ALA A 1 794 ? 19.746 21.982 42.386 1.00 41.41 794 ALA A N 1
ATOM 5649 C CA . ALA A 1 794 ? 20.099 23.388 42.588 1.00 41.41 794 ALA A CA 1
ATOM 5650 C C . ALA A 1 794 ? 20.526 24.109 41.290 1.00 41.41 794 ALA A C 1
ATOM 5652 O O . ALA A 1 794 ? 20.719 25.322 41.328 1.00 41.41 794 ALA A O 1
ATOM 5653 N N . SER A 1 795 ? 20.664 23.376 40.176 1.00 45.19 795 SER A N 1
ATOM 5654 C CA . SER A 1 795 ? 21.151 23.875 38.885 1.00 45.19 795 SER A CA 1
ATOM 5655 C C . SER A 1 795 ? 20.408 23.165 37.754 1.00 45.19 795 SER A C 1
ATOM 5657 O O . SER A 1 795 ? 20.828 22.160 37.188 1.00 45.19 795 SER A O 1
ATOM 5659 N N . GLY A 1 796 ? 19.228 23.667 37.454 1.00 41.47 796 GLY A N 1
ATOM 5660 C CA . GLY A 1 796 ? 18.309 23.089 36.500 1.00 41.47 796 GLY A CA 1
ATOM 5661 C C . GLY A 1 796 ? 18.734 22.928 35.055 1.00 41.47 796 GLY A C 1
ATOM 5662 O O . GLY A 1 796 ? 18.632 23.884 34.287 1.00 41.47 796 GLY A O 1
ATOM 5663 N N . GLY A 1 797 ? 19.002 21.698 34.620 1.00 44.22 797 GLY A N 1
ATOM 5664 C CA . GLY A 1 797 ? 18.997 21.363 33.193 1.00 44.22 797 GLY A CA 1
ATOM 5665 C C . GLY A 1 797 ? 17.573 21.407 32.634 1.00 44.22 797 GLY A C 1
ATOM 5666 O O . GLY A 1 797 ? 16.805 20.451 32.756 1.00 44.22 797 GLY A O 1
ATOM 5667 N N . GLY A 1 798 ? 17.191 22.550 32.067 1.00 49.38 798 GLY A N 1
ATOM 5668 C CA . GLY A 1 798 ? 15.948 22.717 31.320 1.00 49.38 798 GLY A CA 1
ATOM 5669 C C . GLY A 1 798 ? 16.183 22.448 29.838 1.00 49.38 798 GLY A C 1
ATOM 5670 O O . GLY A 1 798 ? 16.874 23.223 29.188 1.00 49.38 798 GLY A O 1
ATOM 5671 N N . GLY A 1 799 ? 15.591 21.386 29.293 1.00 49.25 799 GLY A N 1
ATOM 5672 C CA . GLY A 1 799 ? 15.624 21.134 27.856 1.00 49.25 799 GLY A CA 1
ATOM 5673 C C . GLY A 1 799 ? 14.731 22.110 27.079 1.00 49.25 799 GLY A C 1
ATOM 5674 O O . GLY A 1 799 ? 13.559 22.294 27.417 1.00 49.25 799 GLY A O 1
ATOM 5675 N N . GLY A 1 800 ? 15.267 22.683 26.000 1.00 55.06 800 GLY A N 1
ATOM 5676 C CA . GLY A 1 800 ? 14.480 23.135 24.849 1.00 55.06 800 GLY A CA 1
ATOM 5677 C C . GLY A 1 800 ? 14.205 24.640 24.697 1.00 55.06 800 GLY A C 1
ATOM 5678 O O . GLY A 1 800 ? 14.037 25.394 25.654 1.00 55.06 800 GLY A O 1
ATOM 5679 N N . ILE A 1 801 ? 14.092 25.048 23.426 1.00 53.47 801 ILE A N 1
ATOM 5680 C CA . ILE A 1 801 ? 13.610 26.347 22.934 1.00 53.47 801 ILE A CA 1
ATOM 5681 C C . ILE A 1 801 ? 12.230 26.659 23.540 1.00 53.47 801 ILE A C 1
ATOM 5683 O O . ILE A 1 801 ? 11.295 25.866 23.403 1.00 53.47 801 ILE A O 1
ATOM 5687 N N . TYR A 1 802 ? 12.093 27.842 24.151 1.00 53.09 802 TYR A N 1
ATOM 5688 C CA . TYR A 1 802 ? 10.843 28.385 24.701 1.00 53.09 802 TYR A CA 1
ATOM 5689 C C . TYR A 1 802 ? 9.768 28.499 23.603 1.00 53.09 802 TYR A C 1
ATOM 5691 O O . TYR A 1 802 ? 9.664 29.511 22.916 1.00 53.09 802 TYR A O 1
ATOM 5699 N N . THR A 1 803 ? 8.985 27.440 23.403 1.00 53.44 803 THR A N 1
ATOM 5700 C CA . THR A 1 803 ? 7.869 27.417 22.441 1.00 53.44 803 THR A CA 1
ATOM 5701 C C . THR A 1 803 ? 6.524 27.238 23.149 1.00 53.44 803 THR A C 1
ATOM 5703 O O . THR A 1 803 ? 5.554 27.872 22.745 1.00 53.44 803 THR A O 1
ATOM 5706 N N . SER A 1 804 ? 6.465 26.463 24.244 1.00 61.41 804 SER A N 1
ATOM 5707 C CA . SER A 1 804 ? 5.316 26.357 25.165 1.00 61.41 804 SER A CA 1
ATOM 5708 C C . SER A 1 804 ? 5.686 25.556 26.427 1.00 61.41 804 SER A C 1
ATOM 5710 O O . SER A 1 804 ? 6.516 24.652 26.349 1.00 61.41 804 SER A O 1
ATOM 5712 N N . SER A 1 805 ? 5.033 25.817 27.568 1.00 63.59 805 SER A N 1
ATOM 5713 C CA . SER A 1 805 ? 5.142 25.005 28.799 1.00 63.59 805 SER A CA 1
ATOM 5714 C C . SER A 1 805 ? 4.492 23.615 28.691 1.00 63.59 805 SER A C 1
ATOM 5716 O O . SER A 1 805 ? 4.648 22.786 29.586 1.00 63.59 805 SER A O 1
ATOM 5718 N N . SER A 1 806 ? 3.752 23.353 27.608 1.00 73.12 806 SER A N 1
ATOM 5719 C CA . SER A 1 806 ? 3.117 22.061 27.320 1.00 73.12 806 SER A CA 1
ATOM 5720 C C . SER A 1 806 ? 4.013 21.090 26.546 1.00 73.12 806 SER A C 1
ATOM 5722 O O . SER A 1 806 ? 3.658 19.920 26.415 1.00 73.12 806 SER A O 1
ATOM 5724 N N . ASN A 1 807 ? 5.142 21.557 26.006 1.00 78.31 807 ASN A N 1
ATOM 5725 C CA . ASN A 1 807 ? 5.970 20.751 25.115 1.00 78.31 807 ASN A CA 1
ATOM 5726 C C . ASN A 1 807 ? 6.782 19.708 25.885 1.00 78.31 807 ASN A C 1
ATOM 5728 O O . ASN A 1 807 ? 7.252 19.949 26.997 1.00 78.31 807 ASN A O 1
ATOM 5732 N N . LYS A 1 808 ? 6.960 18.542 25.268 1.00 81.69 808 LYS A N 1
ATOM 5733 C CA . LYS A 1 808 ? 7.683 17.393 25.808 1.00 81.69 808 LYS A CA 1
ATOM 5734 C C . LYS A 1 808 ? 8.793 16.961 24.857 1.00 81.69 808 LYS A C 1
ATOM 5736 O O . LYS A 1 808 ? 8.614 16.984 23.640 1.00 81.69 808 LYS A O 1
ATOM 5741 N N . GLY A 1 809 ? 9.925 16.564 25.431 1.00 82.69 809 GLY A N 1
ATOM 5742 C CA . GLY A 1 809 ? 11.018 15.893 24.740 1.00 82.69 809 GLY A CA 1
ATOM 5743 C C . GLY A 1 809 ? 10.828 14.393 24.884 1.00 82.69 809 GLY A C 1
ATOM 5744 O O . GLY A 1 809 ? 10.534 13.909 25.979 1.00 82.69 809 GLY A O 1
ATOM 5745 N N . MET A 1 810 ? 10.939 13.660 23.785 1.00 87.75 810 MET A N 1
ATOM 5746 C CA . MET A 1 810 ? 10.643 12.232 23.750 1.00 87.75 810 MET A CA 1
ATOM 5747 C C . MET A 1 810 ? 11.773 11.462 23.079 1.00 87.75 810 MET A C 1
ATOM 5749 O O . MET A 1 810 ? 12.275 11.860 22.026 1.00 87.75 810 MET A O 1
ATOM 5753 N N . LEU A 1 811 ? 12.144 10.346 23.701 1.00 90.12 811 LEU A N 1
ATOM 5754 C CA . LEU A 1 811 ? 13.066 9.356 23.167 1.00 90.12 811 LEU A CA 1
ATOM 5755 C C . LEU A 1 811 ? 12.278 8.138 22.707 1.00 90.12 811 LEU A C 1
ATOM 5757 O O . LEU A 1 811 ? 11.472 7.594 23.464 1.00 90.12 811 LEU A O 1
ATOM 5761 N N . TRP A 1 812 ? 12.575 7.684 21.500 1.00 92.44 812 TRP A N 1
ATOM 5762 C CA . TRP A 1 812 ? 11.932 6.557 20.853 1.00 92.44 812 TRP A CA 1
ATOM 5763 C C . TRP A 1 812 ? 12.953 5.490 20.491 1.00 92.44 812 TRP A C 1
ATOM 5765 O O . TRP A 1 812 ? 14.088 5.787 20.120 1.00 92.44 812 TRP A O 1
ATOM 5775 N N . GLY A 1 813 ? 12.528 4.243 20.585 1.00 90.00 813 GLY A N 1
ATOM 5776 C CA . GLY A 1 813 ? 13.279 3.077 20.172 1.00 90.00 813 GLY A CA 1
ATOM 5777 C C . GLY A 1 813 ? 12.569 2.452 18.999 1.00 90.00 813 GLY A C 1
ATOM 5778 O O . GLY A 1 813 ? 11.347 2.321 19.026 1.00 90.00 813 GLY A O 1
ATOM 5779 N N . PHE A 1 814 ? 13.324 2.096 17.972 1.00 82.31 814 PHE A N 1
ATOM 5780 C CA . PHE A 1 814 ? 12.787 1.408 16.819 1.00 82.31 814 PHE A CA 1
ATOM 5781 C C . PHE A 1 814 ? 13.321 -0.015 16.745 1.00 82.31 814 PHE A C 1
ATOM 5783 O O . PHE A 1 814 ? 14.537 -0.225 16.774 1.00 82.31 814 PHE A O 1
ATOM 5790 N N . ASN A 1 815 ? 12.412 -0.969 16.589 1.00 73.56 815 ASN A N 1
ATOM 5791 C CA . ASN A 1 815 ? 12.721 -2.351 16.260 1.00 73.56 815 ASN A CA 1
ATOM 5792 C C . ASN A 1 815 ? 11.962 -2.721 14.984 1.00 73.56 815 ASN A C 1
ATOM 5794 O O . ASN A 1 815 ? 10.819 -2.305 14.797 1.00 73.56 815 ASN A O 1
ATOM 5798 N N . ASN A 1 816 ? 12.591 -3.511 14.120 1.00 58.16 816 ASN A N 1
ATOM 5799 C CA . ASN A 1 816 ? 11.973 -3.965 12.883 1.00 58.16 816 ASN A CA 1
ATOM 5800 C C . ASN A 1 816 ? 10.715 -4.821 13.150 1.00 58.16 816 ASN A C 1
ATOM 5802 O O . ASN A 1 816 ? 9.770 -4.741 12.384 1.00 58.16 816 ASN A O 1
ATOM 5806 N N . SER A 1 817 ? 10.616 -5.567 14.254 1.00 51.50 817 SER A N 1
ATOM 5807 C CA . SER A 1 817 ? 9.371 -6.238 14.656 1.00 51.50 817 SER A CA 1
ATOM 5808 C C . SER A 1 817 ? 8.357 -5.265 15.264 1.00 51.50 817 SER A C 1
ATOM 5810 O O . SER A 1 817 ? 7.203 -5.233 14.847 1.00 51.50 817 SER A O 1
ATOM 5812 N N . ASP A 1 818 ? 8.780 -4.419 16.206 1.00 56.25 818 ASP A N 1
ATOM 5813 C CA . ASP A 1 818 ? 7.842 -3.728 17.112 1.00 56.25 818 ASP A CA 1
ATOM 5814 C C . ASP A 1 818 ? 7.496 -2.288 16.703 1.00 56.25 818 ASP A C 1
ATOM 5816 O O . ASP A 1 818 ? 6.645 -1.648 17.332 1.00 56.25 818 ASP A O 1
ATOM 5820 N N . GLY A 1 819 ? 8.167 -1.758 15.679 1.00 68.31 819 GLY A N 1
ATOM 5821 C CA . GLY A 1 819 ? 8.026 -0.372 15.248 1.00 68.31 819 GLY A CA 1
ATOM 5822 C C . GLY A 1 819 ? 8.618 0.622 16.251 1.00 68.31 819 GLY A C 1
ATOM 5823 O O . GLY A 1 819 ? 9.493 0.285 17.053 1.00 68.31 819 GLY A O 1
ATOM 5824 N N . TRP A 1 820 ? 8.151 1.875 16.208 1.00 79.31 820 TRP A N 1
ATOM 5825 C CA . TRP A 1 820 ? 8.536 2.886 17.195 1.00 79.31 820 TRP A CA 1
ATOM 5826 C C . TRP A 1 820 ? 7.821 2.661 18.525 1.00 79.31 820 TRP A C 1
ATOM 5828 O O . TRP A 1 820 ? 6.592 2.646 18.596 1.00 79.31 820 TRP A O 1
ATOM 5838 N N . LYS A 1 821 ? 8.593 2.586 19.606 1.00 87.38 821 LYS A N 1
ATOM 5839 C CA . LYS A 1 821 ? 8.100 2.614 20.983 1.00 87.38 821 LYS A CA 1
ATOM 5840 C C . LYS A 1 821 ? 8.669 3.821 21.703 1.00 87.38 821 LYS A C 1
ATOM 5842 O O . LYS A 1 821 ? 9.848 4.146 21.560 1.00 87.38 821 LYS A O 1
ATOM 5847 N N . LEU A 1 822 ? 7.830 4.487 22.488 1.00 89.88 822 LEU A N 1
ATOM 5848 C CA . LEU A 1 822 ? 8.295 5.536 23.381 1.00 89.88 822 LEU A CA 1
ATOM 5849 C C . LEU A 1 822 ? 9.162 4.874 24.451 1.00 89.88 822 LEU A C 1
ATOM 5851 O O . LEU A 1 822 ? 8.691 3.998 25.166 1.00 89.88 822 LEU A O 1
ATOM 5855 N N . LEU A 1 823 ? 10.420 5.279 24.565 1.00 88.75 823 LEU A N 1
ATOM 5856 C CA . LEU A 1 823 ? 11.314 4.793 25.613 1.00 88.75 823 LEU A CA 1
ATOM 5857 C C . LEU A 1 823 ? 11.244 5.706 26.829 1.00 88.75 823 LEU A C 1
ATOM 5859 O O . LEU A 1 823 ? 11.323 5.237 27.964 1.00 88.75 823 LEU A O 1
ATOM 5863 N N . TYR A 1 824 ? 11.098 7.013 26.609 1.00 87.31 824 TYR A N 1
ATOM 5864 C CA . TYR A 1 824 ? 11.031 7.980 27.696 1.00 87.31 824 TYR A CA 1
ATOM 5865 C C . TYR A 1 824 ? 10.445 9.319 27.217 1.00 87.31 824 TYR A C 1
ATOM 5867 O O . TYR A 1 824 ? 10.757 9.788 26.126 1.00 87.31 824 TYR A O 1
ATOM 5875 N N . GLN A 1 825 ? 9.622 9.954 28.057 1.00 86.38 825 GLN A N 1
ATOM 5876 C CA . GLN A 1 825 ? 9.140 11.334 27.893 1.00 86.38 825 GLN A CA 1
ATOM 5877 C C . GLN A 1 825 ? 9.585 12.276 29.034 1.00 86.38 825 GLN A C 1
ATOM 5879 O O . GLN A 1 825 ? 9.529 11.885 30.198 1.00 86.38 825 GLN A O 1
ATOM 5884 N N . LEU A 1 826 ? 9.956 13.526 28.732 1.00 79.06 826 LEU A N 1
ATOM 5885 C CA . LEU A 1 826 ? 10.258 14.565 29.729 1.00 79.06 826 LEU A CA 1
ATOM 5886 C C . LEU A 1 826 ? 9.592 15.923 29.411 1.00 79.06 826 LEU A C 1
ATOM 5888 O O . LEU A 1 826 ? 9.374 16.233 28.237 1.00 79.06 826 LEU A O 1
ATOM 5892 N N . PRO A 1 827 ? 9.291 16.762 30.421 1.00 76.12 827 PRO A N 1
ATOM 5893 C CA . PRO A 1 827 ? 8.826 18.133 30.209 1.00 76.12 827 PRO A CA 1
ATOM 5894 C C . PRO A 1 827 ? 9.915 19.052 29.633 1.00 76.12 827 PRO A C 1
ATOM 5896 O O . PRO A 1 827 ? 11.066 18.990 30.058 1.00 76.12 827 PRO A O 1
ATOM 5899 N N . LEU A 1 828 ? 9.533 19.944 28.711 1.00 70.75 828 LEU A N 1
ATOM 5900 C CA . LEU A 1 828 ? 10.352 21.054 28.203 1.00 70.75 828 LEU A CA 1
ATOM 5901 C C . LEU A 1 828 ? 9.771 22.394 28.695 1.00 70.75 828 LEU A C 1
ATOM 5903 O O . LEU A 1 828 ? 8.570 22.502 28.936 1.00 70.75 828 LEU A O 1
ATOM 5907 N N . GLY A 1 829 ? 10.602 23.435 28.827 1.00 54.81 829 GLY A N 1
ATOM 5908 C CA . GLY A 1 829 ? 10.110 24.813 29.029 1.00 54.81 829 GLY A CA 1
ATOM 5909 C C . GLY A 1 829 ? 10.116 25.384 30.457 1.00 54.81 829 GLY A C 1
ATOM 5910 O O . GLY A 1 829 ? 9.589 26.475 30.665 1.00 54.81 829 GLY A O 1
ATOM 5911 N N . VAL A 1 830 ? 10.753 24.730 31.429 1.00 51.44 830 VAL A N 1
ATOM 5912 C CA . VAL A 1 830 ? 11.172 25.367 32.693 1.00 51.44 830 VAL A CA 1
ATOM 5913 C C . VAL A 1 830 ? 12.691 25.276 32.787 1.00 51.44 830 VAL A C 1
ATOM 5915 O O . VAL A 1 830 ? 13.239 24.174 32.814 1.00 51.44 830 VAL A O 1
ATOM 5918 N N . ARG A 1 831 ? 13.382 26.429 32.822 1.00 49.72 831 ARG A N 1
ATOM 5919 C CA . ARG A 1 831 ? 14.736 26.481 33.399 1.00 49.72 831 ARG A CA 1
ATOM 5920 C C . ARG A 1 831 ? 14.571 25.903 34.803 1.00 49.72 831 ARG A C 1
ATOM 5922 O O . ARG A 1 831 ? 13.825 26.487 35.581 1.00 49.72 831 ARG A O 1
ATOM 5929 N N . ASP A 1 832 ? 15.189 24.758 35.074 1.00 50.25 832 ASP A N 1
ATOM 5930 C CA . ASP A 1 832 ? 15.061 24.032 36.346 1.00 50.25 832 ASP A CA 1
ATOM 5931 C C . ASP A 1 832 ? 13.854 23.103 36.532 1.00 50.25 832 ASP A C 1
ATOM 5933 O O . ASP A 1 832 ? 13.003 23.284 37.402 1.00 50.25 832 ASP A O 1
ATOM 5937 N N . SER A 1 833 ? 13.810 22.022 35.739 1.00 48.19 833 SER A N 1
ATOM 5938 C CA . SER A 1 833 ? 12.972 20.865 36.072 1.00 48.19 833 SER A CA 1
ATOM 5939 C C . SER A 1 833 ? 13.776 19.821 36.862 1.00 48.19 833 SER A C 1
ATOM 5941 O O . SER A 1 833 ? 14.600 19.090 36.314 1.00 48.19 833 SER A O 1
ATOM 5943 N N . ASN A 1 834 ? 13.470 19.680 38.154 1.00 51.84 834 ASN A N 1
ATOM 5944 C CA . ASN A 1 834 ? 13.993 18.629 39.048 1.00 51.84 834 ASN A CA 1
ATOM 5945 C C . ASN A 1 834 ? 13.663 17.183 38.601 1.00 51.84 834 ASN A C 1
ATOM 5947 O O . ASN A 1 834 ? 14.027 16.213 39.275 1.00 51.84 834 ASN A O 1
ATOM 5951 N N . TYR A 1 835 ? 12.942 17.023 37.490 1.00 58.34 835 TYR A N 1
ATOM 5952 C CA . TYR A 1 835 ? 12.348 15.773 37.033 1.00 58.34 835 TYR A CA 1
ATOM 5953 C C . TYR A 1 835 ? 13.403 14.721 36.634 1.00 58.34 835 TYR A C 1
ATOM 5955 O O . TYR A 1 835 ? 13.312 13.558 37.042 1.00 58.34 835 TYR A O 1
ATOM 5963 N N . ASN A 1 836 ? 14.449 15.138 35.911 1.00 55.53 836 ASN A N 1
ATOM 5964 C CA . ASN A 1 836 ? 15.435 14.236 35.297 1.00 55.53 836 ASN A CA 1
ATOM 5965 C C . ASN A 1 836 ? 16.279 13.451 36.322 1.00 55.53 836 ASN A C 1
ATOM 5967 O O . ASN A 1 836 ? 16.514 12.256 36.132 1.00 55.53 836 ASN A O 1
ATOM 5971 N N . LYS A 1 837 ? 16.678 14.084 37.436 1.00 52.22 837 LYS A N 1
ATOM 5972 C CA . LYS A 1 837 ? 17.528 13.463 38.469 1.00 52.22 837 LYS A CA 1
ATOM 5973 C C . LYS A 1 837 ? 16.739 12.748 39.569 1.00 52.22 837 LYS A C 1
ATOM 5975 O O . LYS A 1 837 ? 17.084 11.631 39.944 1.00 52.22 837 LYS A O 1
ATOM 5980 N N . SER A 1 838 ? 15.700 13.389 40.109 1.00 50.91 838 SER A N 1
ATOM 5981 C CA . SER A 1 838 ? 15.016 12.911 41.324 1.00 50.91 838 SER A CA 1
ATOM 5982 C C . SER A 1 838 ? 14.023 11.773 41.068 1.00 50.91 838 SER A C 1
ATOM 5984 O O . SER A 1 838 ? 13.810 10.934 41.940 1.00 50.91 838 SER A O 1
ATOM 5986 N N . THR A 1 839 ? 13.427 11.739 39.872 1.00 52.34 839 THR A N 1
ATOM 5987 C CA . THR A 1 839 ? 12.282 10.864 39.561 1.00 52.34 839 THR A CA 1
ATOM 5988 C C . THR A 1 839 ? 12.569 9.933 38.378 1.00 52.34 839 THR A C 1
ATOM 5990 O O . THR A 1 839 ? 12.075 8.810 38.337 1.00 52.34 839 THR A O 1
ATOM 5993 N N . GLY A 1 840 ? 13.402 10.383 37.434 1.00 51.66 840 GLY A N 1
ATOM 5994 C CA . GLY A 1 840 ? 13.541 9.785 36.110 1.00 51.66 840 GLY A CA 1
ATOM 5995 C C . GLY A 1 840 ? 14.579 8.679 35.921 1.00 51.66 840 GLY A C 1
ATOM 5996 O O . GLY A 1 840 ? 14.358 7.775 35.117 1.00 51.66 840 GLY A O 1
ATOM 5997 N N . LYS A 1 841 ? 15.719 8.742 36.629 1.00 62.88 841 LYS A N 1
ATOM 5998 C CA . LYS A 1 841 ? 16.831 7.773 36.491 1.00 62.88 841 LYS A CA 1
ATOM 5999 C C . LYS A 1 841 ? 17.220 7.474 35.023 1.00 62.88 841 LYS A C 1
ATOM 6001 O O . LYS A 1 841 ? 17.588 6.349 34.686 1.00 62.88 841 LYS A O 1
ATOM 6006 N N . TRP A 1 842 ? 17.138 8.487 34.152 1.00 68.12 842 TRP A N 1
ATOM 6007 C CA . TRP A 1 842 ? 17.192 8.342 32.691 1.00 68.12 842 TRP A CA 1
ATOM 6008 C C . TRP A 1 842 ? 18.416 7.549 32.193 1.00 68.12 842 TRP A C 1
ATOM 6010 O O . TRP A 1 842 ? 18.259 6.645 31.385 1.00 68.12 842 TRP A O 1
ATOM 6020 N N . PHE A 1 843 ? 19.627 7.788 32.704 1.00 69.00 843 PHE A N 1
ATOM 6021 C CA . PHE A 1 843 ? 20.855 7.117 32.224 1.00 69.00 843 PHE A CA 1
ATOM 6022 C C . PHE A 1 843 ? 21.264 5.853 32.996 1.00 69.00 843 PHE A C 1
ATOM 6024 O O . PHE A 1 843 ? 22.347 5.316 32.779 1.00 69.00 843 PHE A O 1
ATOM 6031 N N . THR A 1 844 ? 20.416 5.348 33.891 1.00 69.00 844 THR A N 1
ATOM 6032 C CA . THR A 1 844 ? 20.695 4.116 34.648 1.00 69.00 844 THR A CA 1
ATOM 6033 C C . THR A 1 844 ? 19.801 2.986 34.173 1.00 69.00 844 THR A C 1
ATOM 6035 O O . THR A 1 844 ? 18.637 3.231 33.853 1.00 69.00 844 THR A O 1
ATOM 6038 N N . SER A 1 845 ? 20.306 1.752 34.169 1.00 72.69 845 SER A N 1
ATOM 6039 C CA . SER A 1 845 ? 19.453 0.577 33.989 1.00 72.69 845 SER A CA 1
ATOM 6040 C C . SER A 1 845 ? 18.552 0.370 35.213 1.00 72.69 845 SER A C 1
ATOM 6042 O O . SER A 1 845 ? 18.927 0.679 36.348 1.00 72.69 845 SER A O 1
ATOM 6044 N N . GLY A 1 846 ? 17.334 -0.131 34.994 1.00 71.06 846 GLY A N 1
ATOM 6045 C CA . GLY A 1 846 ? 16.335 -0.285 36.052 1.00 71.06 846 GLY A CA 1
ATOM 6046 C C . GLY A 1 846 ? 15.641 1.032 36.427 1.00 71.06 846 GLY A C 1
ATOM 6047 O O . GLY A 1 846 ? 15.655 2.002 35.666 1.00 71.06 846 GLY A O 1
ATOM 6048 N N . GLY A 1 847 ? 15.011 1.064 37.608 1.00 70.44 847 GLY A N 1
ATOM 6049 C CA . GLY A 1 847 ? 14.213 2.200 38.093 1.00 70.44 847 GLY A CA 1
ATOM 6050 C C . GLY A 1 847 ? 12.701 1.955 38.039 1.00 70.44 847 GLY A C 1
ATOM 6051 O O . GLY A 1 847 ? 12.254 0.828 37.837 1.00 70.44 847 GLY A O 1
ATOM 6052 N N . THR A 1 848 ? 11.911 3.006 38.273 1.00 75.44 848 THR A N 1
ATOM 6053 C CA . THR A 1 848 ? 10.444 2.944 38.192 1.00 75.44 848 THR A CA 1
ATOM 6054 C C . THR A 1 848 ? 10.006 3.232 36.762 1.00 75.44 848 THR A C 1
ATOM 6056 O O . THR A 1 848 ? 10.279 4.313 36.244 1.00 75.44 848 THR A O 1
ATOM 6059 N N . TYR A 1 849 ? 9.304 2.286 36.140 1.00 81.94 849 TYR A N 1
ATOM 6060 C CA . TYR A 1 849 ? 8.689 2.488 34.829 1.00 81.94 849 TYR A CA 1
ATOM 6061 C C . TYR A 1 849 ? 7.274 3.050 34.974 1.00 81.94 849 TYR A C 1
ATOM 6063 O O . TYR A 1 849 ? 6.538 2.671 35.888 1.00 81.94 849 TYR A O 1
ATOM 6071 N N . VAL A 1 850 ? 6.883 3.926 34.054 1.00 78.75 850 VAL A N 1
ATOM 6072 C CA . VAL A 1 850 ? 5.527 4.479 33.963 1.00 78.75 850 VAL A CA 1
ATOM 6073 C C . VAL A 1 850 ? 4.852 4.001 32.678 1.00 78.75 850 VAL A C 1
ATOM 6075 O O . VAL A 1 850 ? 5.517 3.761 31.676 1.00 78.75 850 VAL A O 1
ATOM 6078 N N . THR A 1 851 ? 3.526 3.867 32.688 1.00 69.81 851 THR A N 1
ATOM 6079 C CA . THR A 1 851 ? 2.741 3.468 31.503 1.00 69.81 851 THR A CA 1
ATOM 6080 C C . THR A 1 851 ? 2.199 4.666 30.721 1.00 69.81 851 THR A C 1
ATOM 6082 O O . THR A 1 851 ? 1.869 4.540 29.547 1.00 69.81 851 THR A O 1
ATOM 6085 N N . SER A 1 852 ? 2.127 5.842 31.349 1.00 76.94 852 SER A N 1
ATOM 6086 C CA . SER A 1 852 ? 1.691 7.103 30.742 1.00 76.94 852 SER A CA 1
ATOM 6087 C C . SER A 1 852 ? 2.333 8.297 31.457 1.00 76.94 852 SER A C 1
ATOM 6089 O O . SER A 1 852 ? 2.824 8.160 32.578 1.00 76.94 852 SER A O 1
ATOM 6091 N N . GLY A 1 853 ? 2.348 9.462 30.801 1.00 82.00 853 GLY A N 1
ATOM 6092 C CA . GLY A 1 853 ? 2.949 10.686 31.340 1.00 82.00 853 GLY A CA 1
ATOM 6093 C C . GLY A 1 853 ? 4.476 10.747 31.218 1.00 82.00 853 GLY A C 1
ATOM 6094 O O . GLY A 1 853 ? 5.099 9.972 30.483 1.00 82.00 853 GLY A O 1
ATOM 6095 N N . ASP A 1 854 ? 5.080 11.708 31.917 1.00 82.38 854 ASP A N 1
ATOM 6096 C CA . ASP A 1 854 ? 6.534 11.884 31.934 1.00 82.38 854 ASP A CA 1
ATOM 6097 C C . ASP A 1 854 ? 7.192 10.677 32.631 1.00 82.38 854 ASP A C 1
ATOM 6099 O O . ASP A 1 854 ? 6.649 10.161 33.612 1.00 82.38 854 ASP A O 1
ATOM 6103 N N . GLY A 1 855 ? 8.351 10.231 32.134 1.00 78.69 855 GLY A N 1
ATOM 6104 C CA . GLY A 1 855 ? 9.176 9.187 32.752 1.00 78.69 855 GLY A CA 1
ATOM 6105 C C . GLY A 1 855 ? 9.602 8.057 31.810 1.00 78.69 855 GLY A C 1
ATOM 6106 O O . GLY A 1 855 ? 9.274 8.040 30.621 1.00 78.69 855 GLY A O 1
ATOM 6107 N N . LYS A 1 856 ? 10.329 7.087 32.374 1.00 84.31 856 LYS A N 1
ATOM 6108 C CA . LYS A 1 856 ? 10.917 5.929 31.683 1.00 84.31 856 LYS A CA 1
ATOM 6109 C C . LYS A 1 856 ? 9.884 4.836 31.386 1.00 84.31 856 LYS A C 1
ATOM 6111 O O . LYS A 1 856 ? 9.066 4.518 32.248 1.00 84.31 856 LYS A O 1
ATOM 6116 N N . ARG A 1 857 ? 9.934 4.234 30.195 1.00 86.88 857 ARG A N 1
ATOM 6117 C CA . ARG A 1 857 ? 9.153 3.043 29.806 1.00 86.88 857 ARG A CA 1
ATOM 6118 C C . ARG A 1 857 ? 9.987 1.765 29.968 1.00 86.88 857 ARG A C 1
ATOM 6120 O O . ARG A 1 857 ? 11.213 1.833 30.027 1.00 86.88 857 ARG A O 1
ATOM 6127 N N . ALA A 1 858 ? 9.340 0.604 30.067 1.00 83.56 858 ALA A N 1
ATOM 6128 C CA . ALA A 1 858 ? 10.029 -0.674 30.302 1.00 83.56 858 ALA A CA 1
ATOM 6129 C C . ALA A 1 858 ? 10.942 -1.072 29.124 1.00 83.56 858 ALA A C 1
ATOM 6131 O O . ALA A 1 858 ? 12.011 -1.662 29.302 1.00 83.56 858 ALA A O 1
ATOM 6132 N N . GLU A 1 859 ? 10.542 -0.679 27.919 1.00 84.19 859 GLU A N 1
ATOM 6133 C CA . GLU A 1 859 ? 11.229 -0.887 26.650 1.00 84.19 859 GLU A CA 1
ATOM 6134 C C . GLU A 1 859 ? 12.598 -0.200 26.623 1.00 84.19 859 GLU A C 1
ATOM 6136 O O . GLU A 1 859 ? 13.508 -0.673 25.952 1.00 84.19 859 GLU A O 1
ATOM 6141 N N . TYR A 1 860 ? 12.793 0.865 27.407 1.00 85.44 860 TYR A N 1
ATOM 6142 C CA . TYR A 1 860 ? 14.051 1.612 27.464 1.00 85.44 860 TYR A CA 1
ATOM 6143 C C . TYR A 1 860 ? 15.267 0.720 27.760 1.00 85.44 860 TYR A C 1
ATOM 6145 O O . TYR A 1 860 ? 16.328 0.887 27.158 1.00 85.44 860 TYR A O 1
ATOM 6153 N N . ASP A 1 861 ? 15.113 -0.226 28.693 1.00 82.06 861 ASP A N 1
ATOM 6154 C CA . ASP A 1 861 ? 16.202 -1.105 29.137 1.00 82.06 861 ASP A CA 1
ATOM 6155 C C . ASP A 1 861 ? 16.266 -2.430 28.371 1.00 82.06 861 ASP A C 1
ATOM 6157 O O . ASP A 1 861 ? 17.267 -3.135 28.465 1.00 82.06 861 ASP A O 1
ATOM 6161 N N . THR A 1 862 ? 15.192 -2.805 27.675 1.00 78.62 862 THR A N 1
ATOM 6162 C CA . THR A 1 862 ? 14.977 -4.190 27.217 1.00 78.62 862 THR A CA 1
ATOM 6163 C C . THR A 1 862 ? 14.781 -4.323 25.713 1.00 78.62 862 THR A C 1
ATOM 6165 O O . THR A 1 862 ? 15.032 -5.394 25.163 1.00 78.62 862 THR A O 1
ATOM 6168 N N . MET A 1 863 ? 14.359 -3.256 25.036 1.00 77.44 863 MET A N 1
ATOM 6169 C CA . MET A 1 863 ? 14.096 -3.276 23.604 1.00 77.44 863 MET A CA 1
ATOM 6170 C C . MET A 1 863 ? 15.411 -3.337 22.829 1.00 77.44 863 MET A C 1
ATOM 6172 O O . MET A 1 863 ? 16.302 -2.510 23.024 1.00 77.44 863 MET A O 1
ATOM 6176 N N . VAL A 1 864 ? 15.518 -4.312 21.928 1.00 78.69 864 VAL A N 1
ATOM 6177 C CA . VAL A 1 864 ? 16.589 -4.365 20.928 1.00 78.69 864 VAL A CA 1
ATOM 6178 C C . VAL A 1 864 ? 16.280 -3.314 19.870 1.00 78.69 864 VAL A C 1
ATOM 6180 O O . VAL A 1 864 ? 15.193 -3.312 19.303 1.00 78.69 864 VAL A O 1
ATOM 6183 N N . LEU A 1 865 ? 17.220 -2.418 19.610 1.00 79.00 865 LEU A N 1
ATOM 6184 C CA . LEU A 1 865 ? 17.040 -1.265 18.746 1.00 79.00 865 LEU A CA 1
ATOM 6185 C C . LEU A 1 865 ? 17.839 -1.428 17.460 1.00 79.00 865 LEU A C 1
ATOM 6187 O O . LEU A 1 865 ? 19.026 -1.766 17.479 1.00 79.00 865 LEU A O 1
ATOM 6191 N N . THR A 1 866 ? 17.205 -1.108 16.337 1.00 74.94 866 THR A N 1
ATOM 6192 C CA . THR A 1 866 ? 17.914 -0.810 15.089 1.00 74.94 866 THR A CA 1
ATOM 6193 C C . THR A 1 866 ? 18.112 0.695 14.929 1.00 74.94 866 THR A C 1
ATOM 6195 O O . THR A 1 866 ? 19.132 1.100 14.375 1.00 74.94 866 THR A O 1
ATOM 6198 N N . HIS A 1 867 ? 17.199 1.517 15.467 1.00 84.88 867 HIS A N 1
ATOM 6199 C CA . HIS A 1 867 ? 17.297 2.980 15.446 1.00 84.88 867 HIS A CA 1
ATOM 6200 C C . HIS A 1 867 ? 16.846 3.604 16.768 1.00 84.88 867 HIS A C 1
ATOM 6202 O O . HIS A 1 867 ? 16.041 3.039 17.513 1.00 84.88 867 HIS A O 1
ATOM 6208 N N . VAL A 1 868 ? 17.350 4.808 17.023 1.00 89.56 868 VAL A N 1
ATOM 6209 C CA . VAL A 1 868 ? 16.923 5.671 18.127 1.00 89.56 868 VAL A CA 1
ATOM 6210 C C . VAL A 1 868 ? 16.367 6.961 17.548 1.00 89.56 868 VAL A C 1
ATOM 6212 O O . VAL A 1 868 ? 16.999 7.595 16.704 1.00 89.56 868 VAL A O 1
ATOM 6215 N N . GLY A 1 869 ? 15.183 7.340 18.012 1.00 90.75 869 GLY A N 1
ATOM 6216 C CA . GLY A 1 869 ? 14.451 8.514 17.567 1.00 90.75 869 GLY A CA 1
ATOM 6217 C C . GLY A 1 869 ? 14.322 9.550 18.670 1.00 90.75 869 GLY A C 1
ATOM 6218 O O . GLY A 1 869 ? 14.223 9.230 19.852 1.00 90.75 869 GLY A O 1
ATOM 6219 N N . PHE A 1 870 ? 14.282 10.808 18.262 1.00 89.81 870 PHE A N 1
ATOM 6220 C CA . PHE A 1 870 ? 14.109 11.966 19.120 1.00 89.81 870 PHE A CA 1
ATOM 6221 C C . PHE A 1 870 ? 12.963 12.790 18.564 1.00 89.81 870 PHE A C 1
ATOM 6223 O O . PHE A 1 870 ? 12.898 13.035 17.357 1.00 89.81 870 PHE A O 1
ATOM 6230 N N . SER A 1 871 ? 12.061 13.231 19.433 1.00 88.81 871 SER A N 1
ATOM 6231 C CA . SER A 1 871 ? 10.998 14.134 19.018 1.00 88.81 871 SER A CA 1
ATOM 6232 C C . SER A 1 871 ? 10.659 15.193 20.053 1.00 88.81 871 SER A C 1
ATOM 6234 O O . SER A 1 871 ? 10.953 15.057 21.244 1.00 88.81 871 SER A O 1
ATOM 6236 N N . VAL A 1 872 ? 10.044 16.267 19.562 1.00 84.38 872 VAL A N 1
ATOM 6237 C CA . VAL A 1 872 ? 9.480 17.358 20.359 1.00 84.38 872 VAL A CA 1
ATOM 6238 C C . VAL A 1 872 ? 8.013 17.528 19.978 1.00 84.38 872 VAL A C 1
ATOM 6240 O O . VAL A 1 872 ? 7.671 17.527 18.793 1.00 84.38 872 VAL A O 1
ATOM 6243 N N . GLY A 1 873 ? 7.134 17.609 20.979 1.00 81.75 873 GLY A N 1
ATOM 6244 C CA . GLY A 1 873 ? 5.688 17.501 20.775 1.00 81.75 873 GLY A CA 1
ATOM 6245 C C . GLY A 1 873 ? 4.831 17.904 21.964 1.00 81.75 873 GLY A C 1
ATOM 6246 O O . GLY A 1 873 ? 5.347 18.128 23.055 1.00 81.75 873 GLY A O 1
ATOM 6247 N N . THR A 1 874 ? 3.518 17.945 21.753 1.00 79.88 874 THR A N 1
ATOM 6248 C CA . THR A 1 874 ? 2.503 17.992 22.817 1.00 79.88 874 THR A CA 1
ATOM 6249 C C . THR A 1 874 ? 1.733 16.667 22.814 1.00 79.88 874 THR A C 1
ATOM 6251 O O . THR A 1 874 ? 0.905 16.506 21.918 1.00 79.88 874 THR A O 1
ATOM 6254 N N . PRO A 1 875 ? 2.023 15.740 23.749 1.00 67.06 875 PRO A N 1
ATOM 6255 C CA . PRO A 1 875 ? 1.370 14.430 23.841 1.00 67.06 875 PRO A CA 1
ATOM 6256 C C . PRO A 1 875 ? -0.144 14.448 23.994 1.00 67.06 875 PRO A C 1
ATOM 6258 O O . PRO A 1 875 ? -0.662 15.415 24.605 1.00 67.06 875 PRO A O 1
#

Foldseek 3Di:
DDDDDDDDDDDVVVPPVVPDPDDDPDDDDDPLVQAQFDFPFDGGRHNDDDGDCVRHPPPTHRDPPCFKDKFFLLCLDDDDDQPDPDCSQQWGDALVSNVVRDDDPQSVDPLAWHPPFTRKIKGFAQAWFKKKKWKWWAFWEAAFPDPLFGFAFWKIKIFIDGDHGRWIKIWHWKFYWFYDNAPPRQWWTWWIAKIFIFTADPVGLLPDDPVRGAKIIWTFWITFRDDGRCNDNQRYEAQDADNDQAWAEEDEAFKWWFHAQNHWTDGQQIFHHVSRNQGWGWGEGPPPRNHHTTTHGRNGIGIIYSTEITWIHINYTWYIDYNVVNGHTGIYYIRHPHPPMDMDGDPDNGIMMMMMGGQQFQDDAFKDKFFLLPLPPPDDQPDPPQSQQWGDALVSNVVVDDDPLSVDCLAWHPPQTRKIKGFGGHFAKKKKWKAWAFWEAAFPDPLFGFAFWKIKIFIDGDHGRWIKIWHWKFYWFYDPAPVRQAWIWWIAKIFIFTADPVGLLPDDPVRTAKIIWTTWITFRPDDRDNDHFAHAAQDADNDQAWAEEDDFFKWWFHAQNHWTDGQQIFHHSSRSQGWGWAEGPPDSNHRTITHGRNGIGIIGSTEITWIHINYTWYIDDPVVNGHTHIYYIHHPHPPMDMDTDPDNGIMMMMMGRPTGFADQLPCVVVVVLFFQWKFKAFQVPDPDQQQQFPLSSCVQLVQALADPDQDQDPQQPQSPDPDQAADATPDTNHHPPLCLQDHDRQFHWGWGKDDPHNDDDIWIKIFGGGDDVSDDQQPPPPQAGRIDTHDDQVFAPAHGHQPDQQKKKWKWFADRHPGTDTFFIDTHHDRGDNCRPPQASPNHPDHDADPDDGYGHPCNRRPRGRMMMITMGRD

Secondary structure (DSSP, 8-state):
-----S----SHHHHHHH--TT--S-----GGGGTT--BSSS-PPPSSS---HHHHTTTPPB-----EEEE--TT------BTB---GGGSPPPHHHHHHH---GGGG-TTTEEEEETTEEEEE-SSSEEEEEEEEPPPPPP-TT-TT-PPPP-EEEEEEEEE-TT-EEEEE---PPP----SSS-PPPPPPPPEEEEEPPTT-GGG--GGGEEEEEPPPPPP-SSSS----GGGSPEEEE----PPPP--SSS--PPP-SSSPP-STTPPPPTTTT-PPP---BTTBTTSS--PPPTTTPPPP-SSSPPPPPSSSPPPP--GGGT--PPPPEEEE-SEEEEEEE--S-S--EEEEEEES-SS--SEEEE--TT------BTB---GGGS---HHHHHHH--SGGGG-TTTEE-SSTT-EEEE--SSEEEEEEEEPPPPPP-TT-TT-PPPP-EEEEEEEEE-TT-EEEEE---PPP----TTS-PPPPPPPPEEEEEPPTT-GGG--GGGEEEEEPPPPPPPSS----SS-SSPPEEEE----PPPP--STTPPPPP-SSSPPPSTTPPPPTTTT-PPPPP-BTTBTTSS--PPPTTTPPPP-SSSPPPPPSSSPPPPPPGGG---PPPPEEEE-SEEEEEEE--S-S--EEEEEEEEES--TT--HHHHHTTEEEEEEEE-TT-S-GGG-SHHHHHGGGT--SS-------TT---SS-SSS-PBPPSEEEE--SS-TT--BTTBSBEEEEE-SSTTS--EEEEE-S--BTTB-SSSSSTTT--EEE---TTS----S-SS-TT-EEEEEEEETTTEEEEEEEEE-S-S--THHHHT--TTSSS----SSSSEE-THHHH---SEEEEEEE--